Protein AF-A0A1F8M9K1-F1 (afdb_monomer)

Structure (mmCIF, N/CA/C/O backbone):
data_AF-A0A1F8M9K1-F1
#
_entry.id   AF-A0A1F8M9K1-F1
#
loop_
_atom_site.group_PDB
_atom_site.id
_atom_site.type_symbol
_atom_site.label_atom_id
_atom_site.label_alt_id
_atom_site.label_comp_id
_atom_site.label_asym_id
_atom_site.label_entity_id
_atom_site.label_seq_id
_atom_site.pdbx_PDB_ins_code
_atom_site.Cartn_x
_atom_site.Cartn_y
_atom_site.Cartn_z
_atom_site.occupancy
_atom_site.B_iso_or_equiv
_atom_site.auth_seq_id
_atom_site.auth_comp_id
_atom_site.auth_asym_id
_atom_site.auth_atom_id
_atom_site.pdbx_PDB_model_num
ATOM 1 N N . MET A 1 1 ? 39.049 40.562 -5.286 1.00 42.41 1 MET A N 1
ATOM 2 C CA . MET A 1 1 ? 38.374 40.189 -4.026 1.00 42.41 1 MET A CA 1
ATOM 3 C C . MET A 1 1 ? 39.217 39.122 -3.348 1.00 42.41 1 MET A C 1
ATOM 5 O O . MET A 1 1 ? 39.639 38.203 -4.037 1.00 42.41 1 MET A O 1
ATOM 9 N N . LYS A 1 2 ? 39.571 39.291 -2.067 1.00 37.22 2 LYS A N 1
ATOM 10 C CA . LYS A 1 2 ? 40.235 38.224 -1.297 1.00 37.22 2 LYS A CA 1
ATOM 11 C C . LYS A 1 2 ? 39.175 37.174 -0.928 1.00 37.22 2 LYS A C 1
ATOM 13 O O . LYS A 1 2 ? 38.061 37.591 -0.619 1.00 37.22 2 LYS A O 1
ATOM 18 N N . PRO A 1 3 ? 39.484 35.868 -0.955 1.00 43.12 3 PRO A N 1
ATOM 19 C CA . PRO A 1 3 ? 38.556 34.849 -0.479 1.00 43.12 3 PRO A CA 1
ATOM 20 C C . PRO A 1 3 ? 38.327 35.060 1.023 1.00 43.12 3 PRO A C 1
ATOM 22 O O . PRO A 1 3 ? 39.279 35.031 1.807 1.00 43.12 3 PRO A O 1
ATOM 25 N N . HIS A 1 4 ? 37.086 35.351 1.411 1.00 56.22 4 HIS A N 1
ATOM 26 C CA . HIS A 1 4 ? 36.688 35.366 2.815 1.00 56.22 4 HIS A CA 1
ATOM 27 C C . HIS A 1 4 ? 36.470 33.926 3.295 1.00 56.22 4 HIS A C 1
ATOM 29 O O . HIS A 1 4 ? 36.040 33.058 2.541 1.00 56.22 4 HIS A O 1
ATOM 35 N N . ASN A 1 5 ? 36.859 33.663 4.541 1.00 67.88 5 ASN A N 1
ATOM 36 C CA . ASN A 1 5 ? 36.842 32.338 5.147 1.00 67.88 5 ASN A CA 1
ATOM 37 C C . ASN A 1 5 ? 35.392 31.908 5.441 1.00 67.88 5 ASN A C 1
ATOM 39 O O . ASN A 1 5 ? 34.708 32.592 6.199 1.00 67.88 5 ASN A O 1
ATOM 43 N N . ILE A 1 6 ? 34.934 30.786 4.875 1.00 66.25 6 ILE A N 1
ATOM 44 C CA . ILE A 1 6 ? 33.551 30.273 4.997 1.00 66.25 6 ILE A CA 1
ATOM 45 C C . ILE A 1 6 ? 33.130 30.104 6.467 1.00 66.25 6 ILE A C 1
ATOM 47 O O . ILE A 1 6 ? 32.007 30.441 6.840 1.00 66.25 6 ILE A O 1
ATOM 51 N N . THR A 1 7 ? 34.054 29.685 7.335 1.00 66.38 7 THR A N 1
ATOM 52 C CA . THR A 1 7 ? 33.805 29.544 8.781 1.00 66.38 7 THR A CA 1
ATOM 53 C C . THR A 1 7 ? 33.462 30.868 9.469 1.00 66.38 7 THR A C 1
ATOM 55 O O . THR A 1 7 ? 32.673 30.877 10.408 1.00 66.38 7 THR A O 1
ATOM 58 N N . ALA A 1 8 ? 33.968 32.001 8.971 1.00 81.44 8 ALA A N 1
ATOM 59 C CA . ALA A 1 8 ? 33.661 33.313 9.538 1.00 81.44 8 ALA A CA 1
ATOM 60 C C . ALA A 1 8 ? 32.233 33.787 9.206 1.00 81.44 8 ALA A C 1
ATOM 62 O O . ALA A 1 8 ? 31.659 34.550 9.978 1.00 81.44 8 ALA A O 1
ATOM 63 N N . HIS A 1 9 ? 31.651 33.339 8.086 1.00 88.94 9 HIS A N 1
ATOM 64 C CA . HIS A 1 9 ? 30.269 33.672 7.721 1.00 88.94 9 HIS A CA 1
ATOM 65 C C . HIS A 1 9 ? 29.258 32.896 8.567 1.00 88.94 9 HIS A C 1
ATOM 67 O O . HIS A 1 9 ? 28.274 33.475 9.017 1.00 88.94 9 HIS A O 1
ATOM 73 N N . LEU A 1 10 ? 29.516 31.610 8.823 1.00 85.31 10 LEU A N 1
ATOM 74 C CA . LEU A 1 10 ? 28.659 30.787 9.682 1.00 85.31 10 LEU A CA 1
ATOM 75 C C . LEU A 1 10 ? 28.622 31.334 11.112 1.00 85.31 10 LEU A C 1
ATOM 77 O O . LEU A 1 10 ? 27.542 31.551 11.654 1.00 85.31 10 LEU A O 1
ATOM 81 N N . GLN A 1 11 ? 29.789 31.672 11.663 1.00 89.38 11 GLN A N 1
ATOM 82 C CA . GLN A 1 11 ? 29.884 32.250 13.001 1.00 89.38 11 GLN A CA 1
ATOM 83 C C . GLN A 1 11 ? 29.183 33.617 13.092 1.00 89.38 11 GLN A C 1
ATOM 85 O O . GLN A 1 11 ? 28.497 33.899 14.068 1.00 89.38 11 GLN A O 1
ATOM 90 N N . ALA A 1 12 ? 29.290 34.463 12.061 1.00 92.44 12 ALA A N 1
ATOM 91 C CA . ALA A 1 12 ? 28.565 35.732 12.028 1.00 92.44 12 ALA A CA 1
ATOM 92 C C . ALA A 1 12 ? 27.041 35.536 11.965 1.00 92.44 12 ALA A C 1
ATOM 94 O O . ALA A 1 12 ? 26.313 36.277 12.616 1.00 92.44 12 ALA A O 1
ATOM 95 N N . ARG A 1 13 ? 26.546 34.537 11.220 1.00 94.31 13 ARG A N 1
ATOM 96 C CA . ARG A 1 13 ? 25.108 34.226 11.161 1.00 94.31 13 ARG A CA 1
ATOM 97 C C . ARG A 1 13 ? 24.577 33.733 12.506 1.00 94.31 13 ARG A C 1
ATOM 99 O O . ARG A 1 13 ? 23.525 34.197 12.927 1.00 94.31 13 ARG A O 1
ATOM 106 N N . GLU A 1 14 ? 25.320 32.880 13.205 1.00 92.12 14 GLU A N 1
ATOM 107 C CA . GLU A 1 14 ? 24.968 32.427 14.558 1.00 92.12 14 GLU A CA 1
ATOM 108 C C . GLU A 1 14 ? 24.850 33.605 15.541 1.00 92.12 14 GLU A C 1
ATOM 110 O O . GLU A 1 14 ? 23.862 33.722 16.265 1.00 92.12 14 GLU A O 1
ATOM 115 N N . LEU A 1 15 ? 25.802 34.544 15.498 1.00 93.62 15 LEU A N 1
ATOM 116 C CA . LEU A 1 15 ? 25.755 35.755 16.321 1.00 93.62 15 LEU A CA 1
ATOM 117 C C . LEU A 1 15 ? 24.572 36.675 15.958 1.00 93.62 15 LEU A C 1
ATOM 119 O O . LEU A 1 15 ? 23.986 37.277 16.852 1.00 93.62 15 LEU A O 1
ATOM 123 N N . ILE A 1 16 ? 24.172 36.761 14.683 1.00 95.00 16 ILE A N 1
ATOM 124 C CA . ILE A 1 16 ? 22.974 37.519 14.263 1.00 95.00 16 ILE A CA 1
ATOM 125 C C . ILE A 1 16 ? 21.701 36.921 14.880 1.00 95.00 16 ILE A C 1
ATOM 127 O O . ILE A 1 16 ? 20.834 37.668 15.329 1.00 95.00 16 ILE A O 1
ATOM 131 N N . HIS A 1 17 ? 21.589 35.591 14.945 1.00 89.31 17 HIS A N 1
ATOM 132 C CA . HIS A 1 17 ? 20.448 34.929 15.588 1.00 89.31 17 HIS A CA 1
ATOM 133 C C . HIS A 1 17 ? 20.437 35.156 17.104 1.00 89.31 17 HIS A C 1
ATOM 135 O O . HIS A 1 17 ? 19.424 35.579 17.656 1.00 89.31 17 HIS A O 1
ATOM 141 N N . LEU A 1 18 ? 21.586 35.001 17.767 1.00 86.81 18 LEU A N 1
ATOM 142 C CA . LEU A 1 18 ? 21.712 35.288 19.200 1.00 86.81 18 LEU A CA 1
ATOM 143 C C . LEU A 1 18 ? 21.405 36.757 19.545 1.00 86.81 18 LEU A C 1
ATOM 145 O O . LEU A 1 18 ? 20.912 37.044 20.639 1.00 86.81 18 LEU A O 1
ATOM 149 N N . GLU A 1 19 ? 21.680 37.695 18.630 1.00 92.56 19 GLU A N 1
ATOM 150 C CA . GLU A 1 19 ? 21.314 39.104 18.796 1.00 92.56 19 GLU A CA 1
ATOM 151 C C . GLU A 1 19 ? 19.795 39.304 18.794 1.00 92.56 19 GLU A C 1
ATOM 153 O O . GLU A 1 19 ? 19.283 40.048 19.636 1.00 92.56 19 GLU A O 1
ATOM 158 N N . MET A 1 20 ? 19.067 38.620 17.904 1.00 83.81 20 MET A N 1
ATOM 159 C CA . MET A 1 20 ? 17.600 38.667 17.874 1.00 83.81 20 MET A CA 1
ATOM 160 C C . MET A 1 20 ? 16.977 38.143 19.164 1.00 83.81 20 MET A C 1
ATOM 162 O O . MET A 1 20 ? 16.001 38.714 19.650 1.00 83.81 20 MET A O 1
ATOM 166 N N . ASP A 1 21 ? 17.576 37.099 19.730 1.00 82.06 21 ASP A N 1
ATOM 167 C CA . ASP A 1 21 ? 17.119 36.470 20.968 1.00 82.06 21 ASP A CA 1
ATOM 168 C C . ASP A 1 21 ? 17.541 37.261 22.219 1.00 82.06 21 ASP A C 1
ATOM 170 O O . ASP A 1 21 ? 17.300 36.834 23.351 1.00 82.06 21 ASP A O 1
ATOM 174 N N . GLY A 1 22 ? 18.220 38.404 22.048 1.00 87.19 22 GLY A N 1
ATOM 175 C CA . GLY A 1 22 ? 18.722 39.232 23.145 1.00 87.19 22 GLY A CA 1
ATOM 176 C C . GLY A 1 22 ? 19.770 38.531 24.016 1.00 87.19 22 GLY A C 1
ATOM 177 O O . GLY A 1 22 ? 20.002 38.953 25.149 1.00 87.19 22 GLY A O 1
ATOM 178 N N . SER A 1 23 ? 20.387 37.466 23.498 1.00 89.19 23 SER A N 1
ATOM 179 C CA . SER A 1 23 ? 21.262 36.547 24.238 1.00 89.19 23 SER A CA 1
ATOM 180 C C . SER A 1 23 ? 22.752 36.761 23.948 1.00 89.19 23 SER A C 1
ATOM 182 O O . SER A 1 23 ? 23.592 36.008 24.433 1.00 89.19 23 SER A O 1
ATOM 184 N N . LEU A 1 24 ? 23.082 37.799 23.176 1.00 92.50 24 LEU A N 1
ATOM 185 C CA . LEU A 1 24 ? 24.447 38.161 22.803 1.00 92.50 24 LEU A CA 1
ATOM 186 C C . LEU A 1 24 ? 25.184 38.873 23.950 1.00 92.50 24 LEU A C 1
ATOM 188 O O . LEU A 1 24 ? 24.721 39.922 24.419 1.00 92.50 24 LEU A O 1
ATOM 192 N N . ASP A 1 25 ? 26.346 38.357 24.356 1.00 93.00 25 ASP A N 1
ATOM 193 C CA . ASP A 1 25 ? 27.228 39.048 25.306 1.00 93.00 25 ASP A CA 1
ATOM 194 C C . ASP A 1 25 ? 28.013 40.213 24.657 1.00 93.00 25 ASP A C 1
ATOM 196 O O . ASP A 1 25 ? 27.979 40.420 23.440 1.00 93.00 25 ASP A O 1
ATOM 200 N N . ASP A 1 26 ? 28.698 41.025 25.472 1.00 91.25 26 ASP A N 1
ATOM 201 C CA . ASP A 1 26 ? 29.402 42.230 25.002 1.00 91.25 26 ASP A CA 1
ATOM 202 C C . ASP A 1 26 ? 30.575 41.919 24.049 1.00 91.25 26 ASP A C 1
ATOM 204 O O . ASP A 1 26 ? 30.849 42.695 23.125 1.00 91.25 26 ASP A O 1
ATOM 208 N N . ASP A 1 27 ? 31.268 40.792 24.242 1.00 87.94 27 ASP A N 1
ATOM 209 C CA . ASP A 1 27 ? 32.410 40.396 23.410 1.00 87.94 27 ASP A CA 1
ATOM 210 C C . ASP A 1 27 ? 31.930 39.843 22.061 1.00 87.94 27 ASP A C 1
ATOM 212 O O . ASP A 1 27 ? 32.478 40.190 21.010 1.00 87.94 27 ASP A O 1
ATOM 216 N N . GLN A 1 28 ? 30.863 39.047 22.080 1.00 93.81 28 GLN A N 1
ATOM 217 C CA . GLN A 1 28 ? 30.152 38.545 20.910 1.00 93.81 28 GLN A CA 1
ATOM 218 C C . GLN A 1 28 ? 29.541 39.679 20.082 1.00 93.81 28 GLN A C 1
ATOM 220 O O . GLN A 1 28 ? 29.692 39.697 18.860 1.00 93.81 28 GLN A O 1
ATOM 225 N N . ARG A 1 29 ? 28.928 40.673 20.736 1.00 94.88 29 ARG A N 1
ATOM 226 C CA . ARG A 1 29 ? 28.395 41.873 20.075 1.00 94.88 29 ARG A CA 1
ATOM 227 C C . ARG A 1 29 ? 29.482 42.637 19.344 1.00 94.88 29 ARG A C 1
ATOM 229 O O . ARG A 1 29 ? 29.341 42.949 18.167 1.00 94.88 29 ARG A O 1
ATOM 236 N N . LYS A 1 30 ? 30.623 42.838 19.998 1.00 91.25 30 LYS A N 1
ATOM 237 C CA . LYS A 1 30 ? 31.770 43.503 19.381 1.00 91.25 30 LYS A CA 1
ATOM 238 C C . LYS A 1 30 ? 32.349 42.712 18.201 1.00 91.25 30 LYS A C 1
ATOM 240 O O . LYS A 1 30 ? 32.785 43.323 17.226 1.00 91.25 30 LYS A O 1
ATOM 245 N N . GLN A 1 31 ? 32.378 41.379 18.282 1.00 92.38 31 GLN A N 1
ATOM 246 C CA . GLN A 1 31 ? 32.806 40.517 17.173 1.00 92.38 31 GLN A CA 1
ATOM 247 C C . GLN A 1 31 ? 31.843 40.598 15.987 1.00 92.38 31 GLN A C 1
ATOM 249 O O . GLN A 1 31 ? 32.291 40.718 14.843 1.00 92.38 31 GLN A O 1
ATOM 254 N N . LEU A 1 32 ? 30.539 40.574 16.262 1.00 95.69 32 LEU A N 1
ATOM 255 C CA . LEU A 1 32 ? 29.507 40.705 15.247 1.00 95.69 32 LEU A CA 1
ATOM 256 C C . LEU A 1 32 ? 29.583 42.073 14.557 1.00 95.69 32 LEU A C 1
ATOM 258 O O . LEU A 1 32 ? 29.679 42.120 13.332 1.00 95.69 32 LEU A O 1
ATOM 262 N N . ASP A 1 33 ? 29.658 43.164 15.322 1.00 95.19 33 ASP A N 1
ATOM 263 C CA . ASP A 1 33 ? 29.776 44.529 14.795 1.00 95.19 33 ASP A CA 1
ATOM 264 C C . ASP A 1 33 ? 30.988 44.670 13.861 1.00 95.19 33 ASP A C 1
ATOM 266 O O . ASP A 1 33 ? 30.869 45.150 12.730 1.00 95.19 33 ASP A O 1
ATOM 270 N N . GLN A 1 34 ? 32.154 44.171 14.289 1.00 93.50 34 GLN A N 1
ATOM 271 C CA . GLN A 1 34 ? 33.373 44.185 13.473 1.00 93.50 34 GLN A CA 1
ATOM 272 C C . GLN A 1 34 ? 33.220 43.386 12.173 1.00 93.50 34 GLN A C 1
ATOM 274 O O . GLN A 1 34 ? 33.740 43.793 11.129 1.00 93.50 34 GLN A O 1
ATOM 279 N N . HIS A 1 35 ? 32.514 42.255 12.212 1.00 93.50 35 HIS A N 1
ATOM 280 C CA . HIS A 1 35 ? 32.264 41.451 11.022 1.00 93.50 35 HIS A CA 1
ATOM 281 C C . HIS A 1 35 ? 31.267 42.135 10.074 1.00 93.50 35 HIS A C 1
ATOM 283 O O . HIS A 1 35 ? 31.507 42.180 8.865 1.00 93.50 35 HIS A O 1
ATOM 289 N N . LEU A 1 36 ? 30.178 42.707 10.595 1.00 94.69 36 LEU A N 1
ATOM 290 C CA . LEU A 1 36 ? 29.153 43.395 9.802 1.00 94.69 36 LEU A CA 1
ATOM 291 C C . LEU A 1 36 ? 29.680 44.683 9.148 1.00 94.69 36 LEU A C 1
ATOM 293 O O . LEU A 1 36 ? 29.267 45.025 8.033 1.00 94.69 36 LEU A O 1
ATOM 297 N N . GLU A 1 37 ? 30.633 45.376 9.776 1.00 93.31 37 GLU A N 1
ATOM 298 C CA . GLU A 1 37 ? 31.349 46.502 9.158 1.00 93.31 37 GLU A CA 1
ATOM 299 C C . GLU A 1 37 ? 32.189 46.061 7.949 1.00 93.31 37 GLU A C 1
ATOM 301 O O . GLU A 1 37 ? 32.261 46.780 6.947 1.00 93.31 37 GLU A O 1
ATOM 306 N N . ALA A 1 38 ? 32.777 44.864 8.005 1.00 88.75 38 ALA A N 1
ATOM 307 C CA . ALA A 1 38 ? 33.685 44.355 6.980 1.00 88.75 38 ALA A CA 1
ATOM 308 C C . ALA A 1 38 ? 33.008 43.505 5.885 1.00 88.75 38 ALA A C 1
ATOM 310 O O . ALA A 1 38 ? 33.584 43.353 4.807 1.00 88.75 38 ALA A O 1
ATOM 311 N N . CYS A 1 39 ? 31.815 42.953 6.136 1.00 94.06 39 CYS A N 1
ATOM 312 C CA . CYS A 1 39 ? 31.153 41.982 5.263 1.00 94.06 39 CYS A CA 1
ATOM 313 C C . CYS A 1 39 ? 29.771 42.463 4.792 1.00 94.06 39 CYS A C 1
ATOM 315 O O . CYS A 1 39 ? 28.806 42.494 5.556 1.00 94.06 39 CYS A O 1
ATOM 317 N N . GLU A 1 40 ? 29.662 42.808 3.505 1.00 92.44 40 GLU A N 1
ATOM 318 C CA . GLU A 1 40 ? 28.410 43.274 2.891 1.00 92.44 40 GLU A CA 1
ATOM 319 C C . GLU A 1 40 ? 27.323 42.185 2.861 1.00 92.44 40 GLU A C 1
ATOM 321 O O . GLU A 1 40 ? 26.155 42.477 3.110 1.00 92.44 40 GLU A O 1
ATOM 326 N N . GLU A 1 41 ? 27.700 40.920 2.644 1.00 91.50 41 GLU A N 1
ATOM 327 C CA . GLU A 1 41 ? 26.762 39.790 2.606 1.00 91.50 41 GLU A CA 1
ATOM 328 C C . GLU A 1 41 ? 26.097 39.546 3.968 1.00 91.50 41 GLU A C 1
ATOM 330 O O . GLU A 1 41 ? 24.870 39.468 4.059 1.00 91.50 41 GLU A O 1
ATOM 335 N N . CYS A 1 42 ? 26.887 39.481 5.046 1.00 94.31 42 CYS A N 1
ATOM 336 C CA . CYS A 1 42 ? 26.356 39.292 6.398 1.00 94.31 42 CYS A CA 1
ATOM 337 C C . CYS A 1 42 ? 25.531 40.502 6.855 1.00 94.31 42 CYS A C 1
ATOM 339 O O . CYS A 1 42 ? 24.539 40.332 7.559 1.00 94.31 42 CYS A O 1
ATOM 341 N N . ARG A 1 43 ? 25.865 41.715 6.391 1.00 96.81 43 ARG A N 1
ATOM 342 C CA . ARG A 1 43 ? 25.054 42.919 6.629 1.00 96.81 43 ARG A CA 1
ATOM 343 C C . ARG A 1 43 ? 23.701 42.854 5.922 1.00 96.81 43 ARG A C 1
ATOM 345 O O . ARG A 1 43 ? 22.686 43.204 6.521 1.00 96.81 43 ARG A O 1
ATOM 352 N N . ALA A 1 44 ? 23.667 42.379 4.677 1.00 90.06 44 ALA A N 1
ATOM 353 C CA . ALA A 1 44 ? 22.418 42.150 3.956 1.00 90.06 44 ALA A CA 1
ATOM 354 C C . ALA A 1 44 ? 21.569 41.052 4.624 1.00 90.06 44 ALA A C 1
ATOM 356 O O . ALA A 1 44 ? 20.353 41.200 4.734 1.00 90.06 44 ALA A O 1
ATOM 357 N N . TYR A 1 45 ? 22.204 39.982 5.116 1.00 92.38 45 TYR A N 1
ATOM 358 C CA . TYR A 1 45 ? 21.538 38.923 5.878 1.00 92.38 45 TYR A CA 1
ATOM 359 C C . TYR A 1 45 ? 20.922 39.449 7.185 1.00 92.38 45 TYR A C 1
ATOM 361 O O . TYR A 1 45 ? 19.724 39.268 7.392 1.00 92.38 45 TYR A O 1
ATOM 369 N N . ALA A 1 46 ? 21.692 40.180 8.003 1.00 94.44 46 ALA A N 1
ATOM 370 C CA . ALA A 1 46 ? 21.193 40.830 9.219 1.00 94.44 46 ALA A CA 1
ATOM 371 C C . ALA A 1 46 ? 20.002 41.761 8.926 1.00 94.44 46 ALA A C 1
ATOM 373 O O . ALA A 1 46 ? 19.009 41.756 9.650 1.00 94.44 46 ALA A O 1
ATOM 374 N N . GLY A 1 47 ? 20.061 42.512 7.817 1.00 91.25 47 GLY A N 1
ATOM 375 C CA . GLY A 1 47 ? 18.965 43.373 7.368 1.00 91.25 47 GLY A CA 1
ATOM 376 C C . GLY A 1 47 ? 17.679 42.611 7.028 1.00 91.25 47 GLY A C 1
ATOM 377 O O . GLY A 1 47 ? 16.605 43.011 7.478 1.00 91.25 47 GLY A O 1
ATOM 378 N N . ARG A 1 48 ? 17.774 41.501 6.278 1.00 94.12 48 ARG A N 1
ATOM 379 C CA . ARG A 1 48 ? 16.613 40.654 5.931 1.00 94.12 48 ARG A CA 1
ATOM 380 C C . ARG A 1 48 ? 15.966 40.042 7.169 1.00 94.12 48 ARG A C 1
ATOM 382 O O . ARG A 1 48 ? 14.751 40.085 7.323 1.00 94.12 48 ARG A O 1
ATOM 389 N N . ILE A 1 49 ? 16.790 39.516 8.065 1.00 89.75 49 ILE A N 1
ATOM 390 C CA . ILE A 1 49 ? 16.338 38.891 9.304 1.00 89.75 49 ILE A CA 1
ATOM 391 C C . ILE A 1 49 ? 15.687 39.920 10.248 1.00 89.75 49 ILE A C 1
ATOM 393 O O . ILE A 1 49 ? 14.625 39.660 10.812 1.00 89.75 49 ILE A O 1
ATOM 397 N N . GLY A 1 50 ? 16.246 41.130 10.349 1.00 87.62 50 GLY A N 1
ATOM 398 C CA . GLY A 1 50 ? 15.628 42.227 11.100 1.00 87.62 50 GLY A CA 1
ATOM 399 C C . GLY A 1 50 ? 14.266 42.658 10.537 1.00 87.62 50 GLY A C 1
ATOM 400 O O . GLY A 1 50 ? 13.344 42.929 11.306 1.00 87.62 50 GLY A O 1
ATOM 401 N N . GLN A 1 51 ? 14.110 42.681 9.207 1.00 87.69 51 GLN A N 1
ATOM 402 C CA . GLN A 1 51 ? 12.819 42.949 8.557 1.00 87.69 51 GLN A CA 1
ATOM 403 C C . GLN A 1 51 ? 11.786 41.858 8.858 1.00 87.69 51 GLN A C 1
ATOM 405 O O . GLN A 1 51 ? 10.654 42.190 9.210 1.00 87.69 51 GLN A O 1
ATOM 410 N N . LEU A 1 52 ? 12.183 40.585 8.783 1.00 82.69 52 LEU A N 1
ATOM 411 C CA . LEU A 1 52 ? 11.319 39.451 9.110 1.00 82.69 52 LEU A CA 1
ATOM 412 C C . LEU A 1 52 ? 10.841 39.509 10.567 1.00 82.69 52 LEU A C 1
ATOM 414 O O . LEU A 1 52 ? 9.648 39.387 10.829 1.00 82.69 52 LEU A O 1
ATOM 418 N N . ASN A 1 53 ? 11.744 39.776 11.515 1.00 84.50 53 ASN A N 1
ATOM 419 C CA . ASN A 1 53 ? 11.379 39.900 12.927 1.00 84.50 53 ASN A CA 1
ATOM 420 C C . ASN A 1 53 ? 10.391 41.060 13.168 1.00 84.50 53 ASN A C 1
ATOM 422 O O . ASN A 1 53 ? 9.415 40.917 13.902 1.00 84.50 53 ASN A O 1
ATOM 426 N N . ALA A 1 54 ? 10.592 42.204 12.505 1.00 79.62 54 ALA A N 1
ATOM 427 C CA . ALA A 1 54 ? 9.657 43.326 12.586 1.00 79.62 54 ALA A CA 1
ATOM 428 C C . ALA A 1 54 ? 8.274 42.981 11.999 1.00 79.62 54 ALA A C 1
ATOM 430 O O . ALA A 1 54 ? 7.255 43.359 12.581 1.00 79.62 54 ALA A O 1
ATOM 431 N N . GLN A 1 55 ? 8.226 42.243 10.885 1.00 80.75 55 GLN A N 1
ATOM 432 C CA . GLN A 1 55 ? 6.980 41.756 10.283 1.00 80.75 55 GLN A CA 1
ATOM 433 C C . GLN A 1 55 ? 6.264 40.740 11.175 1.00 80.75 55 GLN A C 1
ATOM 435 O O . GLN A 1 55 ? 5.047 40.833 11.329 1.00 80.75 55 GLN A O 1
ATOM 440 N N . LEU A 1 56 ? 6.997 39.820 11.807 1.00 76.44 56 LEU A N 1
ATOM 441 C CA . LEU A 1 56 ? 6.449 38.858 12.766 1.00 76.44 56 LEU A CA 1
ATOM 442 C C . LEU A 1 56 ? 5.872 39.564 13.992 1.00 76.44 56 LEU A C 1
ATOM 444 O O . LEU A 1 56 ? 4.722 39.326 14.348 1.00 76.44 56 LEU A O 1
ATOM 448 N N . MET A 1 57 ? 6.615 40.496 14.592 1.00 75.44 57 MET A N 1
ATOM 449 C CA . MET A 1 57 ? 6.133 41.277 15.735 1.00 75.44 57 MET A CA 1
ATOM 450 C C . MET A 1 57 ? 4.905 42.120 15.384 1.00 75.44 57 MET A C 1
ATOM 452 O O . MET A 1 57 ? 3.975 42.219 16.186 1.00 75.44 57 MET A O 1
ATOM 456 N N . HIS A 1 58 ? 4.870 42.698 14.182 1.00 73.56 58 HIS A N 1
ATOM 457 C CA . HIS A 1 58 ? 3.698 43.413 13.692 1.00 73.56 58 HIS A CA 1
ATOM 458 C C . HIS A 1 58 ? 2.507 42.469 13.481 1.00 73.56 58 HIS A C 1
ATOM 460 O O . HIS A 1 58 ? 1.417 42.757 13.962 1.00 73.56 58 HIS A O 1
ATOM 466 N N . SER A 1 59 ? 2.717 41.317 12.841 1.00 73.06 59 SER A N 1
ATOM 467 C CA . SER A 1 59 ? 1.670 40.319 12.581 1.00 73.06 59 SER A CA 1
ATOM 468 C C . SER A 1 59 ? 1.112 39.727 13.873 1.00 73.06 59 SER A C 1
ATOM 470 O O . SER A 1 59 ? -0.098 39.564 13.995 1.00 73.06 59 SER A O 1
ATOM 472 N N . LEU A 1 60 ? 1.965 39.488 14.873 1.00 68.19 60 LEU A N 1
ATOM 473 C CA . LEU A 1 60 ? 1.558 39.072 16.215 1.00 68.19 60 LEU A CA 1
ATOM 474 C C . LEU A 1 60 ? 0.718 40.151 16.907 1.00 68.19 60 LEU A C 1
ATOM 476 O O . LEU A 1 60 ? -0.319 39.833 17.479 1.00 68.19 60 LEU A O 1
ATOM 480 N N . GLN A 1 61 ? 1.105 41.428 16.817 1.00 70.06 61 GLN A N 1
ATOM 481 C CA . GLN A 1 61 ? 0.307 42.538 17.360 1.00 70.06 61 GLN A CA 1
ATOM 482 C C . GLN A 1 61 ? -1.020 42.751 16.616 1.00 70.06 61 GLN A C 1
ATOM 484 O O . GLN A 1 61 ? -1.994 43.184 17.230 1.00 70.06 61 GLN A O 1
ATOM 489 N N . VAL A 1 62 ? -1.068 42.463 15.313 1.00 68.38 62 VAL A N 1
ATOM 490 C CA . VAL A 1 62 ? -2.279 42.565 14.485 1.00 68.38 62 VAL A CA 1
ATOM 491 C C . VAL A 1 62 ? -3.223 41.384 14.717 1.00 68.38 62 VAL A C 1
ATOM 493 O O . VAL A 1 62 ? -4.431 41.600 14.772 1.00 68.38 62 VAL A O 1
ATOM 496 N N . ARG A 1 63 ? -2.699 40.160 14.892 1.00 56.00 63 ARG A N 1
ATOM 497 C CA . ARG A 1 63 ? -3.484 38.953 15.224 1.00 56.00 63 ARG A CA 1
ATOM 498 C C . ARG A 1 63 ? -3.951 38.934 16.682 1.00 56.00 63 ARG A C 1
ATOM 500 O O . ARG A 1 63 ? -5.037 38.439 16.957 1.00 56.00 63 ARG A O 1
ATOM 507 N N . TRP A 1 64 ? -3.184 39.529 17.596 1.00 58.91 64 TRP A N 1
ATOM 508 C CA . TRP A 1 64 ? -3.563 39.738 18.998 1.00 58.91 64 TRP A CA 1
ATOM 509 C C . TRP A 1 64 ? -3.604 41.234 19.356 1.00 58.91 64 TRP A C 1
ATOM 511 O O . TRP A 1 64 ? -2.789 41.711 20.156 1.00 58.91 64 TRP A O 1
ATOM 521 N N . PRO A 1 65 ? -4.561 42.006 18.805 1.00 55.62 65 PRO A N 1
ATOM 522 C CA . PRO A 1 65 ? -4.739 43.393 19.196 1.00 55.62 65 PRO A CA 1
ATOM 523 C C . PRO A 1 65 ? -5.206 43.403 20.653 1.00 55.62 65 PRO A C 1
ATOM 525 O O . PRO A 1 65 ? -6.231 42.815 20.981 1.00 55.62 65 PRO A O 1
ATOM 528 N N . GLN A 1 66 ? -4.429 44.023 21.545 1.00 49.50 66 GLN A N 1
ATOM 529 C CA . GLN A 1 66 ? -4.674 44.029 22.990 1.00 49.50 66 GLN A CA 1
ATOM 530 C C . GLN A 1 66 ? -6.130 44.386 23.353 1.00 49.50 66 GLN A C 1
ATOM 532 O O . GLN A 1 66 ? -6.481 45.553 23.530 1.00 49.50 66 GLN A O 1
ATOM 537 N N . SER A 1 67 ? -6.974 43.383 23.577 1.00 44.53 67 SER A N 1
ATOM 538 C CA . SER A 1 67 ? -8.165 43.515 24.406 1.00 44.53 67 SER A CA 1
ATOM 539 C C . SER A 1 67 ? -7.703 43.392 25.851 1.00 44.53 67 SER A C 1
ATOM 541 O O . SER A 1 67 ? -7.574 42.275 26.340 1.00 44.53 67 SER A O 1
ATOM 543 N N . ASN A 1 68 ? -7.390 44.533 26.482 1.00 47.50 68 ASN A N 1
ATOM 544 C CA . ASN A 1 68 ? -7.027 44.702 27.899 1.00 47.50 68 ASN A CA 1
ATOM 545 C C . ASN A 1 68 ? -7.591 43.579 28.800 1.00 47.50 68 ASN A C 1
ATOM 547 O O . ASN A 1 68 ? -8.722 43.692 29.291 1.00 47.50 68 ASN A O 1
ATOM 551 N N . PRO A 1 69 ? -6.832 42.500 29.067 1.00 47.34 69 PRO A N 1
ATOM 552 C CA . PRO A 1 69 ? -7.188 41.572 30.116 1.00 47.34 69 PRO A CA 1
ATOM 553 C C . PRO A 1 69 ? -6.848 42.283 31.420 1.00 47.34 69 PRO A C 1
ATOM 555 O O . PRO A 1 69 ? -5.766 42.846 31.563 1.00 47.34 69 PRO A O 1
ATOM 558 N N . ASN A 1 70 ? -7.790 42.287 32.358 1.00 55.03 70 ASN A N 1
ATOM 559 C CA . ASN A 1 70 ? -7.645 42.872 33.687 1.00 55.03 70 ASN A CA 1
ATOM 560 C C . ASN A 1 70 ? -6.232 42.603 34.253 1.00 55.03 70 ASN A C 1
ATOM 562 O O . ASN A 1 70 ? -5.915 41.453 34.568 1.00 55.03 70 ASN A O 1
ATOM 566 N N . GLU A 1 71 ? -5.389 43.644 34.351 1.00 51.28 71 GLU A N 1
ATOM 567 C CA . GLU A 1 71 ? -3.970 43.558 34.749 1.00 51.28 71 GLU A CA 1
ATOM 568 C C . GLU A 1 71 ? -3.786 42.766 36.048 1.00 51.28 71 GLU A C 1
ATOM 570 O O . GLU A 1 71 ? -2.787 42.076 36.217 1.00 51.28 71 GLU A O 1
ATOM 575 N N . ALA A 1 72 ? -4.781 42.782 36.939 1.00 50.38 72 ALA A N 1
ATOM 576 C CA . ALA A 1 72 ? -4.764 42.015 38.178 1.00 50.38 72 ALA A CA 1
ATOM 577 C C . ALA A 1 72 ? -4.809 40.487 37.964 1.00 50.38 72 ALA A C 1
ATOM 579 O O . ALA A 1 72 ? -4.198 39.754 38.736 1.00 50.38 72 ALA A O 1
ATOM 580 N N . LYS A 1 73 ? -5.498 40.004 36.919 1.00 51.06 73 LYS A N 1
ATOM 581 C CA . LYS A 1 73 ? -5.642 38.572 36.588 1.00 51.06 73 LYS A CA 1
ATOM 582 C C . LYS A 1 73 ? -4.441 38.053 35.792 1.00 51.06 73 LYS A C 1
ATOM 584 O O . LYS A 1 73 ? -4.009 36.918 35.984 1.00 51.06 73 LYS A O 1
ATOM 589 N N . LEU A 1 74 ? -3.871 38.902 34.934 1.00 49.53 74 LEU A N 1
ATOM 590 C CA . LEU A 1 74 ? -2.640 38.589 34.211 1.00 49.53 74 LEU A CA 1
ATOM 591 C C . LEU A 1 74 ? -1.431 38.631 35.158 1.00 49.53 74 LEU A C 1
ATOM 593 O O . LEU A 1 74 ? -0.632 37.703 35.153 1.00 49.53 74 LEU A O 1
ATOM 597 N N . ALA A 1 75 ? -1.347 39.631 36.043 1.00 53.72 75 ALA A N 1
ATOM 598 C CA . ALA A 1 75 ? -0.300 39.710 37.058 1.00 53.72 75 ALA A CA 1
ATOM 599 C C . ALA A 1 75 ? -0.404 38.585 38.098 1.00 53.72 75 ALA A C 1
ATOM 601 O O . ALA A 1 75 ? 0.635 38.098 38.532 1.00 53.72 75 ALA A O 1
ATOM 602 N N . SER A 1 76 ? -1.610 38.129 38.472 1.00 54.16 76 SER A N 1
ATOM 603 C CA . SER A 1 76 ? -1.754 36.966 39.361 1.00 54.16 76 SER A CA 1
ATOM 604 C C . SER A 1 76 ? -1.310 35.672 38.680 1.00 54.16 76 SER A C 1
ATOM 606 O O . SER A 1 76 ? -0.564 34.909 39.281 1.00 54.16 76 SER A O 1
ATOM 608 N N . SER A 1 77 ? -1.684 35.470 37.413 1.00 54.91 77 SER A N 1
ATOM 609 C CA . SER A 1 77 ? -1.307 34.271 36.648 1.00 54.91 77 SER A CA 1
ATOM 610 C C . SER A 1 77 ? 0.200 34.243 36.342 1.00 54.91 77 SER A C 1
ATOM 612 O O . SER A 1 77 ? 0.848 33.214 36.496 1.00 54.91 77 SER A O 1
ATOM 614 N N . LEU A 1 78 ? 0.809 35.391 36.012 1.00 56.12 78 LEU A N 1
ATOM 615 C CA . LEU A 1 78 ? 2.265 35.511 35.845 1.00 56.12 78 LEU A CA 1
ATOM 616 C C . LEU A 1 78 ? 3.027 35.394 37.173 1.00 56.12 78 LEU A C 1
ATOM 618 O O . LEU A 1 78 ? 4.096 34.787 37.204 1.00 56.12 78 LEU A O 1
ATOM 622 N N . ALA A 1 79 ? 2.501 35.931 38.279 1.00 57.69 79 ALA A N 1
ATOM 623 C CA . ALA A 1 79 ? 3.124 35.784 39.597 1.00 57.69 79 ALA A CA 1
ATOM 624 C C . ALA A 1 79 ? 3.079 34.335 40.114 1.00 57.69 79 ALA A C 1
ATOM 626 O O . ALA A 1 79 ? 3.945 33.952 40.902 1.00 57.69 79 ALA A O 1
ATOM 627 N N . GLU A 1 80 ? 2.115 33.535 39.654 1.00 63.25 80 GLU A N 1
ATOM 628 C CA . GLU A 1 80 ? 1.983 32.110 39.973 1.00 63.25 80 GLU A CA 1
ATOM 629 C C . GLU A 1 80 ? 2.869 31.226 39.070 1.00 63.25 80 GLU A C 1
ATOM 631 O O . GLU A 1 80 ? 3.481 30.269 39.549 1.00 63.25 80 GLU A O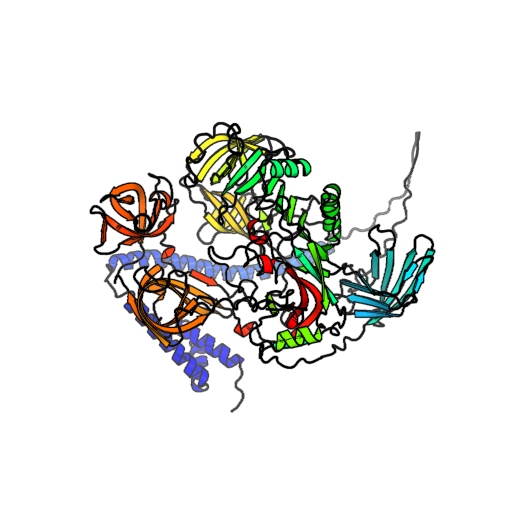 1
ATOM 636 N N . LEU A 1 81 ? 3.050 31.609 37.798 1.00 47.31 81 LEU A N 1
ATOM 637 C CA . LEU A 1 81 ? 3.866 30.872 36.822 1.00 47.31 81 LEU A CA 1
ATOM 638 C C . LEU A 1 81 ? 5.378 31.149 36.931 1.00 47.31 81 LEU A C 1
ATOM 640 O O . LEU A 1 81 ? 6.192 30.233 36.796 1.00 47.31 81 LEU A O 1
ATOM 644 N N . LEU A 1 82 ? 5.798 32.384 37.229 1.00 56.97 82 LEU A N 1
ATOM 645 C CA . LEU A 1 82 ? 7.225 32.753 37.270 1.00 56.97 82 LEU A CA 1
ATOM 646 C C . LEU A 1 82 ? 8.069 31.969 38.307 1.00 56.97 82 LEU A C 1
ATOM 648 O O . LEU A 1 82 ? 9.219 31.634 37.996 1.00 56.97 82 LEU A O 1
ATOM 652 N N . PRO A 1 83 ? 7.566 31.625 39.513 1.00 51.09 83 PRO A N 1
ATOM 653 C CA . PRO A 1 83 ? 8.289 30.772 40.456 1.00 51.09 83 PRO A CA 1
ATOM 654 C C . PRO A 1 83 ? 8.435 29.324 39.969 1.00 51.09 83 PRO A C 1
ATOM 656 O O . PRO A 1 83 ? 9.470 28.709 40.229 1.00 51.09 83 PRO A O 1
ATOM 659 N N . GLN A 1 84 ? 7.440 28.778 39.257 1.00 55.53 84 GLN A N 1
ATOM 660 C CA . GLN A 1 84 ? 7.494 27.421 38.696 1.00 55.53 84 GLN A CA 1
ATOM 661 C C . GLN A 1 84 ? 8.460 27.338 37.514 1.00 55.53 84 GLN A C 1
ATOM 663 O O . GLN A 1 84 ? 9.294 26.431 37.481 1.00 55.53 84 GLN A O 1
ATOM 668 N N . VAL A 1 85 ? 8.440 28.330 36.620 1.00 54.72 85 VAL A N 1
ATOM 669 C CA . VAL A 1 85 ? 9.382 28.414 35.495 1.00 54.72 85 VAL A CA 1
ATOM 670 C C . VAL A 1 85 ? 10.816 28.568 36.008 1.00 54.72 85 VAL A C 1
ATOM 672 O O . VAL A 1 85 ? 11.684 27.792 35.617 1.00 54.72 85 VAL A O 1
ATOM 675 N N . ARG A 1 86 ? 11.077 29.450 36.989 1.00 54.34 86 ARG A N 1
ATOM 676 C CA . ARG A 1 86 ? 12.419 29.560 37.601 1.00 54.34 86 ARG A CA 1
ATOM 677 C C . ARG A 1 86 ? 12.858 28.284 38.320 1.00 54.34 86 ARG A C 1
ATOM 679 O O . ARG A 1 86 ? 14.035 27.934 38.258 1.00 54.34 86 ARG A O 1
ATOM 686 N N . LYS A 1 87 ? 11.939 27.570 38.980 1.00 54.38 87 LYS A N 1
ATOM 687 C CA . LYS A 1 87 ? 12.231 26.297 39.659 1.00 54.38 87 LYS A CA 1
ATOM 688 C C . LYS A 1 87 ? 12.553 25.179 38.661 1.00 54.38 87 LYS A C 1
ATOM 690 O O . LYS A 1 87 ? 13.445 24.380 38.937 1.00 54.38 87 LYS A O 1
ATOM 695 N N . ASN A 1 88 ? 11.888 25.146 37.508 1.00 51.38 88 ASN A N 1
ATOM 696 C CA . ASN A 1 88 ? 12.144 24.157 36.459 1.00 51.38 88 ASN A CA 1
ATOM 697 C C . ASN A 1 88 ? 13.408 24.488 35.653 1.00 51.38 88 ASN A C 1
ATOM 699 O O . ASN A 1 88 ? 14.217 23.599 35.405 1.00 51.38 88 ASN A O 1
ATOM 703 N N . GLN A 1 89 ? 13.672 25.764 35.375 1.00 51.62 89 GLN A N 1
ATOM 704 C CA . GLN A 1 89 ? 14.885 26.192 34.675 1.00 51.62 89 GLN A CA 1
ATOM 705 C C . GLN A 1 89 ? 16.144 26.026 35.546 1.00 51.62 89 GLN A C 1
ATOM 707 O O . GLN A 1 89 ? 17.187 25.598 35.055 1.00 51.62 89 GLN A O 1
ATOM 712 N N . MET A 1 90 ? 16.040 26.233 36.869 1.00 47.72 90 MET A N 1
ATOM 713 C CA . MET A 1 90 ? 17.112 25.867 37.805 1.00 47.72 90 MET A CA 1
ATOM 714 C C . MET A 1 90 ? 17.330 24.349 37.885 1.00 47.72 90 MET A C 1
ATOM 716 O O . MET A 1 90 ? 18.477 23.927 37.978 1.00 47.72 90 MET A O 1
ATOM 720 N N . LYS A 1 91 ? 16.280 23.516 37.805 1.00 49.62 91 LYS A N 1
ATOM 721 C CA . LYS A 1 91 ? 16.427 22.048 37.768 1.00 49.62 91 LYS A CA 1
ATOM 722 C C . LYS A 1 91 ? 17.115 21.561 36.491 1.00 49.62 91 LYS A C 1
ATOM 724 O O . LYS A 1 91 ? 17.982 20.699 36.585 1.00 49.62 91 LYS A O 1
ATOM 729 N N . ILE A 1 92 ? 16.785 22.142 35.338 1.00 47.72 92 ILE A N 1
ATOM 730 C CA . ILE A 1 92 ? 17.389 21.797 34.041 1.00 47.72 92 ILE A CA 1
ATOM 731 C C . ILE A 1 92 ? 18.872 22.200 34.011 1.00 47.72 92 ILE A C 1
ATOM 733 O O . ILE A 1 92 ? 19.734 21.379 33.695 1.00 47.72 92 ILE A O 1
ATOM 737 N N . ASN A 1 93 ? 19.205 23.411 34.469 1.00 48.31 93 ASN A N 1
ATOM 738 C CA . ASN A 1 93 ? 20.598 23.864 34.520 1.00 48.31 93 ASN A CA 1
ATOM 739 C C . ASN A 1 93 ? 21.432 23.081 35.555 1.00 48.31 93 ASN A C 1
ATOM 741 O O . ASN A 1 93 ? 22.619 22.825 35.334 1.00 48.31 93 ASN A O 1
ATOM 745 N N . HIS A 1 94 ? 20.825 22.632 36.662 1.00 44.84 94 HIS A N 1
ATOM 746 C CA . HIS A 1 94 ? 21.523 21.804 37.651 1.00 44.84 94 HIS A CA 1
ATOM 747 C C . HIS A 1 94 ? 21.692 20.345 37.190 1.00 44.84 94 HIS A C 1
ATOM 749 O O . HIS A 1 94 ? 22.743 19.759 37.445 1.00 44.84 94 HIS A O 1
ATOM 755 N N . ALA A 1 95 ? 20.732 19.786 36.444 1.00 47.41 95 ALA A N 1
ATOM 756 C CA . ALA A 1 95 ? 20.815 18.440 35.870 1.00 47.41 95 ALA A CA 1
ATOM 757 C C . ALA A 1 95 ? 21.884 18.329 34.766 1.00 47.41 95 ALA A C 1
ATOM 759 O O . ALA A 1 95 ? 22.641 17.356 34.743 1.00 47.41 95 ALA A O 1
ATOM 760 N N . ASN A 1 96 ? 22.025 19.352 33.917 1.00 43.19 96 ASN A N 1
ATOM 761 C CA . ASN A 1 96 ? 23.041 19.373 32.856 1.00 43.19 96 ASN A CA 1
ATOM 762 C C . ASN A 1 96 ? 24.466 19.574 33.405 1.00 43.19 96 ASN A C 1
ATOM 764 O O . ASN A 1 96 ? 25.431 19.019 32.873 1.00 43.19 96 ASN A O 1
ATOM 768 N N . THR A 1 97 ? 24.599 20.278 34.534 1.00 43.53 97 THR A N 1
ATOM 769 C CA . THR A 1 97 ? 25.889 20.441 35.226 1.00 43.53 97 THR A CA 1
ATOM 770 C C . THR A 1 97 ? 26.271 19.191 36.039 1.00 43.53 97 THR A C 1
ATOM 772 O O . THR A 1 97 ? 27.448 18.859 36.133 1.00 43.53 97 THR A O 1
ATOM 775 N N . LEU A 1 98 ? 25.308 18.437 36.592 1.00 44.38 98 LEU A N 1
ATOM 776 C CA . LEU A 1 98 ? 25.603 17.173 37.290 1.00 44.38 98 LEU A CA 1
ATOM 777 C C . LEU A 1 98 ? 25.905 16.014 36.322 1.00 44.38 98 LEU A C 1
ATOM 779 O O . LEU A 1 98 ? 26.759 15.179 36.625 1.00 44.38 98 LEU A O 1
ATOM 783 N N . ARG A 1 99 ? 25.252 15.970 35.149 1.00 45.94 99 ARG A N 1
ATOM 784 C CA . ARG A 1 99 ? 25.501 14.944 34.117 1.00 45.94 99 ARG A CA 1
ATOM 785 C C . ARG A 1 99 ? 26.929 15.007 33.573 1.00 45.94 99 ARG A C 1
ATOM 787 O O . ARG A 1 99 ? 27.563 13.967 33.435 1.00 45.94 99 ARG A O 1
ATOM 794 N N . SER A 1 100 ? 27.480 16.196 33.351 1.00 45.12 100 SER A N 1
ATOM 795 C CA . SER A 1 100 ? 28.843 16.360 32.818 1.00 45.12 100 SER A CA 1
ATOM 796 C C . SER A 1 100 ? 29.947 15.973 33.820 1.00 45.12 100 SER A C 1
ATOM 798 O O . SER A 1 100 ? 30.973 15.430 33.412 1.00 45.12 100 SER A O 1
ATOM 800 N N . PHE A 1 101 ? 29.728 16.133 35.132 1.00 43.97 101 PHE A N 1
ATOM 801 C CA . PHE A 1 101 ? 30.662 15.637 36.158 1.00 43.97 101 PHE A CA 1
ATOM 802 C C . PHE A 1 101 ? 30.480 14.145 36.496 1.00 43.97 101 PHE A C 1
ATOM 804 O O . PHE A 1 101 ? 31.456 13.474 36.838 1.00 43.97 101 PHE A O 1
ATOM 811 N N . GLY A 1 102 ? 29.261 13.604 36.370 1.00 44.09 102 GLY A N 1
ATOM 812 C CA . GLY A 1 102 ? 28.958 12.196 36.654 1.00 44.09 102 GLY A CA 1
ATOM 813 C C . GLY A 1 102 ? 29.659 11.215 35.710 1.00 44.09 102 GLY A C 1
ATOM 814 O O . GLY A 1 102 ? 30.253 10.241 36.175 1.00 44.09 102 GLY A O 1
ATOM 815 N N . TRP A 1 103 ? 29.675 11.506 34.405 1.00 43.78 103 TRP A N 1
ATOM 816 C CA . TRP A 1 103 ? 30.332 10.654 33.404 1.00 43.78 103 TRP A CA 1
ATOM 817 C C . TRP A 1 103 ? 31.861 10.629 33.548 1.00 43.78 103 TRP A C 1
ATOM 819 O O . TRP A 1 103 ? 32.476 9.570 33.414 1.00 43.78 103 TRP A O 1
ATOM 829 N N . GLY A 1 104 ? 32.480 11.755 33.922 1.00 49.94 104 GLY A N 1
ATOM 830 C CA . GLY A 1 104 ? 33.923 11.817 34.178 1.00 49.94 104 GLY A CA 1
ATOM 831 C C . GLY A 1 104 ? 34.362 10.986 35.391 1.00 49.94 104 GLY A C 1
ATOM 832 O O . GLY A 1 104 ? 35.389 10.312 35.344 1.00 49.94 104 GLY A O 1
ATOM 833 N N . ALA A 1 105 ? 33.570 10.978 36.469 1.00 54.06 105 ALA A N 1
ATOM 834 C CA . ALA A 1 105 ? 33.875 10.193 37.668 1.00 54.06 105 ALA A CA 1
ATOM 835 C C . ALA A 1 105 ? 33.622 8.684 37.476 1.00 54.06 105 ALA A C 1
ATOM 837 O O . ALA A 1 105 ? 34.405 7.867 37.968 1.00 54.06 105 ALA A O 1
ATOM 838 N N . LEU A 1 106 ? 32.575 8.310 36.729 1.00 55.19 106 LEU A N 1
ATOM 839 C CA . LEU A 1 106 ? 32.257 6.912 36.412 1.00 55.19 106 LEU A CA 1
ATOM 840 C C . LEU A 1 106 ? 33.316 6.265 35.513 1.00 55.19 106 LEU A C 1
ATOM 842 O O . LEU A 1 106 ? 33.737 5.147 35.798 1.00 55.19 106 LEU A O 1
ATOM 846 N N . ALA A 1 107 ? 33.824 6.983 34.507 1.00 63.22 107 ALA A N 1
ATOM 847 C CA . ALA A 1 107 ? 34.905 6.486 33.654 1.00 63.22 107 ALA A CA 1
ATOM 848 C C . ALA A 1 107 ? 36.197 6.217 34.452 1.00 63.22 107 ALA A C 1
ATOM 850 O O . ALA A 1 107 ? 36.849 5.189 34.267 1.00 63.22 107 ALA A O 1
ATOM 851 N N . ILE A 1 108 ? 36.539 7.095 35.403 1.00 67.38 108 ILE A N 1
ATOM 852 C CA . ILE A 1 108 ? 37.727 6.925 36.256 1.00 67.38 108 ILE A CA 1
ATOM 853 C C . ILE A 1 108 ? 37.559 5.735 37.217 1.00 67.38 108 ILE A C 1
ATOM 855 O O . ILE A 1 108 ? 38.500 4.960 37.403 1.00 67.38 108 ILE A O 1
ATOM 859 N N . LEU A 1 109 ? 36.369 5.547 37.800 1.00 64.31 109 LEU A N 1
ATOM 860 C CA . LEU A 1 109 ? 36.085 4.410 38.684 1.00 64.31 109 LEU A CA 1
ATOM 861 C C . LEU A 1 109 ? 36.041 3.074 37.930 1.00 64.31 109 LEU A C 1
ATOM 863 O O . LEU A 1 109 ? 36.521 2.069 38.454 1.00 64.31 109 LEU A O 1
ATOM 867 N N . PHE A 1 110 ? 35.540 3.065 36.694 1.00 66.31 110 PHE A N 1
ATOM 868 C CA . PHE A 1 110 ? 35.500 1.871 35.851 1.00 66.31 110 PHE A CA 1
ATOM 869 C C . PHE A 1 110 ? 36.911 1.407 35.451 1.00 66.31 110 PHE A C 1
ATOM 871 O O . PHE A 1 110 ? 37.242 0.226 35.576 1.00 66.31 110 PHE A O 1
ATOM 878 N N . ILE A 1 111 ? 37.791 2.347 35.082 1.00 66.00 111 ILE A N 1
ATOM 879 C CA . ILE A 1 111 ? 39.199 2.053 34.766 1.00 66.00 111 ILE A CA 1
ATOM 880 C C . ILE A 1 111 ? 39.948 1.551 36.012 1.00 66.00 111 ILE A C 1
ATOM 882 O O . ILE A 1 111 ? 40.704 0.581 35.935 1.00 66.00 111 ILE A O 1
ATOM 886 N N . ALA A 1 112 ? 39.714 2.158 37.179 1.00 57.22 112 ALA A N 1
ATOM 887 C CA . ALA A 1 112 ? 40.328 1.708 38.429 1.00 57.22 112 ALA A CA 1
ATOM 888 C C . ALA A 1 112 ? 39.836 0.310 38.863 1.00 57.22 112 ALA A C 1
ATOM 890 O O . ALA A 1 112 ? 40.631 -0.488 39.365 1.00 57.22 112 ALA A O 1
ATOM 891 N N . GLY A 1 113 ? 38.556 -0.004 38.627 1.00 64.88 113 GLY A N 1
ATOM 892 C CA . GLY A 1 113 ? 37.965 -1.319 38.885 1.00 64.88 113 GLY A CA 1
ATOM 893 C C . GLY A 1 113 ? 38.573 -2.417 38.014 1.00 64.88 113 GLY A C 1
ATOM 894 O O . GLY A 1 113 ? 39.018 -3.435 38.540 1.00 64.88 113 GLY A O 1
ATOM 895 N N . LEU A 1 114 ? 38.701 -2.185 36.703 1.00 60.34 114 LEU A N 1
ATOM 896 C CA . LEU A 1 114 ? 39.297 -3.153 35.771 1.00 60.34 114 LEU A CA 1
ATOM 897 C C . LEU A 1 114 ? 40.753 -3.498 36.122 1.00 60.34 114 LEU A C 1
ATOM 899 O O . LEU A 1 114 ? 41.142 -4.667 36.088 1.00 60.34 114 LEU A O 1
ATOM 903 N N . VAL A 1 115 ? 41.551 -2.511 36.543 1.00 53.94 115 VAL A N 1
ATOM 904 C CA . VAL A 1 115 ? 42.955 -2.733 36.937 1.00 53.94 115 VAL A CA 1
ATOM 905 C C . VAL A 1 115 ? 43.073 -3.554 38.230 1.00 53.94 115 VAL A C 1
ATOM 907 O O . VAL A 1 115 ? 44.025 -4.326 38.389 1.00 53.94 115 VAL A O 1
ATOM 910 N N . TRP A 1 116 ? 42.115 -3.431 39.153 1.00 59.47 116 TRP A N 1
ATOM 911 C CA . TRP A 1 116 ? 42.104 -4.203 40.398 1.00 59.47 116 TRP A CA 1
ATOM 912 C C . TRP A 1 116 ? 41.648 -5.656 40.187 1.00 59.47 116 TRP A C 1
ATOM 914 O O . TRP A 1 116 ? 42.258 -6.580 40.737 1.00 59.47 116 TRP A O 1
ATOM 924 N N . THR A 1 117 ? 40.646 -5.880 39.334 1.00 45.41 117 THR A N 1
ATOM 925 C CA . THR A 1 117 ? 40.098 -7.216 39.046 1.00 45.41 117 THR A CA 1
ATOM 926 C C . THR A 1 117 ? 41.096 -8.103 38.288 1.00 45.41 117 THR A C 1
ATOM 928 O O . THR A 1 117 ? 41.226 -9.289 38.588 1.00 45.41 117 THR A O 1
ATOM 931 N N . ILE A 1 118 ? 41.903 -7.525 37.388 1.00 56.16 118 ILE A N 1
ATOM 932 C CA . ILE A 1 118 ? 42.929 -8.273 36.634 1.00 56.16 118 ILE A CA 1
ATOM 933 C C . ILE A 1 118 ? 44.080 -8.749 37.541 1.00 56.16 118 ILE A C 1
ATOM 935 O O . ILE A 1 118 ? 44.670 -9.801 37.299 1.00 56.16 118 ILE A O 1
ATOM 939 N N . LYS A 1 119 ? 44.395 -8.025 38.625 1.00 43.44 119 LYS A N 1
ATOM 940 C CA . LYS A 1 119 ? 45.473 -8.414 39.553 1.00 43.44 119 LYS A CA 1
ATOM 941 C C . LYS A 1 119 ? 45.063 -9.424 40.625 1.00 43.44 119 LYS A C 1
ATOM 943 O O . LYS A 1 119 ? 45.948 -9.999 41.254 1.00 43.44 119 LYS A O 1
ATOM 948 N N . THR A 1 120 ? 43.768 -9.625 40.864 1.00 51.53 120 THR A N 1
ATOM 949 C CA . THR A 1 120 ? 43.269 -10.420 42.002 1.00 51.53 120 THR A CA 1
ATOM 950 C C . THR A 1 120 ? 42.777 -11.818 41.627 1.00 51.53 120 THR A C 1
ATOM 952 O O . THR A 1 120 ? 42.675 -12.661 42.514 1.00 51.53 120 THR A O 1
ATOM 955 N N . LEU A 1 121 ? 42.538 -12.103 40.340 1.00 44.91 121 LEU A N 1
ATOM 956 C CA . LEU A 1 121 ? 41.903 -13.353 39.891 1.00 44.91 121 LEU A CA 1
ATOM 957 C C . LEU A 1 121 ? 42.819 -14.346 39.154 1.00 44.91 121 LEU A C 1
ATOM 959 O O . LEU A 1 121 ? 42.319 -15.327 38.615 1.00 44.91 121 LEU A O 1
ATOM 963 N N . ALA A 1 122 ? 44.143 -14.158 39.143 1.00 38.12 122 ALA A N 1
ATOM 964 C CA . ALA A 1 122 ? 45.065 -15.148 38.573 1.00 38.12 122 ALA A CA 1
ATOM 965 C C . ALA A 1 122 ? 45.346 -16.293 39.579 1.00 38.12 122 ALA A C 1
ATOM 967 O O . ALA A 1 122 ? 45.993 -16.036 40.600 1.00 38.12 122 ALA A O 1
ATOM 968 N N . PRO A 1 123 ? 44.916 -17.549 39.332 1.00 36.56 123 PRO A N 1
ATOM 969 C CA . PRO A 1 123 ? 45.193 -18.670 40.227 1.00 36.56 123 PRO A CA 1
ATOM 970 C C . PRO A 1 123 ? 46.576 -19.279 39.940 1.00 36.56 123 PRO A C 1
ATOM 972 O O . PRO A 1 123 ? 46.967 -19.461 38.787 1.00 36.56 123 PRO A O 1
ATOM 975 N N . LEU A 1 124 ? 47.312 -19.628 40.999 1.00 37.91 124 LEU A N 1
ATOM 976 C CA . LEU A 1 124 ? 48.538 -20.436 40.931 1.00 37.91 124 LEU A CA 1
ATOM 977 C C . LEU A 1 124 ? 48.188 -21.930 40.751 1.00 37.91 124 LEU A C 1
ATOM 979 O O . LEU A 1 124 ? 47.202 -22.379 41.335 1.00 37.91 124 LEU A O 1
ATOM 983 N N . PRO A 1 125 ? 48.980 -22.718 39.997 1.00 33.28 125 PRO A N 1
ATOM 984 C CA . PRO A 1 125 ? 48.661 -24.115 39.715 1.00 33.28 125 PRO A CA 1
ATOM 985 C C . PRO A 1 125 ? 49.076 -25.041 40.866 1.00 33.28 125 PRO A C 1
ATOM 987 O O . PRO A 1 125 ? 50.232 -25.044 41.295 1.00 33.28 125 PRO A O 1
ATOM 990 N N . GLU A 1 126 ? 48.137 -25.871 41.320 1.00 31.14 126 GLU A N 1
ATOM 991 C CA . GLU A 1 126 ? 48.344 -26.908 42.333 1.00 31.14 126 GLU A CA 1
ATOM 992 C C . GLU A 1 126 ? 48.295 -28.302 41.678 1.00 31.14 126 GLU A C 1
ATOM 994 O O . GLU A 1 126 ? 47.427 -28.599 40.857 1.00 31.14 126 GLU A O 1
ATOM 999 N N . GLN A 1 127 ? 49.277 -29.147 42.002 1.00 44.06 127 GLN A N 1
ATOM 1000 C CA . GLN A 1 127 ? 49.406 -30.525 41.518 1.00 44.06 127 GLN A CA 1
ATOM 1001 C C . GLN A 1 127 ? 48.641 -31.496 42.422 1.00 44.06 127 GLN A C 1
ATOM 1003 O O . GLN A 1 127 ? 48.838 -31.443 43.634 1.00 44.06 127 GLN A O 1
ATOM 1008 N N . VAL A 1 128 ? 47.925 -32.482 41.862 1.00 30.27 128 VAL A N 1
ATOM 1009 C CA . VAL A 1 128 ? 47.582 -33.724 42.588 1.00 30.27 128 VAL A CA 1
ATOM 1010 C C . VAL A 1 128 ? 47.625 -34.952 41.651 1.00 30.27 128 VAL A C 1
ATOM 1012 O O . VAL A 1 128 ? 47.126 -34.871 40.529 1.00 30.27 128 VAL A O 1
ATOM 1015 N N . PRO A 1 129 ? 48.216 -36.089 42.087 1.00 35.72 129 PRO A N 1
ATOM 1016 C CA . PRO A 1 129 ? 48.334 -37.328 41.320 1.00 35.72 129 PRO A CA 1
ATOM 1017 C C . PRO A 1 129 ? 47.238 -38.385 41.599 1.00 35.72 129 PRO A C 1
ATOM 1019 O O . PRO A 1 129 ? 46.413 -38.265 42.498 1.00 35.72 129 PRO A O 1
ATOM 1022 N N . ALA A 1 130 ? 47.314 -39.438 40.778 1.00 33.28 130 ALA A N 1
ATOM 1023 C CA . ALA A 1 130 ? 46.448 -40.600 40.546 1.00 33.28 130 ALA A CA 1
ATOM 1024 C C . ALA A 1 130 ? 46.001 -41.484 41.736 1.00 33.28 130 ALA A C 1
ATOM 1026 O O . ALA A 1 130 ? 46.747 -41.684 42.692 1.00 33.28 130 ALA A O 1
ATOM 1027 N N . GLY A 1 131 ? 44.877 -42.204 41.538 1.00 31.98 131 GLY A N 1
ATOM 1028 C CA . GLY A 1 131 ? 44.713 -43.570 42.069 1.00 31.98 131 GLY A CA 1
ATOM 1029 C C 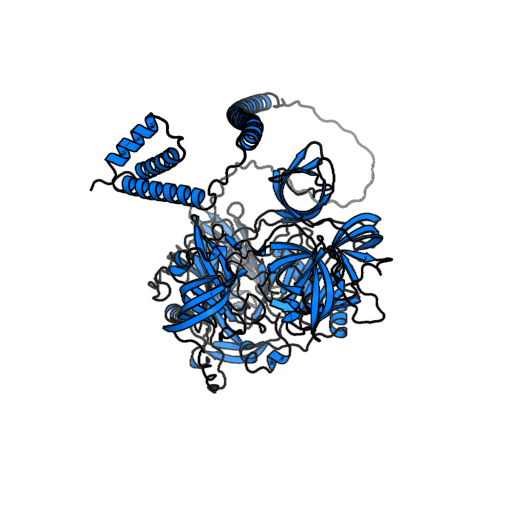. GLY A 1 131 ? 43.286 -44.137 42.238 1.00 31.98 131 GLY A C 1
ATOM 1030 O O . GLY A 1 131 ? 42.673 -43.893 43.264 1.00 31.98 131 GLY A O 1
ATOM 1031 N N . VAL A 1 132 ? 42.838 -44.955 41.262 1.00 33.66 132 VAL A N 1
ATOM 1032 C CA . VAL A 1 132 ? 42.132 -46.279 41.334 1.00 33.66 132 VAL A CA 1
ATOM 1033 C C . VAL A 1 132 ? 41.111 -46.548 42.475 1.00 33.66 132 VAL A C 1
ATOM 1035 O O . VAL A 1 132 ? 41.455 -46.501 43.648 1.00 33.66 132 VAL A O 1
ATOM 1038 N N . SER A 1 133 ? 39.879 -47.027 42.226 1.00 31.78 133 SER A N 1
ATOM 1039 C CA . SER A 1 133 ? 39.578 -48.419 41.812 1.00 31.78 133 SER A CA 1
ATOM 1040 C C . SER A 1 133 ? 38.069 -48.698 41.571 1.00 31.78 133 SER A C 1
ATOM 1042 O O . SER A 1 133 ? 37.211 -48.207 42.296 1.00 31.78 133 SER A O 1
ATOM 1044 N N . SER A 1 134 ? 37.800 -49.520 40.543 1.00 33.22 134 SER A N 1
ATOM 1045 C CA . SER A 1 134 ? 36.560 -50.262 40.171 1.00 33.22 134 SER A CA 1
ATOM 1046 C C . SER A 1 134 ? 36.376 -51.526 41.064 1.00 33.22 134 SER A C 1
ATOM 1048 O O . SER A 1 134 ? 37.325 -51.766 41.820 1.00 33.22 134 SER A O 1
ATOM 1050 N N . PRO A 1 135 ? 35.309 -52.386 41.025 1.00 51.28 135 PRO A N 1
ATOM 1051 C CA . PRO A 1 135 ? 34.464 -52.878 39.893 1.00 51.28 135 PRO A CA 1
ATOM 1052 C C . PRO A 1 135 ? 32.928 -52.875 40.191 1.00 51.28 135 PRO A C 1
ATOM 1054 O O . PRO A 1 135 ? 32.538 -52.477 41.280 1.00 51.28 135 PRO A O 1
ATOM 1057 N N . GLU A 1 136 ? 31.963 -53.171 39.298 1.00 27.34 136 GLU A N 1
ATOM 1058 C CA . GLU A 1 136 ? 31.636 -54.448 38.606 1.00 27.34 136 GLU A CA 1
ATOM 1059 C C . GLU A 1 136 ? 30.417 -54.195 37.652 1.00 27.34 136 GLU A C 1
ATOM 1061 O O . GLU A 1 136 ? 29.410 -53.661 38.107 1.00 27.34 136 GLU A O 1
ATOM 1066 N N . ALA A 1 137 ? 30.585 -54.207 36.312 1.00 31.22 137 ALA A N 1
ATOM 1067 C CA . ALA A 1 137 ? 30.168 -55.221 35.298 1.00 31.22 137 ALA A CA 1
ATOM 1068 C C . ALA A 1 137 ? 28.621 -55.449 35.162 1.00 31.22 137 ALA A C 1
ATOM 1070 O O . ALA A 1 137 ? 27.968 -55.683 36.167 1.00 31.22 137 ALA A O 1
ATOM 1071 N N . THR A 1 138 ? 27.917 -55.406 34.005 1.00 30.78 138 THR A N 1
ATOM 1072 C CA . THR A 1 138 ? 28.247 -55.810 32.614 1.00 30.78 138 THR A CA 1
ATOM 1073 C C . THR A 1 138 ? 27.262 -55.251 31.540 1.00 30.78 138 THR A C 1
ATOM 1075 O O . THR A 1 138 ? 26.059 -55.465 31.637 1.00 30.78 138 THR A O 1
ATOM 1078 N N . ASN A 1 139 ? 27.839 -54.594 30.517 1.00 33.78 139 ASN A N 1
ATOM 1079 C CA . ASN A 1 139 ? 27.650 -54.500 29.039 1.00 33.78 139 ASN A CA 1
ATOM 1080 C C . ASN A 1 139 ? 26.338 -54.798 28.266 1.00 33.78 139 ASN A C 1
ATOM 1082 O O . ASN A 1 139 ? 25.797 -55.898 28.355 1.00 33.78 139 ASN A O 1
ATOM 1086 N N . ALA A 1 140 ? 26.024 -53.895 27.310 1.00 33.91 140 ALA A N 1
ATOM 1087 C CA . ALA A 1 140 ? 26.128 -54.073 25.833 1.00 33.91 140 ALA A CA 1
ATOM 1088 C C . ALA A 1 140 ? 25.897 -52.700 25.125 1.00 33.91 140 ALA A C 1
ATOM 1090 O O . ALA A 1 140 ? 24.796 -52.167 25.196 1.00 33.91 140 ALA A O 1
ATOM 1091 N N . ASP A 1 141 ? 26.942 -51.944 24.761 1.00 31.31 141 ASP A N 1
ATOM 1092 C CA . ASP A 1 141 ? 27.623 -51.834 23.443 1.00 31.31 141 ASP A CA 1
ATOM 1093 C C . ASP A 1 141 ? 26.794 -51.251 22.272 1.00 31.31 141 ASP A C 1
ATOM 1095 O O . ASP A 1 141 ? 25.970 -51.948 21.688 1.00 31.31 141 ASP A O 1
ATOM 1099 N N . LEU A 1 142 ? 27.068 -49.986 21.903 1.00 33.50 142 LEU A N 1
ATOM 1100 C CA . LEU A 1 142 ? 27.710 -49.557 20.639 1.00 33.50 142 LEU A CA 1
ATOM 1101 C C . LEU A 1 142 ? 28.047 -48.046 20.717 1.00 33.50 142 LEU A C 1
ATOM 1103 O O . LEU A 1 142 ? 27.193 -47.218 21.019 1.00 33.50 142 LEU A O 1
ATOM 1107 N N . MET A 1 143 ? 29.326 -47.717 20.506 1.00 33.84 143 MET A N 1
ATOM 1108 C CA . MET A 1 143 ? 29.961 -46.405 20.717 1.00 33.84 143 MET A CA 1
ATOM 1109 C C . MET A 1 143 ? 29.798 -45.434 19.528 1.00 33.84 143 MET A C 1
ATOM 1111 O O . MET A 1 143 ? 29.836 -45.889 18.385 1.00 33.84 143 MET A O 1
ATOM 1115 N N . PRO A 1 144 ? 29.794 -44.107 19.762 1.00 34.81 144 PRO A N 1
ATOM 1116 C CA . PRO A 1 144 ? 30.307 -43.110 18.828 1.00 34.81 144 PRO A CA 1
ATOM 1117 C C . PRO A 1 144 ? 31.817 -42.876 19.039 1.00 34.81 144 PRO A C 1
ATOM 1119 O O . PRO A 1 144 ? 32.331 -42.916 20.156 1.00 34.81 144 PRO A O 1
ATOM 1122 N N . THR A 1 145 ? 32.535 -42.666 17.938 1.00 33.53 145 THR A N 1
ATOM 1123 C CA . THR A 1 145 ? 33.979 -42.404 17.878 1.00 33.53 145 THR A CA 1
ATOM 1124 C C . THR A 1 145 ? 34.267 -40.924 18.153 1.00 33.53 145 THR A C 1
ATOM 1126 O O . THR A 1 145 ? 33.829 -40.068 17.392 1.00 33.53 145 THR A O 1
ATOM 1129 N N . GLU A 1 146 ? 35.014 -40.618 19.218 1.00 31.23 146 GLU A N 1
ATOM 1130 C CA . GLU A 1 146 ? 35.577 -39.284 19.478 1.00 31.23 146 GLU A CA 1
ATOM 1131 C C . GLU A 1 146 ? 36.851 -39.059 18.642 1.00 31.23 146 GLU A C 1
ATOM 1133 O O . GLU A 1 146 ? 37.769 -39.884 18.635 1.00 31.23 146 GLU A O 1
ATOM 1138 N N . VAL A 1 147 ? 36.904 -37.919 17.951 1.00 33.03 147 VAL A N 1
ATOM 1139 C CA . VAL A 1 147 ? 38.059 -37.381 17.212 1.00 33.03 147 VAL A CA 1
ATOM 1140 C C . VAL A 1 147 ? 38.678 -36.258 18.069 1.00 33.03 147 VAL A C 1
ATOM 1142 O O . VAL A 1 147 ? 37.932 -35.504 18.692 1.00 33.03 147 VAL A O 1
ATOM 1145 N N . PRO A 1 148 ? 40.015 -36.128 18.165 1.00 32.16 148 PRO A N 1
ATOM 1146 C CA . PRO A 1 148 ? 40.654 -35.240 19.136 1.00 32.16 148 PRO A CA 1
ATOM 1147 C C . PRO A 1 148 ? 40.568 -33.755 18.744 1.00 32.16 148 PRO A C 1
ATOM 1149 O O . PRO A 1 148 ? 41.022 -33.365 17.670 1.00 32.16 148 PRO A O 1
ATOM 1152 N N . SER A 1 149 ? 40.083 -32.906 19.658 1.00 30.61 149 SER A N 1
ATOM 1153 C CA . SER A 1 149 ? 40.231 -31.446 19.573 1.00 30.61 149 SER A CA 1
ATOM 1154 C C . SER A 1 149 ? 41.665 -31.030 19.905 1.00 30.61 149 SER A C 1
ATOM 1156 O O . SER A 1 149 ? 42.095 -31.076 21.058 1.00 30.61 149 SER A O 1
ATOM 1158 N N . ALA A 1 150 ? 42.402 -30.583 18.892 1.00 30.25 150 ALA A N 1
ATOM 1159 C CA . ALA A 1 150 ? 43.602 -29.780 19.068 1.00 30.25 150 ALA A CA 1
ATOM 1160 C C . ALA A 1 150 ? 43.192 -28.304 19.204 1.00 30.25 150 ALA A C 1
ATOM 1162 O O . ALA A 1 150 ? 42.657 -27.716 18.269 1.00 30.25 150 ALA A O 1
ATOM 1163 N N . THR A 1 151 ? 43.436 -27.689 20.363 1.00 29.95 151 THR A N 1
ATOM 1164 C CA . THR A 1 151 ? 43.259 -26.242 20.545 1.00 29.95 151 THR A CA 1
ATOM 1165 C C . THR A 1 151 ? 44.474 -25.515 19.964 1.00 29.95 151 THR A C 1
ATOM 1167 O O . THR A 1 151 ? 45.530 -25.462 20.595 1.00 29.95 151 THR A O 1
ATOM 1170 N N . ILE A 1 152 ? 44.338 -24.960 18.758 1.00 32.38 152 ILE A N 1
ATOM 1171 C CA . ILE A 1 152 ? 45.284 -23.983 18.206 1.00 32.38 152 ILE A CA 1
ATOM 1172 C C . ILE A 1 152 ? 44.822 -22.594 18.663 1.00 32.38 152 ILE A C 1
ATOM 1174 O O . ILE A 1 152 ? 43.723 -22.159 18.336 1.00 32.38 152 ILE A O 1
ATOM 1178 N N . GLN A 1 153 ? 45.658 -21.892 19.431 1.00 32.72 153 GLN A N 1
ATOM 1179 C CA . GLN A 1 153 ? 45.514 -20.449 19.626 1.00 32.72 153 GLN A CA 1
ATOM 1180 C C . GLN A 1 153 ? 45.928 -19.745 18.328 1.00 32.72 153 GLN A C 1
ATOM 1182 O O . GLN A 1 153 ? 47.119 -19.659 18.032 1.00 32.72 153 GLN A O 1
ATOM 1187 N N . VAL A 1 154 ? 44.954 -19.246 17.568 1.00 31.81 154 VAL A N 1
ATOM 1188 C CA . VAL A 1 154 ? 45.179 -18.311 16.458 1.00 31.81 154 VAL A CA 1
ATOM 1189 C C . VAL A 1 154 ? 44.812 -16.919 16.966 1.00 31.81 154 VAL A C 1
ATOM 1191 O O . VAL A 1 154 ? 43.704 -16.694 17.449 1.00 31.81 154 VAL A O 1
ATOM 1194 N N . ALA A 1 155 ? 45.773 -15.997 16.938 1.00 31.17 155 ALA A N 1
ATOM 1195 C CA . ALA A 1 155 ? 45.505 -14.576 17.135 1.00 31.17 155 ALA A CA 1
ATOM 1196 C C . ALA A 1 155 ? 44.551 -14.092 16.025 1.00 31.17 155 ALA A C 1
ATOM 1198 O O . ALA A 1 155 ? 44.709 -14.556 14.894 1.00 31.17 155 ALA A O 1
ATOM 1199 N N . PRO A 1 156 ? 43.585 -13.192 16.294 1.00 34.31 156 PRO A N 1
ATOM 1200 C CA . PRO A 1 156 ? 42.679 -12.708 15.260 1.00 34.31 156 PRO A CA 1
ATOM 1201 C C . PRO A 1 156 ? 43.516 -12.032 14.176 1.00 34.31 156 PRO A C 1
ATOM 1203 O O . PRO A 1 156 ? 44.151 -11.003 14.405 1.00 34.31 156 PRO A O 1
ATOM 1206 N N . THR A 1 157 ? 43.586 -12.686 13.022 1.00 40.25 157 THR A N 1
ATOM 1207 C CA . THR A 1 157 ? 44.153 -12.099 11.816 1.00 40.25 157 THR A CA 1
ATOM 1208 C C . THR A 1 157 ? 43.012 -11.288 11.227 1.00 40.25 157 THR A C 1
ATOM 1210 O O . THR A 1 157 ? 41.942 -11.834 10.977 1.00 40.25 157 THR A O 1
ATOM 1213 N N . GLU A 1 158 ? 43.198 -9.977 11.145 1.00 47.09 158 GLU A N 1
ATOM 1214 C CA . GLU A 1 158 ? 42.241 -9.031 10.574 1.00 47.09 158 GLU A CA 1
ATOM 1215 C C . GLU A 1 158 ? 41.868 -9.515 9.160 1.00 47.09 158 GLU A C 1
ATOM 1217 O O . GLU A 1 158 ? 42.739 -9.639 8.299 1.00 47.09 158 GLU A O 1
ATOM 1222 N N . PHE A 1 159 ? 40.604 -9.909 8.955 1.00 52.16 159 PHE A N 1
ATOM 1223 C CA . PHE A 1 159 ? 40.104 -10.360 7.656 1.00 52.16 159 PHE A CA 1
ATOM 1224 C C . PHE A 1 159 ? 40.151 -9.171 6.698 1.00 52.16 159 PHE A C 1
ATOM 1226 O O . PHE A 1 159 ? 39.504 -8.157 6.944 1.00 52.16 159 PHE A O 1
ATOM 1233 N N . ALA A 1 160 ? 40.946 -9.281 5.637 1.00 58.78 160 ALA A N 1
ATOM 1234 C CA . ALA A 1 160 ? 41.165 -8.181 4.702 1.00 58.78 160 ALA A CA 1
ATOM 1235 C C . ALA A 1 160 ? 40.015 -7.991 3.693 1.00 58.78 160 ALA A C 1
ATOM 1237 O O . ALA A 1 160 ? 40.081 -7.044 2.915 1.00 58.78 160 ALA A O 1
ATOM 1238 N N . GLY A 1 161 ? 38.988 -8.857 3.705 1.00 70.12 161 GLY A N 1
ATOM 1239 C CA . GLY A 1 161 ? 37.950 -8.891 2.669 1.00 70.12 161 GLY A CA 1
ATOM 1240 C C . GLY A 1 161 ? 38.494 -9.378 1.326 1.00 70.12 161 GLY A C 1
ATOM 1241 O O . GLY A 1 161 ? 39.668 -9.173 1.007 1.00 70.12 161 GLY A O 1
ATOM 1242 N N . LEU A 1 162 ? 37.660 -10.032 0.517 1.00 83.81 162 LEU A N 1
ATOM 1243 C CA . LEU A 1 162 ? 37.929 -10.075 -0.922 1.00 83.81 162 LEU A CA 1
ATOM 1244 C C . LEU A 1 162 ? 37.796 -8.662 -1.489 1.00 83.81 162 LEU A C 1
ATOM 1246 O O . LEU A 1 162 ? 37.055 -7.838 -0.967 1.00 83.81 162 LEU A O 1
ATOM 1250 N N . ILE A 1 163 ? 38.496 -8.370 -2.578 1.00 86.00 163 ILE A N 1
ATOM 1251 C CA . ILE A 1 163 ? 38.237 -7.121 -3.297 1.00 86.00 163 ILE A CA 1
ATOM 1252 C C . ILE A 1 163 ? 36.910 -7.295 -4.046 1.00 86.00 163 ILE A C 1
ATOM 1254 O O . ILE A 1 163 ? 36.752 -8.276 -4.779 1.00 86.00 163 ILE A O 1
ATOM 1258 N N . ALA A 1 164 ? 35.980 -6.360 -3.839 1.00 85.94 164 ALA A N 1
ATOM 1259 C CA . ALA A 1 164 ? 34.695 -6.317 -4.529 1.00 85.94 164 ALA A CA 1
ATOM 1260 C C . ALA A 1 164 ? 34.875 -6.300 -6.058 1.00 85.94 164 ALA A C 1
ATOM 1262 O O . ALA A 1 164 ? 35.837 -5.719 -6.575 1.00 85.94 164 ALA A O 1
ATOM 1263 N N . GLY A 1 165 ? 33.935 -6.915 -6.775 1.00 86.50 165 GLY A N 1
ATOM 1264 C CA . GLY A 1 165 ? 33.936 -6.996 -8.237 1.00 86.50 165 GLY A CA 1
ATOM 1265 C C . GLY A 1 165 ? 34.057 -8.418 -8.784 1.00 86.50 165 GLY A C 1
ATOM 1266 O O . GLY A 1 165 ? 33.918 -9.400 -8.055 1.00 86.50 165 GLY A O 1
ATOM 1267 N N . ASP A 1 166 ? 34.290 -8.510 -10.094 1.00 91.44 166 ASP A N 1
ATOM 1268 C CA . ASP A 1 166 ? 34.297 -9.776 -10.825 1.00 91.44 166 ASP A CA 1
ATOM 1269 C C . ASP A 1 166 ? 35.700 -10.388 -10.889 1.00 91.44 166 ASP A C 1
ATOM 1271 O O . ASP A 1 166 ? 36.676 -9.773 -11.331 1.00 91.44 166 ASP A O 1
ATOM 1275 N N . TRP A 1 167 ? 35.784 -11.645 -10.478 1.00 93.31 167 TRP A N 1
ATOM 1276 C CA . TRP A 1 167 ? 36.984 -12.465 -10.498 1.00 93.31 167 TRP A CA 1
ATOM 1277 C C . TRP A 1 167 ? 36.858 -13.511 -11.592 1.00 93.31 167 TRP A C 1
ATOM 1279 O O . TRP A 1 167 ? 35.969 -14.357 -11.538 1.00 93.31 167 TRP A O 1
ATOM 1289 N N . VAL A 1 168 ? 37.752 -13.473 -12.580 1.00 94.44 168 VAL A N 1
ATOM 1290 C CA . VAL A 1 168 ? 37.653 -14.331 -13.767 1.00 94.44 168 VAL A CA 1
ATOM 1291 C C . VAL A 1 168 ? 38.775 -15.352 -13.794 1.00 94.44 168 VAL A C 1
ATOM 1293 O O . VAL A 1 168 ? 39.951 -14.987 -13.712 1.00 94.44 168 VAL A O 1
ATOM 1296 N N . ALA A 1 169 ? 38.403 -16.618 -13.963 1.00 95.19 169 ALA A N 1
ATOM 1297 C CA . ALA A 1 169 ? 39.305 -17.732 -14.209 1.00 95.19 169 ALA A CA 1
ATOM 1298 C C . ALA A 1 169 ? 39.000 -18.398 -15.554 1.00 95.19 169 ALA A C 1
ATOM 1300 O O . ALA A 1 169 ? 37.844 -18.664 -15.885 1.00 95.19 169 ALA A O 1
ATOM 1301 N N . ASP A 1 170 ? 40.053 -18.735 -16.298 1.00 94.38 170 ASP A N 1
ATOM 1302 C CA . ASP A 1 170 ? 39.951 -19.712 -17.379 1.00 94.38 170 ASP A CA 1
ATOM 1303 C C . ASP A 1 170 ? 39.962 -21.120 -16.759 1.00 94.38 170 ASP A C 1
ATOM 1305 O O . ASP A 1 170 ? 40.809 -21.441 -15.918 1.00 94.38 170 ASP A O 1
ATOM 1309 N N . THR A 1 171 ? 39.020 -21.966 -17.167 1.00 95.75 171 THR A N 1
ATOM 1310 C CA . THR A 1 171 ? 38.874 -23.345 -16.686 1.00 95.75 171 THR A CA 1
ATOM 1311 C C . THR A 1 171 ? 38.848 -24.316 -17.863 1.00 95.75 171 THR A C 1
ATOM 1313 O O . THR A 1 171 ? 38.664 -23.926 -19.016 1.00 95.75 171 THR A O 1
ATOM 1316 N N . ASP A 1 172 ? 38.986 -25.615 -17.593 1.00 92.38 172 ASP A N 1
ATOM 1317 C CA . ASP A 1 172 ? 38.867 -26.632 -18.649 1.00 92.38 172 ASP A CA 1
ATOM 1318 C C . ASP A 1 172 ? 37.456 -26.688 -19.262 1.00 92.38 172 ASP A C 1
ATOM 1320 O O . ASP A 1 172 ? 37.294 -27.204 -20.370 1.00 92.38 172 ASP A O 1
ATOM 1324 N N . PHE A 1 173 ? 36.441 -26.169 -18.559 1.00 92.50 173 PHE A N 1
ATOM 1325 C CA . PHE A 1 173 ? 35.078 -26.064 -19.076 1.00 92.50 173 PHE A CA 1
ATOM 1326 C C . PHE A 1 173 ? 34.799 -24.771 -19.845 1.00 92.50 173 PHE A C 1
ATOM 1328 O O . PHE A 1 173 ? 33.842 -24.726 -20.615 1.00 92.50 173 PHE A O 1
ATOM 1335 N N . GLY A 1 174 ? 35.657 -23.760 -19.727 1.00 94.75 174 GLY A N 1
ATOM 1336 C CA . GLY A 1 174 ? 35.539 -22.486 -20.424 1.00 94.75 174 GLY A CA 1
ATOM 1337 C C . GLY A 1 174 ? 35.962 -21.347 -19.508 1.00 94.75 174 GLY A C 1
ATOM 1338 O O . GLY A 1 174 ? 37.153 -21.199 -19.236 1.00 94.75 174 GLY A O 1
ATOM 1339 N N . LYS A 1 175 ? 35.010 -20.540 -19.037 1.00 94.38 175 LYS A N 1
ATOM 1340 C CA . LYS A 1 175 ? 35.285 -19.471 -18.069 1.00 94.38 175 LYS A CA 1
ATOM 1341 C C . LYS A 1 175 ? 34.426 -19.588 -16.824 1.00 94.38 175 LYS A C 1
ATOM 1343 O O . LYS A 1 175 ? 33.281 -20.023 -16.887 1.00 94.38 175 LYS A O 1
ATOM 1348 N N . LEU A 1 176 ? 35.005 -19.159 -15.713 1.00 96.00 176 LEU A N 1
ATOM 1349 C CA . LEU A 1 176 ? 34.360 -19.012 -14.419 1.00 96.00 176 LEU A CA 1
ATOM 1350 C C . LEU A 1 176 ? 34.473 -17.547 -13.994 1.00 96.00 176 LEU A C 1
ATOM 1352 O O . LEU A 1 176 ? 35.586 -17.019 -13.936 1.00 96.00 176 LEU A O 1
ATOM 1356 N N . ILE A 1 177 ? 33.347 -16.907 -13.695 1.00 95.00 177 ILE A N 1
ATOM 1357 C CA . ILE A 1 177 ? 33.287 -15.527 -13.205 1.00 95.00 177 ILE A CA 1
ATOM 1358 C C . ILE A 1 177 ? 32.627 -15.536 -11.828 1.00 95.00 177 ILE A C 1
ATOM 1360 O O . ILE A 1 177 ? 31.523 -16.045 -11.682 1.00 95.00 177 ILE A O 1
ATOM 1364 N N . ILE A 1 178 ? 33.301 -14.988 -10.821 1.00 94.56 178 ILE A N 1
ATOM 1365 C CA . ILE A 1 178 ? 32.827 -14.919 -9.434 1.00 94.56 178 ILE A CA 1
ATOM 1366 C C . ILE A 1 178 ? 32.651 -13.443 -9.074 1.00 94.56 178 ILE A C 1
ATOM 1368 O O . ILE A 1 178 ? 33.639 -12.712 -9.009 1.00 94.56 178 ILE A O 1
ATOM 1372 N N . SER A 1 179 ? 31.419 -13.006 -8.833 1.00 91.94 179 SER A N 1
ATOM 1373 C CA . SER A 1 179 ? 31.120 -11.635 -8.406 1.00 91.94 179 SER A CA 1
ATOM 1374 C C . SER A 1 179 ? 31.100 -11.545 -6.886 1.00 91.94 179 SER A C 1
ATOM 1376 O O . SER A 1 179 ? 30.443 -12.346 -6.219 1.00 91.94 179 SER A O 1
ATOM 1378 N N . VAL A 1 180 ? 31.810 -10.561 -6.342 1.00 88.94 180 VAL A N 1
ATOM 1379 C CA . VAL A 1 180 ? 31.941 -10.325 -4.899 1.00 88.94 180 VAL A CA 1
ATOM 1380 C C . VAL A 1 180 ? 31.306 -8.980 -4.530 1.00 88.94 180 VAL A C 1
ATOM 1382 O O . VAL A 1 180 ? 31.533 -7.991 -5.232 1.00 88.94 180 VAL A O 1
ATOM 1385 N N . ASP A 1 181 ? 30.534 -8.947 -3.439 1.00 80.75 181 ASP A N 1
ATOM 1386 C CA . ASP A 1 181 ? 29.912 -7.727 -2.901 1.00 80.75 181 ASP A CA 1
ATOM 1387 C C . ASP A 1 181 ? 30.933 -6.676 -2.427 1.00 80.75 181 ASP A C 1
ATOM 1389 O O . ASP A 1 181 ? 32.107 -6.972 -2.218 1.00 80.75 181 ASP A O 1
ATOM 1393 N N . ASP A 1 182 ? 30.480 -5.439 -2.224 1.00 76.75 182 ASP A N 1
ATOM 1394 C CA . ASP A 1 182 ? 31.153 -4.447 -1.375 1.00 76.75 182 ASP A CA 1
ATOM 1395 C C . ASP A 1 182 ? 30.452 -4.522 -0.007 1.00 76.75 182 ASP A C 1
ATOM 1397 O O . ASP A 1 182 ? 29.273 -4.166 0.069 1.00 76.75 182 ASP A O 1
ATOM 1401 N N . PRO A 1 183 ? 31.066 -5.120 1.039 1.00 80.94 183 PRO A N 1
ATOM 1402 C CA . PRO A 1 183 ? 32.464 -4.928 1.454 1.00 80.94 183 PRO A CA 1
ATOM 1403 C C . PRO A 1 183 ? 33.446 -6.097 1.227 1.00 80.94 183 PRO A C 1
ATOM 1405 O O . PRO A 1 183 ? 34.478 -6.158 1.900 1.00 80.94 183 PRO A O 1
ATOM 1408 N N . GLY A 1 184 ? 33.172 -7.051 0.338 1.00 83.62 184 GLY A N 1
ATOM 1409 C CA . GLY A 1 184 ? 34.093 -8.162 0.068 1.00 83.62 184 GLY A CA 1
ATOM 1410 C C . GLY A 1 184 ? 33.881 -9.379 0.963 1.00 83.62 184 GLY A C 1
ATOM 1411 O O . GLY A 1 184 ? 34.822 -10.127 1.254 1.00 83.62 184 GLY A O 1
ATOM 1412 N N . THR A 1 185 ? 32.662 -9.539 1.469 1.00 86.94 185 THR A N 1
ATOM 1413 C CA . THR A 1 185 ? 32.289 -10.560 2.456 1.00 86.94 185 THR A CA 1
ATOM 1414 C C . THR A 1 185 ? 31.469 -11.698 1.865 1.00 86.94 185 THR A C 1
ATOM 1416 O O . THR A 1 185 ? 31.369 -12.761 2.489 1.00 86.94 185 THR A O 1
ATOM 1419 N N . ARG A 1 186 ? 30.899 -11.500 0.672 1.00 87.50 186 ARG A N 1
ATOM 1420 C CA . ARG A 1 186 ? 30.036 -12.471 0.006 1.00 87.50 186 ARG A CA 1
ATOM 1421 C C . ARG A 1 186 ? 30.356 -12.588 -1.471 1.00 87.50 186 ARG A C 1
ATOM 1423 O O . ARG A 1 186 ? 30.636 -11.602 -2.143 1.00 87.50 186 ARG A O 1
ATOM 1430 N N . ILE A 1 187 ? 30.220 -13.803 -1.978 1.00 90.00 187 ILE A N 1
ATOM 1431 C CA . ILE A 1 187 ? 30.027 -14.049 -3.403 1.00 90.00 187 ILE A CA 1
ATOM 1432 C C . ILE A 1 187 ? 28.534 -13.882 -3.674 1.00 90.00 187 ILE A C 1
ATOM 1434 O O . ILE A 1 187 ? 27.718 -14.487 -2.980 1.00 90.00 187 ILE A O 1
ATOM 1438 N N . THR A 1 188 ? 28.179 -13.038 -4.636 1.00 86.38 188 THR A N 1
ATOM 1439 C CA . THR A 1 188 ? 26.788 -12.690 -4.978 1.00 86.38 188 THR A CA 1
ATOM 1440 C C . THR A 1 188 ? 26.314 -13.327 -6.276 1.00 86.38 188 THR A C 1
ATOM 1442 O O . THR A 1 188 ? 25.117 -13.345 -6.552 1.00 86.38 188 THR A O 1
ATOM 1445 N N . LYS A 1 189 ? 27.249 -13.809 -7.096 1.00 91.00 189 LYS A N 1
ATOM 1446 C CA . LYS A 1 189 ? 26.962 -14.446 -8.378 1.00 91.00 189 LYS A CA 1
ATOM 1447 C C . LYS A 1 189 ? 28.147 -15.293 -8.821 1.00 91.00 189 LYS A C 1
ATOM 1449 O O . LYS A 1 189 ? 29.296 -14.886 -8.647 1.00 91.00 189 LYS A O 1
ATOM 1454 N N . ILE A 1 190 ? 27.864 -16.428 -9.448 1.00 93.25 190 ILE A N 1
ATOM 1455 C CA . ILE A 1 190 ? 28.830 -17.207 -10.216 1.00 93.25 190 ILE A CA 1
ATOM 1456 C C . ILE A 1 190 ? 28.283 -17.441 -11.620 1.00 93.25 190 ILE A C 1
ATOM 1458 O O . ILE A 1 190 ? 27.184 -17.958 -11.782 1.00 93.25 190 ILE A O 1
ATOM 1462 N N . ASP A 1 191 ? 29.058 -17.072 -12.633 1.00 92.56 191 ASP A N 1
ATOM 1463 C CA . ASP A 1 191 ? 28.773 -17.359 -14.037 1.00 92.56 191 ASP A CA 1
ATOM 1464 C C . ASP A 1 191 ? 29.746 -18.431 -14.560 1.00 92.56 191 ASP A C 1
ATOM 1466 O O . ASP A 1 191 ? 30.975 -18.293 -14.497 1.00 92.56 191 ASP A O 1
ATOM 1470 N N . TYR A 1 192 ? 29.161 -19.527 -15.043 1.00 94.12 192 TYR A N 1
ATOM 1471 C CA . TYR A 1 192 ? 29.822 -20.646 -15.696 1.00 94.12 192 TYR A CA 1
ATOM 1472 C C . TYR A 1 192 ? 29.602 -20.559 -17.212 1.00 94.12 192 TYR A C 1
ATOM 1474 O O . TYR A 1 192 ? 28.537 -20.909 -17.728 1.00 94.12 192 TYR A O 1
ATOM 1482 N N . GLN A 1 193 ? 30.638 -20.173 -17.953 1.00 93.06 193 GLN A N 1
ATOM 1483 C CA . GLN A 1 193 ? 30.590 -20.075 -19.413 1.00 93.06 193 GLN A CA 1
ATOM 1484 C C . GLN A 1 193 ? 31.217 -21.315 -20.043 1.00 93.06 193 GLN A C 1
ATOM 1486 O O . GLN A 1 193 ? 32.439 -21.401 -20.207 1.00 93.06 193 GLN A O 1
ATOM 1491 N N . PHE A 1 194 ? 30.388 -22.284 -20.420 1.00 91.56 194 PHE A N 1
ATOM 1492 C CA . PHE A 1 194 ? 30.856 -23.535 -21.005 1.00 91.56 194 PHE A CA 1
ATOM 1493 C C . PHE A 1 194 ? 31.158 -23.387 -22.503 1.00 91.56 194 PHE A C 1
ATOM 1495 O O . PHE A 1 194 ? 30.326 -22.898 -23.268 1.00 91.56 194 PHE A O 1
ATOM 1502 N N . THR A 1 195 ? 32.322 -23.864 -22.958 1.00 91.06 195 THR A N 1
ATOM 1503 C CA . THR A 1 195 ? 32.717 -23.830 -24.382 1.00 91.06 195 THR A CA 1
ATOM 1504 C C . THR A 1 195 ? 33.037 -25.228 -24.908 1.00 91.06 195 THR A C 1
ATOM 1506 O O . THR A 1 195 ? 34.167 -25.697 -24.794 1.00 91.06 195 THR A O 1
ATOM 1509 N N . ASP A 1 196 ? 32.045 -25.889 -25.519 1.00 90.12 196 ASP A N 1
ATOM 1510 C CA . ASP A 1 196 ? 32.170 -27.249 -26.073 1.00 90.12 196 ASP A CA 1
ATOM 1511 C C . ASP A 1 196 ? 32.712 -28.276 -25.064 1.00 90.12 196 ASP A C 1
ATOM 1513 O O . ASP A 1 196 ? 33.402 -29.237 -25.421 1.00 90.12 196 ASP A O 1
ATOM 1517 N N . TRP A 1 197 ? 32.371 -28.090 -23.790 1.00 92.25 197 TRP A N 1
ATOM 1518 C CA . TRP A 1 197 ? 32.856 -28.923 -22.705 1.00 92.25 197 TRP A CA 1
ATOM 1519 C C . TRP A 1 197 ? 32.071 -30.234 -22.605 1.00 92.25 197 TRP A C 1
ATOM 1521 O O . TRP A 1 197 ? 30.916 -30.336 -23.024 1.00 92.25 197 TRP A O 1
ATOM 1531 N N . THR A 1 198 ? 32.714 -31.291 -22.109 1.00 89.81 198 THR A N 1
ATOM 1532 C CA . THR A 1 198 ? 32.097 -32.616 -21.966 1.00 89.81 198 THR A CA 1
ATOM 1533 C C . THR A 1 198 ? 32.562 -33.281 -20.676 1.00 89.81 198 THR A C 1
ATOM 1535 O O . THR A 1 198 ? 33.763 -33.491 -20.496 1.00 89.81 198 THR A O 1
ATOM 1538 N N . CYS A 1 199 ? 31.609 -33.685 -19.834 1.00 88.75 199 CYS A N 1
ATOM 1539 C CA . CYS A 1 199 ? 31.835 -34.510 -18.652 1.00 88.75 199 CYS A CA 1
ATOM 1540 C C . CYS A 1 199 ? 30.944 -35.756 -18.697 1.00 88.75 199 CYS A C 1
ATOM 1542 O O . CYS A 1 199 ? 29.727 -35.680 -18.549 1.00 88.75 199 CYS A O 1
ATOM 1544 N N . GLY A 1 200 ? 31.544 -36.924 -18.945 1.00 87.06 200 GLY A N 1
ATOM 1545 C CA . GLY A 1 200 ? 30.782 -38.160 -19.146 1.00 87.06 200 GLY A CA 1
ATOM 1546 C C . GLY A 1 200 ? 29.828 -38.057 -20.334 1.00 87.06 200 GLY A C 1
ATOM 1547 O O . GLY A 1 200 ? 30.257 -37.799 -21.462 1.00 87.06 200 GLY A O 1
ATOM 1548 N N . SER A 1 201 ? 28.541 -38.274 -20.073 1.00 83.12 201 SER A N 1
ATOM 1549 C CA . SER A 1 201 ? 27.459 -38.123 -21.052 1.00 83.12 201 SER A CA 1
ATOM 1550 C C . SER A 1 201 ? 26.963 -36.680 -21.241 1.00 83.12 201 SER A C 1
ATOM 1552 O O . SER A 1 201 ? 26.244 -36.421 -22.210 1.00 83.12 201 SER A O 1
ATOM 1554 N N . ILE A 1 202 ? 27.359 -35.740 -20.375 1.00 81.25 202 ILE A N 1
ATOM 1555 C CA . ILE A 1 202 ? 26.966 -34.328 -20.452 1.00 81.25 202 ILE A CA 1
ATOM 1556 C C . ILE A 1 202 ? 27.871 -33.601 -21.447 1.00 81.25 202 ILE A C 1
ATOM 1558 O O . ILE A 1 202 ? 29.096 -33.685 -21.361 1.00 81.25 202 ILE A O 1
ATOM 1562 N N . LYS A 1 203 ? 27.267 -32.863 -22.384 1.00 87.25 203 LYS A N 1
ATOM 1563 C CA . LYS A 1 203 ? 27.962 -31.952 -23.299 1.00 87.25 203 LYS A CA 1
ATOM 1564 C C . LYS A 1 203 ? 27.329 -30.566 -23.203 1.00 87.25 203 LYS A C 1
ATOM 1566 O O . LYS A 1 203 ? 26.141 -30.445 -23.485 1.00 87.25 203 LYS A O 1
ATOM 1571 N N . GLN A 1 204 ? 28.127 -29.552 -22.870 1.00 80.75 204 GLN A N 1
ATOM 1572 C CA . GLN A 1 204 ? 27.645 -28.209 -22.550 1.00 80.75 204 GLN A CA 1
ATOM 1573 C C . GLN A 1 204 ? 28.382 -27.127 -23.355 1.00 80.75 204 GLN A C 1
ATOM 1575 O O . GLN A 1 204 ? 29.612 -27.095 -23.401 1.00 80.75 204 GLN A O 1
ATOM 1580 N N . SER A 1 205 ? 27.605 -26.236 -23.976 1.00 84.38 205 SER A N 1
ATOM 1581 C CA . SER A 1 205 ? 28.076 -25.038 -24.693 1.00 84.38 205 SER A CA 1
ATOM 1582 C C . SER A 1 205 ? 27.098 -23.884 -24.437 1.00 84.38 205 SER A C 1
ATOM 1584 O O . SER A 1 205 ? 26.442 -23.403 -25.361 1.00 84.38 205 SER A O 1
ATOM 1586 N N . ALA A 1 206 ? 26.912 -23.530 -23.167 1.00 79.94 206 ALA A N 1
ATOM 1587 C CA . ALA A 1 206 ? 25.972 -22.507 -22.719 1.00 79.94 206 ALA A CA 1
ATOM 1588 C C . ALA A 1 206 ? 26.538 -21.741 -21.517 1.00 79.94 206 ALA A C 1
ATOM 1590 O O . ALA A 1 206 ? 27.507 -22.176 -20.897 1.00 79.94 206 ALA A O 1
ATOM 1591 N N . GLU A 1 207 ? 25.912 -20.615 -21.208 1.00 87.88 207 GLU A N 1
ATOM 1592 C CA . GLU A 1 207 ? 26.147 -19.824 -20.004 1.00 87.88 207 GLU A CA 1
ATOM 1593 C C . GLU A 1 207 ? 25.163 -20.272 -18.917 1.00 87.88 207 GLU A C 1
ATOM 1595 O O . GLU A 1 207 ? 23.973 -20.445 -19.198 1.00 87.88 207 GLU A O 1
ATOM 1600 N N . ILE A 1 208 ? 25.655 -20.497 -17.700 1.00 82.94 208 ILE A N 1
ATOM 1601 C CA . ILE A 1 208 ? 24.821 -20.758 -16.525 1.00 82.94 208 ILE A CA 1
ATOM 1602 C C . ILE A 1 208 ? 25.195 -19.749 -15.448 1.00 82.94 208 ILE A C 1
ATOM 1604 O O . ILE A 1 208 ? 26.339 -19.717 -15.003 1.00 82.94 208 ILE A O 1
ATOM 1608 N N . VAL A 1 209 ? 24.212 -18.976 -14.994 1.00 86.12 209 VAL A N 1
ATOM 1609 C CA . VAL A 1 209 ? 24.383 -17.991 -13.926 1.00 86.12 209 VAL A CA 1
ATOM 1610 C C . VAL A 1 209 ? 23.703 -18.499 -12.660 1.00 86.12 209 VAL A C 1
ATOM 1612 O O . VAL A 1 209 ? 22.499 -18.744 -12.653 1.00 86.12 209 VAL A O 1
ATOM 1615 N N . ASP A 1 210 ? 24.474 -18.634 -11.587 1.00 84.12 210 ASP A N 1
ATOM 1616 C CA . ASP A 1 210 ? 23.990 -18.915 -10.240 1.00 84.12 210 ASP A CA 1
ATOM 1617 C C . ASP A 1 210 ? 24.119 -17.644 -9.392 1.00 84.12 210 ASP A C 1
ATOM 1619 O O . ASP A 1 210 ? 25.219 -17.214 -9.050 1.00 84.12 210 ASP A O 1
ATOM 1623 N N . SER A 1 211 ? 22.989 -17.006 -9.097 1.00 86.12 211 SER A N 1
ATOM 1624 C CA . SER A 1 211 ? 22.919 -15.764 -8.312 1.00 86.12 211 SER A CA 1
ATOM 1625 C C . SER A 1 211 ? 22.643 -16.004 -6.825 1.00 86.12 211 SER A C 1
ATOM 1627 O O . SER A 1 211 ? 22.125 -15.118 -6.145 1.00 86.12 211 SER A O 1
ATOM 1629 N N . SER A 1 212 ? 22.944 -17.199 -6.311 1.00 78.69 212 SER A N 1
ATOM 1630 C CA . SER A 1 212 ? 22.882 -17.454 -4.870 1.00 78.69 212 SER A CA 1
ATOM 1631 C C . SER A 1 212 ? 23.975 -16.663 -4.129 1.00 78.69 212 SER A C 1
ATOM 1633 O O . SER A 1 212 ? 24.909 -16.136 -4.734 1.00 78.69 212 SER A O 1
ATOM 1635 N N . SER A 1 213 ? 23.856 -16.528 -2.804 1.00 80.25 213 SER A N 1
ATOM 1636 C CA . SER A 1 213 ? 24.817 -15.767 -1.996 1.00 80.25 213 SER A CA 1
ATOM 1637 C C . SER A 1 213 ? 25.610 -16.680 -1.069 1.00 80.25 213 SER A C 1
ATOM 1639 O O . SER A 1 213 ? 25.031 -17.425 -0.283 1.00 80.25 213 SER A O 1
ATOM 1641 N N . TRP A 1 214 ? 26.940 -16.586 -1.107 1.00 90.75 214 TRP A N 1
ATOM 1642 C CA . TRP A 1 214 ? 27.823 -17.410 -0.279 1.00 90.75 214 TRP A CA 1
ATOM 1643 C C . TRP A 1 214 ? 28.759 -16.550 0.562 1.00 90.75 214 TRP A C 1
ATOM 1645 O O . TRP A 1 214 ? 29.394 -15.625 0.060 1.00 90.75 214 TRP A O 1
ATOM 1655 N N . LEU A 1 215 ? 28.866 -16.871 1.852 1.00 87.50 215 LEU A N 1
ATOM 1656 C CA . LEU A 1 215 ? 29.773 -16.192 2.777 1.00 87.50 215 LEU A CA 1
ATOM 1657 C C . LEU A 1 215 ? 31.222 -16.614 2.544 1.00 87.50 215 LEU A C 1
ATOM 1659 O O . LEU A 1 215 ? 31.521 -17.793 2.349 1.00 87.50 215 LEU A O 1
ATOM 1663 N N . VAL A 1 216 ? 32.132 -15.657 2.693 1.00 85.12 216 VAL A N 1
ATOM 1664 C CA . VAL A 1 216 ? 33.572 -15.915 2.683 1.00 85.12 216 VAL A CA 1
ATOM 1665 C C . VAL A 1 216 ? 34.085 -15.886 4.114 1.00 85.12 216 VAL A C 1
ATOM 1667 O O . VAL A 1 216 ? 33.963 -14.884 4.817 1.00 85.12 216 VAL A O 1
ATOM 1670 N N . THR A 1 217 ? 34.668 -16.998 4.562 1.00 83.19 217 THR A N 1
ATOM 1671 C CA . THR A 1 217 ? 35.143 -17.159 5.941 1.00 83.19 217 THR A CA 1
ATOM 1672 C C . THR A 1 217 ? 36.634 -17.457 5.941 1.00 83.19 217 THR A C 1
ATOM 1674 O O . THR A 1 217 ? 37.076 -18.452 5.383 1.00 83.19 217 THR A O 1
ATOM 1677 N N . GLY A 1 218 ? 37.436 -16.604 6.586 1.00 78.25 218 GLY A N 1
ATOM 1678 C CA . GLY A 1 218 ? 38.875 -16.860 6.732 1.00 78.25 218 GLY A CA 1
ATOM 1679 C C . GLY A 1 218 ? 39.643 -16.892 5.405 1.00 78.25 218 GLY A C 1
ATOM 1680 O O . GLY A 1 218 ? 40.601 -17.646 5.288 1.00 78.25 218 GLY A O 1
ATOM 1681 N N . ASN A 1 219 ? 39.224 -16.071 4.437 1.00 86.94 219 ASN A N 1
ATOM 1682 C CA . ASN A 1 219 ? 39.688 -16.033 3.041 1.00 86.94 219 ASN A CA 1
ATOM 1683 C C . ASN A 1 219 ? 39.336 -17.276 2.211 1.00 86.94 219 ASN A C 1
ATOM 1685 O O . ASN A 1 219 ? 39.803 -17.389 1.084 1.00 86.94 219 ASN A O 1
ATOM 1689 N N . GLU A 1 220 ? 38.510 -18.185 2.718 1.00 91.38 220 GLU A N 1
ATOM 1690 C CA . GLU A 1 220 ? 38.074 -19.378 1.995 1.00 91.38 220 GLU A CA 1
ATOM 1691 C C . GLU A 1 220 ? 36.562 -19.339 1.751 1.00 91.38 220 GLU A C 1
ATOM 1693 O O . GLU A 1 220 ? 35.802 -18.713 2.500 1.00 91.38 220 GLU A O 1
ATOM 1698 N N . PHE A 1 221 ? 36.121 -20.014 0.694 1.00 92.50 221 PHE A N 1
ATOM 1699 C CA . PHE A 1 221 ? 34.710 -20.234 0.406 1.00 92.50 221 PHE A CA 1
ATOM 1700 C C . PHE A 1 221 ? 34.482 -21.581 -0.275 1.00 92.50 221 PHE A C 1
ATOM 1702 O O . PHE A 1 221 ? 35.346 -22.103 -0.985 1.00 92.50 221 PHE A O 1
ATOM 1709 N N . SER A 1 222 ? 33.273 -22.102 -0.089 1.00 93.44 222 SER A N 1
ATOM 1710 C CA . SER A 1 222 ? 32.773 -23.298 -0.755 1.00 93.44 222 SER A CA 1
ATOM 1711 C C . SER A 1 222 ? 31.391 -22.998 -1.315 1.00 93.44 222 SER A C 1
ATOM 1713 O O . SER A 1 222 ? 30.516 -22.525 -0.592 1.00 93.44 222 SER A O 1
ATOM 1715 N N . VAL A 1 223 ? 31.202 -23.269 -2.598 1.00 90.94 223 VAL A N 1
ATOM 1716 C CA . VAL A 1 223 ? 29.975 -23.000 -3.345 1.00 90.94 223 VAL A CA 1
ATOM 1717 C C . VAL A 1 223 ? 29.484 -24.310 -3.945 1.00 90.94 223 VAL A C 1
ATOM 1719 O O . VAL A 1 223 ? 30.275 -25.130 -4.408 1.00 90.94 223 VAL A O 1
ATOM 1722 N N . THR A 1 224 ? 28.172 -24.519 -3.901 1.00 91.31 224 THR A N 1
ATOM 1723 C CA . THR A 1 224 ? 27.495 -25.621 -4.587 1.00 91.31 224 THR A CA 1
ATOM 1724 C C . THR A 1 224 ? 26.435 -25.027 -5.499 1.00 91.31 224 THR A C 1
ATOM 1726 O O . THR A 1 224 ? 25.471 -24.452 -5.001 1.00 91.31 224 THR A O 1
ATOM 1729 N N . SER A 1 225 ? 26.616 -25.179 -6.807 1.00 87.56 225 SER A N 1
ATOM 1730 C CA . SER A 1 225 ? 25.652 -24.767 -7.829 1.00 87.56 225 SER A CA 1
ATOM 1731 C C . SER A 1 225 ? 24.935 -25.987 -8.388 1.00 87.56 225 SER A C 1
ATOM 1733 O O . SER A 1 225 ? 25.562 -27.023 -8.603 1.00 87.56 225 SER A O 1
ATOM 1735 N N . THR A 1 226 ? 23.630 -25.877 -8.628 1.00 84.25 226 THR A N 1
ATOM 1736 C CA . THR A 1 226 ? 22.797 -26.971 -9.157 1.00 84.25 226 THR A CA 1
ATOM 1737 C C . THR A 1 226 ? 22.249 -26.579 -10.526 1.00 84.25 226 THR A C 1
ATOM 1739 O O . THR A 1 226 ? 21.730 -25.477 -10.679 1.00 84.25 226 THR A O 1
ATOM 1742 N N . PHE A 1 227 ? 22.375 -27.456 -11.524 1.00 77.44 227 PHE A N 1
ATOM 1743 C CA . PHE A 1 227 ? 22.100 -27.121 -12.929 1.00 77.44 227 PHE A CA 1
ATOM 1744 C C . PHE A 1 227 ? 20.837 -27.771 -13.513 1.00 77.44 227 PHE A C 1
ATOM 1746 O O . PHE A 1 227 ? 20.466 -27.461 -14.645 1.00 77.44 227 PHE A O 1
ATOM 1753 N N . ASP A 1 228 ? 20.166 -28.663 -12.782 1.00 74.25 228 ASP A N 1
ATOM 1754 C CA . ASP A 1 228 ? 18.950 -29.340 -13.235 1.00 74.25 228 ASP A CA 1
ATOM 1755 C C . ASP A 1 228 ? 17.800 -29.275 -12.214 1.00 74.25 228 ASP A C 1
ATOM 1757 O O . ASP A 1 228 ? 17.989 -29.044 -11.022 1.00 74.25 228 ASP A O 1
ATOM 1761 N N . GLN A 1 229 ? 16.572 -29.484 -12.704 1.00 48.56 229 GLN A N 1
ATOM 1762 C CA . GLN A 1 229 ? 15.345 -29.422 -11.893 1.00 48.56 229 GLN A CA 1
ATOM 1763 C C . GLN A 1 229 ? 15.242 -30.554 -10.857 1.00 48.56 229 GLN A C 1
ATOM 1765 O O . GLN A 1 229 ? 14.523 -30.421 -9.867 1.00 48.56 229 GLN A O 1
ATOM 1770 N N . ASP A 1 230 ? 15.952 -31.662 -11.084 1.00 57.03 230 ASP A N 1
ATOM 1771 C CA . ASP A 1 230 ? 15.951 -32.837 -10.209 1.00 57.03 230 ASP A CA 1
ATOM 1772 C C . ASP A 1 230 ? 17.068 -32.801 -9.147 1.00 57.03 230 ASP A C 1
ATOM 1774 O O . ASP A 1 230 ? 17.114 -33.683 -8.282 1.00 57.03 230 ASP A O 1
ATOM 1778 N N . GLY A 1 231 ? 17.963 -31.806 -9.195 1.00 59.03 231 GLY A N 1
ATOM 1779 C CA . GLY A 1 231 ? 19.089 -31.655 -8.272 1.00 59.03 231 GLY A CA 1
ATOM 1780 C C . GLY A 1 231 ? 20.187 -32.712 -8.419 1.00 59.03 231 GLY A C 1
ATOM 1781 O O . GLY A 1 231 ? 20.887 -33.009 -7.450 1.00 59.03 231 GLY A O 1
ATOM 1782 N N . GLN A 1 232 ? 20.308 -33.334 -9.593 1.00 66.56 232 GLN A N 1
ATOM 1783 C CA . GLN A 1 232 ? 21.251 -34.422 -9.856 1.00 66.56 232 GLN A CA 1
ATOM 1784 C C . GLN A 1 232 ? 22.558 -33.944 -10.487 1.00 66.56 232 GLN A C 1
ATOM 1786 O O . GLN A 1 232 ? 23.554 -34.662 -10.398 1.00 66.56 232 GLN A O 1
ATOM 1791 N N . VAL A 1 233 ? 22.580 -32.752 -11.089 1.00 75.94 233 VAL A N 1
ATOM 1792 C CA . VAL A 1 233 ? 23.802 -32.158 -11.642 1.00 75.94 233 VAL A CA 1
ATOM 1793 C C . VAL A 1 233 ? 24.232 -30.997 -10.760 1.00 75.94 233 VAL A C 1
ATOM 1795 O O . VAL A 1 233 ? 23.573 -29.958 -10.713 1.00 75.94 233 VAL A O 1
ATOM 1798 N N . TYR A 1 234 ? 25.358 -31.180 -10.076 1.00 85.00 234 TYR A N 1
ATOM 1799 C CA . TYR A 1 234 ? 25.943 -30.181 -9.192 1.00 85.00 234 TYR A CA 1
ATOM 1800 C C . TYR A 1 234 ? 27.392 -29.880 -9.567 1.00 85.00 234 TYR A C 1
ATOM 1802 O O . TYR A 1 234 ? 28.160 -30.774 -9.936 1.00 85.00 234 TYR A O 1
ATOM 1810 N N . MET A 1 235 ? 27.759 -28.615 -9.402 1.00 90.06 235 MET A N 1
ATOM 1811 C CA . MET A 1 235 ? 29.123 -28.115 -9.462 1.00 90.06 235 MET A CA 1
ATOM 1812 C C . MET A 1 235 ? 29.528 -27.627 -8.077 1.00 90.06 235 MET A C 1
ATOM 1814 O O . MET A 1 235 ? 28.908 -26.726 -7.513 1.00 90.06 235 MET A O 1
ATOM 1818 N N . PHE A 1 236 ? 30.587 -28.213 -7.538 1.00 92.56 236 PHE A N 1
ATOM 1819 C CA . PHE A 1 236 ? 31.236 -27.748 -6.324 1.00 92.56 236 PHE A CA 1
ATOM 1820 C C . PHE A 1 236 ? 32.421 -26.868 -6.688 1.00 92.56 236 PHE A C 1
ATOM 1822 O O . PHE A 1 236 ? 33.282 -27.278 -7.461 1.00 92.56 236 PHE A O 1
ATOM 1829 N N . LEU A 1 237 ? 32.504 -25.688 -6.088 1.00 95.44 237 LEU A N 1
ATOM 1830 C CA . LEU A 1 237 ? 33.660 -24.806 -6.166 1.00 95.44 237 LEU A CA 1
ATOM 1831 C C . LEU A 1 237 ? 34.221 -24.595 -4.767 1.00 95.44 237 LEU A C 1
ATOM 1833 O O . LEU A 1 237 ? 33.497 -24.206 -3.860 1.00 95.44 237 LEU A O 1
ATOM 1837 N N . ASN A 1 238 ? 35.522 -24.793 -4.598 1.00 94.81 238 ASN A N 1
ATOM 1838 C CA . ASN A 1 238 ? 36.238 -24.400 -3.387 1.00 94.81 238 ASN A CA 1
ATOM 1839 C C . ASN A 1 238 ? 37.297 -23.378 -3.767 1.00 94.81 238 ASN A C 1
ATOM 1841 O O . ASN A 1 238 ? 38.118 -23.675 -4.635 1.00 94.81 238 ASN A O 1
ATOM 1845 N N . GLY A 1 239 ? 37.288 -22.212 -3.128 1.00 95.25 239 GLY A N 1
ATOM 1846 C CA . GLY A 1 239 ? 38.209 -21.118 -3.412 1.00 95.25 239 GLY A CA 1
ATOM 1847 C C . GLY A 1 239 ? 38.902 -20.594 -2.159 1.00 95.25 239 GLY A C 1
ATOM 1848 O O . GLY A 1 239 ? 38.332 -20.598 -1.071 1.00 95.25 239 GLY A O 1
ATOM 1849 N N . ALA A 1 240 ? 40.134 -20.125 -2.330 1.00 94.38 240 ALA A N 1
ATOM 1850 C CA . ALA A 1 240 ? 40.928 -19.450 -1.315 1.00 94.38 240 ALA A CA 1
ATOM 1851 C C . ALA A 1 240 ? 41.528 -18.162 -1.896 1.00 94.38 240 ALA A C 1
ATOM 1853 O O . ALA A 1 240 ? 42.176 -18.181 -2.948 1.00 94.38 240 ALA A O 1
ATOM 1854 N N . TYR A 1 241 ? 41.305 -17.049 -1.205 1.00 92.31 241 TYR A N 1
ATOM 1855 C CA . TYR A 1 241 ? 41.808 -15.727 -1.546 1.00 92.31 241 TYR A CA 1
ATOM 1856 C C . TYR A 1 241 ? 43.200 -15.498 -0.943 1.00 92.31 241 TYR A C 1
ATOM 1858 O O . TYR A 1 241 ? 43.384 -15.532 0.277 1.00 92.31 241 TYR A O 1
ATOM 1866 N N . ASP A 1 242 ? 44.179 -15.228 -1.805 1.00 89.06 242 ASP A N 1
ATOM 1867 C CA . ASP A 1 242 ? 45.507 -14.765 -1.416 1.00 89.06 242 ASP A CA 1
ATOM 1868 C C . ASP A 1 242 ? 45.562 -13.227 -1.496 1.00 89.06 242 ASP A C 1
ATOM 1870 O O . ASP A 1 242 ? 45.658 -12.664 -2.596 1.00 89.06 242 ASP A O 1
ATOM 1874 N N . PRO A 1 243 ? 45.531 -12.517 -0.351 1.00 82.56 243 PRO A N 1
ATOM 1875 C CA . PRO A 1 243 ? 45.580 -11.060 -0.336 1.00 82.56 243 PRO A CA 1
ATOM 1876 C C . PRO A 1 243 ? 46.941 -10.491 -0.763 1.00 82.56 243 PRO A C 1
ATOM 1878 O O . PRO A 1 243 ? 47.007 -9.315 -1.121 1.00 82.56 243 PRO A O 1
ATOM 1881 N N . ALA A 1 244 ? 48.029 -11.273 -0.720 1.00 81.19 244 ALA A N 1
ATOM 1882 C CA . ALA A 1 244 ? 49.353 -10.801 -1.126 1.00 81.19 244 ALA A CA 1
ATOM 1883 C C . ALA A 1 244 ? 49.479 -10.717 -2.652 1.00 81.19 244 ALA A C 1
ATOM 1885 O O . ALA A 1 244 ? 50.051 -9.754 -3.168 1.00 81.19 244 ALA A O 1
ATOM 1886 N N . ASP A 1 245 ? 48.910 -11.699 -3.350 1.00 81.31 245 ASP A N 1
ATOM 1887 C CA . ASP A 1 245 ? 48.962 -11.796 -4.808 1.00 81.31 245 ASP A CA 1
ATOM 1888 C C . ASP A 1 245 ? 47.683 -11.285 -5.495 1.00 81.31 245 ASP A C 1
ATOM 1890 O O . ASP A 1 245 ? 47.668 -11.171 -6.721 1.00 81.31 245 ASP A O 1
ATOM 1894 N N . GLN A 1 246 ? 46.642 -10.936 -4.723 1.00 87.44 246 GLN A N 1
ATOM 1895 C CA . GLN A 1 246 ? 45.314 -10.534 -5.210 1.00 87.44 246 GLN A CA 1
ATOM 1896 C C . GLN A 1 246 ? 44.745 -11.556 -6.199 1.00 87.44 246 GLN A C 1
ATOM 1898 O O . GLN A 1 246 ? 44.365 -11.228 -7.325 1.00 87.44 246 GLN A O 1
ATOM 1903 N N . LYS A 1 247 ? 44.729 -12.819 -5.769 1.00 91.19 247 LYS A N 1
ATOM 1904 C CA . LYS A 1 247 ? 44.254 -13.962 -6.553 1.00 91.19 247 LYS A CA 1
ATOM 1905 C C . LYS A 1 247 ? 43.300 -14.798 -5.733 1.00 91.19 247 LYS A C 1
ATOM 1907 O O . LYS A 1 247 ? 43.495 -14.954 -4.531 1.00 91.19 247 LYS A O 1
ATOM 1912 N N . ILE A 1 248 ? 42.332 -15.404 -6.401 1.00 93.75 248 ILE A N 1
ATOM 1913 C CA . ILE A 1 248 ? 41.577 -16.511 -5.830 1.00 93.75 248 ILE A CA 1
ATOM 1914 C C . ILE A 1 248 ? 42.029 -17.773 -6.548 1.00 93.75 248 ILE A C 1
ATOM 1916 O O . ILE A 1 248 ? 42.034 -17.831 -7.773 1.00 93.75 248 ILE A O 1
ATOM 1920 N N . THR A 1 249 ? 42.423 -18.789 -5.797 1.00 95.19 249 THR A N 1
ATOM 1921 C CA . THR A 1 249 ? 42.766 -20.097 -6.364 1.00 95.19 249 THR A CA 1
ATOM 1922 C C . THR A 1 249 ? 41.848 -21.149 -5.793 1.00 95.19 249 THR A C 1
ATOM 1924 O O . THR A 1 249 ? 41.412 -21.038 -4.648 1.00 95.19 249 THR A O 1
ATOM 1927 N N . GLY A 1 250 ? 41.539 -22.169 -6.582 1.00 95.81 250 GLY A N 1
ATOM 1928 C CA . GLY A 1 250 ? 40.562 -23.141 -6.148 1.00 95.81 250 GLY A CA 1
ATOM 1929 C C . GLY A 1 250 ? 40.491 -24.405 -6.975 1.00 95.81 250 GLY A C 1
ATOM 1930 O O . GLY A 1 250 ? 41.278 -24.650 -7.894 1.00 95.81 250 GLY A O 1
ATOM 1931 N N . THR A 1 251 ? 39.520 -25.225 -6.599 1.00 96.75 251 THR A N 1
ATOM 1932 C CA . THR A 1 251 ? 39.144 -26.455 -7.294 1.00 96.75 251 THR A CA 1
ATOM 1933 C C . THR A 1 251 ? 37.676 -26.394 -7.672 1.00 96.75 251 THR A C 1
ATOM 1935 O O . THR A 1 251 ? 36.885 -25.732 -6.998 1.00 96.75 251 THR A O 1
ATOM 1938 N N . TRP A 1 252 ? 37.331 -27.042 -8.776 1.00 96.25 252 TRP A N 1
ATOM 1939 C CA . TRP A 1 252 ? 35.957 -27.285 -9.180 1.00 96.25 252 TRP A CA 1
ATOM 1940 C C . TRP A 1 252 ? 35.748 -28.790 -9.341 1.00 96.25 252 TRP A C 1
ATOM 1942 O O . TRP A 1 252 ? 36.672 -29.497 -9.756 1.00 96.25 252 TRP A O 1
ATOM 1952 N N . GLU A 1 253 ? 34.560 -29.280 -9.004 1.00 94.38 253 GLU A N 1
ATOM 1953 C CA . GLU A 1 253 ? 34.174 -30.685 -9.120 1.00 94.38 253 GLU A CA 1
ATOM 1954 C C . GLU A 1 253 ? 32.734 -30.774 -9.630 1.00 94.38 253 GLU A C 1
ATOM 1956 O O . GLU A 1 253 ? 31.829 -30.198 -9.039 1.00 94.38 253 GLU A O 1
ATOM 1961 N N . GLU A 1 254 ? 32.509 -31.524 -10.702 1.00 87.69 254 GLU A N 1
ATOM 1962 C CA . GLU A 1 254 ? 31.183 -31.831 -11.230 1.00 87.69 254 GLU A CA 1
ATOM 1963 C C . GLU A 1 254 ? 30.958 -33.339 -11.196 1.00 87.69 254 GLU A C 1
ATOM 1965 O O . GLU A 1 254 ? 31.803 -34.127 -11.639 1.00 87.69 254 GLU A O 1
ATOM 1970 N N . THR A 1 255 ? 29.794 -33.750 -10.697 1.00 80.69 255 THR A N 1
ATOM 1971 C CA . THR A 1 255 ? 29.333 -35.129 -10.868 1.00 80.69 255 THR A CA 1
ATOM 1972 C C . THR A 1 255 ? 28.220 -35.155 -11.898 1.00 80.69 255 THR A C 1
ATOM 1974 O O . THR A 1 255 ? 27.100 -34.727 -11.642 1.00 80.69 255 THR A O 1
ATOM 1977 N N . ALA A 1 256 ? 28.540 -35.704 -13.062 1.00 70.31 256 ALA A N 1
ATOM 1978 C CA . ALA A 1 256 ? 27.556 -36.141 -14.030 1.00 70.31 256 ALA A CA 1
ATOM 1979 C C . ALA A 1 256 ? 27.037 -37.531 -13.628 1.00 70.31 256 ALA A C 1
ATOM 1981 O O . ALA A 1 256 ? 27.762 -38.330 -13.032 1.00 70.31 256 ALA A O 1
ATOM 1982 N N . ASN A 1 257 ? 25.809 -37.865 -14.028 1.00 69.00 257 ASN A N 1
ATOM 1983 C CA . ASN A 1 257 ? 25.159 -39.152 -13.732 1.00 69.00 257 ASN A CA 1
ATOM 1984 C C . ASN A 1 257 ? 26.033 -40.405 -13.995 1.00 69.00 257 ASN A C 1
ATOM 1986 O O . ASN A 1 257 ? 25.814 -41.450 -13.380 1.00 69.00 257 ASN A O 1
ATOM 1990 N N . ASP A 1 258 ? 27.016 -40.323 -14.900 1.00 81.31 258 ASP A N 1
ATOM 1991 C CA . ASP A 1 258 ? 27.939 -41.402 -15.264 1.00 81.31 258 ASP A CA 1
ATOM 1992 C C . ASP A 1 258 ? 29.441 -41.055 -15.167 1.00 81.31 258 ASP A C 1
ATOM 1994 O O . ASP A 1 258 ? 30.279 -41.907 -15.487 1.00 81.31 258 ASP A O 1
ATOM 1998 N N . ALA A 1 259 ? 29.814 -39.849 -14.719 1.00 84.81 259 ALA A N 1
ATOM 1999 C CA . ALA A 1 259 ? 31.213 -39.420 -14.646 1.00 84.81 259 ALA A CA 1
ATOM 2000 C C . ALA A 1 259 ? 31.480 -38.376 -13.554 1.00 84.81 259 ALA A C 1
ATOM 2002 O O . ALA A 1 259 ? 30.606 -37.621 -13.155 1.00 84.81 259 ALA A O 1
ATOM 2003 N N . TYR A 1 260 ? 32.733 -38.314 -13.110 1.00 90.56 260 TYR A N 1
ATOM 2004 C CA . TYR A 1 260 ? 33.229 -37.295 -12.193 1.00 90.56 260 TYR A CA 1
ATOM 2005 C C . TYR A 1 260 ? 34.318 -36.493 -12.895 1.00 90.56 260 TYR A C 1
ATOM 2007 O O . TYR A 1 260 ? 35.311 -37.076 -13.350 1.00 90.56 260 TYR A O 1
ATOM 2015 N N . CYS A 1 261 ? 34.134 -35.182 -12.986 1.00 93.00 261 CYS A N 1
ATOM 2016 C CA . CYS A 1 261 ? 35.104 -34.266 -13.564 1.00 93.00 261 CYS A CA 1
ATOM 2017 C C . CYS A 1 261 ? 35.543 -33.268 -12.506 1.00 93.00 261 CYS A C 1
ATOM 2019 O O . CYS A 1 261 ? 34.755 -32.839 -11.677 1.00 93.00 261 CYS A O 1
ATOM 2021 N N . SER A 1 262 ? 36.816 -32.907 -12.524 1.00 95.31 262 SER A N 1
ATOM 2022 C CA . SER A 1 262 ? 37.357 -31.936 -11.583 1.00 95.31 262 SER A CA 1
ATOM 2023 C C . SER A 1 262 ? 38.527 -31.210 -12.212 1.00 95.31 262 SER A C 1
ATOM 2025 O O . SER A 1 262 ? 39.265 -31.808 -13.001 1.00 95.31 262 SER A O 1
ATOM 2027 N N . GLY A 1 263 ? 38.765 -29.980 -11.788 1.00 95.31 263 GLY A N 1
ATOM 2028 C CA . GLY A 1 263 ? 39.916 -29.203 -12.218 1.00 95.31 263 GLY A CA 1
ATOM 2029 C C . GLY A 1 263 ? 40.304 -28.152 -11.193 1.00 95.31 263 GLY A C 1
ATOM 2030 O O . GLY A 1 263 ? 39.658 -27.973 -10.163 1.00 95.31 263 GLY A O 1
ATOM 2031 N N . THR A 1 264 ? 41.403 -27.465 -11.471 1.00 96.00 264 THR A N 1
ATOM 2032 C CA . THR A 1 264 ? 41.852 -26.307 -10.694 1.00 96.00 264 THR A CA 1
ATOM 2033 C C . THR A 1 264 ? 41.558 -25.036 -11.465 1.00 96.00 264 THR A C 1
ATOM 2035 O O . THR A 1 264 ? 41.556 -25.051 -12.695 1.00 96.00 264 THR A O 1
ATOM 2038 N N . TRP A 1 265 ? 41.380 -23.934 -10.755 1.00 96.38 265 TRP A N 1
ATOM 2039 C CA . TRP A 1 265 ? 41.166 -22.629 -11.357 1.00 96.38 265 TRP A CA 1
ATOM 2040 C C . TRP A 1 265 ? 41.934 -21.554 -10.586 1.00 96.38 265 TRP A C 1
ATOM 2042 O O . TRP A 1 265 ? 42.193 -21.681 -9.387 1.00 96.38 265 TRP A O 1
ATOM 2052 N N . GLU A 1 266 ? 42.339 -20.512 -11.301 1.00 95.69 266 GLU A N 1
ATOM 2053 C CA . GLU A 1 266 ? 42.979 -19.321 -10.746 1.00 95.69 266 GLU A CA 1
ATOM 2054 C C . GLU A 1 266 ? 42.241 -18.114 -11.313 1.00 95.69 266 GLU A C 1
ATOM 2056 O O . GLU A 1 266 ? 42.290 -17.868 -12.518 1.00 95.69 266 GLU A O 1
ATOM 2061 N N . ALA A 1 267 ? 41.537 -17.397 -10.442 1.00 93.12 267 ALA A N 1
ATOM 2062 C CA . ALA A 1 267 ? 40.837 -16.179 -10.782 1.00 93.12 267 ALA A CA 1
ATOM 2063 C C . ALA A 1 267 ? 41.682 -14.965 -10.402 1.00 93.12 267 ALA A C 1
ATOM 2065 O O . ALA A 1 267 ? 42.217 -14.863 -9.291 1.00 93.12 267 ALA A O 1
ATOM 2066 N N . VAL A 1 268 ? 41.767 -14.021 -11.327 1.00 90.81 268 VAL A N 1
ATOM 2067 C CA . VAL A 1 268 ? 42.294 -12.682 -11.069 1.00 90.81 268 VAL A CA 1
ATOM 2068 C C . VAL A 1 268 ? 41.134 -11.707 -11.079 1.00 90.81 268 VAL A C 1
ATOM 2070 O O . VAL A 1 268 ? 40.176 -11.898 -11.832 1.00 90.81 268 VAL A O 1
ATOM 2073 N N . ILE A 1 269 ? 41.222 -10.656 -10.263 1.00 84.81 269 ILE A N 1
ATOM 2074 C CA . ILE A 1 269 ? 40.252 -9.573 -10.348 1.00 84.81 269 ILE A CA 1
ATOM 2075 C C . ILE A 1 269 ? 40.322 -9.010 -11.762 1.00 84.81 269 ILE A C 1
ATOM 2077 O O . ILE A 1 269 ? 41.371 -8.542 -12.228 1.00 84.81 269 ILE A O 1
ATOM 2081 N N . GLN A 1 270 ? 39.212 -9.099 -12.482 1.00 74.50 270 GLN A N 1
ATOM 2082 C CA . GLN A 1 270 ? 39.085 -8.341 -13.700 1.00 74.50 270 GLN A CA 1
ATOM 2083 C C . GLN A 1 270 ? 39.021 -6.903 -13.220 1.00 74.50 270 GLN A C 1
ATOM 2085 O O . GLN A 1 270 ? 38.049 -6.502 -12.586 1.00 74.50 270 GLN A O 1
ATOM 2090 N N . ALA A 1 271 ? 40.099 -6.142 -13.446 1.00 50.59 271 ALA A N 1
ATOM 2091 C CA . ALA A 1 271 ? 40.041 -4.706 -13.260 1.00 50.59 271 ALA A CA 1
ATOM 2092 C C . ALA A 1 271 ? 38.763 -4.271 -13.968 1.00 50.59 271 ALA A C 1
ATOM 2094 O O . ALA A 1 271 ? 38.670 -4.450 -15.191 1.00 50.59 271 ALA A O 1
ATOM 2095 N N . GLN A 1 272 ? 37.782 -3.787 -13.197 1.00 45.19 272 GLN A N 1
ATOM 2096 C CA . GLN A 1 272 ? 36.639 -3.075 -13.726 1.00 45.19 272 GLN A CA 1
ATOM 2097 C C . GLN A 1 272 ? 37.245 -1.861 -14.418 1.00 45.19 272 GLN A C 1
ATOM 2099 O O . GLN A 1 272 ? 37.332 -0.751 -13.900 1.00 45.19 272 GLN A O 1
ATOM 2104 N N . THR A 1 273 ? 37.703 -2.079 -15.643 1.00 38.66 273 THR A N 1
ATOM 2105 C CA . THR A 1 273 ? 37.555 -1.078 -16.660 1.00 38.66 273 THR A CA 1
ATOM 2106 C C . THR A 1 273 ? 36.051 -1.066 -16.791 1.00 38.66 273 THR A C 1
ATOM 2108 O O . THR A 1 273 ? 35.500 -1.828 -17.579 1.00 38.66 273 THR A O 1
ATOM 2111 N N . ALA A 1 274 ? 35.385 -0.280 -15.936 1.00 37.19 274 ALA A N 1
ATOM 2112 C CA . ALA A 1 274 ? 34.108 0.274 -16.300 1.00 37.19 274 ALA A CA 1
ATOM 2113 C C . ALA A 1 274 ? 34.355 0.722 -17.731 1.00 37.19 274 ALA A C 1
ATOM 2115 O O . ALA A 1 274 ? 35.211 1.585 -17.986 1.00 37.19 274 ALA A O 1
ATOM 2116 N N . ILE A 1 275 ? 33.748 0.027 -18.688 1.00 36.38 275 ILE A N 1
ATOM 2117 C CA . ILE A 1 275 ? 33.643 0.612 -19.998 1.00 36.38 275 ILE A CA 1
ATOM 2118 C C . ILE A 1 275 ? 32.727 1.779 -19.686 1.00 36.38 275 ILE A C 1
ATOM 2120 O O . ILE A 1 275 ? 31.516 1.623 -19.596 1.00 36.38 275 ILE A O 1
ATOM 2124 N N . ILE A 1 276 ? 33.324 2.939 -19.402 1.00 36.28 276 ILE A N 1
ATOM 2125 C CA . ILE A 1 276 ? 32.597 4.190 -19.338 1.00 36.28 276 ILE A CA 1
ATOM 2126 C C . ILE A 1 276 ? 32.203 4.429 -20.792 1.00 36.28 276 ILE A C 1
ATOM 2128 O O . ILE A 1 276 ? 32.839 5.183 -21.529 1.00 36.28 276 ILE A O 1
ATOM 2132 N N . ILE A 1 277 ? 31.179 3.705 -21.240 1.00 42.00 277 ILE A N 1
ATOM 2133 C CA . ILE A 1 277 ? 30.341 4.134 -22.331 1.00 42.00 277 ILE A CA 1
ATOM 2134 C C . ILE A 1 277 ? 29.606 5.308 -21.709 1.00 42.00 277 ILE A C 1
ATOM 2136 O O . ILE A 1 277 ? 28.573 5.141 -21.069 1.00 42.00 277 ILE A O 1
ATOM 2140 N N . SER A 1 278 ? 30.203 6.498 -21.792 1.00 39.12 278 SER A N 1
ATOM 2141 C CA . SER A 1 278 ? 29.474 7.706 -21.449 1.00 39.12 278 SER A CA 1
ATOM 2142 C C . SER A 1 278 ? 28.357 7.827 -22.480 1.00 39.12 278 SER A C 1
ATOM 2144 O O . SER A 1 278 ? 28.580 8.309 -23.596 1.00 39.12 278 SER A O 1
ATOM 2146 N N . SER A 1 279 ? 27.156 7.374 -22.140 1.00 48.91 279 SER A N 1
ATOM 2147 C CA . SER A 1 279 ? 25.975 7.957 -22.750 1.00 48.91 279 SER A CA 1
ATOM 2148 C C . SER A 1 279 ? 25.922 9.373 -22.196 1.00 48.91 279 SER A C 1
ATOM 2150 O O . SER A 1 279 ? 25.741 9.565 -20.995 1.00 48.91 279 SER A O 1
ATOM 2152 N N . GLY A 1 280 ? 26.232 10.359 -23.042 1.00 48.47 280 GLY A N 1
ATOM 2153 C CA . GLY A 1 280 ? 26.197 11.767 -22.650 1.00 48.47 280 GLY A CA 1
ATOM 2154 C C . GLY A 1 280 ? 24.842 12.146 -22.046 1.00 48.47 280 GLY A C 1
ATOM 2155 O O . GLY A 1 280 ? 23.873 11.405 -22.191 1.00 48.47 280 GLY A O 1
ATOM 2156 N N . SER A 1 281 ? 24.778 13.308 -21.387 1.00 46.47 281 SER A N 1
ATOM 2157 C CA . SER A 1 281 ? 23.544 13.849 -20.801 1.00 46.47 281 SER A CA 1
ATOM 2158 C C . SER A 1 281 ? 22.358 13.639 -21.746 1.00 46.47 281 SER A C 1
ATOM 2160 O O . SER A 1 281 ? 22.354 14.191 -22.854 1.00 46.47 281 SER A O 1
ATOM 2162 N N . SER A 1 282 ? 21.371 12.844 -21.335 1.00 55.44 282 SER A N 1
ATOM 2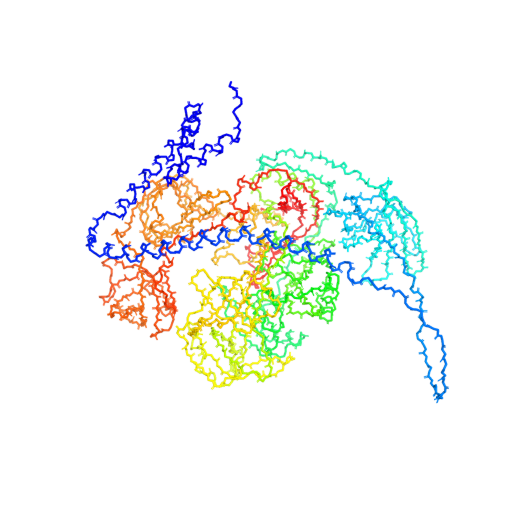163 C CA . SER A 1 282 ? 20.133 12.744 -22.105 1.00 55.44 282 SER A CA 1
ATOM 2164 C C . SER A 1 282 ? 19.439 14.108 -22.057 1.00 55.44 282 SER A C 1
ATOM 2166 O O . SER A 1 282 ? 19.438 14.779 -21.022 1.00 55.44 282 SER A O 1
ATOM 2168 N N . SER A 1 283 ? 18.856 14.559 -23.172 1.00 58.03 283 SER A N 1
ATOM 2169 C CA . SER A 1 283 ? 18.085 15.813 -23.181 1.00 58.03 283 SER A CA 1
ATOM 2170 C C . SER A 1 283 ? 16.897 15.771 -22.219 1.00 58.03 283 SER A C 1
ATOM 2172 O O . SER A 1 283 ? 16.392 16.818 -21.823 1.00 58.03 283 SER A O 1
ATOM 2174 N N . GLN A 1 284 ? 16.470 14.561 -21.866 1.00 63.94 284 GLN A N 1
ATOM 2175 C CA . GLN A 1 284 ? 15.362 14.270 -20.974 1.00 63.94 284 GLN A CA 1
ATOM 2176 C C . GLN A 1 284 ? 15.740 14.333 -19.493 1.00 63.94 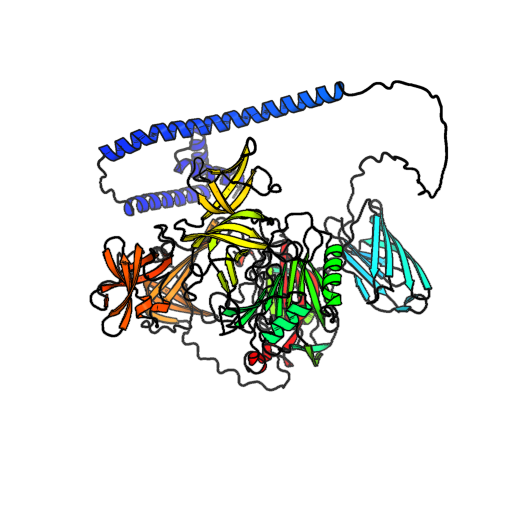284 GLN A C 1
ATOM 2178 O O . GLN A 1 284 ? 14.970 14.853 -18.691 1.00 63.94 284 GLN A O 1
ATOM 2183 N N . PHE A 1 285 ? 16.950 13.894 -19.144 1.00 74.62 285 PHE A N 1
ATOM 2184 C CA . PHE A 1 285 ? 17.500 13.942 -17.790 1.00 74.62 285 PHE A CA 1
ATOM 2185 C C . PHE A 1 285 ? 18.778 14.793 -17.771 1.00 74.62 285 PHE A C 1
ATOM 2187 O O . PHE A 1 285 ? 19.876 14.266 -17.587 1.00 74.62 285 PHE A O 1
ATOM 2194 N N . PRO A 1 286 ? 18.677 16.123 -17.963 1.00 65.50 286 PRO A N 1
ATOM 2195 C CA . PRO A 1 286 ? 19.844 16.994 -18.114 1.00 65.50 286 PRO A CA 1
ATOM 2196 C C . PRO A 1 286 ? 20.737 17.065 -16.862 1.00 65.50 286 PRO A C 1
ATOM 2198 O O . PRO A 1 286 ? 21.875 17.521 -16.958 1.00 65.50 286 PRO A O 1
ATOM 2201 N N . GLY A 1 287 ? 20.230 16.639 -15.699 1.00 73.38 287 GLY A N 1
ATOM 2202 C CA . GLY A 1 287 ? 20.973 16.545 -14.440 1.00 73.38 287 GLY A CA 1
ATOM 2203 C C . GLY A 1 287 ? 21.622 15.184 -14.170 1.00 73.38 287 GLY A C 1
ATOM 2204 O O . GLY A 1 287 ? 22.348 15.074 -13.182 1.00 73.38 287 GLY A O 1
ATOM 220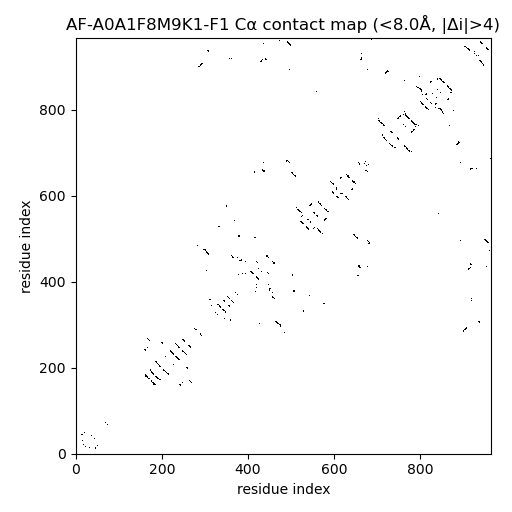5 N N . ILE A 1 288 ? 21.387 14.174 -15.020 1.00 82.19 288 ILE A N 1
ATOM 2206 C CA . ILE A 1 288 ? 21.854 12.799 -14.807 1.00 82.19 288 ILE A CA 1
ATOM 2207 C C . ILE A 1 288 ? 22.938 12.420 -15.819 1.00 82.19 288 ILE A C 1
ATOM 2209 O O . ILE A 1 288 ? 22.773 12.570 -17.033 1.00 82.19 288 ILE A O 1
ATOM 2213 N N . GLU A 1 289 ? 24.042 11.881 -15.310 1.00 86.69 289 GLU A N 1
ATOM 2214 C CA . GLU A 1 289 ? 25.053 11.182 -16.102 1.00 86.69 289 GLU A CA 1
ATOM 2215 C C . GLU A 1 289 ? 24.876 9.671 -15.920 1.00 86.69 289 GLU A C 1
ATOM 2217 O O . GLU A 1 289 ? 24.994 9.175 -14.805 1.00 86.69 289 GLU A O 1
ATOM 2222 N N . PHE A 1 290 ? 24.606 8.935 -16.998 1.00 88.19 290 PHE A N 1
ATOM 2223 C CA . PHE A 1 290 ? 24.492 7.477 -16.944 1.00 88.19 290 PHE A CA 1
ATOM 2224 C C . PHE A 1 290 ? 25.799 6.806 -17.378 1.00 88.19 290 PHE A C 1
ATOM 2226 O O . PHE A 1 290 ? 26.405 7.184 -18.387 1.00 88.19 290 PHE A O 1
ATOM 2233 N N . SER A 1 291 ? 26.196 5.774 -16.640 1.00 89.50 291 SER A N 1
ATOM 2234 C CA . SER A 1 291 ? 27.273 4.843 -16.983 1.00 89.50 291 SER A CA 1
ATOM 2235 C C . SER A 1 291 ? 26.814 3.398 -16.818 1.00 89.50 291 SER A C 1
ATOM 2237 O O . SER A 1 291 ? 25.897 3.129 -16.052 1.00 89.50 291 SER A O 1
ATOM 2239 N N . PHE A 1 292 ? 27.468 2.466 -17.510 1.00 87.38 292 PHE A N 1
ATOM 2240 C CA . PHE A 1 292 ? 27.148 1.039 -17.464 1.00 87.38 292 PHE A CA 1
ATOM 2241 C C . PHE A 1 292 ? 28.309 0.245 -16.867 1.00 87.38 292 PHE A C 1
ATOM 2243 O O . PHE A 1 292 ? 29.464 0.459 -17.242 1.00 87.38 292 PHE A O 1
ATOM 2250 N N . ALA A 1 293 ? 28.003 -0.676 -15.955 1.00 85.19 293 ALA A N 1
ATOM 2251 C CA . ALA A 1 293 ? 28.980 -1.594 -15.375 1.00 85.19 293 ALA A CA 1
ATOM 2252 C C . ALA A 1 293 ? 29.314 -2.771 -16.313 1.00 85.19 293 ALA A C 1
ATOM 2254 O O . ALA A 1 293 ? 30.369 -3.386 -16.178 1.00 85.19 293 ALA A O 1
ATOM 2255 N N . SER A 1 294 ? 28.436 -3.068 -17.274 1.00 78.88 294 SER A N 1
ATOM 2256 C CA . SER A 1 294 ? 28.540 -4.192 -18.209 1.00 78.88 294 SER A CA 1
ATOM 2257 C C . SER A 1 294 ? 28.177 -3.781 -19.642 1.00 78.88 294 SER A C 1
ATOM 2259 O O . SER A 1 294 ? 27.635 -2.701 -19.886 1.00 78.88 294 SER A O 1
ATOM 2261 N N . GLU A 1 295 ? 28.523 -4.622 -20.620 1.00 81.44 295 GLU A N 1
ATOM 2262 C CA . GLU A 1 295 ? 28.107 -4.410 -22.010 1.00 81.44 295 GLU A CA 1
ATOM 2263 C C . GLU A 1 295 ? 26.597 -4.634 -22.177 1.00 81.44 295 GLU A C 1
ATOM 2265 O O . GLU A 1 295 ? 26.010 -5.527 -21.570 1.00 81.44 295 GLU A O 1
ATOM 2270 N N . LEU A 1 296 ? 25.970 -3.839 -23.049 1.00 86.12 296 LEU A N 1
ATOM 2271 C CA . LEU A 1 296 ? 24.543 -3.941 -23.351 1.00 86.12 296 LEU A CA 1
ATOM 2272 C C . LEU A 1 296 ? 24.235 -5.234 -24.134 1.00 86.12 296 LEU A C 1
ATOM 2274 O O . LEU A 1 296 ? 24.773 -5.410 -25.235 1.00 86.12 296 LEU A O 1
ATOM 2278 N N . PRO A 1 297 ? 23.337 -6.110 -23.639 1.00 87.88 297 PRO A N 1
ATOM 2279 C CA . PRO A 1 297 ? 22.987 -7.350 -24.326 1.00 87.88 297 PRO A CA 1
ATOM 2280 C C . PRO A 1 297 ? 22.417 -7.126 -25.736 1.00 87.88 297 PRO A C 1
ATOM 2282 O O . PRO A 1 297 ? 21.660 -6.186 -26.001 1.00 87.88 297 PRO A O 1
ATOM 2285 N N . SER A 1 298 ? 22.756 -8.032 -26.659 1.00 81.44 298 SER A N 1
ATOM 2286 C CA . SER A 1 298 ? 22.293 -7.997 -28.061 1.00 81.44 298 SER A CA 1
ATOM 2287 C C . SER A 1 298 ? 21.348 -9.142 -28.444 1.00 81.44 298 SER A C 1
ATOM 2289 O O . SER A 1 298 ? 20.845 -9.177 -29.567 1.00 81.44 298 SER A O 1
ATOM 2291 N N . THR A 1 299 ? 21.088 -10.064 -27.519 1.00 78.88 299 THR A N 1
ATOM 2292 C CA . THR A 1 299 ? 20.225 -11.237 -27.692 1.00 78.88 299 THR A CA 1
ATOM 2293 C C . THR A 1 299 ? 19.251 -11.356 -26.522 1.00 78.88 299 THR A C 1
ATOM 2295 O O . THR A 1 299 ? 19.586 -10.888 -25.434 1.00 78.88 299 THR A O 1
ATOM 2298 N N . PRO A 1 300 ? 18.095 -12.020 -26.705 1.00 85.81 300 PRO A N 1
ATOM 2299 C CA . PRO A 1 300 ? 17.589 -12.646 -27.928 1.00 85.81 300 PRO A CA 1
ATOM 2300 C C . PRO A 1 300 ? 17.071 -11.612 -28.941 1.00 85.81 300 PRO A C 1
ATOM 2302 O O . PRO A 1 300 ? 16.741 -10.488 -28.592 1.00 85.81 300 PRO A O 1
ATOM 2305 N N . ALA A 1 301 ? 16.997 -11.997 -30.218 1.00 89.25 301 ALA A N 1
ATOM 2306 C CA . ALA A 1 301 ? 16.449 -11.141 -31.279 1.00 89.25 301 ALA A CA 1
ATOM 2307 C C . ALA A 1 301 ? 14.916 -11.234 -31.401 1.00 89.25 301 ALA A C 1
ATOM 2309 O O . ALA A 1 301 ? 14.305 -10.470 -32.148 1.00 89.25 301 ALA A O 1
ATOM 2310 N N . SER A 1 302 ? 14.294 -12.191 -30.709 1.00 91.88 302 SER A N 1
ATOM 2311 C CA . SER A 1 302 ? 12.849 -12.412 -30.717 1.00 91.88 302 SER A CA 1
ATOM 2312 C C . SER A 1 302 ? 12.363 -13.010 -29.404 1.00 91.88 302 SER A C 1
ATOM 2314 O O . SER A 1 302 ? 13.082 -13.809 -28.805 1.00 91.88 302 SER A O 1
ATOM 2316 N N . MET A 1 303 ? 11.128 -12.698 -29.019 1.00 94.25 303 MET A N 1
ATOM 2317 C CA . MET A 1 303 ? 10.460 -13.232 -27.829 1.00 94.25 303 MET A CA 1
ATOM 2318 C C . MET A 1 303 ? 9.015 -13.620 -28.122 1.00 94.25 303 MET A C 1
ATOM 2320 O O . MET A 1 303 ? 8.422 -13.149 -29.096 1.00 94.25 303 MET A O 1
ATOM 2324 N N . THR A 1 304 ? 8.454 -14.492 -27.290 1.00 94.56 304 THR A N 1
ATOM 2325 C CA . THR A 1 304 ? 7.041 -14.866 -27.358 1.00 94.56 304 THR A CA 1
ATOM 2326 C C . THR A 1 304 ? 6.210 -13.822 -26.626 1.00 94.56 304 THR A C 1
ATOM 2328 O O . THR A 1 304 ? 6.496 -13.504 -25.485 1.00 94.56 304 THR A O 1
ATOM 2331 N N . ILE A 1 305 ? 5.163 -13.290 -27.246 1.00 94.31 305 ILE A N 1
ATOM 2332 C CA . ILE A 1 305 ? 4.153 -12.510 -26.522 1.00 94.31 305 ILE A CA 1
ATOM 2333 C C . ILE A 1 305 ? 3.127 -13.481 -25.950 1.00 94.31 305 ILE A C 1
ATOM 2335 O O . ILE A 1 305 ? 2.676 -14.393 -26.653 1.00 94.31 305 ILE A O 1
ATOM 2339 N N . TYR A 1 306 ? 2.729 -13.253 -24.702 1.00 94.81 306 TYR A N 1
ATOM 2340 C CA . TYR A 1 306 ? 1.694 -14.025 -24.026 1.00 94.81 306 TYR A CA 1
ATOM 2341 C C . TYR A 1 306 ? 0.460 -13.167 -23.754 1.00 94.81 306 TYR A C 1
ATOM 2343 O O . TYR A 1 306 ? 0.485 -11.940 -23.848 1.00 94.81 306 TYR A O 1
ATOM 2351 N N . ARG A 1 307 ? -0.639 -13.830 -23.407 1.00 92.38 307 ARG A N 1
ATOM 2352 C CA . ARG A 1 307 ? -1.846 -13.202 -22.879 1.00 92.38 307 ARG A CA 1
ATOM 2353 C C . ARG A 1 307 ? -2.208 -13.846 -21.546 1.00 92.38 307 ARG A C 1
ATOM 2355 O O . ARG A 1 307 ? -2.426 -15.062 -21.520 1.00 92.38 307 ARG A O 1
ATOM 2362 N N . GLN A 1 308 ? -2.299 -13.034 -20.493 1.00 91.44 308 GLN A N 1
ATOM 2363 C CA . GLN A 1 308 ? -2.862 -13.431 -19.201 1.00 91.44 308 GLN A CA 1
ATOM 2364 C C . GLN A 1 308 ? -4.321 -13.849 -19.392 1.00 91.44 308 GLN A C 1
ATOM 2366 O O . GLN A 1 308 ? -5.106 -13.151 -20.044 1.00 91.44 308 GLN A O 1
ATOM 2371 N N . GLN A 1 309 ? -4.676 -15.008 -18.854 1.00 90.44 309 GLN A N 1
ATOM 2372 C CA . GLN A 1 309 ? -6.046 -15.499 -18.841 1.00 90.44 309 GLN A CA 1
ATOM 2373 C C . GLN A 1 309 ? -6.695 -15.156 -17.504 1.00 90.44 309 GLN A C 1
ATOM 2375 O O . GLN A 1 309 ? -6.088 -15.334 -16.452 1.00 90.44 309 GLN A O 1
ATOM 2380 N N . LEU A 1 310 ? -7.936 -14.672 -17.562 1.00 89.62 310 LEU A N 1
ATOM 2381 C CA . LEU A 1 310 ? -8.754 -14.468 -16.372 1.00 89.62 310 LEU A CA 1
ATOM 2382 C C . LEU A 1 310 ? -9.532 -15.748 -16.087 1.00 89.62 310 LEU A C 1
ATOM 2384 O O . LEU A 1 310 ? -10.239 -16.251 -16.965 1.00 89.62 310 LEU A O 1
ATOM 2388 N N . SER A 1 311 ? -9.413 -16.242 -14.861 1.00 89.62 311 SER A N 1
ATOM 2389 C CA . SER A 1 311 ? -10.253 -17.318 -14.343 1.00 89.62 311 SER A CA 1
ATOM 2390 C C . SER A 1 311 ? -11.715 -16.871 -14.227 1.00 89.62 311 SER A C 1
ATOM 2392 O O . SER A 1 311 ? -12.031 -15.681 -14.254 1.00 89.62 311 SER A O 1
ATOM 2394 N N . GLU A 1 312 ? -12.641 -17.824 -14.102 1.00 89.69 312 GLU A N 1
ATOM 2395 C CA . GLU A 1 312 ? -14.023 -17.491 -13.737 1.00 89.69 312 GLU A CA 1
ATOM 2396 C C . GLU A 1 312 ? -14.073 -16.877 -12.328 1.00 89.69 312 GLU A C 1
ATOM 2398 O O . GLU A 1 312 ? -13.210 -17.141 -11.490 1.00 89.69 312 GLU A O 1
ATOM 2403 N N . ALA A 1 313 ? -15.098 -16.064 -12.059 1.00 89.50 313 ALA A N 1
ATOM 2404 C CA . ALA A 1 313 ? -15.262 -15.424 -10.760 1.00 89.50 313 ALA A CA 1
ATOM 2405 C C . ALA A 1 313 ? -15.385 -16.484 -9.660 1.00 89.50 313 ALA A C 1
ATOM 2407 O O . ALA A 1 313 ? -16.098 -17.484 -9.816 1.00 89.50 313 ALA A O 1
ATOM 2408 N N . VAL A 1 314 ? -14.711 -16.253 -8.535 1.00 91.56 314 VAL A N 1
ATOM 2409 C CA . VAL A 1 314 ? -14.789 -17.160 -7.391 1.00 91.56 314 VAL A CA 1
ATOM 2410 C C . VAL A 1 314 ? -16.230 -17.247 -6.869 1.00 91.56 314 VAL A C 1
ATOM 2412 O O . VAL A 1 314 ? -16.979 -16.272 -6.833 1.00 91.56 314 VAL A O 1
ATOM 2415 N N . THR A 1 315 ? -16.636 -18.448 -6.462 1.00 93.00 315 THR A N 1
ATOM 2416 C CA . THR A 1 315 ? -17.929 -18.700 -5.810 1.00 93.00 315 THR A CA 1
ATOM 2417 C C . THR A 1 315 ? -17.701 -19.235 -4.404 1.00 93.00 315 THR A C 1
ATOM 2419 O O . THR A 1 315 ? -16.640 -19.788 -4.114 1.00 93.00 315 THR A O 1
ATOM 2422 N N . ALA A 1 316 ? -18.708 -19.144 -3.534 1.00 93.25 316 ALA A N 1
ATOM 2423 C CA . ALA A 1 316 ? -18.617 -19.662 -2.170 1.00 93.25 316 ALA A CA 1
ATOM 2424 C C . ALA A 1 316 ? -18.274 -21.164 -2.114 1.00 93.25 316 ALA A C 1
ATOM 2426 O O . ALA A 1 316 ? -17.527 -21.603 -1.239 1.00 93.25 316 ALA A O 1
ATOM 2427 N N . GLU A 1 317 ? -18.816 -21.967 -3.034 1.00 94.38 317 GLU A N 1
ATOM 2428 C CA . GLU A 1 317 ? -18.521 -23.397 -3.139 1.00 94.38 317 GLU A CA 1
ATOM 2429 C C . GLU A 1 317 ? -17.068 -23.655 -3.543 1.00 94.38 317 GLU A C 1
ATOM 2431 O O . GLU A 1 317 ? -16.424 -24.519 -2.945 1.00 94.38 317 GLU A O 1
ATOM 2436 N N . VAL A 1 318 ? -16.553 -22.898 -4.517 1.00 95.19 318 VAL A N 1
ATOM 2437 C CA . VAL A 1 318 ? -15.163 -23.012 -4.980 1.00 95.19 318 VAL A CA 1
ATOM 2438 C C . VAL A 1 318 ? -14.193 -22.538 -3.898 1.00 95.19 318 VAL A C 1
ATOM 2440 O O . VAL A 1 318 ? -13.252 -23.262 -3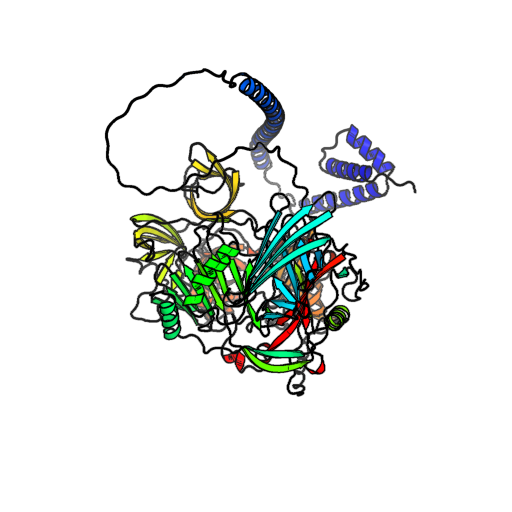.581 1.00 95.19 318 VAL A O 1
ATOM 2443 N N . ALA A 1 319 ? -14.472 -21.402 -3.250 1.00 95.44 319 ALA A N 1
ATOM 2444 C CA . ALA A 1 319 ? -13.694 -20.903 -2.117 1.00 95.44 319 ALA A CA 1
ATOM 2445 C C . ALA A 1 319 ? -13.606 -21.952 -0.995 1.00 95.44 319 ALA A C 1
ATOM 2447 O O . ALA A 1 319 ? -12.521 -22.254 -0.503 1.00 95.44 319 ALA A O 1
ATOM 2448 N N . ARG A 1 320 ? -14.734 -22.588 -0.636 1.00 95.12 320 ARG A N 1
ATOM 2449 C CA . ARG A 1 320 ? -14.760 -23.676 0.359 1.00 95.12 320 ARG A CA 1
ATOM 2450 C C . ARG A 1 320 ? -13.922 -24.877 -0.069 1.00 95.12 320 ARG A C 1
ATOM 2452 O O . ARG A 1 320 ? -13.252 -25.478 0.772 1.00 95.12 320 ARG A O 1
ATOM 2459 N N . GLN A 1 321 ? -14.009 -25.267 -1.340 1.00 95.50 321 GLN A N 1
ATOM 2460 C CA . GLN A 1 321 ? -13.266 -26.409 -1.862 1.00 95.50 321 GLN A CA 1
ATOM 2461 C C . GLN A 1 321 ? -11.758 -26.159 -1.767 1.00 95.50 321 GLN A C 1
ATOM 2463 O O . GLN A 1 321 ? -11.064 -26.955 -1.138 1.00 95.50 321 GLN A O 1
ATOM 2468 N N . ILE A 1 322 ? -11.283 -25.037 -2.312 1.00 95.00 322 ILE A N 1
ATOM 2469 C CA . ILE A 1 322 ? -9.863 -24.663 -2.291 1.00 95.00 322 ILE A CA 1
ATOM 2470 C C . ILE A 1 322 ? -9.380 -24.532 -0.846 1.00 95.00 322 ILE A C 1
ATOM 2472 O O . ILE A 1 322 ? -8.366 -25.115 -0.477 1.00 95.00 322 ILE A O 1
ATOM 2476 N N . ALA A 1 323 ? -10.157 -23.875 0.018 1.00 94.75 323 ALA A N 1
ATOM 2477 C CA . ALA A 1 323 ? -9.818 -23.772 1.431 1.00 94.75 323 ALA A CA 1
ATOM 2478 C C . ALA A 1 323 ? -9.659 -25.141 2.108 1.00 94.75 323 ALA A C 1
ATOM 2480 O O . ALA A 1 323 ? -8.719 -25.354 2.871 1.00 94.75 323 ALA A O 1
ATOM 2481 N N . THR A 1 324 ? -10.516 -26.108 1.770 1.00 94.25 324 THR A N 1
ATOM 2482 C CA . THR A 1 324 ? -10.411 -27.481 2.284 1.00 94.25 324 THR A CA 1
ATOM 2483 C C . THR A 1 324 ? -9.143 -28.186 1.788 1.00 94.25 324 THR A C 1
ATOM 2485 O O . THR A 1 324 ? -8.516 -28.913 2.559 1.00 94.25 324 THR A O 1
ATOM 2488 N N . GLU A 1 325 ? -8.745 -27.969 0.532 1.00 93.50 325 GLU A N 1
ATOM 2489 C CA . GLU A 1 325 ? -7.504 -28.510 -0.050 1.00 93.50 325 GLU A CA 1
ATOM 2490 C C . GLU A 1 325 ? -6.255 -27.944 0.650 1.00 93.50 325 GLU A C 1
ATOM 2492 O O . GLU A 1 325 ? -5.291 -28.673 0.884 1.00 93.50 325 GLU A O 1
ATOM 2497 N N . TRP A 1 326 ? -6.331 -26.693 1.107 1.00 92.94 326 TRP A N 1
ATOM 2498 C CA . TRP A 1 326 ? -5.332 -26.022 1.949 1.00 92.94 326 TRP A CA 1
ATOM 2499 C C . TRP A 1 326 ? -5.465 -26.338 3.448 1.00 92.94 326 TRP A C 1
ATOM 2501 O O . TRP A 1 326 ? -4.747 -25.802 4.294 1.00 92.94 326 TRP A O 1
ATOM 2511 N N . GLY A 1 327 ? -6.385 -27.236 3.800 1.00 90.50 327 GLY A N 1
ATOM 2512 C CA . GLY A 1 327 ? -6.598 -27.712 5.159 1.00 90.50 327 GLY A CA 1
ATOM 2513 C C . GLY A 1 327 ? -7.446 -26.800 6.046 1.00 90.50 327 GLY A C 1
ATOM 2514 O O . GLY A 1 327 ? -7.593 -27.131 7.222 1.00 90.50 327 GLY A O 1
ATOM 2515 N N . VAL A 1 328 ? -8.016 -25.709 5.532 1.00 90.56 328 VAL A N 1
ATOM 2516 C CA . VAL A 1 328 ? -8.904 -24.785 6.256 1.00 90.56 328 VAL A CA 1
ATOM 2517 C C . VAL A 1 328 ? -10.344 -25.301 6.203 1.00 90.56 328 VAL A C 1
ATOM 2519 O O . VAL A 1 328 ? -11.038 -25.209 5.192 1.00 90.56 328 VAL A O 1
ATOM 2522 N N . ALA A 1 329 ? -10.810 -25.863 7.319 1.00 86.00 329 ALA A N 1
ATOM 2523 C CA . ALA A 1 329 ? -12.132 -26.483 7.432 1.00 86.00 329 ALA A CA 1
ATOM 2524 C C . ALA A 1 329 ? -13.128 -25.529 8.114 1.00 86.00 329 ALA A C 1
ATOM 2526 O O . ALA A 1 329 ? -13.598 -25.788 9.223 1.00 86.00 329 ALA A O 1
ATOM 2527 N N . GLY A 1 330 ? -13.394 -24.400 7.455 1.00 83.50 330 GLY A N 1
ATOM 2528 C CA . GLY A 1 330 ? -14.081 -23.245 8.030 1.00 83.50 330 GLY A CA 1
ATOM 2529 C C . GLY A 1 330 ? -15.477 -22.938 7.487 1.00 83.50 330 GLY A C 1
ATOM 2530 O O . GLY A 1 330 ? -15.936 -23.510 6.494 1.00 83.50 330 GLY A O 1
ATOM 2531 N N . GLY A 1 331 ? -16.150 -21.989 8.142 1.00 87.94 331 GLY A N 1
ATOM 2532 C CA . GLY A 1 331 ? -17.331 -21.329 7.584 1.00 87.94 331 GLY A CA 1
ATOM 2533 C C . GLY A 1 331 ? -16.937 -20.418 6.419 1.00 87.94 331 GLY A C 1
ATOM 2534 O O . GLY A 1 331 ? -15.818 -19.914 6.392 1.00 87.94 331 GLY A O 1
ATOM 2535 N N . VAL A 1 332 ? -17.850 -20.217 5.463 1.00 93.19 332 VAL A N 1
ATOM 2536 C CA . VAL A 1 332 ? -17.662 -19.267 4.353 1.00 93.19 332 VAL A CA 1
ATOM 2537 C C . VAL A 1 332 ? -18.469 -18.013 4.645 1.00 93.19 332 VAL A C 1
ATOM 2539 O O . VAL A 1 332 ? -19.671 -18.101 4.934 1.00 93.19 332 VAL A O 1
ATOM 2542 N N . TYR A 1 333 ? -17.810 -16.870 4.538 1.00 90.44 333 TYR A N 1
ATOM 2543 C CA . TYR A 1 333 ? -18.353 -15.557 4.831 1.00 90.44 333 TYR A CA 1
ATOM 2544 C C . TYR A 1 333 ? -18.145 -14.611 3.653 1.00 90.44 333 TYR A C 1
ATOM 2546 O O . TYR A 1 333 ? -17.297 -14.858 2.797 1.00 90.44 333 TYR A O 1
ATOM 2554 N N . THR A 1 334 ? -18.938 -13.545 3.605 1.00 87.00 334 THR A N 1
ATOM 2555 C CA . THR A 1 334 ? -18.823 -12.505 2.578 1.00 87.00 334 THR A CA 1
ATOM 2556 C C . THR A 1 334 ? -18.626 -11.139 3.194 1.00 87.00 334 THR A C 1
ATOM 2558 O O . THR A 1 334 ? -19.359 -10.779 4.124 1.00 87.00 334 THR A O 1
ATOM 2561 N N . THR A 1 335 ? -17.740 -10.365 2.581 1.00 76.44 335 THR A N 1
ATOM 2562 C CA . THR A 1 335 ? -17.495 -8.963 2.914 1.00 76.44 335 THR A CA 1
ATOM 2563 C C . THR A 1 335 ? -17.686 -8.120 1.646 1.00 76.44 335 THR A C 1
ATOM 2565 O O . THR A 1 335 ? -17.224 -8.533 0.578 1.00 76.44 335 THR A O 1
ATOM 2568 N N . PRO A 1 336 ? -18.405 -6.983 1.703 1.00 67.06 336 PRO A N 1
ATOM 2569 C CA . PRO A 1 336 ? -18.453 -6.054 0.578 1.00 67.06 336 PRO A CA 1
ATOM 2570 C C . PRO A 1 336 ? -17.044 -5.538 0.262 1.00 67.06 336 PRO A C 1
ATOM 2572 O O . PRO A 1 336 ? -16.318 -5.163 1.179 1.00 67.06 336 PRO A O 1
ATOM 2575 N N . SER A 1 337 ? -16.663 -5.503 -1.014 1.00 67.12 337 SER A N 1
ATOM 2576 C CA . SER A 1 337 ? -15.449 -4.803 -1.449 1.00 67.12 337 SER A CA 1
ATOM 2577 C C . SER A 1 337 ? -15.651 -3.281 -1.415 1.00 67.12 337 SER A C 1
ATOM 2579 O O . SER A 1 337 ? -16.752 -2.792 -1.680 1.00 67.12 337 SER A O 1
ATOM 2581 N N . GLU A 1 338 ? -14.584 -2.523 -1.142 1.00 54.34 338 GLU A N 1
ATOM 2582 C CA . GLU A 1 338 ? -14.580 -1.047 -1.138 1.00 54.34 338 GLU A CA 1
ATOM 2583 C C . GLU A 1 338 ? -14.798 -0.429 -2.537 1.00 54.34 338 GLU A C 1
ATOM 2585 O O . GLU A 1 338 ? -15.036 0.772 -2.664 1.00 54.34 338 GLU A O 1
ATOM 2590 N N . GLY A 1 339 ? -14.778 -1.238 -3.603 1.00 50.72 339 GLY A N 1
ATOM 2591 C CA . GLY A 1 339 ? -15.052 -0.803 -4.971 1.00 50.72 339 GLY A CA 1
ATOM 2592 C C . GLY A 1 339 ? -15.623 -1.918 -5.852 1.00 50.72 339 GLY A C 1
ATOM 2593 O O . GLY A 1 339 ? -15.454 -3.100 -5.584 1.00 50.72 339 GLY A O 1
ATOM 2594 N N . MET A 1 340 ? -16.313 -1.522 -6.926 1.00 53.28 340 MET A N 1
ATOM 2595 C CA . MET A 1 340 ? -16.702 -2.371 -8.072 1.00 53.28 340 MET A CA 1
ATOM 2596 C C . MET A 1 340 ? -17.813 -3.432 -7.893 1.00 53.28 340 MET A C 1
ATOM 2598 O O . MET A 1 340 ? -18.093 -4.166 -8.836 1.00 53.28 340 MET A O 1
ATOM 2602 N N . ASN A 1 341 ? -18.574 -3.427 -6.788 1.00 58.72 341 ASN A N 1
ATOM 2603 C CA . ASN A 1 341 ? -19.592 -4.456 -6.471 1.00 58.72 341 ASN A CA 1
ATOM 2604 C C . ASN A 1 341 ? -19.009 -5.881 -6.334 1.00 58.72 341 ASN A C 1
ATOM 2606 O O . ASN A 1 341 ? -19.753 -6.857 -6.475 1.00 58.72 341 ASN A O 1
ATOM 2610 N N . ASP A 1 342 ? -17.709 -6.007 -6.058 1.00 70.12 342 ASP A N 1
ATOM 2611 C CA . ASP A 1 342 ? -17.066 -7.305 -5.851 1.00 70.12 342 ASP A CA 1
ATOM 2612 C C . ASP A 1 342 ? -17.464 -7.911 -4.498 1.00 70.12 342 ASP A C 1
ATOM 2614 O O . ASP A 1 342 ? -17.725 -7.204 -3.516 1.00 70.12 342 ASP A O 1
ATOM 2618 N N . VAL A 1 343 ? -17.525 -9.243 -4.456 1.00 75.88 343 VAL A N 1
ATOM 2619 C CA . VAL A 1 343 ? -17.812 -10.010 -3.240 1.00 75.88 343 VAL A CA 1
ATOM 2620 C C . VAL A 1 343 ? -16.543 -10.735 -2.828 1.00 75.88 343 VAL A C 1
ATOM 2622 O O . VAL A 1 343 ? -16.148 -11.703 -3.473 1.00 75.88 343 VAL A O 1
ATOM 2625 N N . ILE A 1 344 ? -15.952 -10.291 -1.722 1.00 86.88 344 ILE A N 1
ATOM 2626 C CA . ILE A 1 344 ? -14.830 -10.981 -1.090 1.00 86.88 344 ILE A CA 1
ATOM 2627 C C . ILE A 1 344 ? -15.390 -12.193 -0.347 1.00 86.88 344 ILE A C 1
ATOM 2629 O O . ILE A 1 344 ? -16.366 -12.065 0.402 1.00 86.88 344 ILE A O 1
ATOM 2633 N N . PHE A 1 345 ? -14.772 -13.359 -0.538 1.00 91.25 345 PHE A N 1
ATOM 2634 C CA . PHE A 1 345 ? -15.100 -14.560 0.228 1.00 91.25 345 PHE A CA 1
ATOM 2635 C C . PHE A 1 345 ? -14.005 -14.856 1.241 1.00 91.25 345 PHE A C 1
ATOM 2637 O O . PHE A 1 345 ? -12.857 -15.083 0.872 1.00 91.25 345 PHE A O 1
ATOM 2644 N N . ASP A 1 346 ? -14.382 -14.938 2.509 1.00 90.31 346 ASP A N 1
ATOM 2645 C CA . ASP A 1 346 ? -13.486 -15.339 3.586 1.00 90.31 346 ASP A CA 1
ATOM 2646 C C . ASP A 1 346 ? -13.864 -16.748 4.066 1.00 90.31 346 ASP A C 1
ATOM 2648 O O . ASP A 1 346 ? -15.015 -17.009 4.428 1.00 90.31 346 ASP A O 1
ATOM 2652 N N . VAL A 1 347 ? -12.905 -17.674 4.088 1.00 91.56 347 VAL A N 1
ATOM 2653 C CA . VAL A 1 347 ? -13.061 -19.002 4.694 1.00 91.56 347 VAL A CA 1
ATOM 2654 C C . VAL A 1 347 ? -12.240 -19.059 5.968 1.00 91.56 347 VAL A C 1
ATOM 2656 O O . VAL A 1 347 ? -11.017 -18.957 5.924 1.00 91.56 347 VAL A O 1
ATOM 2659 N N . MET A 1 348 ? -12.907 -19.228 7.109 1.00 86.50 348 MET A N 1
ATOM 2660 C CA . MET A 1 348 ? -12.258 -19.158 8.420 1.00 86.50 348 MET A CA 1
ATOM 2661 C C . MET A 1 348 ? -12.654 -20.335 9.306 1.00 86.50 348 MET A C 1
ATOM 2663 O O . MET A 1 348 ? -13.843 -20.624 9.473 1.00 86.50 348 MET A O 1
ATOM 2667 N N . ASP A 1 349 ? -11.663 -21.000 9.902 1.00 79.81 349 ASP A N 1
ATOM 2668 C CA . ASP A 1 349 ? -11.870 -22.099 10.860 1.00 79.81 349 ASP A CA 1
ATOM 2669 C C . ASP A 1 349 ? -11.544 -21.719 12.317 1.00 79.81 349 ASP A C 1
ATOM 2671 O O . ASP A 1 349 ? -11.627 -22.557 13.210 1.00 79.81 349 ASP A O 1
ATOM 2675 N N . GLY A 1 350 ? -11.220 -20.443 12.559 1.00 71.25 350 GLY A N 1
ATOM 2676 C CA . GLY A 1 350 ? -10.853 -19.897 13.869 1.00 71.25 350 GLY A CA 1
ATOM 2677 C C . GLY A 1 350 ? -9.349 -19.915 14.160 1.00 71.25 350 GLY A C 1
ATOM 2678 O O . GLY A 1 350 ? -8.904 -19.179 15.039 1.00 71.25 350 GLY A O 1
ATOM 2679 N N . ALA A 1 351 ? -8.566 -20.702 13.416 1.00 73.69 351 ALA A N 1
ATOM 2680 C CA . ALA A 1 351 ? -7.102 -20.720 13.477 1.00 73.69 351 ALA A CA 1
ATOM 2681 C C . ALA A 1 351 ? -6.464 -20.179 12.200 1.00 73.69 351 ALA A C 1
ATOM 2683 O O . ALA A 1 351 ? -5.347 -19.669 12.224 1.00 73.69 351 ALA A O 1
ATOM 2684 N N . ARG A 1 352 ? -7.143 -20.369 11.073 1.00 84.25 352 ARG A N 1
ATOM 2685 C CA . ARG A 1 352 ? -6.670 -20.065 9.732 1.00 84.25 352 ARG A CA 1
ATOM 2686 C C . ARG A 1 352 ? -7.745 -19.316 8.976 1.00 84.25 352 ARG A C 1
ATOM 2688 O O . ARG A 1 352 ? -8.944 -19.508 9.203 1.00 84.25 352 ARG A O 1
ATOM 2695 N N . THR A 1 353 ? -7.281 -18.488 8.060 1.00 86.50 353 THR A N 1
ATOM 2696 C CA . THR A 1 353 ? -8.118 -17.692 7.176 1.00 86.50 353 THR A CA 1
ATOM 2697 C C . THR A 1 353 ? -7.652 -17.863 5.739 1.00 86.50 353 THR A C 1
ATOM 2699 O O . THR A 1 353 ? -6.454 -17.990 5.479 1.00 86.50 353 THR A O 1
ATOM 2702 N N . MET A 1 354 ? -8.604 -17.888 4.814 1.00 91.50 354 MET A N 1
ATOM 2703 C CA . MET A 1 354 ? -8.364 -17.728 3.388 1.00 91.50 354 MET A CA 1
ATOM 2704 C C . MET A 1 354 ? -9.321 -16.691 2.833 1.00 91.50 354 MET A C 1
ATOM 2706 O O . MET A 1 354 ? -10.531 -16.912 2.834 1.00 91.50 354 MET A O 1
ATOM 2710 N N . ARG A 1 355 ? -8.771 -15.581 2.351 1.00 90.44 355 ARG A N 1
ATOM 2711 C CA . ARG A 1 355 ? -9.526 -14.515 1.702 1.00 90.44 355 ARG A CA 1
ATOM 2712 C C . ARG A 1 355 ? -9.357 -14.600 0.195 1.00 90.44 355 ARG A C 1
ATOM 2714 O O . ARG A 1 355 ? -8.239 -14.459 -0.281 1.00 90.44 355 ARG A O 1
ATOM 2721 N N . PHE A 1 356 ? -10.455 -14.750 -0.530 1.00 91.25 356 PHE A N 1
ATOM 2722 C CA . PHE A 1 356 ? -10.511 -14.696 -1.987 1.00 91.25 356 PHE A CA 1
ATOM 2723 C C . PHE A 1 356 ? -11.020 -13.326 -2.428 1.00 91.25 356 PHE A C 1
ATOM 2725 O O . PHE A 1 356 ? -12.037 -12.861 -1.908 1.00 91.25 356 PHE A O 1
ATOM 2732 N N . LEU A 1 357 ? -10.330 -12.703 -3.383 1.00 82.69 357 LEU A N 1
ATOM 2733 C CA . LEU A 1 357 ? -10.699 -11.381 -3.895 1.00 82.69 357 LEU A CA 1
ATOM 2734 C C . LEU A 1 357 ? -11.681 -11.495 -5.067 1.00 82.69 357 LEU A C 1
ATOM 2736 O O . LEU A 1 357 ? -12.875 -11.296 -4.875 1.00 82.69 357 LEU A O 1
ATOM 2740 N N . ASN A 1 358 ? -11.196 -11.873 -6.254 1.00 82.06 358 ASN A N 1
ATOM 2741 C CA . ASN A 1 358 ? -12.011 -11.935 -7.477 1.00 82.06 358 ASN A CA 1
ATOM 2742 C C . ASN A 1 358 ? -12.031 -13.326 -8.118 1.00 82.06 358 ASN A C 1
ATOM 2744 O O . ASN A 1 358 ? -13.046 -13.755 -8.677 1.00 82.06 358 ASN A O 1
ATOM 2748 N N . PHE A 1 359 ? -10.916 -14.048 -8.017 1.00 88.94 359 PHE A N 1
ATOM 2749 C CA . PHE A 1 359 ? -10.684 -15.300 -8.723 1.00 88.94 359 PHE A 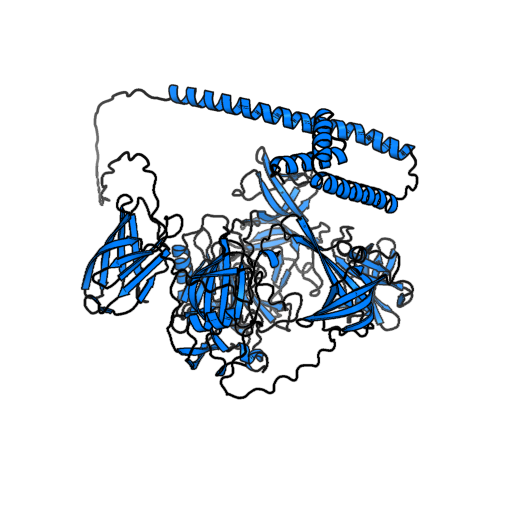CA 1
ATOM 2750 C C . PHE A 1 359 ? -10.285 -16.426 -7.758 1.00 88.94 359 PHE A C 1
ATOM 2752 O O . PHE A 1 359 ? -9.756 -16.161 -6.677 1.00 88.94 359 PHE A O 1
ATOM 2759 N N . PRO A 1 360 ? -10.546 -17.700 -8.105 1.00 91.06 360 PRO A N 1
ATOM 2760 C CA . PRO A 1 360 ? -10.165 -18.842 -7.270 1.00 91.06 360 PRO A CA 1
ATOM 2761 C C . PRO A 1 360 ? -8.647 -18.995 -7.087 1.00 91.06 360 PRO A C 1
ATOM 2763 O O . PRO A 1 360 ? -8.206 -19.548 -6.084 1.00 91.06 360 PRO A O 1
ATOM 2766 N N . ASP A 1 361 ? -7.865 -18.500 -8.039 1.00 89.62 361 ASP A N 1
ATOM 2767 C CA . ASP A 1 361 ? -6.401 -18.463 -8.070 1.00 89.62 361 ASP A CA 1
ATOM 2768 C C . ASP A 1 361 ? -5.824 -17.149 -7.511 1.00 89.62 361 ASP A C 1
ATOM 2770 O O . ASP A 1 361 ? -4.639 -16.862 -7.688 1.00 89.62 361 ASP A O 1
ATOM 2774 N N . GLN A 1 362 ? -6.651 -16.372 -6.800 1.00 89.94 362 GLN A N 1
ATOM 2775 C CA . GLN A 1 362 ? -6.256 -15.138 -6.138 1.00 89.94 362 GLN A CA 1
ATOM 2776 C C . GLN A 1 362 ? -6.755 -15.084 -4.690 1.00 89.94 362 GLN A C 1
ATOM 2778 O O . GLN A 1 362 ? -7.920 -14.764 -4.418 1.00 89.94 362 GLN A O 1
ATOM 2783 N N . PHE A 1 363 ? -5.863 -15.375 -3.745 1.00 90.94 363 PHE A N 1
ATOM 2784 C CA . PHE A 1 363 ? -6.198 -15.372 -2.327 1.00 90.94 363 PHE A CA 1
ATOM 2785 C C . PHE A 1 363 ? -5.020 -15.084 -1.396 1.00 90.94 363 PHE A C 1
ATOM 2787 O O . PHE A 1 363 ? -3.848 -15.221 -1.741 1.00 90.94 363 PHE A O 1
ATOM 2794 N N . ILE A 1 364 ? -5.371 -14.742 -0.158 1.00 90.88 364 ILE A N 1
ATOM 2795 C CA . ILE A 1 364 ? -4.452 -14.630 0.971 1.00 90.88 364 ILE A CA 1
ATOM 2796 C C . ILE A 1 364 ? -4.786 -15.741 1.965 1.00 90.88 364 ILE A C 1
ATOM 2798 O O . ILE A 1 364 ? -5.874 -15.753 2.540 1.00 90.88 364 ILE A O 1
ATOM 2802 N N . TYR A 1 365 ? -3.851 -16.662 2.181 1.00 91.25 365 TYR A N 1
ATOM 2803 C CA . TYR A 1 365 ? -3.877 -17.647 3.261 1.00 91.25 365 TYR A CA 1
ATOM 2804 C C . TYR A 1 365 ? -3.119 -17.102 4.474 1.00 91.25 365 TYR A C 1
ATOM 2806 O O . TYR A 1 365 ? -2.005 -16.598 4.332 1.00 91.25 365 TYR A O 1
ATOM 2814 N N . GLY A 1 366 ? -3.684 -17.242 5.672 1.00 87.12 366 GLY A N 1
ATOM 2815 C CA . GLY A 1 366 ? -3.064 -16.810 6.924 1.00 87.12 366 GLY A CA 1
ATOM 2816 C C . GLY A 1 366 ? -3.276 -17.801 8.067 1.00 87.12 366 GLY A C 1
ATOM 2817 O O . GLY A 1 366 ? -4.311 -18.467 8.147 1.00 87.12 366 GLY A O 1
ATOM 2818 N N . VAL A 1 367 ? -2.296 -17.875 8.972 1.00 80.12 367 VAL A N 1
ATOM 2819 C CA . VAL A 1 367 ? -2.342 -18.667 10.211 1.00 80.12 367 VAL A CA 1
ATOM 2820 C C . VAL A 1 367 ? -2.290 -17.744 11.426 1.00 80.12 367 VAL A C 1
ATOM 2822 O O . VAL A 1 367 ? -1.410 -16.894 11.539 1.00 80.12 367 VAL A O 1
ATOM 2825 N N . GLY A 1 368 ? -3.184 -17.968 12.383 1.00 70.69 368 GLY A N 1
ATOM 2826 C CA . GLY A 1 368 ? -3.291 -17.206 13.620 1.00 70.69 368 GLY A CA 1
ATOM 2827 C C . GLY A 1 368 ? -4.051 -15.890 13.450 1.00 70.69 368 GLY A C 1
ATOM 2828 O O . GLY A 1 368 ? -4.913 -15.748 12.589 1.00 70.69 368 GLY A O 1
ATOM 2829 N N . TYR A 1 369 ? -3.720 -14.918 14.300 1.00 57.62 369 TYR A N 1
ATOM 2830 C CA . TYR A 1 369 ? -4.376 -13.606 14.420 1.00 57.62 369 TYR A CA 1
ATOM 2831 C C . TYR A 1 369 ? -3.985 -12.590 13.347 1.00 57.62 369 TYR A C 1
ATOM 2833 O O . TYR A 1 369 ? -3.885 -11.390 13.617 1.00 57.62 369 TYR A O 1
ATOM 2841 N N . VAL A 1 370 ? -3.702 -13.062 12.141 1.00 53.22 370 VAL A N 1
ATOM 2842 C CA . VAL A 1 370 ? -3.308 -12.181 11.049 1.00 53.22 370 VAL A CA 1
ATOM 2843 C C . VAL A 1 370 ? -4.581 -11.588 10.461 1.00 53.22 370 VAL A C 1
ATOM 2845 O O . VAL A 1 370 ? -5.459 -12.329 10.019 1.00 53.22 370 VAL A O 1
ATOM 2848 N N . SER A 1 371 ? -4.704 -10.258 10.510 1.00 47.66 371 SER A N 1
ATOM 2849 C CA . SER A 1 371 ? -5.789 -9.582 9.802 1.00 47.66 371 SER A CA 1
ATOM 2850 C C . SER A 1 371 ? -5.654 -9.894 8.312 1.00 47.66 371 SER A C 1
ATOM 2852 O O . SER A 1 371 ? -4.556 -9.757 7.777 1.00 47.66 371 SER A O 1
ATOM 2854 N N . PRO A 1 372 ? -6.729 -10.288 7.621 1.00 42.59 372 PRO A N 1
ATOM 2855 C CA . PRO A 1 372 ? -6.706 -10.394 6.171 1.00 42.59 372 PRO A CA 1
ATOM 2856 C C . PRO A 1 372 ? -6.692 -9.017 5.470 1.00 42.59 372 PRO A C 1
ATOM 2858 O O . PRO A 1 372 ? -6.461 -8.974 4.264 1.00 42.59 372 PRO A O 1
ATOM 2861 N N . ASP A 1 373 ? -6.927 -7.911 6.197 1.00 41.59 373 ASP A N 1
ATOM 2862 C CA . ASP A 1 373 ? -6.942 -6.531 5.668 1.00 41.59 373 ASP A CA 1
ATOM 2863 C C . ASP A 1 373 ? -5.566 -5.843 5.704 1.00 41.59 373 ASP A C 1
ATOM 2865 O O . ASP A 1 373 ? -5.338 -4.875 4.988 1.00 41.59 373 ASP A O 1
ATOM 2869 N N . TYR A 1 374 ? -4.635 -6.342 6.520 1.00 46.50 374 TYR A N 1
ATOM 2870 C CA . TYR A 1 374 ? -3.279 -5.809 6.610 1.00 46.50 374 TYR A CA 1
ATOM 2871 C C . TYR A 1 374 ? -2.297 -6.941 6.363 1.00 46.50 374 TYR A C 1
ATOM 2873 O O . TYR A 1 374 ? -2.315 -7.948 7.077 1.00 46.50 374 TYR A O 1
ATOM 2881 N N . GLY A 1 375 ? -1.431 -6.764 5.359 1.00 42.59 375 GLY A N 1
ATOM 2882 C CA . GLY A 1 375 ? -0.258 -7.608 5.167 1.00 42.59 375 GLY A CA 1
ATOM 2883 C C . GLY A 1 375 ? 0.388 -7.883 6.523 1.00 42.59 375 GLY A C 1
ATOM 2884 O O . GLY A 1 375 ? 0.484 -6.994 7.363 1.00 42.59 375 GLY A O 1
ATOM 2885 N N . SER A 1 376 ? 0.737 -9.145 6.744 1.00 45.38 376 SER A N 1
ATOM 2886 C CA . SER A 1 376 ? 1.244 -9.794 7.966 1.00 45.38 376 SER A CA 1
ATOM 2887 C C . SER A 1 376 ? 2.428 -9.139 8.694 1.00 45.38 376 SER A C 1
ATOM 2889 O O . SER A 1 376 ? 3.136 -9.791 9.469 1.00 45.38 376 SER A O 1
ATOM 2891 N N . ALA A 1 377 ? 2.733 -7.890 8.434 1.00 40.72 377 ALA A N 1
ATOM 2892 C CA . ALA A 1 377 ? 3.799 -7.172 9.060 1.00 40.72 377 ALA A CA 1
ATOM 2893 C C . ALA A 1 377 ? 3.459 -6.953 10.548 1.00 40.72 377 ALA A C 1
ATOM 2895 O O . ALA A 1 377 ? 2.459 -6.334 10.872 1.00 40.72 377 ALA A O 1
ATOM 2896 N N . LEU A 1 378 ? 4.189 -7.381 11.573 1.00 53.00 378 LEU A N 1
ATOM 2897 C CA . LEU A 1 378 ? 5.519 -7.947 11.733 1.00 53.00 378 LEU A CA 1
ATOM 2898 C C . LEU A 1 378 ? 5.522 -8.649 13.096 1.00 53.00 378 LEU A C 1
ATOM 2900 O O . LEU A 1 378 ? 6.348 -8.377 13.958 1.00 53.00 378 LEU A O 1
ATOM 2904 N N . MET A 1 379 ? 4.565 -9.553 13.315 1.00 59.75 379 MET A N 1
ATOM 2905 C CA . MET A 1 379 ? 4.356 -10.177 14.634 1.00 59.75 379 MET A CA 1
ATOM 2906 C C . MET A 1 379 ? 5.486 -11.129 15.064 1.00 59.75 379 MET A C 1
ATOM 2908 O O . MET A 1 379 ? 5.368 -11.836 16.071 1.00 59.75 379 MET A O 1
ATOM 2912 N N . ASP A 1 380 ? 6.557 -11.193 14.281 1.00 68.25 380 ASP A N 1
ATOM 2913 C CA . ASP A 1 380 ? 7.697 -12.047 14.511 1.00 68.25 380 ASP A CA 1
ATOM 2914 C C . ASP A 1 380 ? 8.997 -11.240 14.502 1.00 68.25 380 ASP A C 1
ATOM 2916 O O . ASP A 1 380 ? 9.567 -10.915 13.458 1.00 68.25 380 ASP A O 1
ATOM 2920 N N . ASN A 1 381 ? 9.459 -10.952 15.716 1.00 74.25 381 ASN A N 1
ATOM 2921 C CA . ASN A 1 381 ? 10.678 -10.198 16.002 1.00 74.25 381 ASN A CA 1
ATOM 2922 C C . ASN A 1 381 ? 11.869 -11.126 16.308 1.00 74.25 381 ASN A C 1
ATOM 2924 O O . ASN A 1 381 ? 12.979 -10.664 16.566 1.00 74.25 381 ASN A O 1
ATOM 2928 N N . GLY A 1 382 ? 11.669 -12.451 16.251 1.00 79.06 382 GLY A N 1
ATOM 2929 C CA . GLY A 1 382 ? 12.722 -13.439 16.486 1.00 79.06 382 GLY A CA 1
ATOM 2930 C C . GLY A 1 382 ? 13.753 -13.494 15.351 1.00 79.06 382 GLY A C 1
ATOM 2931 O O . GLY A 1 382 ? 13.518 -12.942 14.274 1.00 79.06 382 GLY A O 1
ATOM 2932 N N . PRO A 1 383 ? 14.916 -14.139 15.549 1.00 84.88 383 PRO A N 1
ATOM 2933 C CA . PRO A 1 383 ? 15.878 -14.360 14.472 1.00 84.88 383 PRO A CA 1
ATOM 2934 C C . PRO A 1 383 ? 15.272 -15.276 13.403 1.00 84.88 383 PRO A C 1
ATOM 2936 O O . PRO A 1 383 ? 14.818 -16.373 13.717 1.00 84.88 383 PRO A O 1
ATOM 2939 N N . LEU A 1 384 ? 15.268 -14.825 12.150 1.00 86.56 384 LEU A N 1
ATOM 2940 C CA . LEU A 1 384 ? 14.744 -15.612 11.037 1.00 86.56 384 LEU A CA 1
ATOM 2941 C C . LEU A 1 384 ? 15.722 -16.716 10.613 1.00 86.56 384 LEU A C 1
ATOM 2943 O O . LEU A 1 384 ? 16.936 -16.529 10.756 1.00 86.56 384 LEU A O 1
ATOM 2947 N N . PRO A 1 385 ? 15.222 -17.824 10.033 1.00 90.69 385 PRO A N 1
ATOM 2948 C CA . PRO A 1 385 ? 16.060 -18.736 9.263 1.00 90.69 385 PRO A CA 1
ATOM 2949 C C . PRO A 1 385 ? 16.813 -17.982 8.157 1.00 90.69 385 PRO A C 1
ATOM 2951 O O . PRO A 1 385 ? 16.385 -16.909 7.718 1.00 90.69 385 PRO A O 1
ATOM 2954 N N . SER A 1 386 ? 17.922 -18.540 7.675 1.00 92.50 386 SER A N 1
ATOM 2955 C CA . SER A 1 386 ? 18.602 -18.007 6.487 1.00 92.50 386 SER A CA 1
ATOM 2956 C C . SER A 1 386 ? 17.656 -17.971 5.282 1.00 92.50 386 SER A C 1
ATOM 2958 O O . SER A 1 386 ? 16.668 -18.703 5.241 1.00 92.50 386 SER A O 1
ATOM 2960 N N . PHE A 1 387 ? 17.934 -17.118 4.294 1.00 92.19 387 PHE A N 1
ATOM 2961 C CA . PHE A 1 387 ? 17.061 -17.004 3.123 1.00 92.19 387 PHE A CA 1
ATOM 2962 C C . PHE A 1 387 ? 16.888 -18.351 2.398 1.00 92.19 387 PHE A C 1
ATOM 2964 O O . PHE A 1 387 ? 15.763 -18.726 2.086 1.00 92.19 387 PHE A O 1
ATOM 2971 N N . ASP A 1 388 ? 17.956 -19.138 2.253 1.00 92.81 388 ASP A N 1
ATOM 2972 C CA . ASP A 1 388 ? 17.890 -20.477 1.649 1.00 92.81 388 ASP A CA 1
ATOM 2973 C C . ASP A 1 388 ? 17.005 -21.442 2.455 1.00 92.81 388 ASP A C 1
ATOM 2975 O O . ASP A 1 388 ? 16.226 -22.213 1.890 1.00 92.81 388 ASP A O 1
ATOM 2979 N N . GLU A 1 389 ? 17.067 -21.382 3.789 1.00 95.88 389 GLU A N 1
ATOM 2980 C CA . GLU A 1 389 ? 16.170 -22.158 4.652 1.00 95.88 389 GLU A CA 1
ATOM 2981 C C . GLU A 1 389 ? 14.716 -21.697 4.503 1.00 95.88 389 GLU A C 1
ATOM 2983 O O . GLU A 1 389 ? 13.820 -22.539 4.434 1.00 95.88 389 GLU A O 1
ATOM 2988 N N . GLN A 1 390 ? 14.467 -20.386 4.408 1.00 95.25 390 GLN A N 1
ATOM 2989 C CA . GLN A 1 390 ? 13.128 -19.847 4.158 1.00 95.25 390 GLN A CA 1
ATOM 2990 C C . GLN A 1 390 ? 12.582 -20.335 2.808 1.00 95.25 390 GLN A C 1
ATOM 2992 O O . GLN A 1 390 ? 11.453 -20.825 2.755 1.00 95.25 390 GLN A O 1
ATOM 2997 N N . VAL A 1 391 ? 13.389 -20.287 1.740 1.00 96.56 391 VAL A N 1
ATOM 2998 C CA . VAL A 1 391 ? 13.036 -20.813 0.410 1.00 96.56 391 VAL A CA 1
ATOM 2999 C C . VAL A 1 391 ? 12.711 -22.304 0.486 1.00 96.56 391 VAL A C 1
ATOM 3001 O O . VAL A 1 391 ? 11.696 -22.741 -0.065 1.00 96.56 391 VAL A O 1
ATOM 3004 N N . ALA A 1 392 ? 13.517 -23.094 1.201 1.00 96.06 392 ALA A N 1
ATOM 3005 C CA . ALA A 1 392 ? 13.273 -24.522 1.375 1.00 96.06 392 ALA A CA 1
ATOM 3006 C C . ALA A 1 392 ? 11.966 -24.797 2.139 1.00 96.06 392 ALA A C 1
ATOM 3008 O O . ALA A 1 392 ? 11.187 -25.666 1.740 1.00 96.06 392 ALA A O 1
ATOM 3009 N N . ILE A 1 393 ? 11.693 -24.050 3.213 1.00 96.94 393 ILE A N 1
ATOM 3010 C CA . ILE A 1 393 ? 10.453 -24.156 3.998 1.00 96.94 393 ILE A CA 1
ATOM 3011 C C . ILE A 1 393 ? 9.238 -23.807 3.130 1.00 96.94 393 ILE A C 1
ATOM 3013 O O . ILE A 1 393 ? 8.293 -24.596 3.060 1.00 96.94 393 ILE A O 1
ATOM 3017 N N . ALA A 1 394 ? 9.284 -22.672 2.430 1.00 96.25 394 ALA A N 1
ATOM 3018 C CA . ALA A 1 394 ? 8.215 -22.215 1.551 1.00 96.25 394 ALA A CA 1
ATOM 3019 C C . ALA A 1 394 ? 7.960 -23.203 0.399 1.00 96.25 394 ALA A C 1
ATOM 3021 O O . ALA A 1 394 ? 6.822 -23.606 0.160 1.00 96.25 394 ALA A O 1
ATOM 3022 N N . THR A 1 395 ? 9.019 -23.691 -0.251 1.00 95.88 395 THR A N 1
ATOM 3023 C CA . THR A 1 395 ? 8.917 -24.682 -1.335 1.00 95.88 395 THR A CA 1
ATOM 3024 C C . THR A 1 395 ? 8.292 -25.989 -0.846 1.00 95.88 395 THR A C 1
ATOM 3026 O O . THR A 1 395 ? 7.398 -26.535 -1.494 1.00 95.88 395 THR A O 1
ATOM 3029 N N . ASN A 1 396 ? 8.717 -26.489 0.319 1.00 96.25 396 ASN A N 1
ATOM 3030 C CA . ASN A 1 396 ? 8.168 -27.714 0.905 1.00 96.25 396 ASN A CA 1
ATOM 3031 C C . ASN A 1 396 ? 6.693 -27.574 1.302 1.00 96.25 396 ASN A C 1
ATOM 3033 O O . ASN A 1 396 ? 5.966 -28.568 1.285 1.00 96.25 396 ASN A O 1
ATOM 3037 N N . PHE A 1 397 ? 6.255 -26.362 1.645 1.00 95.38 397 PHE A N 1
ATOM 3038 C CA . PHE A 1 397 ? 4.858 -26.063 1.937 1.00 95.38 397 PHE A CA 1
ATOM 3039 C C . PHE A 1 397 ? 4.000 -26.006 0.663 1.00 95.38 397 PHE A C 1
ATOM 3041 O O . PHE A 1 397 ? 2.926 -26.602 0.625 1.00 95.38 397 PHE A O 1
ATOM 3048 N N . LEU A 1 398 ? 4.481 -25.341 -0.393 1.00 94.56 398 LEU A N 1
ATOM 3049 C CA . LEU A 1 398 ? 3.714 -25.109 -1.623 1.00 94.56 398 LEU A CA 1
ATOM 3050 C C . LEU A 1 398 ? 3.694 -26.306 -2.588 1.00 94.56 398 LEU A C 1
ATOM 3052 O O . LEU A 1 398 ? 2.700 -26.535 -3.276 1.00 94.56 398 LEU A O 1
ATOM 3056 N N . LYS A 1 399 ? 4.771 -27.097 -2.657 1.00 91.75 399 LYS A N 1
ATOM 3057 C CA . LYS A 1 399 ? 4.904 -28.191 -3.637 1.00 91.75 399 LYS A CA 1
ATOM 3058 C C . LYS A 1 399 ? 3.814 -29.273 -3.525 1.00 91.75 399 LYS A C 1
ATOM 3060 O O . LYS A 1 399 ? 3.299 -29.680 -4.564 1.00 91.75 399 LYS A O 1
ATOM 3065 N N . PRO A 1 400 ? 3.404 -29.739 -2.326 1.00 92.50 400 PRO A N 1
ATOM 3066 C CA . PRO A 1 400 ? 2.303 -30.698 -2.194 1.00 92.50 400 PRO A CA 1
ATOM 3067 C C . PRO A 1 400 ? 0.944 -30.162 -2.664 1.00 92.50 400 PRO A C 1
ATOM 3069 O O . PRO A 1 400 ? 0.055 -30.964 -2.942 1.00 92.50 400 PRO A O 1
ATOM 3072 N N . LEU A 1 401 ? 0.789 -28.837 -2.736 1.00 91.75 401 LEU A N 1
ATOM 3073 C CA . LEU A 1 401 ? -0.433 -28.156 -3.160 1.00 91.75 401 LEU A CA 1
ATOM 3074 C C . LEU A 1 401 ? -0.482 -27.909 -4.681 1.00 91.75 401 LEU A C 1
ATOM 3076 O O . LEU A 1 401 ? -1.500 -27.436 -5.171 1.00 91.75 401 LEU A O 1
ATOM 3080 N N . GLY A 1 402 ? 0.584 -28.230 -5.431 1.00 88.56 402 GLY A N 1
ATOM 3081 C CA . GLY A 1 402 ? 0.628 -28.047 -6.892 1.00 88.56 402 GLY A CA 1
ATOM 3082 C C . GLY A 1 402 ? 0.733 -26.586 -7.342 1.00 88.56 402 GLY A C 1
ATOM 3083 O O . GLY A 1 402 ? 0.221 -26.219 -8.389 1.00 88.56 402 GLY A O 1
ATOM 3084 N N . ILE A 1 403 ? 1.340 -25.727 -6.520 1.00 87.31 403 ILE A N 1
ATOM 3085 C CA . ILE A 1 403 ? 1.376 -24.269 -6.740 1.00 87.31 403 ILE A CA 1
ATOM 3086 C C . ILE A 1 403 ? 2.626 -23.809 -7.502 1.00 87.31 403 ILE A C 1
ATOM 3088 O O . ILE A 1 403 ? 2.629 -22.756 -8.134 1.00 87.31 403 ILE A O 1
ATOM 3092 N N . LEU A 1 404 ? 3.702 -24.593 -7.447 1.00 87.38 404 LEU A N 1
ATOM 3093 C CA . LEU A 1 404 ? 5.006 -24.261 -8.029 1.00 87.38 404 LEU A CA 1
ATOM 3094 C C . LEU A 1 404 ? 5.231 -24.990 -9.364 1.00 87.38 404 LEU A C 1
ATOM 3096 O O . LEU A 1 404 ? 6.286 -25.583 -9.584 1.00 87.38 404 LEU A O 1
ATOM 3100 N N . ASP A 1 405 ? 4.213 -24.986 -10.227 1.00 79.62 405 ASP A N 1
ATOM 3101 C CA . ASP A 1 405 ? 4.208 -25.738 -11.491 1.00 79.62 405 ASP A CA 1
ATOM 3102 C C . ASP A 1 405 ? 4.934 -25.006 -12.638 1.00 79.62 405 ASP A C 1
ATOM 3104 O O . ASP A 1 405 ? 5.428 -25.648 -13.570 1.00 79.62 405 ASP A O 1
ATOM 3108 N N . LEU A 1 406 ? 5.040 -23.672 -12.578 1.00 79.50 406 LEU A N 1
ATOM 3109 C CA . LEU A 1 406 ? 5.844 -22.881 -13.517 1.00 79.50 406 LEU A CA 1
ATOM 3110 C C . LEU A 1 406 ? 7.287 -22.734 -13.018 1.00 79.50 406 LEU A C 1
ATOM 3112 O O . LEU A 1 406 ? 7.499 -22.645 -11.809 1.00 79.50 406 LEU A O 1
ATOM 3116 N N . PRO A 1 407 ? 8.286 -22.640 -13.918 1.00 90.31 407 PRO A N 1
ATOM 3117 C CA . PRO A 1 407 ? 9.631 -22.237 -13.526 1.00 90.31 407 PRO A CA 1
ATOM 3118 C C . PRO A 1 407 ? 9.591 -20.877 -12.821 1.00 90.31 407 PRO A C 1
ATOM 3120 O O . PRO A 1 407 ? 8.845 -19.990 -13.233 1.00 90.31 407 PRO A O 1
ATOM 3123 N N . TYR A 1 408 ? 10.389 -20.708 -11.771 1.00 91.62 408 TYR A N 1
ATOM 3124 C CA . TYR A 1 408 ? 10.394 -19.499 -10.951 1.00 91.62 408 TYR A CA 1
ATOM 3125 C C . TYR A 1 408 ? 11.811 -19.123 -10.514 1.00 91.62 408 TYR A C 1
ATOM 3127 O O . TYR A 1 408 ? 12.713 -19.963 -10.504 1.00 91.62 408 TYR A O 1
ATOM 3135 N N . ARG A 1 409 ? 11.987 -17.865 -10.101 1.00 92.50 409 ARG A N 1
ATOM 3136 C CA . ARG A 1 409 ? 13.126 -17.414 -9.287 1.00 92.50 409 ARG A CA 1
ATOM 3137 C C . ARG A 1 409 ? 12.633 -16.913 -7.933 1.00 92.50 409 ARG A C 1
ATOM 3139 O O . ARG A 1 409 ? 11.514 -16.415 -7.840 1.00 92.50 409 ARG A O 1
ATOM 3146 N N . THR A 1 410 ? 13.458 -17.033 -6.898 1.00 93.25 410 THR A N 1
ATOM 3147 C CA . THR A 1 410 ? 13.121 -16.564 -5.546 1.00 93.25 410 THR A CA 1
ATOM 3148 C C . THR A 1 410 ? 13.926 -15.337 -5.159 1.00 93.25 410 THR A C 1
ATOM 3150 O O . THR A 1 410 ? 15.125 -15.290 -5.423 1.00 93.25 410 THR A O 1
ATOM 3153 N N . GLN A 1 411 ? 13.297 -14.391 -4.469 1.00 89.94 411 GLN A N 1
ATOM 3154 C CA . GLN A 1 411 ? 13.980 -13.242 -3.868 1.00 89.94 411 GLN A CA 1
ATOM 3155 C C . GLN A 1 411 ? 13.331 -12.857 -2.528 1.00 89.94 411 GLN A C 1
ATOM 3157 O O . GLN A 1 411 ? 12.154 -13.164 -2.317 1.00 89.94 411 GLN A O 1
ATOM 3162 N N . PRO A 1 412 ? 14.064 -12.218 -1.600 1.00 87.25 412 PRO A N 1
ATOM 3163 C CA . PRO A 1 412 ? 13.451 -11.641 -0.410 1.00 87.25 412 PRO A CA 1
ATOM 3164 C C . PRO A 1 412 ? 12.576 -10.443 -0.795 1.00 87.25 412 PRO A C 1
ATOM 3166 O O . PRO A 1 412 ? 12.927 -9.685 -1.702 1.00 87.25 412 PRO A O 1
ATOM 3169 N N . LEU A 1 413 ? 11.464 -10.245 -0.086 1.00 80.31 413 LEU A N 1
ATOM 3170 C CA . LEU A 1 413 ? 10.672 -9.024 -0.221 1.00 80.31 413 LEU A CA 1
ATOM 3171 C C . LEU A 1 413 ? 11.225 -7.951 0.727 1.00 80.31 413 LEU A C 1
ATOM 3173 O O . LEU A 1 413 ? 11.199 -8.113 1.944 1.00 80.31 413 LEU A O 1
ATOM 3177 N N . GLU A 1 414 ? 11.746 -6.850 0.184 1.00 73.31 414 GLU A N 1
ATOM 3178 C CA . GLU A 1 414 ? 12.436 -5.811 0.973 1.00 73.31 414 GLU A CA 1
ATOM 3179 C C . GLU A 1 414 ? 11.537 -5.162 2.037 1.00 73.31 414 GLU A C 1
ATOM 3181 O O . GLU A 1 414 ? 11.986 -4.795 3.125 1.00 73.31 414 GLU A O 1
ATOM 3186 N N . THR A 1 415 ? 10.248 -5.045 1.732 1.00 72.44 415 THR A N 1
ATOM 3187 C CA . THR A 1 415 ? 9.242 -4.402 2.582 1.00 72.44 415 THR A CA 1
ATOM 3188 C C . THR A 1 415 ? 8.708 -5.310 3.677 1.00 72.44 415 THR A C 1
ATOM 3190 O O . THR A 1 415 ? 8.150 -4.819 4.659 1.00 72.44 415 THR A O 1
ATOM 3193 N N . GLU A 1 416 ? 8.921 -6.623 3.563 1.00 78.06 416 GLU A N 1
ATOM 3194 C CA . GLU A 1 416 ? 8.356 -7.615 4.468 1.00 78.06 416 GLU A CA 1
ATOM 3195 C C . GLU A 1 416 ? 9.413 -8.600 4.965 1.00 78.06 416 GLU A C 1
ATOM 3197 O O . GLU A 1 416 ? 9.897 -9.496 4.272 1.00 78.06 416 GLU A O 1
ATOM 3202 N N . ARG A 1 417 ? 9.726 -8.468 6.254 1.00 81.12 417 ARG A N 1
ATOM 3203 C CA . ARG A 1 417 ? 10.663 -9.343 6.950 1.00 81.12 417 ARG A CA 1
ATOM 3204 C C . ARG A 1 417 ? 10.178 -10.802 6.910 1.00 81.12 417 ARG A C 1
ATOM 3206 O O . ARG A 1 417 ? 9.062 -11.098 7.339 1.00 81.12 417 ARG A O 1
ATOM 3213 N N . GLY A 1 418 ? 11.042 -11.712 6.457 1.00 85.00 418 GLY A N 1
ATOM 3214 C CA . GLY A 1 418 ? 10.764 -13.156 6.423 1.00 85.00 418 GLY A CA 1
ATOM 3215 C C . GLY A 1 418 ? 9.860 -13.599 5.275 1.00 85.00 418 GLY A C 1
ATOM 3216 O O . GLY A 1 418 ? 9.286 -14.682 5.344 1.00 85.00 418 GLY A O 1
ATOM 3217 N N . MET A 1 419 ? 9.683 -12.759 4.255 1.00 87.94 419 MET A N 1
ATOM 3218 C CA . MET A 1 419 ? 8.844 -13.056 3.100 1.00 87.94 419 MET A CA 1
ATOM 3219 C C . MET A 1 419 ? 9.697 -13.428 1.884 1.00 87.94 419 MET A C 1
ATOM 3221 O O . MET A 1 419 ? 10.647 -12.727 1.529 1.00 87.94 419 MET A O 1
ATOM 3225 N N . VAL A 1 420 ? 9.352 -14.554 1.264 1.00 92.00 420 VAL A N 1
ATOM 3226 C CA . VAL A 1 420 ? 9.985 -15.091 0.057 1.00 92.00 420 VAL A CA 1
ATOM 3227 C C . VAL A 1 420 ? 9.027 -14.896 -1.109 1.00 92.00 420 VAL A C 1
ATOM 3229 O O . VAL A 1 420 ? 7.950 -15.491 -1.109 1.00 92.00 420 VAL A O 1
ATOM 3232 N N . ALA A 1 421 ? 9.435 -14.108 -2.098 1.00 90.94 421 ALA A N 1
ATOM 3233 C CA . ALA A 1 421 ? 8.699 -13.927 -3.341 1.00 90.94 421 ALA A CA 1
ATOM 3234 C C . ALA A 1 421 ? 9.139 -14.967 -4.378 1.00 90.94 421 ALA A C 1
ATOM 3236 O O . ALA A 1 421 ? 10.340 -15.139 -4.610 1.00 90.94 421 ALA A O 1
ATOM 3237 N N . PHE A 1 422 ? 8.182 -15.642 -5.013 1.00 92.94 422 PHE A N 1
ATOM 3238 C CA . PHE A 1 422 ? 8.402 -16.576 -6.118 1.00 92.94 422 PHE A CA 1
ATOM 3239 C C . PHE A 1 422 ? 7.919 -15.929 -7.419 1.00 92.94 422 PHE A C 1
ATOM 3241 O O . PHE A 1 422 ? 6.723 -15.863 -7.705 1.00 92.94 422 PHE A O 1
ATOM 3248 N N . ILE A 1 423 ? 8.867 -15.457 -8.225 1.00 91.19 423 ILE A N 1
ATOM 3249 C CA . ILE A 1 423 ? 8.599 -14.762 -9.485 1.00 91.19 423 ILE A CA 1
ATOM 3250 C C . ILE A 1 423 ? 8.550 -15.796 -10.615 1.00 91.19 423 ILE A C 1
ATOM 3252 O O . ILE A 1 423 ? 9.566 -16.461 -10.846 1.00 91.19 423 ILE A O 1
ATOM 3256 N N . PRO A 1 424 ? 7.426 -15.937 -11.341 1.00 91.81 424 PRO A N 1
ATOM 3257 C CA . PRO A 1 424 ? 7.325 -16.872 -12.450 1.00 91.81 424 PRO A CA 1
ATOM 3258 C C . PRO A 1 424 ? 8.237 -16.453 -13.607 1.00 91.81 424 PRO A C 1
ATOM 3260 O O . PRO A 1 424 ? 8.477 -15.267 -13.850 1.00 91.81 424 PRO A O 1
ATOM 3263 N N . LEU A 1 425 ? 8.729 -17.450 -14.338 1.00 93.31 425 LEU A N 1
ATOM 3264 C CA . LEU A 1 425 ? 9.565 -17.284 -15.518 1.00 93.31 425 LEU A CA 1
ATOM 3265 C C . LEU A 1 425 ? 8.809 -17.762 -16.763 1.00 93.31 425 LEU A C 1
ATOM 3267 O O . LEU A 1 425 ? 8.405 -18.924 -16.852 1.00 93.31 425 LEU A O 1
ATOM 3271 N N . LEU A 1 426 ? 8.689 -16.893 -17.764 1.00 92.69 426 LEU A N 1
ATOM 3272 C CA . LEU A 1 426 ? 8.249 -17.251 -19.113 1.00 92.69 426 LEU A CA 1
ATOM 3273 C C . LEU A 1 426 ? 9.476 -17.278 -20.019 1.00 92.69 426 LEU A C 1
ATOM 3275 O O . LEU A 1 426 ? 10.264 -16.341 -20.022 1.00 92.69 426 LEU A O 1
ATOM 3279 N N . ASP A 1 427 ? 9.691 -18.366 -20.758 1.00 91.38 427 ASP A N 1
ATOM 3280 C CA . ASP A 1 427 ? 10.889 -18.547 -21.598 1.00 91.38 427 ASP A CA 1
ATOM 3281 C C . ASP A 1 427 ? 12.230 -18.316 -20.858 1.00 91.38 427 ASP A C 1
ATOM 3283 O O . ASP A 1 427 ? 13.225 -17.936 -21.471 1.00 91.38 427 ASP A O 1
ATOM 3287 N N . GLY A 1 428 ? 12.263 -18.540 -19.538 1.00 92.31 428 GLY A N 1
ATOM 3288 C CA . GLY A 1 428 ? 13.431 -18.288 -18.684 1.00 92.31 428 GLY A CA 1
ATOM 3289 C C . GLY A 1 428 ? 13.585 -16.841 -18.191 1.00 92.31 428 GLY A C 1
ATOM 3290 O O . GLY A 1 428 ? 14.531 -16.565 -17.460 1.00 92.31 428 GLY A O 1
ATOM 3291 N N . TYR A 1 429 ? 12.663 -15.939 -18.537 1.00 94.25 429 TYR A N 1
ATOM 3292 C CA . TYR A 1 429 ? 12.687 -14.524 -18.155 1.00 94.25 429 TYR A CA 1
ATOM 3293 C C . TYR A 1 429 ? 11.607 -14.193 -17.118 1.00 94.25 429 TYR A C 1
ATOM 3295 O O . TYR A 1 429 ? 10.492 -14.710 -17.226 1.00 94.25 429 TYR A O 1
ATOM 3303 N N . PRO A 1 430 ? 11.896 -13.324 -16.134 1.00 94.25 430 PRO A N 1
ATOM 3304 C CA . PRO A 1 430 ? 10.957 -12.982 -15.070 1.00 94.25 430 PRO A CA 1
ATOM 3305 C C . PRO A 1 430 ? 9.729 -12.240 -15.592 1.00 94.25 430 PRO A C 1
ATOM 3307 O O . PRO A 1 430 ? 9.839 -11.382 -16.469 1.00 94.25 430 PRO A O 1
ATOM 3310 N N . VAL A 1 431 ? 8.567 -12.535 -15.010 1.00 92.94 431 VAL A N 1
ATOM 3311 C CA . VAL A 1 431 ? 7.343 -11.749 -15.204 1.00 92.94 431 VAL A CA 1
ATOM 3312 C C . VAL A 1 431 ? 7.192 -10.755 -14.055 1.00 92.94 431 VAL A C 1
ATOM 3314 O O . VAL A 1 431 ? 7.109 -11.134 -12.889 1.00 92.94 431 VAL A O 1
ATOM 3317 N N . ILE A 1 432 ? 7.148 -9.473 -14.386 1.00 89.44 432 ILE A N 1
ATOM 3318 C CA . ILE A 1 432 ? 7.157 -8.349 -13.454 1.00 89.44 432 ILE A CA 1
ATOM 3319 C C . ILE A 1 432 ? 5.808 -7.629 -13.544 1.00 89.44 432 ILE A C 1
ATOM 3321 O O . ILE A 1 432 ? 5.342 -7.336 -14.643 1.00 89.44 432 ILE A O 1
ATOM 3325 N N . GLN A 1 433 ? 5.192 -7.346 -12.392 1.00 83.56 433 GLN A N 1
ATOM 3326 C CA . GLN A 1 433 ? 3.882 -6.676 -12.300 1.00 83.56 433 GLN A CA 1
ATOM 3327 C C . GLN A 1 433 ? 3.957 -5.201 -11.893 1.00 83.56 433 GLN A C 1
ATOM 3329 O O . GLN A 1 433 ? 2.991 -4.452 -12.035 1.00 83.56 433 GLN A O 1
ATOM 3334 N N . GLU A 1 434 ? 5.105 -4.774 -11.379 1.00 79.19 434 GLU A N 1
ATOM 3335 C CA . GLU A 1 434 ? 5.282 -3.457 -10.782 1.00 79.19 434 GLU A CA 1
ATOM 3336 C C . GLU A 1 434 ? 6.647 -2.865 -11.126 1.00 79.19 434 GLU A C 1
ATOM 3338 O O . GLU A 1 434 ? 7.543 -3.550 -11.620 1.00 79.19 434 GLU A O 1
ATOM 3343 N N . ILE A 1 435 ? 6.797 -1.562 -10.930 1.00 75.75 435 ILE A N 1
ATOM 3344 C CA . ILE A 1 435 ? 8.097 -0.896 -10.877 1.00 75.75 435 ILE A CA 1
ATOM 3345 C C . ILE A 1 435 ? 8.272 -0.298 -9.486 1.00 75.75 435 ILE A C 1
ATOM 3347 O O . ILE A 1 435 ? 7.391 0.405 -9.002 1.00 75.75 435 ILE A O 1
ATOM 3351 N N . GLY A 1 436 ? 9.409 -0.572 -8.850 1.00 74.69 436 GLY A N 1
ATOM 3352 C CA . GLY A 1 436 ? 9.595 -0.283 -7.429 1.00 74.69 436 GLY A CA 1
ATOM 3353 C C . GLY A 1 436 ? 9.049 -1.408 -6.557 1.00 74.69 436 GLY A C 1
ATOM 3354 O O . GLY A 1 436 ? 9.064 -2.560 -6.978 1.00 74.69 436 GLY A O 1
ATOM 3355 N N . VAL A 1 437 ? 8.617 -1.073 -5.343 1.00 66.25 437 VAL A N 1
ATOM 3356 C CA . VAL A 1 437 ? 8.016 -2.038 -4.415 1.00 66.25 437 VAL A CA 1
ATOM 3357 C C . VAL A 1 437 ? 6.763 -1.413 -3.820 1.00 66.25 437 VAL A C 1
ATOM 3359 O O . VAL A 1 437 ? 6.859 -0.383 -3.148 1.00 66.25 437 VAL A O 1
ATOM 3362 N N . ASP A 1 438 ? 5.607 -2.021 -4.075 1.00 65.81 438 ASP A N 1
ATOM 3363 C CA . ASP A 1 438 ? 4.325 -1.599 -3.516 1.00 65.81 438 ASP A CA 1
ATOM 3364 C C . ASP A 1 438 ? 3.832 -2.630 -2.498 1.00 65.81 438 ASP A C 1
ATOM 3366 O O . ASP A 1 438 ? 3.497 -3.769 -2.813 1.00 65.81 438 ASP A O 1
ATOM 3370 N N . ARG A 1 439 ? 3.775 -2.206 -1.237 1.00 63.84 439 ARG A N 1
ATOM 3371 C CA . ARG A 1 439 ? 3.375 -3.057 -0.115 1.00 63.84 439 ARG A CA 1
ATOM 3372 C C . ARG A 1 439 ? 1.888 -3.433 -0.143 1.00 63.84 439 ARG A C 1
ATOM 3374 O O . ARG A 1 439 ? 1.494 -4.381 0.533 1.00 63.84 439 ARG A O 1
ATOM 3381 N N . GLY A 1 440 ? 1.063 -2.664 -0.856 1.00 60.91 440 GLY A N 1
ATOM 3382 C CA . GLY A 1 440 ? -0.376 -2.896 -0.958 1.00 60.91 440 GLY A CA 1
ATOM 3383 C C . GLY A 1 440 ? -0.753 -3.994 -1.953 1.00 60.91 440 GLY A C 1
ATOM 3384 O O . GLY A 1 440 ? -1.869 -4.511 -1.881 1.00 60.91 440 GLY A O 1
ATOM 3385 N N . ASN A 1 441 ? 0.160 -4.373 -2.851 1.00 67.25 441 ASN A N 1
ATOM 3386 C CA . ASN A 1 441 ? -0.124 -5.339 -3.904 1.00 67.25 441 ASN A CA 1
ATOM 3387 C C . ASN A 1 441 ? 0.100 -6.777 -3.442 1.00 67.25 441 ASN A C 1
ATOM 3389 O O . ASN A 1 441 ? 1.068 -7.101 -2.759 1.00 67.25 441 ASN A O 1
ATOM 3393 N N . ILE A 1 442 ? -0.795 -7.663 -3.876 1.00 68.06 442 ILE A N 1
ATOM 3394 C CA . ILE A 1 442 ? -0.566 -9.106 -3.817 1.00 68.06 442 ILE A CA 1
ATOM 3395 C C . ILE A 1 442 ? 0.406 -9.433 -4.952 1.00 68.06 442 ILE A C 1
ATOM 3397 O O . ILE A 1 442 ? 0.058 -9.226 -6.119 1.00 68.06 442 ILE A O 1
ATOM 3401 N N . GLY A 1 443 ? 1.611 -9.901 -4.616 1.00 73.31 443 GLY A N 1
ATOM 3402 C CA . GLY A 1 443 ? 2.559 -10.409 -5.604 1.00 73.31 443 GLY A CA 1
ATOM 3403 C C . GLY A 1 443 ? 2.113 -11.749 -6.196 1.00 73.31 443 GLY A C 1
ATOM 3404 O O . GLY A 1 443 ? 1.047 -12.280 -5.878 1.00 73.31 443 GLY A O 1
ATOM 3405 N N . TRP A 1 444 ? 2.933 -12.326 -7.076 1.00 85.56 444 TRP A N 1
ATOM 3406 C CA . TRP A 1 444 ? 2.623 -13.605 -7.727 1.00 85.56 444 TRP A CA 1
ATOM 3407 C C . TRP A 1 444 ? 2.377 -14.725 -6.717 1.00 85.56 444 TRP A C 1
ATOM 3409 O O . TRP A 1 444 ? 1.298 -15.314 -6.665 1.00 85.56 444 TRP A O 1
ATOM 3419 N N . ILE A 1 445 ? 3.403 -15.057 -5.937 1.00 91.44 445 ILE A N 1
ATOM 3420 C CA . ILE A 1 445 ? 3.332 -16.040 -4.864 1.00 91.44 445 ILE A CA 1
ATOM 3421 C C . ILE A 1 445 ? 4.345 -15.605 -3.810 1.00 91.44 445 ILE A C 1
ATOM 3423 O O . ILE A 1 445 ? 5.548 -15.800 -3.991 1.00 91.44 445 ILE A O 1
ATOM 3427 N N . ASP A 1 446 ? 3.864 -15.057 -2.703 1.00 91.00 446 ASP A N 1
ATOM 3428 C CA . ASP A 1 446 ? 4.722 -14.584 -1.625 1.00 91.00 446 ASP A CA 1
ATOM 3429 C C . ASP A 1 446 ? 4.430 -15.359 -0.342 1.00 91.00 446 ASP A C 1
ATOM 3431 O O . ASP A 1 446 ? 3.285 -15.477 0.101 1.00 91.00 446 ASP A O 1
ATOM 3435 N N . VAL A 1 447 ? 5.474 -15.918 0.266 1.00 92.38 447 VAL A N 1
ATOM 3436 C CA . VAL A 1 447 ? 5.353 -16.812 1.421 1.00 92.38 447 VAL A CA 1
ATOM 3437 C C . VAL A 1 447 ? 6.089 -16.230 2.608 1.00 92.38 447 VAL A C 1
ATOM 3439 O O . VAL A 1 447 ? 7.300 -16.024 2.550 1.00 92.38 447 VAL A O 1
ATOM 3442 N N . LYS A 1 448 ? 5.380 -16.034 3.720 1.00 90.81 448 LYS A N 1
ATOM 3443 C CA . LYS A 1 448 ? 5.990 -15.587 4.971 1.00 90.81 448 LYS A CA 1
ATOM 3444 C C . LYS A 1 448 ? 6.394 -16.761 5.846 1.00 90.81 448 LYS A C 1
ATOM 3446 O O . LYS A 1 448 ? 5.555 -17.590 6.205 1.00 90.81 448 LYS A O 1
ATOM 3451 N N . VAL A 1 449 ? 7.666 -16.783 6.226 1.00 90.69 449 VAL A N 1
ATOM 3452 C CA . VAL A 1 449 ? 8.281 -17.747 7.135 1.00 90.69 449 VAL A CA 1
ATOM 3453 C C . VAL A 1 449 ? 8.686 -17.028 8.417 1.00 90.69 449 VAL A C 1
ATOM 3455 O O . VAL A 1 449 ? 9.422 -16.044 8.387 1.00 90.69 449 VAL A O 1
ATOM 3458 N N . ASN A 1 450 ? 8.201 -17.523 9.553 1.00 86.81 450 ASN A N 1
ATOM 3459 C CA . ASN A 1 450 ? 8.549 -16.974 10.861 1.00 86.81 450 ASN A CA 1
ATOM 3460 C C . ASN A 1 450 ? 9.882 -17.543 11.410 1.00 86.81 450 ASN A C 1
ATOM 3462 O O . ASN A 1 450 ? 10.468 -18.469 10.851 1.00 86.81 450 ASN A O 1
ATOM 3466 N N . ALA A 1 451 ? 10.351 -17.023 12.541 1.00 86.56 451 ALA A N 1
ATOM 3467 C CA . ALA A 1 451 ? 11.577 -17.368 13.244 1.00 86.56 451 ALA A CA 1
ATOM 3468 C C . ALA A 1 451 ? 11.611 -18.842 13.682 1.00 86.56 451 ALA A C 1
ATOM 3470 O O . ALA A 1 451 ? 12.655 -19.480 13.548 1.00 86.56 451 ALA A O 1
ATOM 3471 N N . PRO A 1 452 ? 10.489 -19.446 14.126 1.00 88.25 452 PRO A N 1
ATOM 3472 C CA . PRO A 1 452 ? 10.379 -20.898 14.277 1.00 88.25 452 PRO A CA 1
ATOM 3473 C C . PRO A 1 452 ? 10.504 -21.735 12.990 1.00 88.25 452 PRO A C 1
ATOM 3475 O O . PRO A 1 452 ? 10.532 -22.962 13.090 1.00 88.25 452 PRO A O 1
ATOM 3478 N N . GLY A 1 453 ? 10.539 -21.126 11.803 1.00 90.44 453 GLY A N 1
ATOM 3479 C CA . GLY A 1 453 ? 10.610 -21.829 10.521 1.00 90.44 453 GLY A CA 1
ATOM 3480 C C . GLY A 1 453 ? 9.265 -22.384 10.041 1.00 90.44 453 GLY A C 1
ATOM 3481 O O . GLY A 1 453 ? 9.209 -23.473 9.472 1.00 90.44 453 GLY A O 1
ATOM 3482 N N . GLN A 1 454 ? 8.168 -21.671 10.301 1.00 89.94 454 GLN A N 1
ATOM 3483 C CA . GLN A 1 454 ? 6.809 -22.049 9.905 1.00 89.94 454 GLN A CA 1
ATOM 3484 C C . GLN A 1 454 ? 6.225 -21.038 8.917 1.00 89.94 454 GLN A C 1
ATOM 3486 O O . GLN A 1 454 ? 6.439 -19.835 9.060 1.00 89.94 454 GLN A O 1
ATOM 3491 N N . VAL A 1 455 ? 5.432 -21.526 7.959 1.00 90.81 455 VAL A N 1
ATOM 3492 C CA . VAL A 1 455 ? 4.660 -20.668 7.051 1.00 90.81 455 VAL A CA 1
ATOM 3493 C C . VAL A 1 455 ? 3.468 -20.071 7.795 1.00 90.81 455 VAL A C 1
ATOM 3495 O O . VAL A 1 455 ? 2.622 -20.807 8.307 1.00 90.81 455 VAL A O 1
ATOM 3498 N N . THR A 1 456 ? 3.399 -18.742 7.854 1.00 86.50 456 THR A N 1
ATOM 3499 C CA . THR A 1 456 ? 2.330 -18.001 8.549 1.00 86.50 456 THR A CA 1
ATOM 3500 C C . THR A 1 456 ? 1.397 -17.260 7.601 1.00 86.50 456 THR A C 1
ATOM 3502 O O . THR A 1 456 ? 0.262 -16.970 7.978 1.00 86.50 456 THR A O 1
ATOM 3505 N N . MET A 1 457 ? 1.845 -16.984 6.377 1.00 89.00 457 MET A N 1
ATOM 3506 C CA . MET A 1 457 ? 1.041 -16.363 5.331 1.00 89.00 457 MET A CA 1
ATOM 3507 C C . MET A 1 457 ? 1.492 -16.851 3.954 1.00 89.00 457 MET A C 1
ATOM 3509 O O . MET A 1 457 ? 2.685 -17.064 3.733 1.00 89.00 457 MET A O 1
ATOM 3513 N N . VAL A 1 458 ? 0.534 -16.994 3.039 1.00 91.62 458 VAL A N 1
ATOM 3514 C CA . VAL A 1 458 ? 0.782 -17.102 1.600 1.00 91.62 458 VAL A CA 1
ATOM 3515 C C . VAL A 1 458 ? -0.127 -16.115 0.883 1.00 91.62 458 VAL A C 1
ATOM 3517 O O . VAL A 1 458 ? -1.346 -16.189 1.018 1.00 91.62 458 VAL A O 1
ATOM 3520 N N . GLN A 1 459 ? 0.465 -15.205 0.127 1.00 90.56 459 GLN A N 1
ATOM 3521 C CA . GLN A 1 459 ? -0.219 -14.427 -0.895 1.00 90.56 459 GLN A CA 1
ATOM 3522 C C . GLN A 1 459 ? -0.075 -15.183 -2.211 1.00 90.56 459 GLN A C 1
ATOM 3524 O O . GLN A 1 459 ? 1.030 -15.583 -2.571 1.00 90.56 459 GLN A O 1
ATOM 3529 N N . TYR A 1 460 ? -1.189 -15.449 -2.882 1.00 91.00 460 TYR A N 1
ATOM 3530 C CA . TYR A 1 460 ? -1.216 -16.227 -4.111 1.00 91.00 460 TYR A CA 1
ATOM 3531 C C . TYR A 1 460 ? -2.063 -15.503 -5.150 1.00 91.00 460 TYR A C 1
ATOM 3533 O O . TYR A 1 460 ? -3.246 -15.264 -4.919 1.00 91.00 460 TYR A O 1
ATOM 3541 N N . SER A 1 461 ? -1.449 -15.167 -6.277 1.00 88.31 461 SER A N 1
ATOM 3542 C CA . SER A 1 461 ? -2.073 -14.601 -7.468 1.00 88.31 461 SER A CA 1
ATOM 3543 C C . SER A 1 461 ? -1.427 -15.239 -8.695 1.00 88.31 461 SER A C 1
ATOM 3545 O O . SER A 1 461 ? -0.498 -14.695 -9.290 1.00 88.31 461 SER A O 1
ATOM 3547 N N . HIS A 1 462 ? -1.882 -16.437 -9.059 1.00 83.00 462 HIS A N 1
ATOM 3548 C CA . HIS A 1 462 ? -1.364 -17.155 -10.223 1.00 83.00 462 HIS A CA 1
ATOM 3549 C C . HIS A 1 462 ? -2.296 -17.015 -11.414 1.00 83.00 462 HIS A C 1
ATOM 3551 O O . HIS A 1 462 ? -3.512 -17.064 -11.262 1.00 83.00 462 HIS A O 1
ATOM 3557 N N . HIS A 1 463 ? -1.721 -16.875 -12.608 1.00 81.62 463 HIS A N 1
ATOM 3558 C CA . HIS A 1 463 ? -2.480 -16.667 -13.835 1.00 81.62 463 HIS A CA 1
ATOM 3559 C C . HIS A 1 463 ? -1.928 -17.541 -14.956 1.00 81.62 463 HIS A C 1
ATOM 3561 O O . HIS A 1 463 ? -0.714 -17.639 -15.143 1.00 81.62 463 HIS A O 1
ATOM 3567 N N . ASP A 1 464 ? -2.828 -18.126 -15.741 1.00 88.62 464 ASP A N 1
ATOM 3568 C CA . ASP A 1 464 ? -2.454 -18.867 -16.938 1.00 88.62 464 ASP A CA 1
ATOM 3569 C C . ASP A 1 464 ? -1.980 -17.911 -18.042 1.00 88.62 464 ASP A C 1
ATOM 3571 O O . ASP A 1 464 ? -2.590 -16.870 -18.311 1.00 88.62 464 ASP A O 1
ATOM 3575 N N . PHE A 1 465 ? -0.919 -18.303 -18.748 1.00 91.69 465 PHE A N 1
ATOM 3576 C CA . PHE A 1 465 ? -0.366 -17.542 -19.867 1.00 91.69 465 PHE A CA 1
ATOM 3577 C C . PHE A 1 465 ? -0.551 -18.294 -21.180 1.00 91.69 465 PHE A C 1
ATOM 3579 O O . PHE A 1 465 ? 0.012 -19.367 -21.401 1.00 91.69 465 PHE A O 1
ATOM 3586 N N . GLN A 1 466 ? -1.307 -17.699 -22.100 1.00 93.31 466 GLN A N 1
ATOM 3587 C CA . GLN A 1 466 ? -1.490 -18.260 -23.433 1.00 93.31 466 GLN A CA 1
ATOM 3588 C C . GLN A 1 466 ? -0.494 -17.634 -24.419 1.00 93.31 466 GLN A C 1
ATOM 3590 O O . GLN A 1 466 ? -0.520 -16.413 -24.589 1.00 93.31 466 GLN A O 1
ATOM 3595 N N . PRO A 1 467 ? 0.350 -18.421 -25.114 1.00 93.81 467 PRO A N 1
ATOM 3596 C CA . PRO A 1 467 ? 1.248 -17.879 -26.125 1.00 93.81 467 PRO A CA 1
ATOM 3597 C C . PRO A 1 467 ? 0.449 -17.352 -27.323 1.00 93.81 467 PRO A C 1
ATOM 3599 O O . PRO A 1 467 ? -0.420 -18.040 -27.865 1.00 93.81 467 PRO A O 1
ATOM 3602 N N . VAL A 1 468 ? 0.771 -16.134 -27.751 1.00 92.25 468 VAL A N 1
ATOM 3603 C CA . VAL A 1 468 ? 0.137 -15.449 -28.886 1.00 92.25 468 VAL A CA 1
ATOM 3604 C C . VAL A 1 468 ? 0.970 -15.632 -30.154 1.00 92.25 468 VAL A C 1
ATOM 3606 O O . VAL A 1 468 ? 0.438 -15.966 -31.213 1.00 92.25 468 VAL A O 1
ATOM 3609 N N . GLY A 1 469 ? 2.288 -15.450 -30.054 1.00 88.88 469 GLY A N 1
ATOM 3610 C CA . GLY A 1 469 ? 3.217 -15.584 -31.176 1.00 88.88 469 GLY A CA 1
ATOM 3611 C C . GLY A 1 469 ? 4.621 -15.095 -30.832 1.00 88.88 469 GLY A C 1
ATOM 3612 O O . GLY A 1 469 ? 4.823 -14.503 -29.779 1.00 88.88 469 GLY A O 1
ATOM 3613 N N . SER A 1 470 ? 5.584 -15.338 -31.723 1.00 92.06 470 SER A N 1
ATOM 3614 C CA . SER A 1 470 ? 6.969 -14.875 -31.571 1.00 92.06 470 SER A CA 1
ATOM 3615 C C . SER A 1 470 ? 7.229 -13.639 -32.433 1.00 92.06 470 SER A C 1
ATOM 3617 O O . SER A 1 470 ? 6.898 -13.633 -33.621 1.00 92.06 470 SER A O 1
ATOM 3619 N N . PHE A 1 471 ? 7.823 -12.611 -31.832 1.00 92.12 471 PHE A N 1
ATOM 3620 C CA . PHE A 1 471 ? 8.025 -11.288 -32.419 1.00 92.12 471 PHE A CA 1
ATOM 3621 C C . PHE A 1 471 ? 9.470 -10.845 -32.244 1.00 92.12 471 PHE A C 1
ATOM 3623 O O . PHE A 1 471 ? 10.113 -11.197 -31.257 1.00 92.12 471 PHE A O 1
ATOM 3630 N N . SER A 1 472 ? 9.990 -10.070 -33.196 1.00 92.38 472 SER A N 1
ATOM 3631 C CA . SER A 1 472 ? 11.314 -9.463 -33.054 1.00 92.38 472 SER A CA 1
ATOM 3632 C C . SER A 1 472 ? 11.323 -8.447 -31.918 1.00 92.38 472 SER A C 1
ATOM 3634 O O . SER A 1 472 ? 10.384 -7.659 -31.804 1.00 92.38 472 SER A O 1
ATOM 3636 N N . VAL A 1 473 ? 12.404 -8.417 -31.144 1.00 95.00 473 VAL A N 1
ATOM 3637 C CA . VAL A 1 473 ? 12.609 -7.437 -30.073 1.00 95.00 473 VAL A CA 1
ATOM 3638 C C . VAL A 1 473 ? 13.814 -6.548 -30.368 1.00 95.00 473 VAL A C 1
ATOM 3640 O O . VAL A 1 473 ? 14.732 -6.928 -31.097 1.00 95.00 473 VAL A O 1
ATOM 3643 N N . LEU A 1 474 ? 13.785 -5.341 -29.819 1.00 94.88 474 LEU A N 1
ATOM 3644 C CA . LEU A 1 474 ? 14.896 -4.405 -29.794 1.00 94.88 474 LEU A CA 1
ATOM 3645 C C . LEU A 1 474 ? 16.045 -4.971 -28.958 1.00 94.88 474 LEU A C 1
ATOM 3647 O O . LEU A 1 474 ? 15.821 -5.644 -27.951 1.00 94.88 474 LEU A O 1
ATOM 3651 N N . THR A 1 475 ? 17.278 -4.641 -29.334 1.00 94.94 475 THR A N 1
ATOM 3652 C CA . THR A 1 475 ? 18.440 -4.875 -28.465 1.00 94.94 475 THR A CA 1
ATOM 3653 C C . THR A 1 475 ? 18.408 -3.937 -27.255 1.00 94.94 475 THR A C 1
ATOM 3655 O O . THR A 1 475 ? 17.753 -2.892 -27.298 1.00 94.94 475 THR A O 1
ATOM 3658 N N . ALA A 1 476 ? 19.169 -4.246 -26.198 1.00 94.19 476 ALA A N 1
ATOM 3659 C CA . ALA A 1 476 ? 19.240 -3.382 -25.019 1.00 94.19 476 ALA A CA 1
ATOM 3660 C C . ALA A 1 476 ? 19.728 -1.963 -25.369 1.00 94.19 476 ALA A C 1
ATOM 3662 O O . ALA A 1 476 ? 19.208 -0.984 -24.845 1.00 94.19 476 ALA A O 1
ATOM 3663 N N . GLN A 1 477 ? 20.658 -1.827 -26.324 1.00 92.94 477 GLN A N 1
ATOM 3664 C CA . GLN A 1 477 ? 21.091 -0.516 -26.829 1.00 92.94 477 GLN A CA 1
ATOM 3665 C C . GLN A 1 477 ? 19.947 0.257 -27.496 1.00 92.94 477 GLN A C 1
ATOM 3667 O O . GLN A 1 477 ? 19.781 1.442 -27.237 1.00 92.94 477 GLN A O 1
ATOM 3672 N N . GLN A 1 478 ? 19.147 -0.397 -28.341 1.00 93.62 478 GLN A N 1
ATOM 3673 C CA . GLN A 1 478 ? 18.018 0.258 -29.006 1.00 93.62 478 GLN A CA 1
ATOM 3674 C C . GLN A 1 478 ? 16.929 0.667 -28.008 1.00 93.62 478 GLN A C 1
ATOM 3676 O O . GLN A 1 478 ? 16.327 1.729 -28.158 1.00 93.62 478 GLN A O 1
ATOM 3681 N N . ALA A 1 479 ? 16.690 -0.151 -26.981 1.00 94.06 479 ALA A N 1
ATOM 3682 C CA . ALA A 1 479 ? 15.792 0.194 -25.887 1.00 94.06 479 ALA A CA 1
ATOM 3683 C C . ALA A 1 479 ? 16.335 1.374 -25.061 1.00 94.06 479 ALA A C 1
ATOM 3685 O O . ALA A 1 479 ? 15.599 2.311 -24.768 1.00 94.06 479 ALA A O 1
ATOM 3686 N N . TRP A 1 480 ? 17.634 1.402 -24.762 1.00 92.50 480 TRP A N 1
ATOM 3687 C CA . TRP A 1 480 ? 18.252 2.537 -24.075 1.00 92.50 480 TRP A CA 1
ATOM 3688 C C . TRP A 1 480 ? 18.173 3.837 -24.890 1.00 92.50 480 TRP A C 1
ATOM 3690 O O . TRP A 1 480 ? 17.829 4.899 -24.364 1.00 92.50 480 TRP A O 1
ATOM 3700 N N . ASP A 1 481 ? 18.427 3.754 -26.198 1.00 90.50 481 ASP A N 1
ATOM 3701 C CA . ASP A 1 481 ? 18.272 4.886 -27.111 1.00 90.50 481 ASP A CA 1
ATOM 3702 C C . ASP A 1 481 ? 16.814 5.371 -27.133 1.00 90.50 481 ASP A C 1
ATOM 3704 O O . ASP A 1 481 ? 16.567 6.574 -27.151 1.00 90.50 481 ASP A O 1
ATOM 3708 N N . ARG A 1 482 ? 15.834 4.460 -27.095 1.00 88.75 482 ARG A N 1
ATOM 3709 C CA . ARG A 1 482 ? 14.412 4.809 -26.976 1.00 88.75 482 ARG A CA 1
ATOM 3710 C C . ARG A 1 482 ? 14.129 5.544 -25.664 1.00 88.75 482 ARG A C 1
ATOM 3712 O O . ARG A 1 482 ? 13.564 6.629 -25.713 1.00 88.75 482 ARG A O 1
ATOM 3719 N N . PHE A 1 483 ? 14.567 5.009 -24.526 1.00 89.62 483 PHE A N 1
ATOM 3720 C CA . PHE A 1 483 ? 14.360 5.630 -23.213 1.00 89.62 483 PHE A CA 1
ATOM 3721 C C . PHE A 1 483 ? 14.948 7.043 -23.117 1.00 89.62 483 PHE A C 1
ATOM 3723 O O . PHE A 1 483 ? 14.328 7.941 -22.564 1.00 89.62 483 PHE A O 1
ATOM 3730 N N . THR A 1 484 ? 16.138 7.256 -23.676 1.00 85.31 484 THR A N 1
ATOM 3731 C CA . THR A 1 484 ? 16.845 8.542 -23.561 1.00 85.31 484 THR A CA 1
ATOM 3732 C C . THR A 1 484 ? 16.413 9.595 -24.587 1.00 85.31 484 THR A C 1
ATOM 3734 O O . THR A 1 484 ? 16.723 10.776 -24.401 1.00 85.31 484 THR A O 1
ATOM 3737 N N . ASN A 1 485 ? 15.720 9.190 -25.661 1.00 81.75 485 ASN A N 1
ATOM 3738 C CA . ASN A 1 485 ? 15.270 10.079 -26.738 1.00 81.75 485 ASN A CA 1
ATOM 3739 C C . ASN A 1 485 ? 13.742 10.283 -26.792 1.00 81.75 485 ASN A C 1
ATOM 3741 O O . ASN A 1 485 ? 13.289 11.210 -27.471 1.00 81.75 485 ASN A O 1
ATOM 3745 N N . ASP A 1 486 ? 12.941 9.448 -26.122 1.00 77.38 486 ASP A N 1
ATOM 3746 C CA . ASP A 1 486 ? 11.481 9.584 -26.064 1.00 77.38 486 ASP A CA 1
ATOM 3747 C C . ASP A 1 486 ? 11.066 10.655 -25.049 1.00 77.38 486 ASP A C 1
ATOM 3749 O O . ASP A 1 486 ? 10.742 10.368 -23.898 1.00 77.38 486 ASP A O 1
ATOM 3753 N N . ALA A 1 487 ? 11.007 11.907 -25.510 1.00 69.19 487 ALA A N 1
ATOM 3754 C CA . ALA A 1 487 ? 10.670 13.072 -24.690 1.00 69.19 487 ALA A CA 1
ATOM 3755 C C . ALA A 1 487 ? 9.345 12.956 -23.905 1.00 69.19 487 ALA A C 1
ATOM 3757 O O . ALA A 1 487 ? 9.177 13.669 -22.917 1.00 69.19 487 ALA A O 1
ATOM 3758 N N . ASN A 1 488 ? 8.425 12.080 -24.325 1.00 69.69 488 ASN A N 1
ATOM 3759 C CA . ASN A 1 488 ? 7.135 11.873 -23.667 1.00 69.69 488 ASN A CA 1
ATOM 3760 C C . ASN A 1 488 ? 7.080 10.580 -22.831 1.00 69.69 488 ASN A C 1
ATOM 3762 O O . ASN A 1 488 ? 6.055 10.340 -22.197 1.00 69.69 488 ASN A O 1
ATOM 3766 N N . LEU A 1 489 ? 8.138 9.756 -22.837 1.00 78.88 489 LEU A N 1
ATOM 3767 C CA . LEU A 1 489 ? 8.210 8.451 -22.162 1.00 78.88 489 LEU A CA 1
ATOM 3768 C C . LEU A 1 489 ? 6.985 7.572 -22.468 1.00 78.88 489 LEU A C 1
ATOM 3770 O O . LEU A 1 489 ? 6.357 7.021 -21.567 1.00 78.88 489 LEU A O 1
ATOM 3774 N N . GLN A 1 490 ? 6.608 7.464 -23.741 1.00 81.88 490 GLN A N 1
ATOM 3775 C CA . GLN A 1 490 ? 5.442 6.683 -24.174 1.00 81.88 490 GLN A CA 1
ATOM 3776 C C . GLN A 1 490 ? 5.725 5.179 -24.264 1.00 81.88 490 GLN A C 1
ATOM 3778 O O . GLN A 1 490 ? 4.797 4.389 -24.408 1.00 81.88 490 GLN A O 1
ATOM 3783 N N . HIS A 1 491 ? 6.997 4.785 -24.177 1.00 88.12 491 HIS A N 1
ATOM 3784 C CA . HIS A 1 491 ? 7.438 3.393 -24.308 1.00 88.12 491 HIS A CA 1
ATOM 3785 C C . HIS A 1 491 ? 8.311 2.917 -23.146 1.00 88.12 491 HIS A C 1
ATOM 3787 O O . HIS A 1 491 ? 9.009 1.901 -23.241 1.00 88.12 491 HIS A O 1
ATOM 3793 N N . SER A 1 492 ? 8.348 3.694 -22.074 1.00 88.00 492 SER A N 1
ATOM 3794 C CA . SER A 1 492 ? 9.250 3.486 -20.954 1.00 88.00 492 SER A CA 1
ATOM 3795 C C . SER A 1 492 ? 8.630 4.021 -19.681 1.00 88.00 492 SER A C 1
ATOM 3797 O O . SER A 1 492 ? 8.042 5.098 -19.701 1.00 88.00 492 SER A O 1
ATOM 3799 N N . ARG A 1 493 ? 8.848 3.318 -18.575 1.00 85.38 493 ARG A N 1
ATOM 3800 C CA . ARG A 1 493 ? 8.607 3.820 -17.223 1.00 85.38 493 ARG A CA 1
ATOM 3801 C C . ARG A 1 493 ? 9.903 3.737 -16.434 1.00 85.38 493 ARG A C 1
ATOM 3803 O O . ARG A 1 493 ? 10.686 2.816 -16.642 1.00 85.38 493 ARG A O 1
ATOM 3810 N N . TYR A 1 494 ? 10.150 4.683 -15.548 1.00 85.31 494 TYR A N 1
ATOM 3811 C CA . TYR A 1 494 ? 11.304 4.631 -14.650 1.00 85.31 494 TYR A CA 1
ATOM 3812 C C . TYR A 1 494 ? 10.871 4.934 -13.220 1.00 85.31 494 TYR A C 1
ATOM 3814 O O . TYR A 1 494 ? 9.745 5.375 -13.026 1.00 85.31 494 TYR A O 1
ATOM 3822 N N . ALA A 1 495 ? 11.736 4.676 -12.245 1.00 80.94 495 ALA A N 1
ATOM 3823 C CA . ALA A 1 495 ? 11.560 5.032 -10.843 1.00 80.94 495 ALA A CA 1
ATOM 3824 C C . ALA A 1 495 ? 12.924 5.318 -10.199 1.00 80.94 495 ALA A C 1
ATOM 3826 O O . ALA A 1 495 ? 13.937 4.709 -10.566 1.00 80.94 495 ALA A O 1
ATOM 3827 N N . VAL A 1 496 ? 12.948 6.236 -9.231 1.00 79.19 496 VAL A N 1
ATOM 3828 C CA . VAL A 1 496 ? 14.113 6.491 -8.379 1.00 79.19 496 VAL A CA 1
ATOM 3829 C C . VAL A 1 496 ? 13.728 6.214 -6.938 1.00 79.19 496 VAL A C 1
ATOM 3831 O O . VAL A 1 496 ? 12.943 6.945 -6.346 1.00 79.19 496 VAL A O 1
ATOM 3834 N N . LEU A 1 497 ? 14.293 5.159 -6.364 1.00 76.62 497 LEU A N 1
ATOM 3835 C CA . LEU A 1 497 ? 13.965 4.726 -5.013 1.00 76.62 497 LEU A CA 1
ATOM 3836 C C . LEU A 1 497 ? 14.996 5.249 -4.015 1.00 76.62 497 LEU A C 1
ATOM 3838 O O . LEU A 1 497 ? 16.163 5.493 -4.351 1.00 76.62 497 LEU A O 1
ATOM 3842 N N . SER A 1 498 ? 14.571 5.357 -2.759 1.00 73.31 498 SER A N 1
ATOM 3843 C CA . SER A 1 498 ? 15.468 5.616 -1.637 1.00 73.31 498 SER A CA 1
ATOM 3844 C C . SER A 1 498 ? 16.600 4.580 -1.581 1.00 73.31 498 SER A C 1
ATOM 3846 O O . SER A 1 498 ? 16.441 3.456 -2.088 1.00 73.31 498 SER A O 1
ATOM 3848 N N . PRO A 1 499 ? 17.753 4.942 -0.984 1.00 77.06 499 PRO A N 1
ATOM 3849 C CA . PRO A 1 499 ? 18.814 3.982 -0.738 1.00 77.06 499 PRO A CA 1
ATOM 3850 C C . PRO A 1 499 ? 18.280 2.766 0.006 1.00 77.06 499 PRO A C 1
ATOM 3852 O O . PRO A 1 499 ? 17.397 2.894 0.856 1.00 77.06 499 PRO A O 1
ATOM 3855 N N . GLN A 1 500 ? 18.809 1.591 -0.323 1.00 75.00 500 GLN A N 1
ATOM 3856 C CA . GLN A 1 500 ? 18.435 0.375 0.383 1.00 75.00 500 GLN A CA 1
ATOM 3857 C C . GLN A 1 500 ? 18.802 0.517 1.864 1.00 75.00 500 GLN A C 1
ATOM 3859 O O . GLN A 1 500 ? 19.938 0.854 2.203 1.00 75.00 500 GLN A O 1
ATOM 3864 N N . SER A 1 501 ? 17.834 0.267 2.738 1.00 71.38 501 SER A N 1
ATOM 3865 C CA . SER A 1 501 ? 18.020 0.239 4.184 1.00 71.38 501 SER A CA 1
ATOM 3866 C C . SER A 1 501 ? 17.455 -1.051 4.761 1.00 71.38 501 SER A C 1
ATOM 3868 O O . SER A 1 501 ? 16.558 -1.673 4.187 1.00 71.38 501 SER A O 1
ATOM 3870 N N . ASP A 1 502 ? 18.003 -1.466 5.900 1.00 73.94 502 ASP A N 1
ATOM 3871 C CA . ASP A 1 502 ? 17.479 -2.616 6.623 1.00 73.94 502 ASP A CA 1
ATOM 3872 C C . ASP A 1 502 ? 16.082 -2.299 7.164 1.00 73.94 502 ASP A C 1
ATOM 3874 O O . ASP A 1 502 ? 15.851 -1.248 7.767 1.00 73.94 502 ASP A O 1
ATOM 3878 N N . ASN A 1 503 ? 15.155 -3.242 7.004 1.00 76.44 503 ASN A N 1
ATOM 3879 C CA . ASN A 1 503 ? 13.857 -3.165 7.656 1.00 76.44 503 ASN A CA 1
ATOM 3880 C C . ASN A 1 503 ? 14.016 -3.455 9.154 1.00 76.44 503 ASN A C 1
ATOM 3882 O O . ASN A 1 503 ? 14.227 -4.601 9.563 1.00 76.44 503 ASN A O 1
ATOM 3886 N N . THR A 1 504 ? 13.950 -2.398 9.966 1.00 79.56 504 THR A N 1
ATOM 3887 C CA . THR A 1 504 ? 14.099 -2.470 11.430 1.00 79.56 504 THR A CA 1
ATOM 3888 C C . THR A 1 504 ? 12.764 -2.462 12.161 1.00 79.56 504 THR A C 1
ATOM 3890 O O . THR A 1 504 ? 12.744 -2.582 13.388 1.00 79.56 504 THR A O 1
ATOM 3893 N N . TYR A 1 505 ? 11.666 -2.315 11.420 1.00 81.56 505 TYR A N 1
ATOM 3894 C CA . TYR A 1 505 ? 10.329 -2.235 11.971 1.00 81.56 505 TYR A CA 1
ATOM 3895 C C . TYR A 1 505 ? 9.961 -3.549 12.671 1.00 81.56 505 TYR A C 1
ATOM 3897 O O . TYR A 1 505 ? 10.259 -4.650 12.201 1.00 81.56 505 TYR A O 1
ATOM 3905 N N . GLN A 1 506 ? 9.358 -3.426 13.845 1.00 81.62 506 GLN A N 1
ATOM 3906 C CA . GLN A 1 506 ? 8.981 -4.540 14.709 1.00 81.62 506 GLN A CA 1
ATOM 3907 C C . GLN A 1 506 ? 7.636 -4.237 15.339 1.00 81.62 506 GLN A C 1
ATOM 3909 O O . GLN A 1 506 ? 7.379 -3.093 15.725 1.00 81.62 506 GLN A O 1
ATOM 3914 N N . THR A 1 507 ? 6.789 -5.260 15.460 1.00 82.75 507 THR A N 1
ATOM 3915 C CA . THR A 1 507 ? 5.458 -5.088 16.037 1.00 82.75 507 THR A CA 1
ATOM 3916 C C . THR A 1 507 ? 5.077 -6.205 16.991 1.00 82.75 507 THR A C 1
ATOM 3918 O O . THR A 1 507 ? 5.560 -7.336 16.906 1.00 82.75 507 THR A O 1
ATOM 3921 N N . TRP A 1 508 ? 4.204 -5.879 17.940 1.00 85.31 508 TRP A N 1
ATOM 3922 C CA . TRP A 1 508 ? 3.704 -6.815 18.936 1.00 85.31 508 TRP A CA 1
ATOM 3923 C C . TRP A 1 508 ? 2.204 -6.631 19.143 1.00 85.31 508 TRP A C 1
ATOM 3925 O O . TRP A 1 508 ? 1.714 -5.510 19.275 1.00 85.31 508 TRP A O 1
ATOM 3935 N N . SER A 1 509 ? 1.496 -7.749 19.285 1.00 83.25 509 SER A N 1
ATOM 3936 C CA . SER A 1 509 ? 0.102 -7.803 19.735 1.00 83.25 509 SER A CA 1
ATOM 3937 C C . SER A 1 509 ? -0.051 -8.743 20.933 1.00 83.25 509 SER A C 1
ATOM 3939 O O . SER A 1 509 ? 0.762 -9.665 21.092 1.00 83.25 509 SER A O 1
ATOM 3941 N N . PRO A 1 510 ? -1.082 -8.544 21.778 1.00 83.62 510 PRO A N 1
ATOM 3942 C CA . PRO A 1 510 ? -1.359 -9.432 22.897 1.00 83.62 510 PRO A CA 1
ATOM 3943 C C . PRO A 1 510 ? -1.534 -10.879 22.429 1.00 83.62 510 PRO A C 1
ATOM 3945 O O . PRO A 1 510 ? -2.242 -11.157 21.461 1.00 83.62 510 PRO A O 1
ATOM 3948 N N . LYS A 1 511 ? -0.888 -11.811 23.134 1.00 80.38 511 LYS A N 1
ATOM 3949 C CA . LYS A 1 511 ? -1.036 -13.254 22.909 1.00 80.38 511 LYS A CA 1
ATOM 3950 C C . LYS A 1 511 ? -1.941 -13.837 23.984 1.00 80.38 511 LYS A C 1
ATOM 3952 O O . LYS A 1 511 ? -1.800 -13.511 25.162 1.00 80.38 511 LYS A O 1
ATOM 3957 N N . TYR A 1 512 ? -2.855 -14.705 23.565 1.00 84.38 512 TYR A N 1
ATOM 3958 C CA . TYR A 1 512 ? -3.827 -15.344 24.440 1.00 84.38 512 TYR A CA 1
ATOM 3959 C C . TYR A 1 512 ? -3.593 -16.850 24.503 1.00 84.38 512 TYR A C 1
ATOM 3961 O O . TYR A 1 512 ? -3.320 -17.485 23.488 1.00 84.38 512 TYR A O 1
ATOM 3969 N N . GLU A 1 513 ? -3.758 -17.426 25.689 1.00 86.69 513 GLU A N 1
ATOM 3970 C CA . GLU A 1 513 ? -3.646 -18.867 25.916 1.00 86.69 513 GLU A CA 1
ATOM 3971 C C . GLU A 1 513 ? -5.005 -19.482 26.287 1.00 86.69 513 GLU A C 1
ATOM 3973 O O . GLU A 1 513 ? -5.801 -18.855 26.999 1.00 86.69 513 GLU A O 1
ATOM 3978 N N . PRO A 1 514 ? -5.299 -20.732 25.879 1.00 89.31 514 PRO A N 1
ATOM 3979 C CA . PRO A 1 514 ? -6.498 -21.435 26.318 1.00 89.31 514 PRO A CA 1
ATOM 3980 C C . PRO A 1 514 ? -6.669 -21.423 27.844 1.00 89.31 514 PRO A C 1
ATOM 3982 O O . PRO A 1 514 ? -5.786 -21.815 28.606 1.00 89.31 514 PRO A O 1
ATOM 3985 N N . GLY A 1 515 ? -7.847 -21.003 28.302 1.00 91.38 515 GLY A N 1
ATOM 3986 C CA . GLY A 1 515 ? -8.192 -20.888 29.717 1.00 91.38 515 GLY A CA 1
ATOM 3987 C C . GLY A 1 515 ? -7.813 -19.554 30.367 1.00 91.38 515 GLY A C 1
ATOM 3988 O O . GLY A 1 515 ? -8.249 -19.315 31.497 1.00 91.38 515 GLY A O 1
ATOM 3989 N N . GLN A 1 516 ? -7.074 -18.679 29.682 1.00 93.50 516 GLN A N 1
ATOM 3990 C CA . GLN A 1 516 ? -6.737 -17.344 30.173 1.00 93.50 516 GLN A CA 1
ATOM 3991 C C . GLN A 1 516 ? -7.998 -16.463 30.269 1.00 93.50 516 GLN A C 1
ATOM 3993 O O . GLN A 1 516 ? -8.808 -16.453 29.338 1.00 93.50 516 GLN A O 1
ATOM 3998 N N . PRO A 1 517 ? -8.210 -15.723 31.372 1.00 95.75 517 PRO A N 1
ATOM 3999 C CA . PRO A 1 517 ? -9.194 -14.649 31.391 1.00 95.75 517 PRO A CA 1
ATOM 4000 C C . PRO A 1 517 ? -8.712 -13.497 30.503 1.00 95.75 517 PRO A C 1
ATOM 4002 O O . PRO A 1 517 ? -7.553 -13.098 30.592 1.00 95.75 517 PRO A O 1
ATOM 4005 N N . ALA A 1 518 ? -9.594 -12.958 29.670 1.00 93.25 518 ALA A N 1
ATOM 4006 C CA . ALA A 1 518 ? -9.272 -11.838 28.796 1.00 93.25 518 ALA A CA 1
ATOM 4007 C C . ALA A 1 518 ? -10.289 -10.713 28.964 1.00 93.25 518 ALA A C 1
ATOM 4009 O O . ALA A 1 518 ? -11.471 -10.959 29.215 1.00 93.25 518 ALA A O 1
ATOM 4010 N N . ASP A 1 519 ? -9.782 -9.498 28.819 1.00 94.06 519 ASP A N 1
ATOM 4011 C CA . ASP A 1 519 ? -10.479 -8.228 28.935 1.00 94.06 519 ASP A CA 1
ATOM 4012 C C . ASP A 1 519 ? -9.960 -7.358 27.781 1.00 94.06 519 ASP A C 1
ATOM 4014 O O . ASP A 1 519 ? -8.753 -7.130 27.678 1.00 94.06 519 ASP A O 1
ATOM 4018 N N . ILE A 1 520 ? -10.831 -7.039 26.823 1.00 93.06 520 ILE A N 1
ATOM 4019 C CA . ILE A 1 520 ? -10.440 -6.513 25.513 1.00 93.06 520 ILE A CA 1
ATOM 4020 C C . ILE A 1 520 ? -11.311 -5.315 25.161 1.00 93.06 520 ILE A C 1
ATOM 4022 O O . ILE A 1 520 ? -12.538 -5.382 25.229 1.00 93.06 520 ILE A O 1
ATOM 4026 N N . TYR A 1 521 ? -10.656 -4.245 24.723 1.00 93.31 521 TYR A N 1
ATOM 4027 C CA . TYR A 1 521 ? -11.287 -3.091 24.100 1.00 93.31 521 TYR A CA 1
ATOM 4028 C C . TYR A 1 521 ? -11.023 -3.117 22.596 1.00 93.31 521 TYR A C 1
ATOM 4030 O O . TYR A 1 521 ? -9.917 -3.458 22.168 1.00 93.31 521 TYR A O 1
ATOM 4038 N N . GLY A 1 522 ? -12.021 -2.779 21.787 1.00 90.00 522 GLY A N 1
ATOM 4039 C CA . GLY A 1 522 ? -11.855 -2.787 20.338 1.00 90.00 522 GLY A CA 1
ATOM 4040 C C . GLY A 1 522 ? -13.152 -2.652 19.556 1.00 90.00 522 GLY A C 1
ATOM 4041 O O . GLY A 1 522 ? -14.256 -2.723 20.103 1.00 90.00 522 GLY A O 1
ATOM 4042 N N . TRP A 1 523 ? -12.985 -2.486 18.248 1.00 86.75 523 TRP A N 1
ATOM 4043 C CA . TRP A 1 523 ? -14.072 -2.456 17.280 1.00 86.75 523 TRP A CA 1
ATOM 4044 C C . TRP A 1 523 ? -14.580 -3.867 16.975 1.00 86.75 523 TRP A C 1
ATOM 4046 O O . TRP A 1 523 ? -13.791 -4.799 16.789 1.00 86.75 523 TRP A O 1
ATOM 4056 N N . VAL A 1 524 ? -15.904 -4.022 16.936 1.00 86.12 524 VAL A N 1
ATOM 4057 C CA . VAL A 1 524 ? -16.562 -5.281 16.570 1.00 86.12 524 VAL A CA 1
ATOM 4058 C C . VAL A 1 524 ? -16.701 -5.369 15.055 1.00 86.12 524 VAL A C 1
ATOM 4060 O O . VAL A 1 524 ? -17.425 -4.578 14.455 1.00 86.12 524 VAL A O 1
ATOM 4063 N N . ASN A 1 525 ? -16.079 -6.388 14.466 1.00 81.81 525 ASN A N 1
ATOM 4064 C CA . ASN A 1 525 ? -16.213 -6.719 13.051 1.00 81.81 525 ASN A CA 1
ATOM 4065 C C . ASN A 1 525 ? -17.123 -7.936 12.885 1.00 81.81 525 ASN A C 1
ATOM 4067 O O . ASN A 1 525 ? -16.973 -8.931 13.602 1.00 81.81 525 ASN A O 1
ATOM 4071 N N . THR A 1 526 ? -18.054 -7.880 11.931 1.00 82.06 526 THR A N 1
ATOM 4072 C CA . THR A 1 526 ? -18.980 -8.986 11.660 1.00 82.06 526 THR A CA 1
ATOM 4073 C C . THR A 1 526 ? -18.962 -9.431 10.217 1.00 82.06 526 THR A C 1
ATOM 4075 O O . THR A 1 526 ? -19.148 -8.627 9.310 1.00 82.06 526 THR A O 1
ATOM 4078 N N . TYR A 1 527 ? -18.840 -10.741 10.040 1.00 82.25 527 TYR A N 1
ATOM 4079 C CA . TYR A 1 527 ? -18.756 -11.404 8.753 1.00 82.25 527 TYR A CA 1
ATOM 4080 C C . TYR A 1 527 ? -19.995 -12.277 8.587 1.00 82.25 527 TYR A C 1
ATOM 4082 O O . TYR A 1 527 ? -20.229 -13.221 9.353 1.00 82.25 527 TYR A O 1
ATOM 4090 N N . ASN A 1 528 ? -20.828 -11.935 7.606 1.00 84.75 528 ASN A N 1
ATOM 4091 C CA . ASN A 1 528 ? -22.071 -12.654 7.351 1.00 84.75 528 ASN A CA 1
ATOM 4092 C C . ASN A 1 528 ? -21.767 -13.989 6.679 1.00 84.75 528 ASN A C 1
ATOM 4094 O O . ASN A 1 528 ? -21.005 -14.036 5.715 1.00 84.75 528 ASN A O 1
ATOM 4098 N N . SER A 1 529 ? -22.360 -15.077 7.177 1.00 88.38 529 SER A N 1
ATOM 4099 C CA . SER A 1 529 ? -22.189 -16.379 6.537 1.00 88.38 529 SER A CA 1
ATOM 4100 C C . SER A 1 529 ? -22.953 -16.434 5.216 1.00 88.38 529 SER A C 1
ATOM 4102 O O . SER A 1 529 ? -24.089 -15.966 5.129 1.00 88.38 529 SER A O 1
ATOM 4104 N N . VAL A 1 530 ? -22.351 -17.070 4.206 1.00 89.62 530 VAL A N 1
ATOM 4105 C CA . VAL A 1 530 ? -23.041 -17.391 2.946 1.00 89.62 530 VAL A CA 1
ATOM 4106 C C . VAL A 1 530 ? -24.223 -18.329 3.192 1.00 89.62 530 VAL A C 1
ATOM 4108 O O . VAL A 1 530 ? -25.233 -18.243 2.498 1.00 89.62 530 VAL A O 1
ATOM 4111 N N . ASP A 1 531 ? -24.109 -19.232 4.170 1.00 87.38 531 ASP A N 1
ATOM 4112 C CA . ASP A 1 531 ? -25.212 -20.085 4.601 1.00 87.38 531 ASP A CA 1
ATOM 4113 C C . ASP A 1 531 ? -26.074 -19.326 5.623 1.00 87.38 531 ASP A C 1
ATOM 4115 O O . ASP A 1 531 ? -25.643 -19.152 6.763 1.00 87.38 531 ASP A O 1
ATOM 4119 N N . PRO A 1 532 ? -27.319 -18.933 5.286 1.00 81.81 532 PRO A N 1
ATOM 4120 C CA . PRO A 1 532 ? -28.172 -18.164 6.193 1.00 81.81 532 PRO A CA 1
ATOM 4121 C C . PRO A 1 532 ? -28.572 -18.929 7.463 1.00 81.81 532 PRO A C 1
ATOM 4123 O O . PRO A 1 532 ? -29.140 -18.341 8.382 1.00 81.81 532 PRO A O 1
ATOM 4126 N N . SER A 1 533 ? -28.353 -20.249 7.500 1.00 83.81 533 SER A N 1
ATOM 4127 C CA . SER A 1 533 ? -28.583 -21.075 8.687 1.00 83.81 533 SER A CA 1
ATOM 4128 C C . SER A 1 533 ? -27.382 -21.127 9.637 1.00 83.81 533 SER A C 1
ATOM 4130 O O . SER A 1 533 ? -27.536 -21.546 10.788 1.00 83.81 533 SER A O 1
ATOM 4132 N N . SER A 1 534 ? -26.215 -20.663 9.182 1.00 83.62 534 SER A N 1
ATOM 4133 C CA . SER A 1 534 ? -24.993 -20.553 9.970 1.00 83.62 534 SER A CA 1
ATOM 4134 C C . SER A 1 534 ? -24.887 -19.164 10.620 1.00 83.62 534 SER A C 1
ATOM 4136 O O . SER A 1 534 ? -25.260 -18.161 10.007 1.00 83.62 534 SER A O 1
ATOM 4138 N N . PRO A 1 535 ? -24.411 -19.065 11.875 1.00 80.75 535 PRO A N 1
ATOM 4139 C CA . PRO A 1 535 ? -24.256 -17.776 12.539 1.00 80.75 535 PRO A CA 1
ATOM 4140 C C . PRO A 1 535 ? -23.167 -16.928 11.867 1.00 80.75 535 PRO A C 1
ATOM 4142 O O . PRO A 1 535 ? -22.193 -17.458 11.331 1.00 80.75 535 PRO A O 1
ATOM 4145 N N . ALA A 1 536 ? -23.316 -15.603 11.947 1.00 82.88 536 ALA A N 1
ATOM 4146 C CA . ALA A 1 536 ? -22.253 -14.671 11.583 1.00 82.88 536 ALA A CA 1
ATOM 4147 C C . ALA A 1 536 ? -21.019 -14.883 12.474 1.00 82.88 536 ALA A C 1
ATOM 4149 O O . ALA A 1 536 ? -21.145 -15.201 13.663 1.00 82.88 536 ALA A O 1
ATOM 4150 N N . LEU A 1 537 ? -19.833 -14.682 11.904 1.00 84.62 537 LEU A N 1
ATOM 4151 C CA . LEU A 1 537 ? -18.593 -14.622 12.668 1.00 84.62 537 LEU A CA 1
ATOM 4152 C C . LEU A 1 537 ? -18.421 -13.203 13.210 1.00 84.62 537 LEU A C 1
ATOM 4154 O O . LEU A 1 537 ? -18.544 -12.230 12.470 1.00 84.62 537 LEU A O 1
ATOM 4158 N N . VAL A 1 538 ? -18.141 -13.097 14.505 1.00 86.56 538 VAL A N 1
ATOM 4159 C CA . VAL A 1 538 ? -17.920 -11.825 15.198 1.00 86.56 538 VAL A CA 1
ATOM 4160 C C . VAL A 1 538 ? -16.494 -11.816 15.727 1.00 86.56 538 VAL A C 1
ATOM 4162 O O . VAL A 1 538 ? -16.089 -12.764 16.403 1.00 86.56 538 VAL A O 1
ATOM 4165 N N . MET A 1 539 ? -15.742 -10.762 15.424 1.00 86.19 539 MET A N 1
ATOM 4166 C CA . MET A 1 539 ? -14.344 -10.612 15.823 1.00 86.19 539 MET A CA 1
ATOM 4167 C C . MET A 1 539 ? -14.101 -9.281 16.536 1.00 86.19 539 MET A C 1
ATOM 4169 O O . MET A 1 539 ? -14.747 -8.281 16.231 1.00 86.19 539 MET A O 1
ATOM 4173 N N . ILE A 1 540 ? -13.135 -9.276 17.454 1.00 86.81 540 ILE A N 1
ATOM 4174 C CA . ILE A 1 540 ? -12.558 -8.070 18.065 1.00 86.81 540 ILE A CA 1
ATOM 4175 C C . ILE A 1 540 ? -11.041 -8.207 18.066 1.00 86.81 540 ILE A C 1
ATOM 4177 O O . ILE A 1 540 ? -10.527 -9.226 18.517 1.00 86.81 540 ILE A O 1
ATOM 4181 N N . ASN A 1 541 ? -10.313 -7.220 17.539 1.00 83.00 541 ASN A N 1
ATOM 4182 C CA . ASN A 1 541 ? -8.847 -7.276 17.420 1.00 83.00 541 ASN A CA 1
ATOM 4183 C C . ASN A 1 541 ? -8.351 -8.619 16.825 1.00 83.00 541 ASN A C 1
ATOM 4185 O O . ASN A 1 541 ? -7.432 -9.241 17.350 1.00 83.00 541 ASN A O 1
ATOM 4189 N N . ASN A 1 542 ? -9.021 -9.095 15.765 1.00 78.62 542 ASN A N 1
ATOM 4190 C CA . ASN A 1 542 ? -8.805 -10.389 15.092 1.00 78.62 542 ASN A CA 1
ATOM 4191 C C . ASN A 1 542 ? -9.067 -11.653 15.937 1.00 78.62 542 ASN A C 1
ATOM 4193 O O . ASN A 1 542 ? -8.774 -12.758 15.488 1.00 78.62 542 ASN A O 1
ATOM 4197 N N . LEU A 1 543 ? -9.644 -11.533 17.134 1.00 84.44 543 LEU A N 1
ATOM 4198 C CA . LEU A 1 543 ? -10.042 -12.659 17.980 1.00 84.44 543 LEU A CA 1
ATOM 4199 C C . LEU A 1 543 ? -11.531 -12.988 17.786 1.00 84.44 543 LEU A C 1
ATOM 4201 O O . LEU A 1 543 ? -12.375 -12.125 18.053 1.00 84.44 543 LEU A O 1
ATOM 4205 N N . PRO A 1 544 ? -11.890 -14.228 17.396 1.00 88.00 544 PRO A N 1
ATOM 4206 C CA . PRO A 1 544 ? -13.281 -14.662 17.362 1.00 88.00 544 PRO A CA 1
ATOM 4207 C C . PRO A 1 544 ? -13.948 -14.572 18.737 1.00 88.00 544 PRO A C 1
ATOM 4209 O O . PRO A 1 544 ? -13.373 -14.967 19.755 1.00 88.00 544 PRO A O 1
ATOM 4212 N N . ILE A 1 545 ? -15.194 -14.108 18.764 1.00 89.88 545 ILE A N 1
ATOM 4213 C CA . ILE A 1 545 ? -16.000 -13.975 19.977 1.00 89.88 545 ILE A CA 1
ATOM 4214 C C . ILE A 1 545 ? -17.160 -14.973 19.927 1.00 89.88 545 ILE A C 1
ATOM 4216 O O . ILE A 1 545 ? -17.885 -15.057 18.937 1.00 89.88 545 ILE A O 1
ATOM 4220 N N . ILE A 1 546 ? -17.365 -15.725 21.011 1.00 89.94 546 ILE A N 1
ATOM 4221 C CA . ILE A 1 546 ? -18.410 -16.754 21.108 1.00 89.94 546 ILE A CA 1
ATOM 4222 C C . ILE A 1 546 ? -19.236 -16.630 22.394 1.00 89.94 546 ILE A C 1
ATOM 4224 O O . ILE A 1 546 ? -18.767 -16.138 23.421 1.00 89.94 546 ILE A O 1
ATOM 4228 N N . GLY A 1 547 ? -20.463 -17.158 22.372 1.00 89.88 547 GLY A N 1
ATOM 4229 C CA . GLY A 1 547 ? -21.399 -17.119 23.502 1.00 89.88 547 GLY A CA 1
ATOM 4230 C C . GLY A 1 547 ? -22.603 -16.222 23.222 1.00 89.88 547 GLY A C 1
ATOM 4231 O O . GLY A 1 547 ? -23.088 -16.170 22.095 1.00 89.88 547 GLY A O 1
ATOM 4232 N N . GLU A 1 548 ? -23.096 -15.531 24.249 1.00 89.12 548 GLU A N 1
ATOM 4233 C CA . GLU A 1 548 ? -24.226 -14.601 24.132 1.00 89.12 548 GLU A CA 1
ATOM 4234 C C . GLU A 1 548 ? -23.756 -13.254 23.559 1.00 89.12 548 GLU A C 1
ATOM 4236 O O . GLU A 1 548 ? -23.444 -12.317 24.292 1.00 89.12 548 GLU A O 1
ATOM 4241 N N . ILE A 1 549 ? -23.684 -13.182 22.228 1.00 89.25 549 ILE A N 1
ATOM 4242 C CA . ILE A 1 549 ? -23.147 -12.032 21.475 1.00 89.25 549 ILE A CA 1
ATOM 4243 C C . ILE A 1 549 ? -24.207 -11.290 20.655 1.00 89.25 549 ILE A C 1
ATOM 4245 O O . ILE A 1 549 ? -23.888 -10.335 19.955 1.00 89.25 549 ILE A O 1
ATOM 4249 N N . SER A 1 550 ? -25.482 -11.687 20.736 1.00 83.75 550 SER A N 1
ATOM 4250 C CA . SER A 1 550 ? -26.551 -11.131 19.890 1.00 83.75 550 SER A CA 1
ATOM 4251 C C . SER A 1 550 ? -26.706 -9.616 20.015 1.00 83.75 550 SER A C 1
ATOM 4253 O O . SER A 1 550 ? -27.148 -8.965 19.079 1.00 83.75 550 SER A O 1
ATOM 4255 N N . GLY A 1 551 ? -26.359 -9.054 21.176 1.00 81.69 551 GLY A N 1
ATOM 4256 C CA . GLY A 1 551 ? -26.405 -7.615 21.403 1.00 81.69 551 GLY A CA 1
ATOM 4257 C C . GLY A 1 551 ? -25.211 -6.844 20.837 1.00 81.69 551 GLY A C 1
ATOM 4258 O O . GLY A 1 551 ? -25.310 -5.626 20.781 1.00 81.69 551 GLY A O 1
ATOM 4259 N N . MET A 1 552 ? -24.127 -7.512 20.424 1.00 84.38 552 MET A N 1
ATOM 4260 C CA . MET A 1 552 ? -22.958 -6.898 19.777 1.00 84.38 552 MET A CA 1
ATOM 4261 C C . MET A 1 552 ? -23.062 -6.874 18.253 1.00 84.38 552 MET A C 1
ATOM 4263 O O . MET A 1 552 ? -22.386 -6.070 17.625 1.00 84.38 552 MET A O 1
ATOM 4267 N N . ILE A 1 553 ? -23.862 -7.769 17.663 1.00 80.88 553 ILE A N 1
ATOM 4268 C CA . ILE A 1 553 ? -23.967 -7.894 16.208 1.00 80.88 553 ILE A CA 1
ATOM 4269 C C . ILE A 1 553 ? -24.593 -6.605 15.648 1.00 80.88 553 ILE A C 1
ATOM 4271 O O . ILE A 1 553 ? -25.705 -6.257 16.063 1.00 80.88 553 ILE A O 1
ATOM 4275 N N . PRO A 1 554 ? -23.908 -5.908 14.724 1.00 72.06 554 PRO A N 1
ATOM 4276 C CA . PRO A 1 554 ? -24.421 -4.731 14.047 1.00 72.06 554 PRO A CA 1
ATOM 4277 C C . PRO A 1 554 ? -25.771 -4.994 13.379 1.00 72.06 554 PRO A C 1
ATOM 4279 O O . PRO A 1 554 ? -25.963 -6.011 12.712 1.00 72.06 554 PRO A O 1
ATOM 4282 N N . ALA A 1 555 ? -26.720 -4.068 13.523 1.00 69.00 555 ALA A N 1
ATOM 4283 C CA . ALA A 1 555 ? -27.997 -4.139 12.811 1.00 69.00 555 ALA A CA 1
ATOM 4284 C C . ALA A 1 555 ? -27.849 -3.869 11.299 1.00 69.00 555 ALA A C 1
ATOM 4286 O O . ALA A 1 555 ? -28.702 -4.286 10.514 1.00 69.00 555 ALA A O 1
ATOM 4287 N N . ASN A 1 556 ? -26.795 -3.152 10.898 1.00 67.75 556 ASN A N 1
ATOM 4288 C CA . ASN A 1 556 ? -26.403 -2.872 9.517 1.00 67.75 556 ASN A CA 1
ATOM 4289 C C . ASN A 1 556 ? -24.899 -2.524 9.461 1.00 67.75 556 ASN A C 1
ATOM 4291 O O . ASN A 1 556 ? -24.256 -2.419 10.500 1.00 67.75 556 ASN A O 1
ATOM 4295 N N . GLN A 1 557 ? -24.345 -2.328 8.262 1.00 61.38 557 GLN A N 1
ATOM 4296 C CA . GLN A 1 557 ? -22.911 -2.061 8.054 1.00 61.38 557 GLN A CA 1
ATOM 4297 C C . GLN A 1 557 ? -22.385 -0.754 8.680 1.00 61.38 557 GLN A C 1
ATOM 4299 O O . GLN A 1 557 ? -21.182 -0.608 8.840 1.00 61.38 557 GLN A O 1
ATOM 4304 N N . TYR A 1 558 ? -23.271 0.171 9.054 1.00 62.00 558 TYR A N 1
ATOM 4305 C CA . TYR A 1 558 ? -22.932 1.445 9.697 1.00 62.00 558 TYR A CA 1
ATOM 4306 C C . TYR A 1 558 ? -23.080 1.387 11.229 1.00 62.00 558 TYR A C 1
ATOM 4308 O O . TYR A 1 558 ? -22.724 2.324 11.937 1.00 62.00 558 TYR A O 1
ATOM 4316 N N . ASP A 1 559 ? -23.591 0.276 11.776 1.00 69.12 559 ASP A N 1
ATOM 4317 C CA . ASP A 1 559 ? -23.624 -0.001 13.214 1.00 69.12 559 ASP A CA 1
ATOM 4318 C C . ASP A 1 559 ? -22.231 -0.490 13.669 1.00 69.12 559 ASP A C 1
ATOM 4320 O O . ASP A 1 559 ? -22.021 -1.655 13.998 1.00 69.12 559 ASP A O 1
ATOM 4324 N N . VAL A 1 560 ? -21.252 0.415 13.675 1.00 69.56 560 VAL A N 1
ATOM 4325 C CA . VAL A 1 560 ? -19.900 0.122 14.173 1.00 69.56 560 VAL A CA 1
ATOM 4326 C C . VAL A 1 560 ? -19.879 0.293 15.700 1.00 69.56 560 VAL A C 1
ATOM 4328 O O . VAL A 1 560 ? -20.462 1.233 16.244 1.00 69.56 560 VAL A O 1
ATOM 4331 N N . ARG A 1 561 ? -19.265 -0.649 16.431 1.00 76.00 561 ARG A N 1
ATOM 4332 C CA . ARG A 1 561 ? -19.241 -0.662 17.908 1.00 76.00 561 ARG A CA 1
ATOM 4333 C C . ARG A 1 561 ? -17.833 -0.717 18.448 1.00 76.00 561 ARG A C 1
ATOM 4335 O O . ARG A 1 561 ? -17.172 -1.736 18.269 1.00 76.00 561 ARG A O 1
ATOM 4342 N N . PHE A 1 562 ? -17.445 0.301 19.206 1.00 85.81 562 PHE A N 1
ATOM 4343 C CA . PHE A 1 562 ? -16.327 0.188 20.130 1.00 85.81 562 PHE A CA 1
ATOM 4344 C C . PHE A 1 562 ? -16.832 -0.394 21.457 1.00 85.81 562 PHE A C 1
ATOM 4346 O O . PHE A 1 562 ? -17.702 0.182 22.120 1.00 85.81 562 PHE A O 1
ATOM 4353 N N . VAL A 1 563 ? -16.351 -1.579 21.828 1.00 91.19 563 VAL A N 1
ATOM 4354 C CA . VAL A 1 563 ? -16.827 -2.303 23.017 1.00 91.19 563 VAL A CA 1
ATOM 4355 C C . VAL A 1 563 ? -15.696 -2.615 23.974 1.00 91.19 563 VAL A C 1
ATOM 4357 O O . VAL A 1 563 ? -14.539 -2.739 23.581 1.00 91.19 563 VAL A O 1
ATOM 4360 N N . HIS A 1 564 ? -16.076 -2.804 25.232 1.00 94.69 564 HIS A N 1
ATOM 4361 C CA . HIS A 1 564 ? -15.303 -3.519 26.232 1.00 94.69 564 HIS A CA 1
ATOM 4362 C C . HIS A 1 564 ? -15.922 -4.906 26.412 1.00 94.69 564 HIS A C 1
ATOM 4364 O O . HIS A 1 564 ? -17.107 -5.020 26.725 1.00 94.69 564 HIS A O 1
ATOM 4370 N N . VAL A 1 565 ? -15.153 -5.968 26.184 1.00 95.69 565 VAL A N 1
ATOM 4371 C CA . VAL A 1 565 ? -15.608 -7.358 26.314 1.00 95.69 565 VAL A CA 1
ATOM 4372 C C . VAL A 1 565 ? -14.680 -8.137 27.233 1.00 95.69 565 VAL A C 1
ATOM 4374 O O . VAL A 1 565 ? -13.460 -8.067 27.111 1.00 95.69 565 VAL A O 1
ATOM 4377 N N . TRP A 1 566 ? -15.259 -8.938 28.127 1.00 96.88 566 TRP A N 1
ATOM 4378 C CA . TRP A 1 566 ? -14.493 -9.791 29.029 1.00 96.88 566 TRP A CA 1
ATOM 4379 C C . TRP A 1 566 ? -15.033 -11.217 29.079 1.00 96.88 566 TRP A C 1
ATOM 4381 O O . TRP A 1 566 ? -16.227 -11.506 28.904 1.00 96.88 566 TRP A O 1
ATOM 4391 N N . GLY A 1 567 ? -14.130 -12.152 29.346 1.00 97.06 567 GLY A N 1
ATOM 4392 C CA . GLY A 1 567 ? -14.455 -13.564 29.320 1.00 97.06 567 GLY A CA 1
ATOM 4393 C C . GLY A 1 567 ? -13.257 -14.465 29.542 1.00 97.06 567 GLY A C 1
ATOM 4394 O O . GLY A 1 567 ? -12.285 -14.101 30.200 1.00 97.06 567 GLY A O 1
ATOM 4395 N N . GLN A 1 568 ? -13.353 -15.672 28.994 1.00 96.69 568 GLN A N 1
ATOM 4396 C CA . GLN A 1 568 ? -12.285 -16.658 29.056 1.00 96.69 568 GLN A CA 1
ATOM 4397 C C . GLN A 1 568 ? -11.969 -17.165 27.654 1.00 96.69 568 GLN A C 1
ATOM 4399 O O . GLN A 1 568 ? -12.872 -17.519 26.891 1.00 96.69 568 GLN A O 1
ATOM 4404 N N . ILE A 1 569 ? -10.682 -17.229 27.342 1.00 93.38 569 ILE A N 1
ATOM 4405 C CA . ILE A 1 569 ? -10.169 -17.781 26.097 1.00 93.38 569 ILE A CA 1
ATOM 4406 C C . ILE A 1 569 ? -10.432 -19.289 26.081 1.00 93.38 569 ILE A C 1
ATOM 4408 O O . ILE A 1 569 ? -10.148 -20.003 27.047 1.00 93.38 569 ILE A O 1
ATOM 4412 N N . GLN A 1 570 ? -11.012 -19.779 24.993 1.00 90.88 570 GLN A N 1
ATOM 4413 C CA . GLN A 1 570 ? -11.311 -21.188 24.758 1.00 90.88 570 GLN A CA 1
ATOM 4414 C C . GLN A 1 570 ? -10.745 -21.646 23.424 1.00 90.88 570 GLN A C 1
ATOM 4416 O O . GLN A 1 570 ? -10.434 -20.821 22.578 1.00 90.88 570 GLN A O 1
ATOM 4421 N N . GLY A 1 571 ? -10.677 -22.961 23.227 1.00 84.06 571 GLY A N 1
ATOM 4422 C CA . GLY A 1 571 ? -10.123 -23.573 22.024 1.00 84.06 571 GLY A CA 1
ATOM 4423 C C . GLY A 1 571 ? -8.775 -24.223 22.303 1.00 84.06 571 GLY A C 1
ATOM 4424 O O . GLY A 1 571 ? -8.475 -24.582 23.447 1.00 84.06 571 GLY A O 1
ATOM 4425 N N . SER A 1 572 ? -7.984 -24.395 21.255 1.00 74.19 572 SER A N 1
ATOM 4426 C CA . SER A 1 572 ? -6.638 -24.955 21.324 1.00 74.19 572 SER A CA 1
ATOM 4427 C C . SER A 1 572 ? -5.711 -24.160 20.407 1.00 74.19 572 SER A C 1
ATOM 4429 O O . SER A 1 572 ? -6.154 -23.510 19.468 1.00 74.19 572 SER A O 1
ATOM 4431 N N . SER A 1 573 ? -4.405 -24.223 20.645 1.00 63.41 573 SER A N 1
ATOM 4432 C CA . SER A 1 573 ? -3.436 -23.577 19.756 1.00 63.41 573 SER A CA 1
ATOM 4433 C C . SER A 1 573 ? -3.408 -24.175 18.340 1.00 63.41 573 SER A C 1
ATOM 4435 O O . SER A 1 573 ? -2.883 -23.533 17.438 1.00 63.41 573 SER A O 1
ATOM 4437 N N . SER A 1 574 ? -3.971 -25.374 18.126 1.00 64.12 574 SER A N 1
ATOM 4438 C CA . SER A 1 574 ? -4.055 -26.027 16.811 1.00 64.12 574 SER A CA 1
ATOM 4439 C C . SER A 1 574 ? -5.376 -25.787 16.079 1.00 64.12 574 SER A C 1
ATOM 4441 O O . SER A 1 574 ? -5.374 -25.699 14.857 1.00 64.12 574 SER A O 1
ATOM 4443 N N . ASP A 1 575 ? -6.487 -25.687 16.813 1.00 65.69 575 ASP A N 1
ATOM 4444 C CA . ASP A 1 575 ? -7.841 -25.515 16.258 1.00 65.69 575 ASP A CA 1
ATOM 4445 C C . ASP A 1 575 ? -8.315 -24.055 16.336 1.00 65.69 575 ASP A C 1
ATOM 4447 O O . ASP A 1 575 ? -9.455 -23.746 15.998 1.00 65.69 575 ASP A O 1
ATOM 4451 N N . GLY A 1 576 ? -7.441 -23.160 16.803 1.00 75.19 576 GLY A N 1
ATOM 4452 C CA . GLY A 1 576 ? -7.742 -21.754 17.011 1.00 75.19 576 GLY A CA 1
ATOM 4453 C C . GLY A 1 576 ? -8.338 -21.500 18.387 1.00 75.19 576 GLY A C 1
ATOM 4454 O O . GLY A 1 576 ? -8.827 -22.404 19.080 1.00 75.19 576 GLY A O 1
ATOM 4455 N N . ILE A 1 577 ? -8.284 -20.239 18.805 1.00 83.56 577 ILE A N 1
ATOM 4456 C CA . ILE A 1 577 ? -8.830 -19.818 20.090 1.00 83.56 577 ILE A CA 1
ATOM 4457 C C . ILE A 1 577 ? -9.801 -18.656 19.914 1.00 83.56 577 ILE A C 1
ATOM 4459 O O . ILE A 1 577 ? -9.691 -17.851 18.996 1.00 83.56 577 ILE A O 1
ATOM 4463 N N . ALA A 1 578 ? -10.775 -18.592 20.813 1.00 88.62 578 ALA A N 1
ATOM 4464 C CA . ALA A 1 578 ? -11.858 -17.624 20.789 1.00 88.62 578 ALA A CA 1
ATOM 4465 C C . ALA A 1 578 ? -12.152 -17.117 22.202 1.00 88.62 578 ALA A C 1
ATOM 4467 O O . ALA A 1 578 ? -12.026 -17.858 23.183 1.00 88.62 578 ALA A O 1
ATOM 4468 N N . LEU A 1 579 ? -12.613 -15.875 22.314 1.00 92.62 579 LEU A N 1
ATOM 4469 C CA . LEU A 1 579 ? -13.104 -15.325 23.569 1.00 92.62 579 LEU A CA 1
ATOM 4470 C C . LEU A 1 579 ? -14.536 -15.797 23.823 1.00 92.62 579 LEU A C 1
ATOM 4472 O O . LEU A 1 579 ? -15.474 -15.349 23.161 1.00 92.62 579 LEU A O 1
ATOM 4476 N N . ARG A 1 580 ? -14.739 -16.666 24.823 1.00 94.88 580 ARG A N 1
ATOM 4477 C CA . ARG A 1 580 ? -16.089 -16.922 25.334 1.00 94.88 580 ARG A CA 1
ATOM 4478 C C . ARG A 1 580 ? -16.508 -15.794 26.264 1.00 94.88 580 ARG A C 1
ATOM 4480 O O . ARG A 1 580 ? -15.985 -15.673 27.373 1.00 94.88 580 ARG A O 1
ATOM 4487 N N . VAL A 1 581 ? -17.502 -15.030 25.829 1.00 96.44 581 VAL A N 1
ATOM 4488 C CA . VAL A 1 581 ? -17.991 -13.842 26.533 1.00 96.44 581 VAL A CA 1
ATOM 4489 C C . VAL A 1 581 ? -18.676 -14.222 27.837 1.00 96.44 581 VAL A C 1
ATOM 4491 O O . VAL A 1 581 ? -19.573 -15.067 27.864 1.00 96.44 581 VAL A O 1
ATOM 4494 N N . SER A 1 582 ? -18.253 -13.565 28.915 1.00 96.81 582 SER A N 1
ATOM 4495 C CA . SER A 1 582 ? -18.972 -13.535 30.194 1.00 96.81 582 SER A CA 1
ATOM 4496 C C . SER A 1 582 ? -19.785 -12.249 30.356 1.00 96.81 582 SER A C 1
ATOM 4498 O O . SER A 1 582 ? -20.816 -12.263 31.026 1.00 96.81 582 SER A O 1
ATOM 4500 N N . GLY A 1 583 ? -19.339 -11.155 29.736 1.00 95.56 583 GLY A N 1
ATOM 4501 C CA . GLY A 1 583 ? -20.055 -9.887 29.678 1.00 95.56 583 GLY A CA 1
ATOM 4502 C C . GLY A 1 583 ? -19.366 -8.891 28.749 1.00 95.56 583 GLY A C 1
ATOM 4503 O O . GLY A 1 583 ? -18.253 -9.134 28.280 1.00 95.56 583 GLY A O 1
ATOM 4504 N N . TRP A 1 584 ? -20.073 -7.810 28.443 1.00 95.50 584 TRP A N 1
ATOM 4505 C CA . TRP A 1 584 ? -19.578 -6.723 27.612 1.00 95.50 584 TRP A CA 1
ATOM 4506 C C . TRP A 1 584 ? -20.390 -5.446 27.827 1.00 95.50 584 TRP A C 1
ATOM 4508 O O . TRP A 1 584 ? -21.528 -5.502 28.304 1.00 95.50 584 TRP A O 1
ATOM 4518 N N . GLU A 1 585 ? -19.824 -4.318 27.412 1.00 92.31 585 GLU A N 1
ATOM 4519 C CA . GLU A 1 585 ? -20.487 -3.018 27.354 1.00 92.31 585 GLU A CA 1
ATOM 4520 C C . GLU A 1 585 ? -19.987 -2.181 26.169 1.00 92.31 585 GLU A C 1
ATOM 4522 O O . GLU A 1 585 ? -18.918 -2.436 25.613 1.00 92.31 585 GLU A O 1
ATOM 4527 N N . VAL A 1 586 ? -20.781 -1.192 25.748 1.00 87.19 586 VAL A N 1
ATOM 4528 C CA . VAL A 1 586 ? -20.306 -0.167 24.806 1.00 87.19 586 VAL A CA 1
ATOM 4529 C C . VAL A 1 586 ? -19.360 0.745 25.574 1.00 87.19 586 VAL A C 1
ATOM 4531 O O . VAL A 1 586 ? -19.747 1.291 26.608 1.00 87.19 586 VAL A O 1
ATOM 4534 N N . SER A 1 587 ? -18.133 0.888 25.082 1.00 86.88 587 SER A N 1
ATOM 4535 C CA . SER A 1 587 ? -17.123 1.719 25.731 1.00 86.88 587 SER A CA 1
ATOM 4536 C C . SER A 1 587 ? -17.205 3.146 25.198 1.00 86.88 587 SER A C 1
ATOM 4538 O O . SER A 1 587 ? -17.315 3.358 23.994 1.00 86.88 587 SER A O 1
ATOM 4540 N N . THR A 1 588 ? -17.123 4.124 26.099 1.00 80.75 588 THR A N 1
ATOM 4541 C CA . THR A 1 588 ? -17.001 5.553 25.759 1.00 80.75 588 THR A CA 1
ATOM 4542 C C . THR A 1 588 ? -15.548 6.033 25.786 1.00 80.75 588 THR A C 1
ATOM 4544 O O . THR A 1 588 ? -15.309 7.235 25.806 1.00 80.75 588 THR A O 1
ATOM 4547 N N . LEU A 1 589 ? -14.588 5.114 25.919 1.00 85.81 589 LEU A N 1
ATOM 4548 C CA . LEU A 1 589 ? -13.162 5.428 25.916 1.00 85.81 589 LEU A CA 1
ATOM 4549 C C . LEU A 1 589 ? -12.643 5.495 24.479 1.00 85.81 589 LEU A C 1
ATOM 4551 O O . LEU A 1 589 ? -13.083 4.714 23.634 1.00 85.81 589 LEU A O 1
ATOM 4555 N N . ASN A 1 590 ? -11.679 6.383 24.247 1.00 82.19 590 ASN A N 1
ATOM 4556 C CA . ASN A 1 590 ? -11.078 6.603 22.936 1.00 82.19 590 ASN A CA 1
ATOM 4557 C C . ASN A 1 590 ? -9.818 5.755 22.778 1.00 82.19 590 ASN A C 1
ATOM 4559 O O . ASN A 1 590 ? -9.004 5.680 23.701 1.00 82.19 590 ASN A O 1
ATOM 4563 N N . GLU A 1 591 ? -9.673 5.126 21.611 1.00 86.56 591 GLU A N 1
ATOM 4564 C CA . GLU A 1 591 ? -8.436 4.452 21.211 1.00 86.56 591 GLU A CA 1
ATOM 4565 C C . GLU A 1 591 ? -7.397 5.517 20.846 1.00 86.56 591 GLU A C 1
ATOM 4567 O O . GLU A 1 591 ? -7.641 6.369 19.999 1.00 86.56 591 GLU A O 1
ATOM 4572 N N . GLU A 1 592 ? -6.250 5.500 21.522 1.00 88.44 592 GLU A N 1
ATOM 4573 C CA . GLU A 1 592 ? -5.183 6.482 21.353 1.00 88.44 592 GLU A CA 1
ATOM 4574 C C . GLU A 1 592 ? -3.931 5.815 20.776 1.00 88.44 592 GLU A C 1
ATOM 4576 O O . GLU A 1 592 ? -3.532 4.732 21.217 1.00 88.44 592 GLU A O 1
ATOM 4581 N N . TYR A 1 593 ? -3.273 6.498 19.837 1.00 89.31 593 TYR A N 1
ATOM 4582 C CA . TYR A 1 593 ? -1.920 6.169 19.396 1.00 89.31 593 TYR A CA 1
ATOM 4583 C C . TYR A 1 593 ? -0.913 7.057 20.138 1.00 89.31 593 TYR A C 1
ATOM 4585 O O . TYR A 1 593 ? -0.871 8.274 19.954 1.00 89.31 593 TYR A O 1
ATOM 4593 N N . ILE A 1 594 ? -0.115 6.454 21.019 1.00 92.75 594 ILE A N 1
ATOM 4594 C CA . ILE A 1 594 ? 0.751 7.169 21.960 1.00 92.75 594 ILE A CA 1
ATOM 4595 C C . ILE A 1 594 ? 2.207 6.805 21.696 1.00 92.75 594 ILE A C 1
ATOM 4597 O O . ILE A 1 594 ? 2.611 5.652 21.841 1.00 92.75 594 ILE A O 1
ATOM 4601 N N . THR A 1 595 ? 3.023 7.809 21.379 1.00 94.25 595 THR A N 1
ATOM 4602 C CA . THR A 1 595 ? 4.472 7.647 21.223 1.00 94.25 595 THR A CA 1
ATOM 4603 C C . THR A 1 595 ? 5.211 7.975 22.517 1.00 94.25 595 THR A C 1
ATOM 4605 O O . THR A 1 595 ? 4.930 8.992 23.161 1.00 94.25 595 THR A O 1
ATOM 4608 N N . GLY A 1 596 ? 6.207 7.173 22.880 1.00 95.00 596 GLY A N 1
ATOM 4609 C CA . GLY A 1 596 ? 7.031 7.439 24.056 1.00 95.00 596 GLY A CA 1
ATOM 4610 C C . GLY A 1 596 ? 8.209 6.487 24.197 1.00 95.00 596 GLY A C 1
ATOM 4611 O O . GLY A 1 596 ? 8.498 5.686 23.313 1.00 95.00 596 GLY A O 1
ATOM 4612 N N . THR A 1 597 ? 8.904 6.576 25.326 1.00 96.69 597 THR A N 1
ATOM 4613 C CA . THR A 1 597 ? 10.028 5.689 25.653 1.00 96.69 597 THR A CA 1
ATOM 4614 C C . THR A 1 597 ? 9.623 4.704 26.739 1.00 96.69 597 THR A C 1
ATOM 4616 O O . THR A 1 597 ? 9.138 5.119 27.795 1.00 96.69 597 THR A O 1
ATOM 4619 N N . LEU A 1 598 ? 9.854 3.409 26.519 1.00 95.62 598 LEU A N 1
ATOM 4620 C CA . LEU A 1 598 ? 9.637 2.398 27.551 1.00 95.62 598 LEU A CA 1
ATOM 4621 C C . LEU A 1 598 ? 10.742 2.452 28.600 1.00 95.62 598 LEU A C 1
ATOM 4623 O O . LEU A 1 598 ? 11.924 2.543 28.281 1.00 95.62 598 LEU A O 1
ATOM 4627 N N . THR A 1 599 ? 10.352 2.421 29.868 1.00 94.06 599 THR A N 1
ATOM 4628 C CA . THR A 1 599 ? 11.273 2.373 31.003 1.00 94.06 599 THR A CA 1
ATOM 4629 C C . THR A 1 599 ? 10.784 1.344 32.011 1.00 94.06 599 THR A C 1
ATOM 4631 O O . THR A 1 599 ? 9.644 1.407 32.470 1.00 94.06 599 THR A O 1
ATOM 4634 N N . THR A 1 600 ? 11.659 0.425 32.396 1.00 91.31 600 THR A N 1
ATOM 4635 C CA . THR A 1 600 ? 11.372 -0.655 33.336 1.00 91.31 600 THR A CA 1
ATOM 4636 C C . THR A 1 600 ? 12.096 -0.398 34.649 1.00 91.31 600 THR A C 1
ATOM 4638 O O . THR A 1 600 ? 13.325 -0.358 34.719 1.00 91.31 600 THR A O 1
ATOM 4641 N N . GLN A 1 601 ? 11.338 -0.230 35.731 1.00 83.62 601 GLN A N 1
ATOM 4642 C CA . GLN A 1 601 ? 11.884 -0.029 37.073 1.00 83.62 601 GLN A CA 1
ATOM 4643 C C . GLN A 1 601 ? 11.219 -0.987 38.051 1.00 83.62 601 GLN A C 1
ATOM 4645 O O . GLN A 1 601 ? 10.002 -1.045 38.162 1.00 83.62 601 GLN A O 1
ATOM 4650 N N . SER A 1 602 ? 12.028 -1.734 38.805 1.00 82.94 602 SER A N 1
ATOM 4651 C CA . SER A 1 602 ? 11.542 -2.680 39.825 1.00 82.94 602 SER A CA 1
ATOM 4652 C C . SER A 1 602 ? 10.548 -3.737 39.307 1.00 82.94 602 SER A C 1
ATOM 4654 O O . SER A 1 602 ? 9.758 -4.257 40.089 1.00 82.94 602 SER A O 1
ATOM 4656 N N . GLY A 1 603 ? 10.612 -4.081 38.015 1.00 82.31 603 GLY A N 1
ATOM 4657 C CA . GLY A 1 603 ? 9.718 -5.056 37.378 1.00 82.31 603 GLY A CA 1
ATOM 4658 C C . GLY A 1 603 ? 8.413 -4.473 36.828 1.00 82.31 603 GLY A C 1
ATOM 4659 O O . GLY A 1 603 ? 7.610 -5.231 36.301 1.00 82.31 603 GLY A O 1
ATOM 4660 N N . GLU A 1 604 ? 8.208 -3.158 36.922 1.00 89.19 604 GLU A N 1
ATOM 4661 C CA . GLU A 1 604 ? 7.095 -2.454 36.281 1.00 89.19 604 GLU A CA 1
ATOM 4662 C C . GLU A 1 604 ? 7.607 -1.685 35.064 1.00 89.19 604 GLU A C 1
ATOM 4664 O O . GLU A 1 604 ? 8.569 -0.917 35.170 1.00 89.19 604 GLU A O 1
ATOM 4669 N N . THR A 1 605 ? 6.954 -1.872 33.922 1.00 94.38 605 THR A N 1
ATOM 4670 C CA . THR A 1 605 ? 7.251 -1.133 32.694 1.00 94.38 605 THR A CA 1
ATOM 4671 C C . THR A 1 605 ? 6.279 0.028 32.537 1.00 94.38 605 THR A C 1
ATOM 4673 O O . THR A 1 605 ? 5.077 -0.087 32.790 1.00 94.38 605 THR A O 1
ATOM 4676 N N . GLN A 1 606 ? 6.818 1.181 32.156 1.00 95.00 606 GLN A N 1
ATOM 4677 C CA . GLN A 1 606 ? 6.078 2.419 31.952 1.00 95.00 606 GLN A CA 1
ATOM 4678 C C . GLN A 1 606 ? 6.429 3.017 30.592 1.00 95.00 606 GLN A C 1
ATOM 4680 O O . GLN A 1 606 ? 7.588 2.984 30.183 1.00 95.00 606 GLN A O 1
ATOM 4685 N N . LEU A 1 607 ? 5.441 3.608 29.928 1.00 96.25 607 LEU A N 1
ATOM 4686 C CA . LEU A 1 607 ? 5.638 4.472 28.774 1.00 96.25 607 LEU A CA 1
ATOM 4687 C C . LEU A 1 607 ? 5.801 5.916 29.257 1.00 96.25 607 LEU A C 1
ATOM 4689 O O . LEU A 1 607 ? 4.893 6.484 29.873 1.00 96.25 607 LEU A O 1
ATOM 4693 N N . ILE A 1 608 ? 6.953 6.518 28.972 1.00 95.88 608 ILE A N 1
ATOM 4694 C CA . ILE A 1 608 ? 7.198 7.946 29.177 1.00 95.88 608 ILE A CA 1
ATOM 4695 C C . ILE A 1 608 ? 6.858 8.676 27.872 1.00 95.88 608 ILE A C 1
ATOM 4697 O O . ILE A 1 608 ? 7.671 8.697 26.948 1.00 95.88 608 ILE A O 1
ATOM 4701 N N . ALA A 1 609 ? 5.655 9.246 27.795 1.00 93.62 609 ALA A N 1
ATOM 4702 C CA . ALA A 1 609 ? 5.224 10.104 26.693 1.00 93.62 609 ALA A CA 1
ATOM 4703 C C . ALA A 1 609 ? 5.582 11.577 26.978 1.00 93.62 609 ALA A C 1
ATOM 4705 O O . ALA A 1 609 ? 6.073 11.923 28.058 1.00 93.62 609 ALA A O 1
ATOM 4706 N N . ILE A 1 610 ? 5.353 12.460 26.003 1.00 87.44 610 ILE A N 1
ATOM 4707 C CA . ILE A 1 610 ? 5.726 13.881 26.103 1.00 87.44 610 ILE A CA 1
ATOM 4708 C C . ILE A 1 610 ? 4.967 14.629 27.212 1.00 87.44 610 ILE A C 1
ATOM 4710 O O . ILE A 1 610 ? 5.523 15.511 27.869 1.00 87.44 610 ILE A O 1
ATOM 4714 N N . ASP A 1 611 ? 3.707 14.265 27.433 1.00 89.50 611 ASP A N 1
ATOM 4715 C CA . ASP A 1 611 ? 2.752 14.947 28.304 1.00 89.50 611 ASP A CA 1
ATOM 4716 C C . ASP A 1 611 ? 2.362 14.124 29.545 1.00 89.50 611 ASP A C 1
ATOM 4718 O O . ASP A 1 611 ? 1.886 14.691 30.533 1.00 89.50 611 ASP A O 1
ATOM 4722 N N . ARG A 1 612 ? 2.592 12.802 29.533 1.00 93.62 612 ARG A N 1
ATOM 4723 C CA . ARG A 1 612 ? 2.175 11.880 30.603 1.00 93.62 612 ARG A CA 1
ATOM 4724 C C . ARG A 1 612 ? 3.062 10.641 30.735 1.00 93.62 612 ARG A C 1
ATOM 4726 O O . ARG A 1 612 ? 3.892 10.326 29.889 1.00 93.62 612 ARG A O 1
ATOM 4733 N N . THR A 1 613 ? 2.875 9.923 31.840 1.00 94.31 613 THR A N 1
ATOM 4734 C CA . THR A 1 613 ? 3.496 8.618 32.098 1.00 94.31 613 THR A CA 1
ATOM 4735 C C . THR A 1 613 ? 2.403 7.584 32.302 1.00 94.31 613 THR A C 1
ATOM 4737 O O . THR A 1 613 ? 1.504 7.811 33.114 1.00 94.31 613 THR A O 1
ATOM 4740 N N . LEU A 1 614 ? 2.496 6.464 31.587 1.00 96.12 614 LEU A N 1
ATOM 4741 C CA . LEU A 1 614 ? 1.495 5.399 31.593 1.00 96.12 614 LEU A CA 1
ATOM 4742 C C . LEU A 1 614 ? 2.125 4.086 32.058 1.00 96.12 614 LEU A C 1
ATOM 4744 O O . LEU A 1 614 ? 3.231 3.752 31.641 1.00 96.12 614 LEU A O 1
ATOM 4748 N N . SER A 1 615 ? 1.437 3.332 32.912 1.00 95.44 615 SER A N 1
ATOM 4749 C CA . SER A 1 615 ? 1.827 1.955 33.228 1.00 95.44 615 SER A CA 1
ATOM 4750 C C . SER A 1 615 ? 1.470 1.040 32.059 1.00 95.44 615 SER A C 1
ATOM 4752 O O . SER A 1 615 ? 0.342 1.090 31.572 1.00 95.44 615 SER A O 1
ATOM 4754 N N . LEU A 1 616 ? 2.416 0.202 31.630 1.00 94.56 616 LEU A N 1
ATOM 4755 C CA . LEU A 1 616 ? 2.218 -0.778 30.569 1.00 94.56 616 LEU A CA 1
ATOM 4756 C C . LEU A 1 616 ? 2.233 -2.194 31.178 1.00 94.56 616 LEU A C 1
ATOM 4758 O O . LEU A 1 616 ? 3.310 -2.692 31.515 1.00 94.56 616 LEU A O 1
ATOM 4762 N N . PRO A 1 617 ? 1.065 -2.828 31.385 1.00 90.81 617 PRO A N 1
ATOM 4763 C CA . PRO A 1 617 ? 0.981 -4.186 31.908 1.00 90.81 617 PRO A CA 1
ATOM 4764 C C . PRO A 1 617 ? 1.418 -5.212 30.860 1.00 90.81 617 PRO A C 1
ATOM 4766 O O . PRO A 1 617 ? 1.153 -5.044 29.670 1.00 90.81 617 PRO A O 1
ATOM 4769 N N . ASP A 1 618 ? 2.054 -6.285 31.333 1.00 87.88 618 ASP A N 1
ATOM 4770 C CA . ASP A 1 618 ? 2.463 -7.445 30.532 1.00 87.88 618 ASP A CA 1
ATOM 4771 C C . ASP A 1 618 ? 3.129 -7.076 29.188 1.00 87.88 618 ASP A C 1
ATOM 4773 O O . ASP A 1 618 ? 2.710 -7.563 28.134 1.00 87.88 618 ASP A O 1
ATOM 4777 N N . PRO A 1 619 ? 4.153 -6.197 29.189 1.00 89.38 619 PRO A N 1
ATOM 4778 C CA . PRO A 1 619 ? 4.833 -5.821 27.960 1.00 89.38 619 PRO A CA 1
ATOM 4779 C C . PRO A 1 619 ? 5.557 -7.038 27.359 1.00 89.38 619 PRO A C 1
ATOM 4781 O O . PRO A 1 619 ? 6.037 -7.904 28.104 1.00 89.38 619 PRO A O 1
ATOM 4784 N N . PRO A 1 620 ? 5.706 -7.101 26.027 1.00 88.38 620 PRO A N 1
ATOM 4785 C CA . PRO A 1 620 ? 6.531 -8.117 25.387 1.00 88.38 620 PRO A CA 1
ATOM 4786 C C . PRO A 1 620 ? 7.962 -8.126 25.945 1.00 88.38 620 PRO A C 1
ATOM 4788 O O . PRO A 1 620 ? 8.614 -7.089 26.069 1.00 88.38 620 PRO A O 1
ATOM 4791 N N . SER A 1 621 ? 8.453 -9.313 26.311 1.00 86.81 621 SER A N 1
ATOM 4792 C CA . SER A 1 621 ? 9.734 -9.476 27.018 1.00 86.81 621 SER A CA 1
ATOM 4793 C C . SER A 1 621 ? 10.973 -9.216 26.157 1.00 86.81 621 SER A C 1
ATOM 4795 O O . SER A 1 621 ? 12.083 -9.142 26.680 1.00 86.81 621 SER A O 1
ATOM 4797 N N . ASP A 1 622 ? 10.794 -9.173 24.843 1.00 85.56 622 ASP A N 1
ATOM 4798 C CA . ASP A 1 622 ? 11.820 -8.969 23.826 1.00 85.56 622 ASP A CA 1
ATOM 4799 C C . ASP A 1 622 ? 12.002 -7.494 23.438 1.00 85.56 622 ASP A C 1
ATOM 4801 O O . ASP A 1 622 ? 12.946 -7.190 22.712 1.00 85.56 622 ASP A O 1
ATOM 4805 N N . ILE A 1 623 ? 11.183 -6.571 23.963 1.00 88.62 623 ILE A N 1
ATOM 4806 C CA . ILE A 1 623 ? 11.386 -5.131 23.758 1.00 88.62 623 ILE A CA 1
ATOM 4807 C C . ILE A 1 623 ? 12.492 -4.623 24.700 1.00 88.62 623 ILE A C 1
ATOM 4809 O O . ILE A 1 623 ? 12.342 -4.712 25.925 1.00 88.62 623 ILE A O 1
ATOM 4813 N N . PRO A 1 624 ? 13.598 -4.054 24.182 1.00 88.81 624 PRO A N 1
ATOM 4814 C CA . PRO A 1 624 ? 14.659 -3.520 25.030 1.00 88.81 624 PRO A CA 1
ATOM 4815 C C . PRO A 1 624 ? 14.193 -2.335 25.889 1.00 88.81 624 PRO A C 1
ATOM 4817 O O . PRO A 1 624 ? 13.420 -1.482 25.447 1.00 88.81 624 PRO A O 1
ATOM 4820 N N . ASP A 1 625 ? 14.721 -2.230 27.109 1.00 92.19 625 ASP A N 1
ATOM 4821 C CA . ASP A 1 625 ? 14.489 -1.061 27.963 1.00 92.19 625 ASP A CA 1
ATOM 4822 C C . ASP A 1 625 ? 15.090 0.209 27.336 1.00 92.19 625 ASP A C 1
ATOM 4824 O O . ASP A 1 625 ? 16.211 0.187 26.824 1.00 92.19 625 ASP A O 1
ATOM 4828 N N . GLY A 1 626 ? 14.356 1.323 27.378 1.00 93.25 626 GLY A N 1
ATOM 4829 C CA . GLY A 1 626 ? 14.745 2.578 26.730 1.00 93.25 626 GLY A CA 1
ATOM 4830 C C . GLY A 1 626 ? 14.356 2.693 25.252 1.00 93.25 626 GLY A C 1
ATOM 4831 O O . GLY A 1 626 ? 14.703 3.694 24.626 1.00 93.25 626 GLY A O 1
ATOM 4832 N N . THR A 1 627 ? 13.641 1.714 24.691 1.00 93.38 627 THR A N 1
ATOM 4833 C CA . THR A 1 627 ? 13.173 1.755 23.295 1.00 93.38 627 THR A CA 1
ATOM 4834 C C . THR A 1 627 ? 12.092 2.819 23.107 1.00 93.38 627 THR A C 1
ATOM 4836 O O . THR A 1 627 ? 11.181 2.945 23.932 1.00 93.38 627 THR A O 1
ATOM 4839 N N . GLN A 1 628 ? 12.192 3.588 22.020 1.00 94.94 628 GLN A N 1
ATOM 4840 C CA . GLN A 1 628 ? 11.121 4.472 21.567 1.00 94.94 628 GLN A CA 1
ATOM 4841 C C . GLN A 1 628 ? 10.078 3.649 20.811 1.00 94.94 628 GLN A C 1
ATOM 4843 O O . GLN A 1 628 ? 10.423 2.910 19.894 1.00 94.94 628 GLN A O 1
ATOM 4848 N N . VAL A 1 629 ? 8.817 3.767 21.206 1.00 94.56 629 VAL A N 1
ATOM 4849 C CA . VAL A 1 629 ? 7.717 2.963 20.670 1.00 94.56 629 VAL A CA 1
ATOM 4850 C C . VAL A 1 629 ? 6.508 3.837 20.357 1.00 94.56 629 VAL A C 1
ATOM 4852 O O . VAL A 1 629 ? 6.298 4.866 21.010 1.00 94.56 629 VAL A O 1
ATOM 4855 N N . GLY A 1 630 ? 5.709 3.398 19.390 1.00 93.25 630 GLY A N 1
ATOM 4856 C CA . GLY A 1 630 ? 4.308 3.776 19.238 1.00 93.25 630 GLY A CA 1
ATOM 4857 C C . GLY A 1 630 ? 3.423 2.687 19.839 1.00 93.25 630 GLY A C 1
ATOM 4858 O O . GLY A 1 630 ? 3.690 1.501 19.651 1.00 93.25 630 GLY A O 1
ATOM 4859 N N . ILE A 1 631 ? 2.401 3.060 20.608 1.00 93.62 631 ILE A N 1
ATOM 4860 C CA . ILE A 1 631 ? 1.454 2.107 21.199 1.00 93.62 631 ILE A CA 1
ATOM 4861 C C . ILE A 1 631 ? 0.031 2.547 20.881 1.00 93.62 631 ILE A C 1
ATOM 4863 O O . ILE A 1 631 ? -0.365 3.647 21.258 1.00 93.62 631 ILE A O 1
ATOM 4867 N N . LEU A 1 632 ? -0.742 1.664 20.249 1.00 91.56 632 LEU A N 1
ATOM 4868 C CA . LEU A 1 632 ? -2.183 1.820 20.073 1.00 91.56 632 LEU A CA 1
ATOM 4869 C C . LEU A 1 632 ? -2.917 1.112 21.221 1.00 91.56 632 LEU A C 1
ATOM 4871 O O . LEU A 1 632 ? -2.680 -0.077 21.479 1.00 91.56 632 LEU A O 1
ATOM 4875 N N . GLY A 1 633 ? -3.811 1.816 21.914 1.00 92.25 633 GLY A N 1
ATOM 4876 C CA . GLY A 1 633 ? -4.578 1.235 23.016 1.00 92.25 633 GLY A CA 1
ATOM 4877 C C . GLY A 1 633 ? -5.511 2.212 23.726 1.00 92.25 633 GLY A C 1
ATOM 4878 O O . GLY A 1 633 ? -5.790 3.297 23.232 1.00 92.25 633 GLY A O 1
ATOM 4879 N N . ILE A 1 634 ? -5.991 1.815 24.906 1.00 93.75 634 ILE A N 1
ATOM 4880 C CA . ILE A 1 634 ? -6.912 2.600 25.738 1.00 93.75 634 ILE A CA 1
ATOM 4881 C C . ILE A 1 634 ? -6.243 3.010 27.044 1.00 93.75 634 ILE A C 1
ATOM 4883 O O . ILE A 1 634 ? -5.696 2.169 27.763 1.00 93.75 634 ILE A O 1
ATOM 4887 N N . VAL A 1 635 ? -6.334 4.297 27.384 1.00 93.19 635 VAL A N 1
ATOM 4888 C CA . VAL A 1 635 ? -5.889 4.812 28.681 1.00 93.19 635 VAL A CA 1
ATOM 4889 C C . VAL A 1 635 ? -6.988 4.599 29.721 1.00 93.19 635 VAL A C 1
ATOM 4891 O O . VAL A 1 635 ? -8.072 5.170 29.644 1.00 93.19 635 VAL A O 1
ATOM 4894 N N . LEU A 1 636 ? -6.692 3.769 30.716 1.00 93.56 636 LEU A N 1
ATOM 4895 C CA . LEU A 1 636 ? -7.550 3.484 31.857 1.00 93.56 636 LEU A CA 1
ATOM 4896 C C . LEU A 1 636 ? -7.146 4.344 33.058 1.00 93.56 636 LEU A C 1
ATOM 4898 O O . LEU A 1 636 ? -5.957 4.559 33.331 1.00 93.56 636 LEU A O 1
ATOM 4902 N N . ASP A 1 637 ? -8.148 4.791 33.812 1.00 89.94 637 ASP A N 1
ATOM 4903 C CA . ASP A 1 637 ? -7.947 5.555 35.041 1.00 89.94 637 ASP A CA 1
ATOM 4904 C C . ASP A 1 637 ? -7.051 4.799 36.039 1.00 89.94 637 ASP A C 1
ATOM 4906 O O . ASP A 1 637 ? -7.235 3.616 36.325 1.00 89.94 637 ASP A O 1
ATOM 4910 N N . GLY A 1 638 ? -6.085 5.509 36.622 1.00 86.38 638 GLY A N 1
ATOM 4911 C CA . GLY A 1 638 ? -5.107 4.941 37.547 1.00 86.38 638 GLY A CA 1
ATOM 4912 C C . GLY A 1 638 ? -4.118 5.986 38.061 1.00 86.38 638 GLY A C 1
ATOM 4913 O O . GLY A 1 638 ? -4.178 7.159 37.692 1.00 86.38 638 GLY A O 1
ATOM 4914 N N . ASN A 1 639 ? -3.191 5.577 38.931 1.00 83.38 639 ASN A N 1
ATOM 4915 C CA . ASN A 1 639 ? -2.067 6.426 39.340 1.00 83.38 639 ASN A CA 1
ATOM 4916 C C . ASN A 1 639 ? -0.753 5.617 39.426 1.00 83.38 639 ASN A C 1
ATOM 4918 O O . ASN A 1 639 ? -0.507 5.003 40.469 1.00 83.38 639 ASN A O 1
ATOM 4922 N N . PRO A 1 640 ? 0.093 5.634 38.375 1.00 86.62 640 PRO A N 1
ATOM 4923 C CA . PRO A 1 640 ? -0.140 6.293 37.079 1.00 86.62 640 PRO A CA 1
ATOM 4924 C C . PRO A 1 640 ? -1.302 5.643 36.296 1.00 86.62 640 PRO A C 1
ATOM 4926 O O . PRO A 1 640 ? -1.650 4.497 36.592 1.00 86.62 640 PRO A O 1
ATOM 4929 N N . PRO A 1 641 ? -1.925 6.349 35.331 1.00 93.69 641 PRO A N 1
ATOM 4930 C CA . PRO A 1 641 ? -2.900 5.746 34.422 1.00 93.69 641 PRO A CA 1
ATOM 4931 C C . PRO A 1 641 ? -2.303 4.531 33.704 1.00 93.69 641 PRO A C 1
ATOM 4933 O O . PRO A 1 641 ? -1.092 4.477 33.473 1.00 93.69 641 PRO A O 1
ATOM 4936 N N . GLN A 1 642 ? -3.137 3.550 33.377 1.00 94.81 642 GLN A N 1
ATOM 4937 C CA . GLN A 1 642 ? -2.706 2.300 32.752 1.00 94.81 642 GLN A CA 1
ATOM 4938 C C . GLN A 1 642 ? -3.042 2.313 31.262 1.00 94.81 642 GLN A C 1
ATOM 4940 O O . GLN A 1 642 ? -4.125 2.742 30.888 1.00 94.81 642 GLN A O 1
ATOM 4945 N N . LEU A 1 643 ? -2.141 1.821 30.416 1.00 94.31 643 LEU A N 1
ATOM 4946 C CA . LEU A 1 643 ? -2.394 1.647 28.990 1.00 94.31 643 LEU A CA 1
ATOM 4947 C C . LEU A 1 643 ? -2.771 0.189 28.708 1.00 94.31 643 LEU A C 1
ATOM 4949 O O . LEU A 1 643 ? -1.919 -0.698 28.761 1.00 94.31 643 LEU A O 1
ATOM 4953 N N . SER A 1 644 ? -4.049 -0.057 28.416 1.00 93.75 644 SER A N 1
ATOM 4954 C CA . SER A 1 644 ? -4.513 -1.334 27.869 1.00 93.75 644 SER A CA 1
ATOM 4955 C C . SER A 1 644 ? -4.177 -1.364 26.381 1.00 93.75 644 SER A C 1
ATOM 4957 O O . SER A 1 644 ? -4.853 -0.734 25.567 1.00 93.75 644 SER A O 1
ATOM 4959 N N . TRP A 1 645 ? -3.059 -2.000 26.039 1.00 92.12 645 TRP A N 1
ATOM 4960 C CA . TRP A 1 645 ? -2.485 -1.950 24.700 1.00 92.12 645 TRP A CA 1
ATOM 4961 C C . TRP A 1 645 ? -3.071 -3.034 23.788 1.00 92.12 645 TRP A C 1
ATOM 4963 O O . TRP A 1 645 ? -3.288 -4.176 24.193 1.00 92.12 645 TRP A O 1
ATOM 4973 N N . LYS A 1 646 ? -3.303 -2.665 22.529 1.00 88.25 646 LYS A N 1
ATOM 4974 C CA . LYS A 1 646 ? -3.727 -3.558 21.440 1.00 88.25 646 LYS A CA 1
ATOM 4975 C C . LYS A 1 646 ? -2.565 -3.890 20.512 1.00 88.25 646 LYS A C 1
ATOM 4977 O O . LYS A 1 646 ? -2.496 -4.989 19.960 1.00 88.25 646 LYS A O 1
ATOM 4982 N N . PHE A 1 647 ? -1.665 -2.930 20.333 1.00 87.50 647 PHE A N 1
ATOM 4983 C CA . PHE A 1 647 ? -0.558 -3.030 19.401 1.00 87.50 647 PHE A CA 1
ATOM 4984 C C . PHE A 1 647 ? 0.595 -2.129 19.845 1.00 87.50 647 PHE A C 1
ATOM 4986 O O . PHE A 1 647 ? 0.365 -1.008 20.297 1.00 87.50 647 PHE A O 1
ATOM 4993 N N . ILE A 1 648 ? 1.822 -2.632 19.736 1.00 89.69 648 ILE A N 1
ATOM 4994 C CA . ILE A 1 648 ? 3.062 -1.886 19.971 1.00 89.69 648 ILE A CA 1
ATOM 4995 C C . ILE A 1 648 ? 3.900 -1.974 18.701 1.00 89.69 648 ILE A C 1
ATOM 4997 O O . ILE A 1 648 ? 3.998 -3.049 18.111 1.00 89.69 648 ILE A O 1
ATOM 5001 N N . GLU A 1 649 ? 4.549 -0.878 18.330 1.00 89.38 649 GLU A N 1
ATOM 5002 C CA . GLU A 1 649 ? 5.486 -0.820 17.215 1.00 89.38 649 GLU A CA 1
ATOM 5003 C C . GLU A 1 649 ? 6.744 -0.008 17.531 1.00 89.38 649 GLU A C 1
ATOM 5005 O O . GLU A 1 649 ? 6.752 0.877 18.392 1.00 89.38 649 GLU A O 1
ATOM 5010 N N . THR A 1 650 ? 7.826 -0.320 16.825 1.00 88.38 650 THR A N 1
ATOM 5011 C CA . THR A 1 650 ? 9.087 0.431 16.843 1.00 88.38 650 THR A CA 1
ATOM 5012 C C . THR A 1 650 ? 9.851 0.213 15.540 1.00 88.38 650 THR A C 1
ATOM 5014 O O . THR A 1 650 ? 9.494 -0.658 14.752 1.00 88.38 650 THR A O 1
ATOM 5017 N N . GLY A 1 651 ? 10.937 0.960 15.352 1.00 83.44 651 GLY A N 1
ATOM 5018 C CA . GLY A 1 651 ? 11.792 0.877 14.174 1.00 83.44 651 GLY A CA 1
ATOM 5019 C C . GLY A 1 651 ? 11.206 1.593 12.963 1.00 83.44 651 GLY A C 1
ATOM 5020 O O . GLY A 1 651 ? 10.221 2.323 13.061 1.00 83.44 651 GLY A O 1
ATOM 5021 N N . GLU A 1 652 ? 11.849 1.388 11.822 1.00 75.19 652 GLU A N 1
ATOM 5022 C CA . GLU A 1 652 ? 11.526 2.053 10.563 1.00 75.19 652 GLU A CA 1
ATOM 5023 C C . GLU A 1 652 ? 11.291 1.013 9.470 1.00 75.19 652 GLU A C 1
ATOM 5025 O O . GLU A 1 652 ? 12.064 0.058 9.314 1.00 75.19 652 GLU A O 1
ATOM 5030 N N . ILE A 1 653 ? 10.210 1.210 8.715 1.00 68.81 653 ILE A N 1
ATOM 5031 C CA . ILE A 1 653 ? 9.990 0.514 7.450 1.00 68.81 653 ILE A CA 1
ATOM 5032 C C . ILE A 1 653 ? 10.760 1.311 6.395 1.00 68.81 653 ILE A C 1
ATOM 5034 O O . ILE A 1 653 ? 10.559 2.526 6.317 1.00 68.81 653 ILE A O 1
ATOM 5038 N N . PRO A 1 654 ? 11.613 0.678 5.573 1.00 65.44 654 PRO A N 1
ATOM 5039 C CA . PRO A 1 654 ? 12.210 1.343 4.429 1.00 65.44 654 PRO A CA 1
ATOM 5040 C C . PRO A 1 654 ? 11.086 1.914 3.568 1.00 65.44 654 PRO A C 1
ATOM 5042 O O . PRO A 1 654 ? 10.205 1.171 3.138 1.00 65.44 654 PRO A O 1
ATOM 5045 N N . PHE A 1 655 ? 11.087 3.228 3.342 1.00 59.97 655 PHE A N 1
ATOM 5046 C CA . PHE A 1 655 ? 10.099 3.849 2.469 1.00 59.97 655 PHE A CA 1
ATOM 5047 C C . PHE A 1 655 ? 10.210 3.235 1.073 1.00 59.97 655 PHE A C 1
ATOM 5049 O O . PHE A 1 655 ? 11.204 3.420 0.367 1.00 59.97 655 PHE A O 1
ATOM 5056 N N . SER A 1 656 ? 9.184 2.483 0.696 1.00 57.50 656 SER A N 1
ATOM 5057 C CA . SER A 1 656 ? 9.078 1.800 -0.580 1.00 57.50 656 SER A CA 1
ATOM 5058 C C . SER A 1 656 ? 7.839 2.294 -1.303 1.00 57.50 656 SER A C 1
ATOM 5060 O O . SER A 1 656 ? 6.728 2.206 -0.779 1.00 57.50 656 SER A O 1
ATOM 5062 N N . TYR A 1 657 ? 8.050 2.805 -2.501 1.00 61.53 657 TYR A N 1
ATOM 5063 C CA . TYR A 1 657 ? 7.000 3.311 -3.358 1.00 61.53 657 TYR A CA 1
ATOM 5064 C C . TYR A 1 657 ? 7.148 2.587 -4.687 1.00 61.53 657 TYR A C 1
ATOM 5066 O O . TYR A 1 657 ? 8.213 2.633 -5.315 1.00 61.53 657 TYR A O 1
ATOM 5074 N N . GLY A 1 658 ? 6.106 1.863 -5.064 1.00 61.28 658 GLY A N 1
ATOM 5075 C CA . GLY A 1 658 ? 6.010 1.149 -6.319 1.00 61.28 658 GLY A CA 1
ATOM 5076 C C . GLY A 1 658 ? 4.722 1.520 -7.028 1.00 61.28 658 GLY A C 1
ATOM 5077 O O . GLY A 1 658 ? 3.752 1.954 -6.412 1.00 61.28 658 GLY A O 1
ATOM 5078 N N . SER A 1 659 ? 4.716 1.360 -8.342 1.00 65.56 659 SER A N 1
ATOM 5079 C CA . SER A 1 659 ? 3.495 1.442 -9.126 1.00 65.56 659 SER A CA 1
ATOM 5080 C C . SER A 1 659 ? 3.282 0.127 -9.850 1.00 65.56 659 SER A C 1
ATOM 5082 O O . SER A 1 659 ? 4.185 -0.411 -10.497 1.00 65.56 659 SER A O 1
ATOM 5084 N N . SER A 1 660 ? 2.067 -0.388 -9.739 1.00 69.12 660 SER A N 1
ATOM 5085 C CA . SER A 1 660 ? 1.574 -1.487 -10.551 1.00 69.12 660 SER A CA 1
ATOM 5086 C C . SER A 1 660 ? 0.453 -0.979 -11.450 1.00 69.12 660 SER A C 1
ATOM 5088 O O . SER A 1 660 ? -0.200 0.031 -11.183 1.00 69.12 660 SER A O 1
ATOM 5090 N N . SER A 1 661 ? 0.261 -1.657 -12.575 1.00 72.38 661 SER A N 1
ATOM 5091 C CA . SER A 1 661 ? -0.934 -1.471 -13.398 1.00 72.38 661 SER A CA 1
ATOM 5092 C C . SER A 1 661 ? -1.938 -2.559 -13.035 1.00 72.38 661 SER A C 1
ATOM 5094 O O . SER A 1 661 ? -1.550 -3.717 -12.918 1.00 72.38 661 SER A O 1
ATOM 5096 N N . SER A 1 662 ? -3.213 -2.202 -12.876 1.00 73.31 662 SER A N 1
ATOM 5097 C CA . SER A 1 662 ? -4.314 -3.129 -12.572 1.00 73.31 662 SER A CA 1
ATOM 5098 C C . SER A 1 662 ? -5.592 -2.698 -13.306 1.00 73.31 662 SER A C 1
ATOM 5100 O O . SER A 1 662 ? -5.669 -1.575 -13.809 1.00 73.31 662 SER A O 1
ATOM 5102 N N . CYS A 1 663 ? -6.604 -3.567 -13.419 1.00 70.88 663 CYS A N 1
ATOM 5103 C CA . CYS A 1 663 ? -7.820 -3.269 -14.200 1.00 70.88 663 CYS A CA 1
ATOM 5104 C C . CYS A 1 663 ? -8.731 -2.186 -13.589 1.00 70.88 663 CYS A C 1
ATOM 5106 O O . CYS A 1 663 ? -9.655 -1.726 -14.263 1.00 70.88 663 CYS A O 1
ATOM 5108 N N . GLY A 1 664 ? -8.517 -1.798 -12.330 1.00 55.78 664 GLY A N 1
ATOM 5109 C CA . GLY A 1 664 ? -9.341 -0.822 -11.619 1.00 55.78 664 GLY A CA 1
ATOM 5110 C C . GLY A 1 664 ? -8.551 0.422 -11.230 1.00 55.78 664 GLY A C 1
ATOM 5111 O O . GLY A 1 664 ? -7.676 0.349 -10.377 1.00 55.78 664 GLY A O 1
ATOM 5112 N N . GLY A 1 665 ? -8.907 1.571 -11.809 1.00 44.16 665 GLY A N 1
ATOM 5113 C CA . GLY A 1 665 ? -8.328 2.875 -11.476 1.00 44.16 665 GLY A CA 1
ATOM 5114 C C . GLY A 1 665 ? -9.369 3.988 -11.552 1.00 44.16 665 GLY A C 1
ATOM 5115 O O . GLY A 1 665 ? -9.501 4.631 -12.591 1.00 44.16 665 GLY A O 1
ATOM 5116 N N . SER A 1 666 ? -10.129 4.198 -10.466 1.00 33.62 666 SER A N 1
ATOM 5117 C CA . SER A 1 666 ? -10.910 5.427 -10.205 1.00 33.62 666 SER A CA 1
ATOM 5118 C C . SER A 1 666 ? -11.724 5.319 -8.905 1.00 33.62 666 SER A C 1
ATOM 5120 O O . SER A 1 666 ? -12.944 5.156 -8.937 1.00 33.62 666 SER A O 1
ATOM 5122 N N . GLY A 1 667 ? -11.068 5.411 -7.750 1.00 27.91 667 GLY A N 1
ATOM 5123 C CA . GLY A 1 667 ? -11.754 5.474 -6.458 1.00 27.91 667 GLY A CA 1
ATOM 5124 C C . GLY A 1 667 ? -10.814 5.897 -5.339 1.00 27.91 667 GLY A C 1
ATOM 5125 O O . GLY A 1 667 ? -10.357 5.050 -4.595 1.00 27.91 667 GLY A O 1
ATOM 5126 N N . GLY A 1 668 ? -10.510 7.198 -5.263 1.00 27.56 668 GLY A N 1
ATOM 5127 C CA . GLY A 1 668 ? -9.762 7.813 -4.159 1.00 27.56 668 GLY A CA 1
ATOM 5128 C C . GLY A 1 668 ? -8.249 7.556 -4.168 1.00 27.56 668 GLY A C 1
ATOM 5129 O O . GLY A 1 668 ? -7.779 6.599 -3.577 1.00 27.56 668 GLY A O 1
ATOM 5130 N N . GLY A 1 669 ? -7.477 8.452 -4.796 1.00 26.98 669 GLY A N 1
ATOM 5131 C CA . GLY A 1 669 ? -6.057 8.652 -4.455 1.00 26.98 669 GLY A CA 1
ATOM 5132 C C . GLY A 1 669 ? -4.971 7.931 -5.268 1.00 26.98 669 GLY A C 1
ATOM 5133 O O . GLY A 1 669 ? -3.813 8.051 -4.898 1.00 26.98 669 GLY A O 1
ATOM 5134 N N . GLY A 1 670 ? -5.281 7.221 -6.362 1.00 26.98 670 GLY A N 1
ATOM 5135 C CA . GLY A 1 670 ? -4.272 6.368 -7.026 1.00 26.98 670 GLY A CA 1
ATOM 5136 C C . GLY A 1 670 ? -4.248 6.326 -8.556 1.00 26.98 670 GLY A C 1
ATOM 5137 O O . GLY A 1 670 ? -3.659 5.407 -9.102 1.00 26.98 670 GLY A O 1
ATOM 5138 N N . ASN A 1 671 ? -4.858 7.282 -9.272 1.00 26.56 671 ASN A N 1
ATOM 5139 C CA . ASN A 1 671 ? -4.620 7.421 -10.728 1.00 26.56 671 ASN A CA 1
ATOM 5140 C C . ASN A 1 671 ? -3.369 8.245 -11.052 1.00 26.56 671 ASN A C 1
ATOM 5142 O O . ASN A 1 671 ? -3.117 8.595 -12.206 1.00 26.56 671 ASN A O 1
ATOM 5146 N N . GLU A 1 672 ? -2.567 8.549 -10.043 1.00 37.94 672 GLU A N 1
ATOM 5147 C CA . GLU A 1 672 ? -1.235 9.035 -10.287 1.00 37.94 672 GLU A CA 1
ATOM 5148 C C . GLU A 1 672 ? -0.325 7.826 -10.521 1.00 37.94 672 GLU A C 1
ATOM 5150 O O . GLU A 1 672 ? -0.041 7.048 -9.615 1.00 37.94 672 GLU A O 1
ATOM 5155 N N . LEU A 1 673 ? 0.247 7.727 -11.719 1.00 36.56 673 LEU A N 1
ATOM 5156 C CA . LEU A 1 673 ? 1.518 7.023 -11.934 1.00 36.56 673 LEU A CA 1
ATOM 5157 C C . LEU A 1 673 ? 2.681 7.667 -11.121 1.00 36.56 673 LEU A C 1
ATOM 5159 O O . LEU A 1 673 ? 3.838 7.516 -11.497 1.00 36.56 673 LEU A O 1
ATOM 5163 N N . SER A 1 674 ? 2.398 8.394 -10.029 1.00 36.09 674 SER A N 1
ATOM 5164 C CA . SER A 1 674 ? 3.356 9.058 -9.136 1.00 36.09 674 SER A CA 1
ATOM 5165 C C . SER A 1 674 ? 3.775 8.195 -7.940 1.00 36.09 674 SER A C 1
ATOM 5167 O O . SER A 1 674 ? 4.756 8.529 -7.283 1.00 36.09 674 SER A O 1
ATOM 5169 N N . ASN A 1 675 ? 3.097 7.072 -7.674 1.00 38.22 675 ASN A N 1
ATOM 5170 C CA . ASN A 1 675 ? 3.373 6.264 -6.480 1.00 38.22 675 ASN A CA 1
ATOM 5171 C C . ASN A 1 675 ? 4.552 5.289 -6.620 1.00 38.22 675 ASN A C 1
ATOM 5173 O O . ASN A 1 675 ? 4.874 4.604 -5.659 1.00 38.22 675 ASN A O 1
ATOM 5177 N N . ALA A 1 676 ? 5.253 5.258 -7.760 1.00 39.53 676 ALA A N 1
ATOM 5178 C CA . ALA A 1 676 ? 6.652 4.835 -7.770 1.00 39.53 676 ALA A CA 1
ATOM 5179 C C . ALA A 1 676 ? 7.488 6.103 -7.615 1.00 39.53 676 ALA A C 1
ATOM 5181 O O . ALA A 1 676 ? 7.471 6.943 -8.513 1.00 39.53 676 ALA A O 1
ATOM 5182 N N . ASN A 1 677 ? 8.187 6.267 -6.495 1.00 46.72 677 ASN A N 1
ATOM 5183 C CA . ASN A 1 677 ? 8.977 7.463 -6.200 1.00 46.72 677 ASN A CA 1
ATOM 5184 C C . ASN A 1 677 ? 9.720 8.022 -7.436 1.00 46.72 677 ASN A C 1
ATOM 5186 O O . ASN A 1 677 ? 10.541 7.349 -8.065 1.00 46.72 677 ASN A O 1
ATOM 5190 N N . PHE A 1 678 ? 9.353 9.253 -7.815 1.00 54.50 678 PHE A N 1
ATOM 5191 C CA . PHE A 1 678 ? 9.828 10.021 -8.979 1.00 54.50 678 PHE A CA 1
ATOM 5192 C C . PHE A 1 678 ? 9.900 9.298 -10.316 1.00 54.50 678 PHE A C 1
ATOM 5194 O O . PHE A 1 678 ? 10.722 9.642 -11.174 1.00 54.50 678 PHE A O 1
ATOM 5201 N N . GLY A 1 679 ? 9.013 8.332 -10.498 1.00 55.41 679 GLY A N 1
ATOM 5202 C CA . GLY A 1 679 ? 8.804 7.671 -11.758 1.00 55.41 679 GLY A CA 1
ATOM 5203 C C . GLY A 1 679 ? 7.897 8.437 -12.703 1.00 55.41 679 GLY A C 1
ATOM 5204 O O . GLY A 1 679 ? 7.084 9.270 -12.310 1.00 55.41 679 GLY A O 1
ATOM 5205 N N . GLY A 1 680 ? 8.060 8.161 -13.987 1.00 64.62 680 GLY A N 1
ATOM 5206 C CA . GLY A 1 680 ? 7.235 8.743 -15.027 1.00 64.62 680 GLY A CA 1
ATOM 5207 C C . GLY A 1 680 ? 7.270 7.898 -16.283 1.00 64.62 680 GLY A C 1
ATOM 5208 O O . GLY A 1 680 ? 8.168 7.074 -16.474 1.00 64.62 680 GLY A O 1
ATOM 5209 N N . GLY A 1 681 ? 6.287 8.134 -17.142 1.00 73.12 681 GLY A N 1
ATOM 5210 C CA . GLY A 1 681 ? 6.131 7.432 -18.404 1.00 73.12 681 GLY A CA 1
ATOM 5211 C C . GLY A 1 681 ? 5.061 6.352 -18.384 1.00 73.12 681 GLY A C 1
ATOM 5212 O O . GLY A 1 681 ? 4.384 6.112 -17.388 1.00 73.12 681 GLY A O 1
ATOM 5213 N N . THR A 1 682 ? 4.863 5.758 -19.549 1.00 76.12 682 THR A N 1
ATOM 5214 C CA . THR A 1 682 ? 3.792 4.813 -19.859 1.00 76.12 682 THR A CA 1
ATOM 5215 C C . THR A 1 682 ? 4.310 3.790 -20.860 1.00 76.12 682 THR A C 1
ATOM 5217 O O . THR A 1 682 ? 5.351 3.994 -21.488 1.00 76.12 682 THR A O 1
ATOM 5220 N N . PHE A 1 683 ? 3.587 2.684 -21.009 1.00 84.38 683 PHE A N 1
ATOM 5221 C CA . PHE A 1 683 ? 3.795 1.743 -22.101 1.00 84.38 683 PHE A CA 1
ATOM 5222 C C . PHE A 1 683 ? 2.702 1.920 -23.149 1.00 84.38 683 PHE A C 1
ATOM 5224 O O . PHE A 1 683 ? 1.516 1.998 -22.823 1.00 84.38 683 PHE A O 1
ATOM 5231 N N . ALA A 1 684 ? 3.112 1.949 -24.413 1.00 84.38 684 ALA A N 1
ATOM 5232 C CA . ALA A 1 684 ? 2.210 1.960 -25.548 1.00 84.38 684 ALA A CA 1
ATOM 5233 C C . ALA A 1 684 ? 1.418 0.647 -25.609 1.00 84.38 684 ALA A C 1
ATOM 5235 O O . ALA A 1 684 ? 1.908 -0.424 -25.229 1.00 84.38 684 ALA A O 1
ATOM 5236 N N . GLN A 1 685 ? 0.189 0.708 -26.120 1.00 82.88 685 GLN A N 1
ATOM 5237 C CA . GLN A 1 685 ? -0.649 -0.486 -26.218 1.00 82.88 685 GLN A CA 1
ATOM 5238 C C . GLN A 1 685 ? -0.166 -1.409 -27.339 1.00 82.88 685 GLN A C 1
ATOM 5240 O O . GLN A 1 685 ? 0.408 -0.970 -28.334 1.00 82.88 685 GLN A O 1
ATOM 5245 N N . LEU A 1 686 ? -0.440 -2.707 -27.212 1.00 83.62 686 LEU A N 1
ATOM 5246 C CA . LEU A 1 686 ? -0.064 -3.677 -28.234 1.00 83.62 686 LEU A CA 1
ATOM 5247 C C . LEU A 1 686 ? -0.947 -3.565 -29.494 1.00 83.62 686 LEU A C 1
ATOM 5249 O O . LEU A 1 686 ? -2.164 -3.372 -29.428 1.00 83.62 686 LEU A O 1
ATOM 5253 N N . ASN A 1 687 ? -0.341 -3.750 -30.668 1.00 82.06 687 ASN A N 1
ATOM 5254 C CA . ASN A 1 687 ? -0.992 -3.681 -31.974 1.00 82.06 687 ASN A CA 1
ATOM 5255 C C . ASN A 1 687 ? -0.599 -4.850 -32.894 1.00 82.06 687 ASN A C 1
ATOM 5257 O O . ASN A 1 687 ? 0.117 -4.676 -33.878 1.00 82.06 687 ASN A O 1
ATOM 5261 N N . LEU A 1 688 ? -1.097 -6.054 -32.602 1.00 74.00 688 LEU A N 1
ATOM 5262 C CA . LEU A 1 688 ? -0.756 -7.250 -33.390 1.00 74.00 688 LEU A CA 1
ATOM 5263 C C . LEU A 1 688 ? -1.542 -7.392 -34.700 1.00 74.00 688 LEU A C 1
ATOM 5265 O O . LEU A 1 688 ? -1.063 -8.016 -35.645 1.00 74.00 688 LEU A O 1
ATOM 5269 N N . ASP A 1 689 ? -2.731 -6.797 -34.788 1.00 67.12 689 ASP A N 1
ATOM 5270 C CA . ASP A 1 689 ? -3.624 -6.982 -35.940 1.00 67.12 689 ASP A CA 1
ATOM 5271 C C . ASP A 1 689 ? -3.322 -6.017 -37.100 1.00 67.12 689 ASP A C 1
ATOM 5273 O O . ASP A 1 689 ? -3.987 -6.056 -38.138 1.00 67.12 689 ASP A O 1
ATOM 5277 N N . GLY A 1 690 ? -2.380 -5.081 -36.916 1.00 51.78 690 GLY A N 1
ATOM 5278 C CA . GLY A 1 690 ? -2.104 -3.988 -37.859 1.00 51.78 690 GLY A CA 1
ATOM 5279 C C . GLY A 1 690 ? -3.290 -3.034 -38.072 1.00 51.78 690 GLY A C 1
ATOM 5280 O O . GLY A 1 690 ? -3.215 -2.099 -38.872 1.00 51.78 690 GLY A O 1
ATOM 5281 N N . LEU A 1 691 ? -4.399 -3.255 -37.363 1.00 43.66 691 LEU A N 1
ATOM 5282 C CA . LEU A 1 691 ? -5.558 -2.387 -37.346 1.00 43.66 691 LEU A CA 1
ATOM 5283 C C . LEU A 1 691 ? -5.240 -1.240 -36.400 1.00 43.66 691 LEU A C 1
ATOM 5285 O O . LEU A 1 691 ? -5.303 -1.396 -35.180 1.00 43.66 691 LEU A O 1
ATOM 5289 N N . SER A 1 692 ? -4.942 -0.070 -36.964 1.00 42.19 692 SER A N 1
ATOM 5290 C CA . SER A 1 692 ? -5.143 1.188 -36.252 1.00 42.19 692 SER A CA 1
ATOM 5291 C C . SER A 1 692 ? -6.587 1.146 -35.756 1.00 42.19 692 SER A C 1
ATOM 5293 O O . SER A 1 692 ? -7.528 1.224 -36.550 1.00 42.19 692 SER A O 1
ATOM 5295 N N . GLY A 1 693 ? -6.776 0.941 -34.449 1.00 41.94 693 GLY A N 1
ATOM 5296 C CA . GLY A 1 693 ? -8.067 1.218 -33.842 1.00 41.94 693 GLY A CA 1
ATOM 5297 C C . GLY A 1 693 ? -8.426 2.656 -34.212 1.00 41.94 693 GLY A C 1
ATOM 5298 O O . GLY A 1 693 ? -7.513 3.453 -34.463 1.00 41.94 693 GLY A O 1
ATOM 5299 N N . PRO A 1 694 ? -9.716 3.013 -34.317 1.00 35.25 694 PRO A N 1
ATOM 5300 C CA . PRO A 1 694 ? -10.054 4.423 -34.402 1.00 35.25 694 PRO A CA 1
ATOM 5301 C C . PRO A 1 694 ? -9.296 5.106 -33.267 1.00 35.25 694 PRO A C 1
ATOM 5303 O O . PRO A 1 694 ? -9.457 4.697 -32.119 1.00 35.25 694 PRO A O 1
ATOM 5306 N N . THR A 1 695 ? -8.414 6.060 -33.593 1.00 37.44 695 THR A N 1
ATOM 5307 C CA . THR A 1 695 ? -7.847 6.966 -32.597 1.00 37.44 695 THR A CA 1
ATOM 5308 C C . THR A 1 695 ? -9.041 7.380 -31.767 1.00 37.44 695 THR A C 1
ATOM 5310 O O . THR A 1 695 ? -9.984 7.937 -32.347 1.00 37.44 695 THR A O 1
ATOM 5313 N N . ALA A 1 696 ? -9.078 6.982 -30.487 1.00 36.28 696 ALA A N 1
ATOM 5314 C CA . ALA A 1 696 ? -10.161 7.386 -29.609 1.00 36.28 696 ALA A CA 1
ATOM 5315 C C . ALA A 1 696 ? -10.297 8.888 -29.854 1.00 36.28 696 ALA A C 1
ATOM 5317 O O . ALA A 1 696 ? -9.265 9.570 -29.810 1.00 36.28 696 ALA A O 1
ATOM 5318 N N . PRO A 1 697 ? -11.469 9.383 -30.306 1.00 38.28 697 PRO A N 1
ATOM 5319 C CA . PRO A 1 697 ? -11.590 10.789 -30.631 1.00 38.28 697 PRO A CA 1
ATOM 5320 C C . PRO A 1 697 ? -11.083 11.510 -29.400 1.00 38.28 697 PRO A C 1
ATOM 5322 O O . PRO A 1 697 ? -11.644 11.270 -28.332 1.00 38.28 697 PRO A O 1
ATOM 5325 N N . GLN A 1 698 ? -9.977 12.262 -29.531 1.00 43.38 698 GLN A N 1
ATOM 5326 C CA . GLN A 1 698 ? -9.439 13.030 -28.417 1.00 43.38 698 GLN A CA 1
ATOM 5327 C C . GLN A 1 698 ? -10.641 13.766 -27.860 1.00 43.38 698 GLN A C 1
ATOM 5329 O O . GLN A 1 698 ? -11.240 14.587 -28.565 1.00 43.38 698 GLN A O 1
ATOM 5334 N N . VAL A 1 699 ? -11.074 13.364 -26.664 1.00 51.56 699 VAL A N 1
ATOM 5335 C CA . VAL A 1 699 ? -12.191 14.018 -26.008 1.00 51.56 699 VAL A CA 1
ATOM 5336 C C . VAL A 1 699 ? -11.715 15.448 -25.902 1.00 51.56 699 VAL A C 1
ATOM 5338 O O . VAL A 1 699 ? -10.658 15.694 -25.323 1.00 51.56 699 VAL A O 1
ATOM 5341 N N . ALA A 1 700 ? -12.397 16.358 -26.601 1.00 60.41 700 ALA A N 1
ATOM 5342 C CA . ALA A 1 700 ? -11.991 17.749 -26.628 1.00 60.41 700 ALA A CA 1
ATOM 5343 C C . ALA A 1 700 ? -11.852 18.183 -25.172 1.00 60.41 700 ALA A C 1
ATOM 5345 O O . ALA A 1 700 ? -12.838 18.123 -24.432 1.00 60.41 700 ALA A O 1
ATOM 5346 N N . GLN A 1 701 ? -10.626 18.513 -24.754 1.00 71.19 701 GLN A N 1
ATOM 5347 C CA . GLN A 1 701 ? -10.404 18.879 -23.368 1.00 71.19 701 GLN A CA 1
ATOM 5348 C C . GLN A 1 701 ? -11.289 20.096 -23.078 1.00 71.19 701 GLN A C 1
ATOM 5350 O O . GLN A 1 701 ? -11.269 21.055 -23.856 1.00 71.19 701 GLN A O 1
ATOM 5355 N N . PRO A 1 702 ? -12.114 20.048 -22.019 1.00 83.06 702 PRO A N 1
ATOM 5356 C CA . PRO A 1 702 ? -13.075 21.102 -21.718 1.00 83.06 702 PRO A CA 1
ATOM 5357 C C . PRO A 1 702 ? -12.401 22.434 -21.370 1.00 83.06 702 PRO A C 1
ATOM 5359 O O . PRO A 1 702 ? -13.080 23.457 -21.363 1.00 83.06 702 PRO A O 1
ATOM 5362 N N . TYR A 1 703 ? -11.090 22.404 -21.118 1.00 89.31 703 TYR A N 1
ATOM 5363 C CA . TYR A 1 703 ? -10.252 23.537 -20.762 1.00 89.31 703 TYR A CA 1
ATOM 5364 C C . TYR A 1 703 ? -9.040 23.615 -21.690 1.00 89.31 703 TYR A C 1
ATOM 5366 O O . TYR A 1 703 ? -8.527 22.594 -22.156 1.00 89.31 703 TYR A O 1
ATOM 5374 N N . GLN A 1 704 ? -8.581 24.832 -21.949 1.00 90.19 704 GLN A N 1
ATOM 5375 C CA . GLN A 1 704 ? -7.366 25.143 -22.689 1.00 90.19 704 GLN A CA 1
ATOM 5376 C C . GLN A 1 704 ? -6.537 26.180 -21.917 1.00 90.19 704 GLN A C 1
ATOM 5378 O O . GLN A 1 704 ? -7.109 27.068 -21.279 1.00 90.19 704 GLN A O 1
ATOM 5383 N N . PRO A 1 705 ? -5.194 26.128 -22.005 1.00 91.94 705 PRO A N 1
ATOM 5384 C CA . PRO A 1 705 ? -4.338 27.192 -21.491 1.00 91.94 705 PRO A CA 1
ATOM 5385 C C . PRO A 1 705 ? -4.800 28.579 -21.961 1.00 91.94 705 PRO A C 1
ATOM 5387 O O . PRO A 1 705 ? -4.963 28.831 -23.158 1.00 91.94 705 PRO A O 1
ATOM 5390 N N . GLY A 1 706 ? -4.997 29.486 -21.008 1.00 91.69 706 GLY A N 1
ATOM 5391 C CA . GLY A 1 706 ? -5.479 30.850 -21.212 1.00 91.69 706 GLY A CA 1
ATOM 5392 C C . GLY A 1 706 ? -6.980 31.064 -20.988 1.00 91.69 706 GLY A C 1
ATOM 5393 O O . GLY A 1 706 ? -7.384 32.233 -20.900 1.00 91.69 706 GLY A O 1
ATOM 5394 N N . ASP A 1 707 ? -7.780 29.996 -20.861 1.00 94.38 707 ASP A N 1
ATOM 5395 C CA . ASP A 1 707 ? -9.208 30.085 -20.534 1.00 94.38 707 ASP A CA 1
ATOM 5396 C C . ASP A 1 707 ? -9.422 30.857 -19.228 1.00 94.38 707 ASP A C 1
ATOM 5398 O O . ASP A 1 707 ? -8.669 30.707 -18.265 1.00 94.38 707 ASP A O 1
ATOM 5402 N N . GLU A 1 708 ? -10.441 31.716 -19.193 1.00 94.94 708 GLU A N 1
ATOM 5403 C CA . GLU A 1 708 ? -10.757 32.515 -18.009 1.00 94.94 708 GLU A CA 1
ATOM 5404 C C . GLU A 1 708 ? -11.611 31.718 -17.025 1.00 94.94 708 GLU A C 1
ATOM 5406 O O . GLU A 1 708 ? -12.640 31.147 -17.387 1.00 94.94 708 GLU A O 1
ATOM 5411 N N . ILE A 1 709 ? -11.198 31.743 -15.761 1.00 93.56 709 ILE A N 1
ATOM 5412 C CA . ILE A 1 709 ? -11.976 31.262 -14.627 1.00 93.56 709 ILE A CA 1
ATOM 5413 C C . ILE A 1 709 ? -12.558 32.495 -13.941 1.00 93.56 709 ILE A C 1
ATOM 5415 O O . ILE A 1 709 ? -11.828 33.274 -13.323 1.00 93.56 709 ILE A O 1
ATOM 5419 N N . ASP A 1 710 ? -13.867 32.694 -14.079 1.00 93.38 710 ASP A N 1
ATOM 5420 C CA . ASP A 1 710 ? -14.575 33.846 -13.522 1.00 93.38 710 ASP A CA 1
ATOM 5421 C C . ASP A 1 710 ? -15.546 33.404 -12.425 1.00 93.38 710 ASP A C 1
ATOM 5423 O O . ASP A 1 710 ? -16.524 32.711 -12.696 1.00 93.38 710 ASP A O 1
ATOM 5427 N N . ALA A 1 711 ? -15.272 33.834 -11.192 1.00 93.44 711 ALA A N 1
ATOM 5428 C CA . ALA A 1 711 ? -16.135 33.665 -10.025 1.00 93.44 711 ALA A CA 1
ATOM 5429 C C . ALA A 1 711 ? -16.561 32.211 -9.752 1.00 93.44 711 ALA A C 1
ATOM 5431 O O . ALA A 1 711 ? -17.743 31.925 -9.557 1.00 93.44 711 ALA A O 1
ATOM 5432 N N . VAL A 1 712 ? -15.596 31.294 -9.706 1.00 94.19 712 VAL A N 1
ATOM 5433 C CA . VAL A 1 712 ? -15.854 29.894 -9.344 1.00 94.19 712 VAL A CA 1
ATOM 5434 C C . VAL A 1 712 ? -15.855 29.754 -7.830 1.00 94.19 712 VAL A C 1
ATOM 5436 O O . VAL A 1 712 ? -14.850 30.053 -7.193 1.00 94.19 712 VAL A O 1
ATOM 5439 N N . SER A 1 713 ? -16.962 29.279 -7.263 1.00 94.75 713 SER A N 1
ATOM 5440 C CA . SER A 1 713 ? -17.045 28.913 -5.847 1.00 94.75 713 SER A CA 1
ATOM 5441 C C . SER A 1 713 ? -16.713 27.436 -5.635 1.00 94.75 713 SER A C 1
ATOM 5443 O O . SER A 1 713 ? -17.072 26.590 -6.458 1.00 94.75 713 SER A O 1
ATOM 5445 N N . GLY A 1 714 ? -16.020 27.137 -4.541 1.00 93.62 714 GLY A N 1
ATOM 5446 C CA . GLY A 1 714 ? -15.671 25.777 -4.144 1.00 93.62 714 GLY A CA 1
ATOM 5447 C C . GLY A 1 714 ? -14.937 25.732 -2.810 1.00 93.62 714 GLY A C 1
ATOM 5448 O O . GLY A 1 714 ? -14.494 26.763 -2.298 1.00 93.62 714 GLY A O 1
ATOM 5449 N N . THR A 1 715 ? -14.808 24.533 -2.255 1.00 94.62 715 THR A N 1
ATOM 5450 C CA . THR A 1 715 ? -14.078 24.273 -1.008 1.00 94.62 715 THR A CA 1
ATOM 5451 C C . THR A 1 715 ? -12.590 24.123 -1.297 1.00 94.62 715 THR A C 1
ATOM 5453 O O . THR A 1 715 ? -12.216 23.368 -2.195 1.00 94.62 715 THR A O 1
ATOM 5456 N N . VAL A 1 716 ? -11.745 24.831 -0.546 1.00 94.62 716 VAL A N 1
ATOM 5457 C CA . VAL A 1 716 ? -10.284 24.748 -0.689 1.00 94.62 716 VAL A CA 1
ATOM 5458 C C . VAL A 1 716 ? -9.725 23.625 0.177 1.00 94.62 716 VAL A C 1
ATOM 5460 O O . VAL A 1 716 ? -10.121 23.481 1.330 1.00 94.62 716 VAL A O 1
ATOM 5463 N N . TYR A 1 717 ? -8.753 22.891 -0.358 1.00 93.00 717 TYR A N 1
ATOM 5464 C CA . TYR A 1 717 ? -7.952 21.911 0.373 1.00 93.00 717 TYR A CA 1
ATOM 5465 C C . TYR A 1 717 ? -6.492 22.328 0.289 1.00 93.00 717 TYR A C 1
ATOM 5467 O O . TYR A 1 717 ? -5.998 22.629 -0.800 1.00 93.00 717 TYR A O 1
ATOM 5475 N N . VAL A 1 718 ? -5.816 22.387 1.431 1.00 91.12 718 VAL A N 1
ATOM 5476 C CA . VAL A 1 718 ? -4.430 22.845 1.511 1.00 91.12 718 VAL A CA 1
ATOM 5477 C C . VAL A 1 718 ? -3.568 21.778 2.161 1.00 91.12 718 VAL A C 1
ATOM 5479 O O . VAL A 1 718 ? -3.846 21.339 3.279 1.00 91.12 718 VAL A O 1
ATOM 5482 N N . THR A 1 719 ? -2.482 21.438 1.474 1.00 85.12 719 THR A N 1
ATOM 5483 C CA . THR A 1 719 ? -1.417 20.579 1.988 1.00 85.12 719 THR A CA 1
ATOM 5484 C C . THR A 1 719 ? -0.120 21.377 2.040 1.00 85.12 719 THR A C 1
ATOM 5486 O O . THR A 1 719 ? 0.293 22.009 1.066 1.00 85.12 719 THR A O 1
ATOM 5489 N N . GLN A 1 720 ? 0.537 21.374 3.194 1.00 84.50 720 GLN A N 1
ATOM 5490 C CA . GLN A 1 720 ? 1.859 21.949 3.376 1.00 84.50 720 GLN A CA 1
ATOM 5491 C C . GLN A 1 720 ? 2.918 20.859 3.257 1.00 84.50 720 GLN A C 1
ATOM 5493 O O . GLN A 1 720 ? 2.973 19.940 4.064 1.00 84.50 720 GLN A O 1
ATOM 5498 N N . HIS A 1 721 ? 3.823 21.018 2.304 1.00 76.12 721 HIS A N 1
ATOM 5499 C CA . HIS A 1 721 ? 4.968 20.137 2.124 1.00 76.12 721 HIS A CA 1
ATOM 5500 C C . HIS A 1 721 ? 6.197 20.713 2.829 1.00 76.12 721 HIS A C 1
ATOM 5502 O O . HIS A 1 721 ? 6.466 21.911 2.694 1.00 76.12 721 HIS A O 1
ATOM 5508 N N . ILE A 1 722 ? 6.956 19.885 3.553 1.00 68.62 722 ILE A N 1
ATOM 5509 C CA . ILE A 1 722 ? 8.216 20.265 4.222 1.00 68.62 722 ILE A CA 1
ATOM 5510 C C . ILE A 1 722 ? 9.372 19.449 3.648 1.00 68.62 722 ILE A C 1
ATOM 5512 O O . ILE A 1 722 ? 9.569 18.310 4.028 1.00 68.62 722 ILE A O 1
ATOM 5516 N N . TYR A 1 723 ? 10.176 20.021 2.761 1.00 65.06 723 TYR A N 1
ATOM 5517 C CA . TYR A 1 723 ? 11.260 19.306 2.083 1.00 65.06 723 TYR A CA 1
ATOM 5518 C C . TYR A 1 723 ? 12.557 19.240 2.897 1.00 65.06 723 TYR A C 1
ATOM 5520 O O . TYR A 1 723 ? 12.784 20.009 3.840 1.00 65.06 723 TYR A O 1
ATOM 5528 N N . LEU A 1 724 ? 13.475 18.377 2.446 1.00 52.44 724 LEU A N 1
ATOM 5529 C CA . LEU A 1 724 ? 14.848 18.293 2.947 1.00 52.44 724 LEU A CA 1
ATOM 5530 C C . LEU A 1 724 ? 15.510 19.685 3.018 1.00 52.44 724 LEU A C 1
ATOM 5532 O O . LEU A 1 724 ? 15.538 20.442 2.044 1.00 52.44 724 LEU A O 1
ATOM 5536 N N . GLY A 1 725 ? 16.049 20.028 4.191 1.00 56.31 725 GLY A N 1
ATOM 5537 C CA . GLY A 1 725 ? 16.619 21.352 4.476 1.00 56.31 725 GLY A CA 1
ATOM 5538 C C . GLY A 1 725 ? 15.629 22.379 5.047 1.00 56.31 725 GLY A C 1
ATOM 5539 O O . GLY A 1 725 ? 16.036 23.511 5.307 1.00 56.31 725 GLY A O 1
ATOM 5540 N N . GLY A 1 726 ? 14.368 21.993 5.277 1.00 63.34 726 GLY A N 1
ATOM 5541 C CA . GLY A 1 726 ? 13.352 22.798 5.967 1.00 63.34 726 GLY A CA 1
ATOM 5542 C C . GLY A 1 726 ? 12.605 23.800 5.080 1.00 63.34 726 GLY A C 1
ATOM 5543 O O . GLY A 1 726 ? 11.888 24.655 5.597 1.00 63.34 726 GLY A O 1
ATOM 5544 N N . ASN A 1 727 ? 12.774 23.725 3.757 1.00 67.88 727 ASN A N 1
ATOM 5545 C CA . ASN A 1 727 ? 11.987 24.529 2.819 1.00 67.88 727 ASN A CA 1
ATOM 5546 C C . ASN A 1 727 ? 10.549 24.012 2.764 1.00 67.88 727 ASN A C 1
ATOM 5548 O O . ASN A 1 727 ? 10.332 22.808 2.860 1.00 67.88 727 ASN A O 1
ATOM 5552 N N . THR A 1 728 ? 9.577 24.894 2.538 1.00 75.00 728 THR A N 1
ATOM 5553 C CA . THR A 1 728 ? 8.165 24.504 2.457 1.00 75.00 728 THR A CA 1
ATOM 5554 C C . THR A 1 728 ? 7.511 24.943 1.151 1.00 75.00 728 THR A C 1
ATOM 5556 O O . THR A 1 728 ? 7.898 25.957 0.565 1.00 75.00 728 THR A O 1
ATOM 5559 N N . SER A 1 729 ? 6.509 24.191 0.693 1.00 77.81 729 SER A N 1
ATOM 5560 C CA . SER A 1 729 ? 5.571 24.622 -0.353 1.00 77.81 729 SER A CA 1
ATOM 5561 C C . SER A 1 729 ? 4.135 24.349 0.071 1.00 77.81 729 SER A C 1
ATOM 5563 O O . SER A 1 729 ? 3.890 23.506 0.931 1.00 77.81 729 SER A O 1
ATOM 5565 N N . LEU A 1 730 ? 3.189 25.056 -0.542 1.00 80.31 730 LEU A N 1
ATOM 5566 C CA . LEU A 1 730 ? 1.764 24.784 -0.392 1.00 80.31 730 LEU A CA 1
ATOM 5567 C C . LEU A 1 730 ? 1.246 24.179 -1.691 1.00 80.31 730 LEU A C 1
ATOM 5569 O O . LEU A 1 730 ? 1.423 24.769 -2.757 1.00 80.31 730 LEU A O 1
ATOM 5573 N N . GLU A 1 731 ? 0.612 23.024 -1.580 1.00 85.94 731 GLU A N 1
ATOM 5574 C CA . GLU A 1 731 ? -0.299 22.519 -2.592 1.00 85.94 731 GLU A CA 1
ATOM 5575 C C . GLU A 1 731 ? -1.711 22.974 -2.225 1.00 85.94 731 GLU A C 1
ATOM 5577 O O . GLU A 1 731 ? -2.137 22.867 -1.073 1.00 85.94 731 GLU A O 1
ATOM 5582 N N . VAL A 1 732 ? -2.424 23.532 -3.202 1.00 93.12 732 VAL A N 1
ATOM 5583 C CA . VAL A 1 732 ? -3.762 24.080 -2.997 1.00 93.12 732 VAL A CA 1
ATOM 5584 C C . VAL A 1 732 ? -4.693 23.501 -4.053 1.00 93.12 732 VAL A C 1
ATOM 5586 O O . VAL A 1 732 ? -4.575 23.822 -5.234 1.00 93.12 732 VAL A O 1
ATOM 5589 N N . GLY A 1 733 ? -5.627 22.659 -3.626 1.00 93.69 733 GLY A N 1
ATOM 5590 C CA . GLY A 1 733 ? -6.709 22.138 -4.453 1.00 93.69 733 GLY A CA 1
ATOM 5591 C C . GLY A 1 733 ? -8.017 22.893 -4.218 1.00 93.69 733 GLY A C 1
ATOM 5592 O O . GLY A 1 733 ? -8.217 23.511 -3.169 1.00 93.69 733 GLY A O 1
ATOM 5593 N N . ILE A 1 734 ? -8.941 22.820 -5.176 1.00 93.94 734 ILE A N 1
ATOM 5594 C CA . ILE A 1 734 ? -10.328 23.262 -4.983 1.00 93.94 734 ILE A CA 1
ATOM 5595 C C . ILE A 1 734 ? -11.304 22.180 -5.450 1.00 93.94 734 ILE A C 1
ATOM 5597 O O . ILE A 1 734 ? -11.200 21.684 -6.570 1.00 93.94 734 ILE A O 1
ATOM 5601 N N . SER A 1 735 ? -12.278 21.835 -4.605 1.00 93.44 735 SER A N 1
ATOM 5602 C CA . SER A 1 735 ? -13.459 21.074 -5.026 1.00 93.44 735 SER A CA 1
ATOM 5603 C C . SER A 1 735 ? -14.562 22.067 -5.382 1.00 93.44 735 SER A C 1
ATOM 5605 O O . SER A 1 735 ? -15.084 22.743 -4.487 1.00 93.44 735 SER A O 1
ATOM 5607 N N . PRO A 1 736 ? -14.876 22.245 -6.674 1.00 91.19 736 PRO A N 1
ATOM 5608 C CA . PRO A 1 736 ? -15.828 23.255 -7.092 1.00 91.19 736 PRO A CA 1
ATOM 5609 C C . PRO A 1 736 ? -17.257 22.882 -6.697 1.00 91.19 736 PRO A C 1
ATOM 5611 O O . PRO A 1 736 ? -17.646 21.716 -6.709 1.00 91.19 736 PRO A O 1
ATOM 5614 N N . ASP A 1 737 ? -18.084 23.885 -6.414 1.00 87.69 737 ASP A N 1
ATOM 5615 C CA . ASP A 1 737 ? -19.508 23.654 -6.193 1.00 87.69 737 ASP A CA 1
ATOM 5616 C C . ASP A 1 737 ? -20.165 23.103 -7.475 1.00 87.69 737 ASP A C 1
ATOM 5618 O O . ASP A 1 737 ? -19.817 23.548 -8.577 1.00 87.69 737 ASP A O 1
ATOM 5622 N N . PRO A 1 738 ? -21.198 22.239 -7.387 1.00 83.50 738 PRO A N 1
ATOM 5623 C CA . PRO A 1 738 ? -21.908 21.728 -8.567 1.00 83.50 738 PRO A CA 1
ATOM 5624 C C . PRO A 1 738 ? -22.488 22.821 -9.481 1.00 83.50 738 PRO A C 1
ATOM 5626 O O . PRO A 1 738 ? -22.733 22.595 -10.665 1.00 83.50 738 PRO A O 1
ATOM 5629 N N . SER A 1 739 ? -22.724 24.021 -8.940 1.00 82.56 739 SER A N 1
ATOM 5630 C CA . SER A 1 739 ? -23.219 25.192 -9.672 1.00 82.56 739 SER A CA 1
ATOM 5631 C C . SER A 1 739 ? -22.127 26.075 -10.285 1.00 82.56 739 SER A C 1
ATOM 5633 O O . SER A 1 739 ? -22.461 27.049 -10.956 1.00 82.56 739 SER A O 1
ATOM 5635 N N . SER A 1 740 ? -20.848 25.770 -10.067 1.00 83.94 740 SER A N 1
ATOM 5636 C CA . SER A 1 740 ? -19.708 26.576 -10.536 1.00 83.94 740 SER A CA 1
ATOM 5637 C C . SER A 1 740 ? -19.534 26.589 -12.060 1.00 83.94 740 SER A C 1
ATOM 5639 O O . SER A 1 740 ? -18.840 27.448 -12.597 1.00 83.94 740 SER A O 1
ATOM 5641 N N . GLY A 1 741 ? -20.135 25.625 -12.765 1.00 82.12 741 GLY A N 1
ATOM 5642 C CA . GLY A 1 741 ? -19.920 25.410 -14.197 1.00 82.12 741 GLY A CA 1
ATOM 5643 C C . GLY A 1 741 ? -18.633 24.646 -14.526 1.00 82.12 741 GLY A C 1
ATOM 5644 O O . GLY A 1 741 ? -18.417 24.317 -15.695 1.00 82.12 741 GLY A O 1
ATOM 5645 N N . LEU A 1 742 ? -17.813 24.323 -13.521 1.00 86.25 742 LEU A N 1
ATOM 5646 C CA . LEU A 1 742 ? -16.686 23.412 -13.667 1.00 86.25 742 LEU A CA 1
ATOM 5647 C C . LEU A 1 742 ? -17.152 21.950 -13.746 1.00 86.25 742 LEU A C 1
ATOM 5649 O O . LEU A 1 742 ? -18.258 21.589 -13.337 1.00 86.25 742 LEU A O 1
ATOM 5653 N N . LYS A 1 743 ? -16.323 21.114 -14.366 1.00 86.06 743 LYS A N 1
ATOM 5654 C CA . LYS A 1 743 ? -16.572 19.693 -14.583 1.00 86.06 743 LYS A CA 1
ATOM 5655 C C . LYS A 1 743 ? -16.200 18.919 -13.321 1.00 86.06 743 LYS A C 1
ATOM 5657 O O . LYS A 1 743 ? -15.043 18.866 -12.942 1.00 86.06 743 LYS A O 1
ATOM 5662 N N . MET A 1 744 ? -17.195 18.316 -12.675 1.00 81.25 744 MET A N 1
ATOM 5663 C CA . MET A 1 744 ? -17.015 17.620 -11.391 1.00 81.25 744 MET A CA 1
ATOM 5664 C C . MET A 1 744 ? -16.148 16.352 -11.482 1.00 81.25 744 MET A C 1
ATOM 5666 O O . MET A 1 744 ? -15.725 15.833 -10.460 1.00 81.25 744 MET A O 1
ATOM 5670 N N . ASP A 1 745 ? -15.909 15.842 -12.689 1.00 78.81 745 ASP A N 1
ATOM 5671 C CA . ASP A 1 745 ? -15.038 14.701 -12.990 1.00 78.81 745 ASP A CA 1
ATOM 5672 C C . ASP A 1 745 ? -13.562 15.095 -13.211 1.00 78.81 745 ASP A C 1
ATOM 5674 O O . ASP A 1 745 ? -12.756 14.247 -13.591 1.00 78.81 745 ASP A O 1
ATOM 5678 N N . TRP A 1 746 ? -13.204 16.367 -12.992 1.00 84.88 746 TRP A N 1
ATOM 5679 C CA . TRP A 1 746 ? -11.849 16.907 -13.152 1.00 84.88 746 TRP A CA 1
ATOM 5680 C C . TRP A 1 746 ? -11.269 17.386 -11.819 1.00 84.88 746 TRP A C 1
ATOM 5682 O O . TRP A 1 746 ? -11.994 17.858 -10.942 1.00 84.88 746 TRP A O 1
ATOM 5692 N N . GLY A 1 747 ? -9.945 17.297 -11.691 1.00 86.31 747 GLY A N 1
ATOM 5693 C CA . GLY A 1 747 ? -9.192 17.895 -10.590 1.00 86.31 747 GLY A CA 1
ATOM 5694 C C . GLY A 1 747 ? -8.840 19.357 -10.874 1.00 86.31 747 GLY A C 1
ATOM 5695 O O . GLY A 1 747 ? -8.648 19.749 -12.028 1.00 86.31 747 GLY A O 1
ATOM 5696 N N . TYR A 1 748 ? -8.716 20.168 -9.823 1.00 91.75 748 TYR A N 1
ATOM 5697 C CA . TYR A 1 748 ? -8.374 21.588 -9.934 1.00 91.75 748 TYR A CA 1
ATOM 5698 C C . TYR A 1 748 ? -7.301 21.965 -8.916 1.00 91.75 748 TYR A C 1
ATOM 5700 O O . TYR A 1 748 ? -7.535 21.900 -7.709 1.00 91.75 748 TYR A O 1
ATOM 5708 N N . SER A 1 749 ? -6.143 22.394 -9.417 1.00 93.56 749 SER A N 1
ATOM 5709 C CA . SER A 1 749 ? -5.015 22.873 -8.617 1.00 93.56 749 SER A CA 1
ATOM 5710 C C . SER A 1 749 ? -4.858 24.382 -8.800 1.00 93.56 749 SER A C 1
ATOM 5712 O O . SER A 1 749 ? -4.944 24.899 -9.916 1.00 93.56 749 SER A O 1
ATOM 5714 N N . LEU A 1 750 ? -4.660 25.106 -7.704 1.00 95.19 750 LEU A N 1
ATOM 5715 C CA . LEU A 1 750 ? -4.505 26.554 -7.693 1.00 95.19 750 LEU A CA 1
ATOM 5716 C C . LEU A 1 750 ? -3.023 26.915 -7.616 1.00 95.19 750 LEU A C 1
ATOM 5718 O O . LEU A 1 750 ? -2.290 26.434 -6.754 1.00 95.19 750 LEU A O 1
ATOM 5722 N N . THR A 1 751 ? -2.593 27.822 -8.487 1.00 92.38 751 THR A N 1
ATOM 5723 C CA . THR A 1 751 ? -1.228 28.355 -8.524 1.00 92.38 751 THR A CA 1
ATOM 5724 C C . THR A 1 751 ? -1.238 29.885 -8.521 1.00 92.38 751 THR A C 1
ATOM 5726 O O . THR A 1 751 ? -2.290 30.507 -8.663 1.00 92.38 751 THR A O 1
ATOM 5729 N N . GLY A 1 752 ? -0.063 30.500 -8.373 1.00 89.44 752 GLY A N 1
ATOM 5730 C CA . GLY A 1 752 ? 0.118 31.948 -8.509 1.00 89.44 752 GLY A CA 1
ATOM 5731 C C . GLY A 1 752 ? 0.385 32.686 -7.197 1.00 89.44 752 GLY A C 1
ATOM 5732 O O . GLY A 1 752 ? 0.060 32.227 -6.101 1.00 89.44 752 GLY A O 1
ATOM 5733 N N . ASP A 1 753 ? 0.978 33.876 -7.314 1.00 89.56 753 ASP A N 1
ATOM 5734 C CA . ASP A 1 753 ? 1.415 34.690 -6.169 1.00 89.56 753 ASP A CA 1
ATOM 5735 C C . ASP A 1 753 ? 0.240 35.215 -5.318 1.00 89.56 753 ASP A C 1
ATOM 5737 O O . ASP A 1 753 ? 0.413 35.553 -4.143 1.00 89.56 753 ASP A O 1
ATOM 5741 N N . SER A 1 754 ? -0.971 35.277 -5.885 1.00 92.25 754 SER A N 1
ATOM 5742 C CA . SER A 1 754 ? -2.163 35.775 -5.187 1.00 92.25 754 SER A CA 1
ATOM 5743 C C . SER A 1 754 ? -2.745 34.793 -4.169 1.00 92.25 754 SER A C 1
ATOM 5745 O O . SER A 1 754 ? -3.739 35.137 -3.539 1.00 92.25 754 SER A O 1
ATOM 5747 N N . LEU A 1 755 ? -2.157 33.606 -3.978 1.00 93.94 755 LEU A N 1
ATOM 5748 C CA . LEU A 1 755 ? -2.616 32.598 -3.011 1.00 93.94 755 LEU A CA 1
ATOM 5749 C C . LEU A 1 755 ? -2.165 32.851 -1.568 1.00 93.94 755 LEU A C 1
ATOM 5751 O O . LEU A 1 755 ? -2.542 32.108 -0.668 1.00 93.94 755 LEU A O 1
ATOM 5755 N N . SER A 1 756 ? -1.378 33.898 -1.315 1.00 91.69 756 SER A N 1
ATOM 5756 C CA . SER A 1 756 ? -0.949 34.250 0.042 1.00 91.69 756 SER A CA 1
ATOM 5757 C C . SER A 1 756 ? -2.139 34.322 1.015 1.00 91.69 756 SER A C 1
ATOM 5759 O O . SER A 1 756 ? -3.095 35.064 0.772 1.00 91.69 756 SER A O 1
ATOM 5761 N N . GLY A 1 757 ? -2.086 33.558 2.112 1.00 92.25 757 GLY A N 1
ATOM 5762 C CA . GLY A 1 757 ? -3.126 33.522 3.140 1.00 92.25 757 GLY A CA 1
ATOM 5763 C C . GLY A 1 757 ? -4.291 32.574 2.851 1.00 92.25 757 GLY A C 1
ATOM 5764 O O . GLY A 1 757 ? -5.233 32.552 3.644 1.00 92.25 757 GLY A O 1
ATOM 5765 N N . ILE A 1 758 ? -4.283 31.822 1.744 1.00 94.31 758 ILE A N 1
ATOM 5766 C CA . ILE A 1 758 ? -5.384 30.908 1.413 1.00 94.31 758 ILE A CA 1
ATOM 5767 C C . ILE A 1 758 ? -5.474 29.721 2.385 1.00 94.31 758 ILE A C 1
ATOM 5769 O O . ILE A 1 758 ? -6.553 29.168 2.572 1.00 94.31 758 ILE A O 1
ATOM 5773 N N . GLU A 1 759 ? -4.382 29.394 3.081 1.00 92.69 759 GLU A N 1
ATOM 5774 C CA . GLU A 1 759 ? -4.312 28.328 4.084 1.00 92.69 759 GLU A CA 1
ATOM 5775 C C . GLU A 1 759 ? -5.279 28.525 5.261 1.00 92.69 759 GLU A C 1
ATOM 5777 O O . GLU A 1 759 ? -5.719 27.555 5.870 1.00 92.69 759 GLU A O 1
ATOM 5782 N N . GLN A 1 760 ? -5.687 29.769 5.547 1.00 92.94 760 GLN A N 1
ATOM 5783 C CA . GLN A 1 760 ? -6.700 30.057 6.571 1.00 92.94 760 GLN A CA 1
ATOM 5784 C C . GLN A 1 760 ? -8.121 29.624 6.162 1.00 92.94 760 GLN A C 1
ATOM 5786 O O . GLN A 1 760 ? -9.034 29.682 6.982 1.00 92.94 760 GLN A O 1
ATOM 5791 N N . PHE A 1 761 ? -8.309 29.248 4.894 1.00 94.75 761 PHE A N 1
ATOM 5792 C CA . PHE A 1 761 ? -9.568 28.779 4.323 1.00 94.75 761 PHE A CA 1
ATOM 5793 C C . PHE A 1 761 ? -9.536 27.283 3.994 1.00 94.75 761 PHE A C 1
ATOM 5795 O O . PHE A 1 761 ? -10.348 26.826 3.194 1.00 94.75 761 PHE A O 1
ATOM 5802 N N . ASN A 1 762 ? -8.621 26.515 4.598 1.00 94.12 762 ASN A N 1
ATOM 5803 C CA . ASN A 1 762 ? -8.642 25.061 4.479 1.00 94.12 762 ASN A CA 1
ATOM 5804 C C . ASN A 1 762 ? -10.012 24.506 4.909 1.00 94.12 762 ASN A C 1
ATOM 5806 O O . ASN A 1 762 ? -10.545 24.901 5.947 1.00 94.12 762 ASN A O 1
ATOM 5810 N N . ASN A 1 763 ? -10.595 23.641 4.077 1.00 93.75 763 ASN A N 1
ATOM 5811 C CA . ASN A 1 763 ? -11.955 23.114 4.199 1.00 93.75 763 ASN A CA 1
ATOM 5812 C C . ASN A 1 763 ? -13.081 24.170 4.256 1.00 93.75 763 ASN A C 1
ATOM 5814 O O . ASN A 1 763 ? -14.227 23.853 4.587 1.00 93.75 763 ASN A O 1
ATOM 5818 N N . LEU A 1 764 ? -12.797 25.419 3.877 1.00 94.75 764 LEU A N 1
ATOM 5819 C CA . LEU A 1 764 ? -13.780 26.494 3.776 1.00 94.75 764 LEU A CA 1
ATOM 5820 C C . LEU A 1 764 ? -14.021 26.893 2.312 1.00 94.75 764 LEU A C 1
ATOM 5822 O O . LEU A 1 764 ? -13.132 26.782 1.462 1.00 94.75 764 LEU A O 1
ATOM 5826 N N . PRO A 1 765 ? -15.235 27.375 1.993 1.00 95.12 765 PRO A N 1
ATOM 5827 C CA . PRO A 1 765 ? -15.574 27.768 0.642 1.00 95.12 765 PRO A CA 1
ATOM 5828 C C . PRO A 1 765 ? -15.008 29.151 0.314 1.00 95.12 765 PRO A C 1
ATOM 5830 O O . PRO A 1 765 ? -15.203 30.134 1.042 1.00 95.12 765 PRO A O 1
ATOM 5833 N N . VAL A 1 766 ? -14.374 29.250 -0.847 1.00 96.69 766 VAL A N 1
ATOM 5834 C CA . VAL A 1 766 ? -13.915 30.510 -1.434 1.00 96.69 766 VAL A CA 1
ATOM 5835 C C . VAL A 1 766 ? -14.502 30.674 -2.827 1.00 96.69 766 VAL A C 1
ATOM 5837 O O . VAL A 1 766 ? -14.959 29.720 -3.450 1.00 96.69 766 VAL A O 1
ATOM 5840 N N . THR A 1 767 ? -14.475 31.901 -3.329 1.00 97.38 767 THR A N 1
ATOM 5841 C CA . THR A 1 767 ? -14.674 32.206 -4.744 1.00 97.38 767 THR A CA 1
ATOM 5842 C C . THR A 1 767 ? -13.340 32.616 -5.354 1.00 97.38 767 THR A C 1
ATOM 5844 O O . THR A 1 767 ? -12.654 33.470 -4.791 1.00 97.38 767 THR A O 1
ATOM 5847 N N . ILE A 1 768 ? -12.971 32.026 -6.491 1.00 97.38 768 ILE A N 1
ATOM 5848 C CA . ILE A 1 768 ? -11.708 32.281 -7.192 1.00 97.38 768 ILE A CA 1
ATOM 5849 C C . ILE A 1 768 ? -11.923 32.940 -8.556 1.00 97.38 768 ILE A C 1
ATOM 5851 O O . ILE A 1 768 ? -12.941 32.743 -9.227 1.00 97.38 768 ILE A O 1
ATOM 5855 N N . TRP A 1 769 ? -10.912 33.698 -8.976 1.00 97.69 769 TRP A N 1
ATOM 5856 C CA . TRP A 1 769 ? -10.780 34.256 -10.318 1.00 97.69 769 TRP A CA 1
ATOM 5857 C C . TRP A 1 769 ? -9.372 34.016 -10.828 1.00 97.69 769 TRP A C 1
ATOM 5859 O O . TRP A 1 769 ? -8.400 34.302 -10.126 1.00 97.69 769 TRP A O 1
ATOM 5869 N N . GLY A 1 770 ? -9.235 33.581 -12.071 1.00 96.75 770 GLY A N 1
ATOM 5870 C CA . GLY A 1 770 ? -7.932 33.236 -12.613 1.00 96.75 770 GLY A CA 1
ATOM 5871 C C . GLY A 1 770 ? -7.963 32.899 -14.088 1.00 96.75 770 GLY A C 1
ATOM 5872 O O . GLY A 1 770 ? -8.922 33.196 -14.805 1.00 96.75 770 GLY A O 1
ATOM 5873 N N . ARG A 1 771 ? -6.882 32.277 -14.537 1.00 96.94 771 ARG A N 1
ATOM 5874 C CA . ARG A 1 771 ? -6.788 31.699 -15.873 1.00 96.94 771 ARG A CA 1
ATOM 5875 C C . ARG A 1 771 ? -6.228 30.297 -15.778 1.00 96.94 771 ARG A C 1
ATOM 5877 O O . ARG A 1 771 ? -5.409 30.023 -14.910 1.00 96.94 771 ARG A O 1
ATOM 5884 N N . VAL A 1 772 ? -6.649 29.431 -16.687 1.00 95.56 772 VAL A N 1
ATOM 5885 C CA . VAL A 1 772 ? -6.023 28.122 -16.850 1.00 95.56 772 VAL A CA 1
ATOM 5886 C C . VAL A 1 772 ? -4.578 28.345 -17.303 1.00 95.56 772 VAL A C 1
ATOM 5888 O O . VAL A 1 772 ? -4.350 28.909 -18.372 1.00 95.56 772 VAL A O 1
ATOM 5891 N N . ASP A 1 773 ? -3.613 27.947 -16.481 1.00 90.56 773 ASP A N 1
ATOM 5892 C CA . ASP A 1 773 ? -2.186 27.953 -16.819 1.00 90.56 773 ASP A CA 1
ATOM 5893 C C . ASP A 1 773 ? -1.882 26.773 -17.746 1.00 90.56 773 ASP A C 1
ATOM 5895 O O . ASP A 1 773 ? -1.428 26.945 -18.879 1.00 90.56 773 ASP A O 1
ATOM 5899 N N . ARG A 1 774 ? -2.234 25.565 -17.291 1.00 89.38 774 ARG A N 1
ATOM 5900 C CA . ARG A 1 774 ? -2.051 24.312 -18.028 1.00 89.38 774 ARG A CA 1
ATOM 5901 C C . ARG A 1 774 ? -3.062 23.246 -17.610 1.00 89.38 774 ARG A C 1
ATOM 5903 O O . ARG A 1 774 ? -3.796 23.415 -16.636 1.00 89.38 774 ARG A O 1
ATOM 5910 N N . VAL A 1 775 ? -3.092 22.154 -18.369 1.00 81.69 775 VAL A N 1
ATOM 5911 C CA . VAL A 1 775 ? -3.981 21.011 -18.152 1.00 81.69 775 VAL A CA 1
ATOM 5912 C C . VAL A 1 775 ? -3.180 19.724 -18.326 1.00 81.69 775 VAL A C 1
ATOM 5914 O O . VAL A 1 775 ? -2.728 19.447 -19.435 1.00 81.69 775 VAL A O 1
ATOM 5917 N N . ASP A 1 776 ? -3.058 18.935 -17.259 1.00 72.62 776 ASP A N 1
ATOM 5918 C CA . ASP A 1 776 ? -2.285 17.689 -17.236 1.00 72.62 776 ASP A CA 1
ATOM 5919 C C . ASP A 1 776 ? -3.156 16.572 -16.635 1.00 72.62 776 ASP A C 1
ATOM 5921 O O . ASP A 1 776 ? -3.690 16.740 -15.546 1.00 72.62 776 ASP A O 1
ATOM 5925 N N . ASN A 1 777 ? -3.338 15.439 -17.326 1.00 69.50 777 ASN A N 1
ATOM 5926 C CA . ASN A 1 777 ? -4.012 14.234 -16.796 1.00 69.50 777 ASN A CA 1
ATOM 5927 C C . ASN A 1 777 ? -5.334 14.484 -16.026 1.00 69.50 777 ASN A C 1
ATOM 5929 O O . ASN A 1 777 ? -5.516 14.006 -14.913 1.00 69.50 777 ASN A O 1
ATOM 5933 N N . ASN A 1 778 ? -6.277 15.222 -16.624 1.00 78.88 778 ASN A N 1
ATOM 5934 C CA . ASN A 1 778 ? -7.554 15.631 -16.009 1.00 78.88 778 ASN A CA 1
ATOM 5935 C C . ASN A 1 778 ? -7.446 16.582 -14.797 1.00 78.88 778 ASN A C 1
ATOM 5937 O O . ASN A 1 778 ? -8.443 16.817 -14.113 1.00 78.88 778 ASN A O 1
ATOM 5941 N N . ILE A 1 779 ? -6.277 17.182 -14.564 1.00 81.69 779 ILE A N 1
ATOM 5942 C CA . ILE A 1 779 ? -6.061 18.255 -13.592 1.00 81.69 779 ILE A CA 1
ATOM 5943 C C . ILE A 1 779 ? -5.904 19.579 -14.338 1.00 81.69 779 ILE A C 1
ATOM 5945 O O . ILE A 1 779 ? -5.088 19.719 -15.251 1.00 81.69 779 ILE A O 1
ATOM 5949 N N . VAL A 1 780 ? -6.691 20.572 -13.938 1.00 90.50 780 VAL A N 1
ATOM 5950 C CA . VAL A 1 780 ? -6.599 21.944 -14.439 1.00 90.50 780 VAL A CA 1
ATOM 5951 C C . VAL A 1 780 ? -5.813 22.776 -13.433 1.00 90.50 780 VAL A C 1
ATOM 5953 O O . VAL A 1 780 ? -6.246 22.942 -12.292 1.00 90.50 780 VAL A O 1
ATOM 5956 N N . TYR A 1 781 ? -4.684 23.334 -13.862 1.00 92.25 781 TYR A N 1
ATOM 5957 C CA . TYR A 1 781 ? -3.919 24.288 -13.064 1.00 92.25 781 TYR A CA 1
ATOM 5958 C C . TYR A 1 781 ? -4.427 25.699 -13.349 1.00 92.25 781 TYR A C 1
ATOM 5960 O O . TYR A 1 781 ? -4.433 26.142 -14.500 1.00 92.25 781 TYR A O 1
ATOM 5968 N N . ILE A 1 782 ? -4.874 26.400 -12.312 1.00 95.38 782 ILE A N 1
ATOM 5969 C CA . ILE A 1 782 ? -5.464 27.735 -12.409 1.00 95.38 782 ILE A CA 1
ATOM 5970 C C . ILE A 1 782 ? -4.513 28.736 -11.753 1.00 95.38 782 ILE A C 1
ATOM 5972 O O . ILE A 1 782 ? -4.349 28.727 -10.536 1.00 95.38 782 ILE A O 1
ATOM 5976 N N . ASP A 1 783 ? -3.939 29.640 -12.547 1.00 96.62 783 ASP A N 1
ATOM 5977 C CA . ASP A 1 783 ? -3.223 30.811 -12.040 1.00 96.62 783 ASP A CA 1
ATOM 5978 C C . ASP A 1 783 ? -4.239 31.808 -11.470 1.00 96.62 783 ASP A C 1
ATOM 5980 O O . ASP A 1 783 ? -4.982 32.486 -12.196 1.00 96.62 783 ASP A O 1
ATOM 5984 N N . VAL A 1 784 ? -4.336 31.825 -10.142 1.00 97.56 784 VAL A N 1
ATOM 5985 C CA . VAL A 1 784 ? -5.312 32.614 -9.404 1.00 97.56 784 VAL A CA 1
ATOM 5986 C C . VAL A 1 784 ? -4.854 34.062 -9.372 1.00 97.56 784 VAL A C 1
ATOM 5988 O O . VAL A 1 784 ? -3.797 34.412 -8.863 1.00 97.56 784 VAL A O 1
ATOM 5991 N N . THR A 1 785 ? -5.714 34.943 -9.868 1.00 96.88 785 THR A N 1
ATOM 5992 C CA . THR A 1 785 ? -5.497 36.392 -9.826 1.00 96.88 785 THR A CA 1
ATOM 5993 C C . THR A 1 785 ? -6.033 37.013 -8.540 1.00 96.88 785 THR A C 1
ATOM 5995 O O . THR A 1 785 ? -5.444 37.973 -8.039 1.00 96.88 785 THR A O 1
ATOM 5998 N N . ARG A 1 786 ? -7.126 36.466 -7.988 1.00 96.19 786 ARG A N 1
ATOM 5999 C CA . ARG A 1 786 ? -7.686 36.818 -6.675 1.00 96.19 786 ARG A CA 1
ATOM 6000 C C . ARG A 1 786 ? -8.610 35.715 -6.154 1.00 96.19 786 ARG A C 1
ATOM 6002 O O . ARG A 1 786 ? -9.174 34.958 -6.944 1.00 96.19 786 ARG A O 1
ATOM 6009 N N . TYR A 1 787 ? -8.837 35.706 -4.846 1.00 97.44 787 TYR A N 1
ATOM 6010 C CA . TYR A 1 787 ? -9.852 34.884 -4.194 1.00 97.44 787 TYR A CA 1
ATOM 6011 C C . TYR A 1 787 ? -10.550 35.674 -3.074 1.00 97.44 787 TYR A C 1
ATOM 6013 O O . TYR A 1 787 ? -9.993 36.640 -2.548 1.00 97.44 787 TYR A O 1
ATOM 6021 N N . GLU A 1 788 ? -11.775 35.284 -2.723 1.00 97.25 788 GLU A N 1
ATOM 6022 C CA . GLU A 1 788 ? -12.570 35.886 -1.642 1.00 97.25 788 GLU A CA 1
ATOM 6023 C C . GLU A 1 788 ? -13.313 34.787 -0.860 1.00 97.25 788 GLU A C 1
ATOM 6025 O O . GLU A 1 788 ? -13.834 33.865 -1.489 1.00 97.25 788 GLU A O 1
ATOM 6030 N N . PRO A 1 789 ? -13.403 34.848 0.484 1.00 95.88 789 PRO A N 1
ATOM 6031 C CA . PRO A 1 789 ? -14.194 33.881 1.241 1.00 95.88 789 PRO A CA 1
ATOM 6032 C C . PRO A 1 789 ? -15.675 34.001 0.881 1.00 95.88 789 PRO A C 1
ATOM 6034 O O . PRO A 1 789 ? -16.218 35.109 0.850 1.00 95.88 789 PRO A O 1
ATOM 6037 N N . LEU A 1 790 ? -16.339 32.866 0.654 1.00 94.19 790 LEU A N 1
ATOM 6038 C CA . LEU A 1 790 ? -17.768 32.859 0.332 1.00 94.19 790 LEU A CA 1
ATOM 6039 C C . LEU A 1 790 ? -18.616 33.284 1.543 1.00 94.19 790 LEU A C 1
ATOM 6041 O O . LEU A 1 790 ? -19.605 34.000 1.385 1.00 94.19 790 LEU A O 1
ATOM 6045 N N . TYR A 1 791 ? -18.185 32.902 2.751 1.00 92.94 791 TYR A N 1
ATOM 6046 C CA . TYR A 1 791 ? -18.822 33.263 4.019 1.00 92.94 791 TYR A CA 1
ATOM 6047 C C . TYR A 1 791 ? -17.816 33.971 4.944 1.00 92.94 791 TYR A C 1
ATOM 6049 O O . TYR A 1 791 ? -17.110 33.326 5.720 1.00 92.94 791 TYR A O 1
ATOM 6057 N N . PRO A 1 792 ? -17.685 35.310 4.849 1.00 90.12 792 PRO A N 1
ATOM 6058 C CA . PRO A 1 792 ? -16.697 36.053 5.625 1.00 90.12 792 PRO A CA 1
ATOM 6059 C C . PRO A 1 792 ? -16.903 35.909 7.138 1.00 90.12 792 PRO A C 1
ATOM 6061 O O . PRO A 1 792 ? -17.940 36.303 7.668 1.00 90.12 792 PRO A O 1
ATOM 6064 N N . GLY A 1 793 ? -15.875 35.424 7.837 1.00 88.00 793 GLY A N 1
ATOM 6065 C CA . GLY A 1 793 ? -15.871 35.266 9.294 1.00 88.00 793 GLY A CA 1
ATOM 6066 C C . GLY A 1 793 ? -16.322 33.893 9.792 1.00 88.00 793 GLY A C 1
ATOM 6067 O O . GLY A 1 793 ? -16.156 33.631 10.982 1.00 88.00 793 GLY A O 1
ATOM 6068 N N . GLU A 1 794 ? -16.827 33.026 8.911 1.00 90.75 794 GLU A N 1
ATOM 6069 C CA . GLU A 1 794 ? -17.071 31.626 9.257 1.00 90.75 794 GLU A CA 1
ATOM 6070 C C . GLU A 1 794 ? -15.749 30.888 9.484 1.00 90.75 794 GLU A C 1
ATOM 6072 O O . GLU A 1 794 ? -14.728 31.172 8.851 1.00 90.75 794 GLU A O 1
ATOM 6077 N N . GLN A 1 795 ? -15.783 29.947 10.420 1.00 92.50 795 GLN A N 1
ATOM 6078 C CA . GLN A 1 795 ? -14.678 29.064 10.768 1.00 92.50 795 GLN A CA 1
ATOM 6079 C C . GLN A 1 795 ? -15.231 27.656 10.936 1.00 92.50 795 GLN A C 1
ATOM 6081 O O . GLN A 1 795 ? -16.399 27.490 11.302 1.00 92.50 795 GLN A O 1
ATOM 6086 N N . ILE A 1 796 ? -14.374 26.662 10.713 1.00 94.12 796 ILE A N 1
ATOM 6087 C CA . ILE A 1 796 ? -14.674 25.299 11.130 1.00 94.12 796 ILE A CA 1
ATOM 6088 C C . ILE A 1 796 ? -14.848 25.289 12.651 1.00 94.12 796 ILE A C 1
ATOM 6090 O O . ILE A 1 796 ? -14.023 25.813 13.403 1.00 94.12 796 ILE A O 1
ATOM 6094 N N . GLN A 1 797 ? -15.961 24.721 13.082 1.00 94.06 797 GLN A N 1
ATOM 6095 C CA . GLN A 1 797 ? -16.360 24.540 14.464 1.00 94.06 797 GLN A CA 1
ATOM 6096 C C . GLN A 1 797 ? -16.654 23.064 14.704 1.00 94.06 797 GLN A C 1
ATOM 6098 O O . GLN A 1 797 ? -16.930 22.311 13.772 1.00 94.06 797 GLN A O 1
ATOM 6103 N N . VAL A 1 798 ? -16.615 22.688 15.978 1.00 94.44 798 VAL A N 1
ATOM 6104 C CA . VAL A 1 798 ? -16.857 21.330 16.453 1.00 94.44 798 VAL A CA 1
ATOM 6105 C C . VAL A 1 798 ? -18.106 21.346 17.315 1.00 94.44 798 VAL A C 1
ATOM 6107 O O . VAL A 1 798 ? -18.241 22.177 18.222 1.00 94.44 798 VAL A O 1
ATOM 6110 N N . TRP A 1 799 ? -19.017 20.417 17.054 1.00 95.38 799 TRP A N 1
ATOM 6111 C CA . TRP A 1 799 ? -20.206 20.222 17.866 1.00 95.38 799 TRP A CA 1
ATOM 6112 C C . TRP A 1 799 ? -20.345 18.766 18.271 1.00 95.38 799 TRP A C 1
ATOM 6114 O O . TRP A 1 799 ? -20.290 17.872 17.436 1.00 95.38 799 TRP A O 1
ATOM 6124 N N . THR A 1 800 ? -20.660 18.540 19.543 1.00 94.94 800 THR A N 1
ATOM 6125 C CA . THR A 1 800 ? -21.026 17.216 20.049 1.00 94.94 800 THR A CA 1
ATOM 6126 C C . THR A 1 800 ? -22.541 17.106 20.195 1.00 94.94 800 THR A C 1
ATOM 6128 O O . THR A 1 800 ? -23.174 17.987 20.793 1.00 94.94 800 THR A O 1
ATOM 6131 N N . GLY A 1 801 ? -23.150 16.030 19.707 1.00 94.62 801 GLY A N 1
ATOM 6132 C CA . GLY A 1 801 ? -24.604 15.883 19.695 1.00 94.62 801 GLY A CA 1
ATOM 6133 C C . GLY A 1 801 ? -25.086 14.509 19.251 1.00 94.62 801 GLY A C 1
ATOM 6134 O O . GLY A 1 801 ? -24.345 13.541 19.310 1.00 94.62 801 GLY A O 1
ATOM 6135 N N . THR A 1 802 ? -26.347 14.430 18.837 1.00 95.06 802 THR A N 1
ATOM 6136 C CA . THR A 1 802 ? -27.003 13.184 18.408 1.00 95.06 802 THR A CA 1
ATOM 6137 C C . THR A 1 802 ? -27.721 13.382 17.080 1.00 95.06 802 THR A C 1
ATOM 6139 O O . THR A 1 802 ? -28.230 14.472 16.810 1.00 95.06 802 THR A O 1
ATOM 6142 N N . GLU A 1 803 ? -27.804 12.327 16.274 1.00 95.19 803 GLU A N 1
ATOM 6143 C CA . GLU A 1 803 ? -28.471 12.348 14.968 1.00 95.19 803 GLU A CA 1
ATOM 6144 C C . GLU A 1 803 ? -29.863 11.709 15.008 1.00 95.19 803 GLU A C 1
ATOM 6146 O O . GLU A 1 803 ? -30.117 10.730 15.717 1.00 95.19 803 GLU A O 1
ATOM 6151 N N . GLN A 1 804 ? -30.765 12.245 14.188 1.00 95.00 804 GLN A N 1
ATOM 6152 C CA . GLN A 1 804 ? -32.066 11.659 13.871 1.00 95.00 804 GLN A CA 1
ATOM 6153 C C . GLN A 1 804 ? -32.397 11.871 12.391 1.00 95.00 804 GLN A C 1
ATOM 6155 O O . GLN A 1 804 ? -32.058 12.902 11.816 1.00 95.00 804 GLN A O 1
ATOM 6160 N N . ILE A 1 805 ? -33.124 10.936 11.781 1.00 94.94 805 ILE A N 1
ATOM 6161 C CA . ILE A 1 805 ? -33.628 11.094 10.412 1.00 94.94 805 ILE A CA 1
ATOM 6162 C C . ILE A 1 805 ? -35.055 11.636 10.460 1.00 94.94 805 ILE A C 1
ATOM 6164 O O . ILE A 1 805 ? -35.923 11.075 11.133 1.00 94.94 805 ILE A O 1
ATOM 6168 N N . LEU A 1 806 ? -35.308 12.723 9.731 1.00 95.31 806 LEU A N 1
ATOM 6169 C CA . LEU A 1 806 ? -36.618 13.366 9.644 1.00 95.31 806 LEU A CA 1
ATOM 6170 C C . LEU A 1 806 ? -36.991 13.656 8.194 1.00 95.31 806 LEU A C 1
ATOM 6172 O O . LEU A 1 806 ? -36.141 13.936 7.355 1.00 95.31 806 LEU A O 1
ATOM 6176 N N . THR A 1 807 ? -38.292 13.669 7.909 1.00 95.88 807 THR A N 1
ATOM 6177 C CA . THR A 1 807 ? -38.811 14.225 6.657 1.00 95.88 807 THR A CA 1
ATOM 6178 C C . THR A 1 807 ? -39.183 15.691 6.866 1.00 95.88 807 THR A C 1
ATOM 6180 O O . THR A 1 807 ? -40.189 15.993 7.511 1.00 95.88 807 THR A O 1
ATOM 6183 N N . LEU A 1 808 ? -38.395 16.598 6.296 1.00 94.81 808 LEU A N 1
ATOM 6184 C CA . LEU A 1 808 ? -38.617 18.043 6.310 1.00 94.81 808 LEU A CA 1
ATOM 6185 C C . LEU A 1 808 ? -38.894 18.522 4.883 1.00 94.81 808 LEU A C 1
ATOM 6187 O O . LEU A 1 808 ? -38.199 18.137 3.951 1.00 94.81 808 LEU A O 1
ATOM 6191 N N . ASP A 1 809 ? -39.954 19.311 4.689 1.00 91.88 809 ASP A N 1
ATOM 6192 C CA . ASP A 1 809 ? -40.373 19.821 3.370 1.00 91.88 809 ASP A CA 1
ATOM 6193 C C . ASP A 1 809 ? -40.518 18.739 2.273 1.00 91.88 809 ASP A C 1
ATOM 6195 O O . ASP A 1 809 ? -40.346 18.992 1.083 1.00 91.88 809 ASP A O 1
ATOM 6199 N N . GLY A 1 810 ? -40.883 17.513 2.673 1.00 90.69 810 GLY A N 1
ATOM 6200 C CA . GLY A 1 810 ? -41.034 16.363 1.770 1.00 90.69 810 GLY A CA 1
ATOM 6201 C C . GLY A 1 810 ? -39.725 15.652 1.414 1.00 90.69 810 GLY A C 1
ATOM 6202 O O . GLY A 1 810 ? -39.747 14.731 0.600 1.00 90.69 810 GLY A O 1
ATOM 6203 N N . GLN A 1 811 ? -38.612 16.044 2.032 1.00 93.00 811 GLN A N 1
ATOM 6204 C CA . GLN A 1 811 ? -37.288 15.469 1.849 1.00 93.00 811 GLN A CA 1
ATOM 6205 C C . GLN A 1 811 ? -36.796 14.821 3.147 1.00 93.00 811 GLN A C 1
ATOM 6207 O O . GLN A 1 811 ? -36.887 15.409 4.220 1.00 93.00 811 GLN A O 1
ATOM 6212 N N . GLU A 1 812 ? -36.254 13.610 3.054 1.00 95.88 812 GLU A N 1
ATOM 6213 C CA . GLU A 1 812 ? -35.571 12.961 4.174 1.00 95.88 812 GLU A CA 1
ATOM 6214 C C . GLU A 1 812 ? -34.181 13.577 4.379 1.00 95.88 812 GLU A C 1
ATOM 6216 O O . GLU A 1 812 ? -33.436 13.730 3.406 1.00 95.88 812 GLU A O 1
ATOM 6221 N N . VAL A 1 813 ? -33.857 13.968 5.610 1.00 96.31 813 VAL A N 1
ATOM 6222 C CA . VAL A 1 813 ? -32.586 14.592 6.006 1.00 96.31 813 VAL A CA 1
ATOM 6223 C C . VAL A 1 813 ? -32.148 14.098 7.385 1.00 96.31 813 VAL A C 1
ATOM 6225 O O . VAL A 1 813 ? -32.981 13.663 8.186 1.00 96.31 813 VAL A O 1
ATOM 6228 N N . VAL A 1 814 ? -30.853 14.217 7.673 1.00 96.69 814 VAL A N 1
ATOM 6229 C CA . VAL A 1 814 ? -30.288 14.019 9.010 1.00 96.69 814 VAL A CA 1
ATOM 6230 C C . VAL A 1 814 ? -30.360 15.347 9.766 1.00 96.69 814 VAL A C 1
ATOM 6232 O O . VAL A 1 814 ? -29.805 16.360 9.333 1.00 96.69 814 VAL A O 1
ATOM 6235 N N . LEU A 1 815 ? -31.080 15.349 10.889 1.00 97.19 815 LEU A N 1
ATOM 6236 C CA . LEU A 1 815 ? -31.062 16.431 11.864 1.00 97.19 815 LEU A CA 1
ATOM 6237 C C . LEU A 1 815 ? -30.081 16.070 12.977 1.00 97.19 815 LEU A C 1
ATOM 6239 O O . LEU A 1 815 ? -30.279 15.093 13.700 1.00 97.19 815 LEU A O 1
ATOM 6243 N N . PHE A 1 816 ? -29.067 16.902 13.141 1.00 97.62 816 PHE A N 1
ATOM 6244 C CA . PHE A 1 816 ? -28.116 16.826 14.232 1.00 97.62 816 PHE A CA 1
ATOM 6245 C C . PHE A 1 816 ? -28.538 17.779 15.351 1.00 97.62 816 PHE A C 1
ATOM 6247 O O . PHE A 1 816 ? -28.737 18.974 15.122 1.00 97.62 816 PHE A O 1
ATOM 6254 N N . THR A 1 817 ? -28.691 17.256 16.566 1.00 97.44 817 THR A N 1
ATOM 6255 C CA . THR A 1 817 ? -29.035 18.028 17.763 1.00 97.44 817 THR A CA 1
ATOM 6256 C C . THR A 1 817 ? -27.843 18.063 18.709 1.00 97.44 817 THR A C 1
ATOM 6258 O O . THR A 1 817 ? -27.447 17.027 19.242 1.00 97.44 817 THR A O 1
ATOM 6261 N N . THR A 1 818 ? -27.293 19.252 18.950 1.00 96.44 818 THR A N 1
ATOM 6262 C CA . THR A 1 818 ? -26.142 19.440 19.840 1.00 96.44 818 THR A CA 1
ATOM 6263 C C . THR A 1 818 ? -26.501 19.110 21.286 1.00 96.44 818 THR A C 1
ATOM 6265 O O . THR A 1 818 ? -27.657 19.205 21.707 1.00 96.44 818 THR A O 1
ATOM 6268 N N . SER A 1 819 ? -25.492 18.816 22.101 1.00 93.25 819 SER A N 1
ATOM 6269 C CA . SER A 1 819 ? -25.642 18.604 23.548 1.00 93.25 819 SER A CA 1
ATOM 6270 C C . SER A 1 819 ? -26.172 19.846 24.283 1.00 93.25 819 SER A C 1
ATOM 6272 O O . SER A 1 819 ? -26.711 19.739 25.385 1.00 93.25 819 SER A O 1
ATOM 6274 N N . ALA A 1 820 ? -26.059 21.030 23.668 1.00 93.56 820 ALA A N 1
ATOM 6275 C CA . ALA A 1 820 ? -26.653 22.277 24.149 1.00 93.56 820 ALA A CA 1
ATOM 6276 C C . ALA A 1 820 ? -28.137 22.446 23.749 1.00 93.56 820 ALA A C 1
ATOM 6278 O O . ALA A 1 820 ? -28.798 23.372 24.223 1.00 93.56 820 ALA A O 1
ATOM 6279 N N . GLY A 1 821 ? -28.675 21.550 22.916 1.00 94.88 821 GLY A N 1
ATOM 6280 C CA . GLY A 1 821 ? -30.066 21.536 22.462 1.00 94.88 821 GLY A CA 1
ATOM 6281 C C . GLY A 1 821 ? -30.338 22.330 21.181 1.00 94.88 821 GLY A C 1
ATOM 6282 O O . GLY A 1 821 ? -31.501 22.508 20.820 1.00 94.88 821 GLY A O 1
ATOM 6283 N N . GLU A 1 822 ? -29.305 22.815 20.492 1.00 97.06 822 GLU A N 1
ATOM 6284 C CA . GLU A 1 822 ? -29.443 23.432 19.166 1.00 97.06 822 GLU A CA 1
ATOM 6285 C C . GLU A 1 822 ? -29.609 22.346 18.104 1.00 97.06 822 GLU A C 1
ATOM 6287 O O . GLU A 1 822 ? -29.228 21.202 18.330 1.00 97.06 822 GLU A O 1
ATOM 6292 N N . SER A 1 823 ? -30.219 22.647 16.959 1.00 97.31 823 SER A N 1
ATOM 6293 C CA . SER A 1 823 ? -30.428 21.638 15.915 1.00 97.31 823 SER A CA 1
ATOM 6294 C C . SER A 1 823 ? -30.175 22.185 14.523 1.00 97.31 823 SER A C 1
ATOM 6296 O O . SER A 1 823 ? -30.651 23.271 14.183 1.00 97.31 823 SER A O 1
ATOM 6298 N N . TYR A 1 824 ? -29.472 21.386 13.730 1.00 97.62 824 TYR A N 1
ATOM 6299 C CA . TYR A 1 824 ? -29.010 21.714 12.391 1.00 97.62 824 TYR A CA 1
ATOM 6300 C C . TYR A 1 824 ? -29.338 20.567 11.436 1.00 97.62 824 TYR A C 1
ATOM 6302 O O . TYR A 1 824 ? -29.316 19.401 11.827 1.00 97.62 824 TYR A O 1
ATOM 6310 N N . VAL A 1 825 ? -29.643 20.890 10.182 1.00 97.81 825 VAL A N 1
ATOM 6311 C CA . VAL A 1 825 ? -29.720 19.889 9.110 1.00 97.81 825 VAL A CA 1
ATOM 6312 C C . VAL A 1 825 ? -28.327 19.719 8.519 1.00 97.81 825 VAL A C 1
ATOM 6314 O O . VAL A 1 825 ? -27.721 20.712 8.112 1.00 97.81 825 VAL A O 1
ATOM 6317 N N . LEU A 1 826 ? -27.840 18.478 8.445 1.00 96.69 826 LEU A N 1
ATOM 6318 C CA . LEU A 1 826 ? -26.564 18.179 7.794 1.00 96.69 826 LEU A CA 1
ATOM 6319 C C . LEU A 1 826 ? -26.703 18.337 6.284 1.00 96.69 826 LEU A C 1
ATOM 6321 O O . LEU A 1 826 ? -27.604 17.758 5.661 1.00 96.69 826 LEU A O 1
ATOM 6325 N N . LYS A 1 827 ? -25.829 19.148 5.692 1.00 93.12 827 LYS A N 1
ATOM 6326 C CA . LYS A 1 827 ? -25.894 19.489 4.274 1.00 93.12 827 LYS A CA 1
ATOM 6327 C C . LYS A 1 827 ? -25.619 18.271 3.393 1.00 93.12 827 LYS A C 1
ATOM 6329 O O . LYS A 1 827 ? -26.290 18.145 2.368 1.00 93.12 827 LYS A O 1
ATOM 6334 N N . SER A 1 828 ? -24.719 17.372 3.796 1.00 91.25 828 SER A N 1
ATOM 6335 C CA . SER A 1 828 ? -24.466 16.099 3.100 1.00 91.25 828 SER A CA 1
ATOM 6336 C C . SER A 1 828 ? -25.751 15.295 2.894 1.00 91.25 828 SER A C 1
ATOM 6338 O O . SER A 1 828 ? -26.102 14.982 1.761 1.00 91.25 828 SER A O 1
ATOM 6340 N N . SER A 1 829 ? -26.547 15.104 3.951 1.00 93.56 829 SER A N 1
ATOM 6341 C CA . SER A 1 829 ? -27.828 14.385 3.894 1.00 93.56 829 SER A CA 1
ATOM 6342 C C . SER A 1 829 ? -28.878 15.058 3.003 1.00 93.56 829 SER A C 1
ATOM 6344 O O . SER A 1 829 ? -29.833 14.424 2.533 1.00 93.56 829 SER A O 1
ATOM 6346 N N . ALA A 1 830 ? -28.739 16.367 2.774 1.00 90.00 830 ALA A N 1
ATOM 6347 C CA . ALA A 1 830 ? -29.595 17.095 1.859 1.00 90.00 830 ALA A CA 1
ATOM 6348 C C . ALA A 1 830 ? -29.177 16.893 0.394 1.00 90.00 830 ALA A C 1
ATOM 6350 O O . ALA A 1 830 ? -30.060 16.797 -0.462 1.00 90.00 830 ALA A O 1
ATOM 6351 N N . ASP A 1 831 ? -27.871 16.792 0.140 1.00 86.75 831 ASP A N 1
ATOM 6352 C CA . ASP A 1 831 ? -27.269 16.659 -1.190 1.00 86.75 831 ASP A CA 1
ATOM 6353 C C . ASP A 1 831 ? -27.259 15.203 -1.688 1.00 86.75 831 ASP A C 1
ATOM 6355 O O . ASP A 1 831 ? -27.569 14.946 -2.853 1.00 86.75 831 ASP A O 1
ATOM 6359 N N . PHE A 1 832 ? -26.973 14.246 -0.802 1.00 82.75 832 PHE A N 1
ATOM 6360 C CA . PHE A 1 832 ? -26.825 12.828 -1.118 1.00 82.75 832 PHE A CA 1
ATOM 6361 C C . PHE A 1 832 ? -27.964 12.004 -0.518 1.00 82.75 832 PHE A C 1
ATOM 6363 O O . PHE A 1 832 ? -28.358 12.176 0.636 1.00 82.75 832 PHE A O 1
ATOM 6370 N N . LYS A 1 833 ? -28.527 11.102 -1.328 1.00 83.38 833 LYS A N 1
ATOM 6371 C CA . LYS A 1 833 ? -29.612 10.196 -0.934 1.00 83.38 833 LYS A CA 1
ATOM 6372 C C . LYS A 1 833 ? -29.149 8.743 -1.009 1.00 83.38 833 LYS A C 1
ATOM 6374 O O . LYS A 1 833 ? -28.413 8.420 -1.942 1.00 83.38 833 LYS A O 1
ATOM 6379 N N . PRO A 1 834 ? -29.667 7.859 -0.139 1.00 87.38 834 PRO A N 1
ATOM 6380 C CA . PRO A 1 834 ? -30.624 8.122 0.952 1.00 87.38 834 PRO A CA 1
ATOM 6381 C C . PRO A 1 834 ? -29.986 8.824 2.172 1.00 87.38 834 PRO A C 1
ATOM 6383 O O . PRO A 1 834 ? -28.768 8.935 2.255 1.00 87.38 834 PRO A O 1
ATOM 6386 N N . ALA A 1 835 ? -30.799 9.393 3.074 1.00 85.88 835 ALA A N 1
ATOM 6387 C CA . ALA A 1 835 ? -30.280 10.214 4.179 1.00 85.88 835 ALA A CA 1
ATOM 6388 C C . ALA A 1 835 ? -29.525 9.382 5.228 1.00 85.88 835 ALA A C 1
ATOM 6390 O O . ALA A 1 835 ? -28.548 9.861 5.794 1.00 85.88 835 ALA A O 1
ATOM 6391 N N . ASP A 1 836 ? -29.941 8.134 5.439 1.00 82.62 836 ASP A N 1
ATOM 6392 C CA . ASP A 1 836 ? -29.274 7.154 6.301 1.00 82.62 836 ASP A CA 1
ATOM 6393 C C . ASP A 1 836 ? -27.849 6.801 5.855 1.00 82.62 836 ASP A C 1
ATOM 6395 O O . ASP A 1 836 ? -27.063 6.367 6.683 1.00 82.62 836 ASP A O 1
ATOM 6399 N N . ALA A 1 837 ? -27.475 7.049 4.597 1.00 80.88 837 ALA A N 1
ATOM 6400 C CA . ALA A 1 837 ? -26.093 6.909 4.135 1.00 80.88 837 ALA A CA 1
ATOM 6401 C C . ALA A 1 837 ? -25.155 8.035 4.628 1.00 80.88 837 ALA A C 1
ATOM 6403 O O . ALA A 1 837 ? -23.965 7.991 4.336 1.00 80.88 837 ALA A O 1
ATOM 6404 N N . ASN A 1 838 ? -25.681 9.049 5.330 1.00 85.44 838 ASN A N 1
ATOM 6405 C CA . ASN A 1 838 ? -24.930 10.222 5.800 1.00 85.44 838 ASN A CA 1
ATOM 6406 C C . ASN A 1 838 ? -24.881 10.324 7.337 1.00 85.44 838 ASN A C 1
ATOM 6408 O O . ASN A 1 838 ? -24.596 11.396 7.860 1.00 85.44 838 ASN A O 1
ATOM 6412 N N . ILE A 1 839 ? -25.226 9.256 8.063 1.00 88.00 839 ILE A N 1
ATOM 6413 C CA . ILE A 1 839 ? -25.072 9.204 9.526 1.00 88.00 839 ILE A CA 1
ATOM 6414 C C . ILE A 1 839 ? -23.629 8.814 9.871 1.00 88.00 839 ILE A C 1
ATOM 6416 O O . ILE A 1 839 ? -23.052 7.954 9.206 1.00 88.00 839 ILE A O 1
ATOM 6420 N N . ILE A 1 840 ? -23.048 9.426 10.902 1.00 84.06 840 ILE A N 1
ATOM 6421 C CA . ILE A 1 840 ? -21.654 9.163 11.319 1.00 84.06 840 ILE A CA 1
ATOM 6422 C C . ILE A 1 840 ? -21.565 7.921 12.220 1.00 84.06 840 ILE A C 1
ATOM 6424 O O . ILE A 1 840 ? -20.581 7.186 12.187 1.00 84.06 840 ILE A O 1
ATOM 6428 N N . GLY A 1 841 ? -22.611 7.670 13.010 1.00 77.62 841 GLY A N 1
ATOM 6429 C CA . GLY A 1 841 ? -22.747 6.502 13.882 1.00 77.62 841 GLY A CA 1
ATOM 6430 C C . GLY A 1 841 ? -24.169 5.956 13.842 1.00 77.62 841 GLY A C 1
ATOM 6431 O O . GLY A 1 841 ? -24.791 5.878 12.783 1.00 77.62 841 GLY A O 1
ATOM 6432 N N . ARG A 1 842 ? -24.741 5.602 14.998 1.00 76.62 842 ARG A N 1
ATOM 6433 C CA . ARG A 1 842 ? -26.180 5.323 15.077 1.00 76.62 842 ARG A CA 1
ATOM 6434 C C . ARG A 1 842 ? -26.980 6.543 15.459 1.00 76.62 842 ARG A C 1
ATOM 6436 O O . ARG A 1 842 ? -26.550 7.420 16.202 1.00 76.62 842 ARG A O 1
ATOM 6443 N N . LEU A 1 843 ? -28.250 6.488 15.073 1.00 84.31 843 LEU A N 1
ATOM 6444 C CA . LEU A 1 843 ? -29.253 7.392 15.609 1.00 84.31 843 LEU A CA 1
ATOM 6445 C C . LEU A 1 843 ? -29.280 7.302 17.139 1.00 84.31 843 LEU A C 1
ATOM 6447 O O . LEU A 1 843 ? -29.535 6.239 17.711 1.00 84.31 843 LEU A O 1
ATOM 6451 N N . GLY A 1 844 ? -29.052 8.446 17.780 1.00 81.50 844 GLY A N 1
ATOM 6452 C CA . GLY A 1 844 ? -28.967 8.580 19.232 1.00 81.50 844 GLY A CA 1
ATOM 6453 C C . GLY A 1 844 ? -27.574 8.400 19.841 1.00 81.50 844 GLY A C 1
ATOM 6454 O O . GLY A 1 844 ? -27.443 8.677 21.035 1.00 81.50 844 GLY A O 1
ATOM 6455 N N . ASP A 1 845 ? -26.558 7.993 19.074 1.00 83.00 845 ASP A N 1
ATOM 6456 C CA . ASP A 1 845 ? -25.175 8.003 19.557 1.00 83.00 845 ASP A CA 1
ATOM 6457 C C . ASP A 1 845 ? -24.723 9.444 19.808 1.00 83.00 845 ASP A C 1
ATOM 6459 O O . ASP A 1 845 ? -25.136 10.375 19.109 1.00 83.00 845 ASP A O 1
ATOM 6463 N N . LEU A 1 846 ? -23.883 9.621 20.830 1.00 86.75 846 LEU A N 1
ATOM 6464 C CA . LEU A 1 846 ? -23.187 10.880 21.042 1.00 86.75 846 LEU A CA 1
ATOM 6465 C C . LEU A 1 846 ? -22.012 10.931 20.066 1.00 86.75 846 LEU A C 1
ATOM 6467 O O . LEU A 1 846 ? -21.047 10.192 20.232 1.00 86.75 846 LEU A O 1
ATOM 6471 N N . ILE A 1 847 ? -22.113 11.798 19.070 1.00 90.50 847 ILE A N 1
ATOM 6472 C CA . ILE A 1 847 ? -21.122 11.963 18.010 1.00 90.50 847 ILE A CA 1
ATOM 6473 C C . ILE A 1 847 ? -20.549 13.375 18.020 1.00 90.50 847 ILE A C 1
ATOM 6475 O O . ILE A 1 847 ? -21.102 14.288 18.647 1.00 90.50 847 ILE A O 1
ATOM 6479 N N . GLU A 1 848 ? -19.476 13.552 17.271 1.00 92.81 848 GLU A N 1
ATOM 6480 C CA . GLU A 1 848 ? -18.875 14.832 16.953 1.00 92.81 848 GLU A CA 1
ATOM 6481 C C . GLU A 1 848 ? -19.019 15.138 15.468 1.00 92.81 848 GLU A C 1
ATOM 6483 O O . GLU A 1 848 ? -18.843 14.262 14.622 1.00 92.81 848 GLU A O 1
ATOM 6488 N N . ILE A 1 849 ? -19.357 16.388 15.162 1.00 94.62 849 ILE A N 1
ATOM 6489 C CA . ILE A 1 849 ? -19.412 16.911 13.802 1.00 94.62 849 ILE A CA 1
ATOM 6490 C C . ILE A 1 849 ? -18.524 18.139 13.723 1.00 94.62 849 ILE A C 1
ATOM 6492 O O . ILE A 1 849 ? -18.668 19.073 14.517 1.00 94.62 849 ILE A O 1
ATOM 6496 N N . GLU A 1 850 ? -17.669 18.151 12.711 1.00 95.62 850 GLU A N 1
ATOM 6497 C CA . GLU A 1 850 ? -16.903 19.312 12.302 1.00 95.62 850 GLU A CA 1
ATOM 6498 C C . GLU A 1 850 ? -17.537 19.969 11.082 1.00 95.62 850 GLU A C 1
ATOM 6500 O O . GLU A 1 850 ? -17.984 19.297 10.148 1.00 95.62 850 GLU A O 1
ATOM 6505 N N . GLY A 1 851 ? -17.554 21.297 11.052 1.00 95.31 851 GLY A N 1
ATOM 6506 C CA . GLY A 1 851 ? -18.110 22.007 9.911 1.00 95.31 851 GLY A CA 1
ATOM 6507 C C . GLY A 1 851 ? -18.333 23.488 10.149 1.00 95.31 851 GLY A C 1
ATOM 6508 O O . GLY A 1 851 ? -17.818 24.075 11.097 1.00 95.31 851 GLY A O 1
ATOM 6509 N N . TYR A 1 852 ? -19.145 24.103 9.300 1.00 95.31 852 TYR A N 1
ATOM 6510 C CA . TYR A 1 852 ? -19.556 25.499 9.452 1.00 95.31 852 TYR A CA 1
ATOM 6511 C C . TYR A 1 852 ? -21.042 25.666 9.134 1.00 95.31 852 TYR A C 1
ATOM 6513 O O . TYR A 1 852 ? -21.639 24.895 8.377 1.00 95.31 852 TYR A O 1
ATOM 6521 N N . ILE A 1 853 ? -21.666 26.684 9.722 1.00 94.81 853 ILE A N 1
ATOM 6522 C CA . ILE A 1 853 ? -23.072 26.996 9.455 1.00 94.81 853 ILE A CA 1
ATOM 6523 C C . ILE A 1 853 ? -23.140 27.762 8.137 1.00 94.81 853 ILE A C 1
ATOM 6525 O O . ILE A 1 853 ? -22.402 28.721 7.933 1.00 94.81 853 ILE A O 1
ATOM 6529 N N . ILE A 1 854 ? -24.044 27.366 7.241 1.00 93.69 854 ILE A N 1
ATOM 6530 C CA . ILE A 1 854 ? -24.273 28.091 5.992 1.00 93.69 854 ILE A CA 1
ATOM 6531 C C . ILE A 1 854 ? -25.240 29.250 6.276 1.00 93.69 854 ILE A C 1
ATOM 6533 O O . ILE A 1 854 ? -26.412 28.995 6.587 1.00 93.69 854 ILE A O 1
ATOM 6537 N N . PRO A 1 855 ? -24.808 30.520 6.155 1.00 91.12 855 PRO A N 1
ATOM 6538 C CA . PRO A 1 855 ? -25.665 31.656 6.463 1.00 91.12 855 PRO A CA 1
ATOM 6539 C C . PRO A 1 855 ? -26.934 31.666 5.604 1.00 91.12 855 PRO A C 1
ATOM 6541 O O . PRO A 1 855 ? -26.900 31.378 4.407 1.00 91.12 855 PRO A O 1
ATOM 6544 N N . ASP A 1 856 ? -28.061 32.009 6.231 1.00 88.50 856 ASP A N 1
ATOM 6545 C CA . ASP A 1 856 ? -29.376 32.194 5.602 1.00 88.50 856 ASP A CA 1
ATOM 6546 C C . ASP A 1 856 ? -29.974 30.968 4.872 1.00 88.50 856 ASP A C 1
ATOM 6548 O O . ASP A 1 856 ? -31.053 31.076 4.282 1.00 88.50 856 ASP A O 1
ATOM 6552 N N . GLN A 1 857 ? -29.344 29.787 4.942 1.00 92.75 857 GLN A N 1
ATOM 6553 C CA . GLN A 1 857 ? -29.887 28.548 4.376 1.00 92.75 857 GLN A CA 1
ATOM 6554 C C . GLN A 1 857 ? -30.589 27.701 5.437 1.00 92.75 857 GLN A C 1
ATOM 6556 O O . GLN A 1 857 ? -30.042 27.431 6.507 1.00 92.75 857 GLN A O 1
ATOM 6561 N N . GLN A 1 858 ? -31.817 27.272 5.126 1.00 94.94 858 GLN A N 1
ATOM 6562 C CA . GLN A 1 858 ? -32.646 26.461 6.016 1.00 94.94 858 GLN A CA 1
ATOM 6563 C C . GLN A 1 858 ? -33.454 25.404 5.257 1.00 94.94 858 GLN A C 1
ATOM 6565 O O . GLN A 1 858 ? -33.907 25.650 4.140 1.00 94.94 858 GLN A O 1
ATOM 6570 N N . ILE A 1 859 ? -33.700 24.263 5.905 1.00 94.94 859 ILE A N 1
ATOM 6571 C CA . ILE A 1 859 ? -34.652 23.224 5.479 1.00 94.94 859 ILE A CA 1
ATOM 6572 C C . ILE A 1 859 ? -35.578 22.942 6.664 1.00 94.94 859 ILE A C 1
ATOM 6574 O O . ILE A 1 859 ? -35.112 22.740 7.786 1.00 94.94 859 ILE A O 1
ATOM 6578 N N . GLY A 1 860 ? -36.898 22.982 6.457 1.00 93.06 860 GLY A N 1
ATOM 6579 C CA . GLY A 1 860 ? -37.874 22.774 7.531 1.00 93.06 860 GLY A CA 1
ATOM 6580 C C . GLY A 1 860 ? -37.758 23.758 8.706 1.00 93.06 860 GLY A C 1
ATOM 6581 O O . GLY A 1 860 ? -38.208 23.441 9.804 1.00 93.06 860 GLY A O 1
ATOM 6582 N N . GLY A 1 861 ? -37.143 24.931 8.497 1.00 93.69 861 GLY A N 1
ATOM 6583 C CA . GLY A 1 861 ? -36.892 25.945 9.531 1.00 93.69 861 GLY A CA 1
ATOM 6584 C C . GLY A 1 861 ? -35.624 25.739 10.372 1.00 93.69 861 GLY A C 1
ATOM 6585 O O . GLY A 1 861 ? -35.382 26.528 11.284 1.00 93.69 861 GLY A O 1
ATOM 6586 N N . TYR A 1 862 ? -34.816 24.719 10.075 1.00 96.62 862 TYR A N 1
ATOM 6587 C CA . TYR A 1 862 ? -33.521 24.471 10.716 1.00 96.62 862 TYR A CA 1
ATOM 6588 C C . TYR A 1 862 ? -32.384 24.989 9.838 1.00 96.62 862 TYR A C 1
ATOM 6590 O O . TYR A 1 862 ? -32.450 24.845 8.618 1.00 96.62 862 TYR A O 1
ATOM 6598 N N . LEU A 1 863 ? -31.351 25.575 10.449 1.00 96.31 863 LEU A N 1
ATOM 6599 C CA . LEU A 1 863 ? -30.144 26.025 9.745 1.00 96.31 863 LEU A CA 1
ATOM 6600 C C . LEU A 1 863 ? -29.383 24.839 9.148 1.00 96.31 863 LEU A C 1
ATOM 6602 O O . LEU A 1 863 ? -29.382 23.749 9.723 1.00 96.31 863 LEU A O 1
ATOM 6606 N N . LEU A 1 864 ? -28.735 25.065 8.004 1.00 95.88 864 LEU A N 1
ATOM 6607 C CA . LEU A 1 864 ? -27.880 24.062 7.371 1.00 95.88 864 LEU A CA 1
ATOM 6608 C C . LEU A 1 864 ? -26.462 24.156 7.930 1.00 95.88 864 LEU A C 1
ATOM 6610 O O . LEU A 1 864 ? -25.855 25.227 7.927 1.00 95.88 864 LEU A O 1
ATOM 6614 N N . LEU A 1 865 ? -25.943 23.017 8.368 1.00 96.38 865 LEU A N 1
ATOM 6615 C CA . LEU A 1 865 ? -24.554 22.828 8.760 1.00 96.38 865 LEU A CA 1
ATOM 6616 C C . LEU A 1 865 ? -23.863 22.099 7.607 1.00 96.38 865 LEU A C 1
ATOM 6618 O O . LEU A 1 865 ? -24.296 21.012 7.220 1.00 96.38 865 LEU A O 1
ATOM 6622 N N . ARG A 1 866 ? -22.832 22.714 7.018 1.00 94.69 866 ARG A N 1
ATOM 6623 C CA . ARG A 1 866 ? -21.930 22.003 6.112 1.00 94.69 866 ARG A CA 1
ATOM 6624 C C . ARG A 1 866 ? -21.012 21.158 6.973 1.00 94.69 866 ARG A C 1
ATOM 6626 O O . ARG A 1 866 ? -20.108 21.697 7.599 1.00 94.69 866 ARG A O 1
ATOM 6633 N N . ASP A 1 867 ? -21.295 19.871 7.008 1.00 93.75 867 ASP A N 1
ATOM 6634 C CA . ASP A 1 867 ? -20.482 18.867 7.666 1.00 93.75 867 ASP A CA 1
ATOM 6635 C C . ASP A 1 867 ? -19.267 18.555 6.786 1.00 93.75 867 ASP A C 1
ATOM 6637 O O . ASP A 1 867 ? -19.405 18.294 5.588 1.00 93.75 867 ASP A O 1
ATOM 6641 N N . THR A 1 868 ? -18.081 18.680 7.375 1.00 90.12 868 THR A N 1
ATOM 6642 C CA . THR A 1 868 ? -16.785 18.453 6.722 1.00 90.12 868 THR A CA 1
ATOM 6643 C C . THR A 1 868 ? -16.182 17.128 7.173 1.00 90.12 868 THR A C 1
ATOM 6645 O O . THR A 1 868 ? -15.597 16.409 6.368 1.00 90.12 868 THR A O 1
ATOM 6648 N N . ALA A 1 869 ? -16.338 16.806 8.456 1.00 89.38 869 ALA A N 1
ATOM 6649 C CA . ALA A 1 869 ? -15.898 15.562 9.064 1.00 89.38 869 ALA A CA 1
ATOM 6650 C C . ALA A 1 869 ? -16.809 15.221 10.249 1.00 89.38 869 ALA A C 1
ATOM 6652 O O . ALA A 1 869 ? -17.581 16.060 10.726 1.00 89.38 869 ALA A O 1
ATOM 6653 N N . GLY A 1 870 ? -16.710 13.990 10.735 1.00 87.38 870 GLY A N 1
ATOM 6654 C CA . GLY A 1 870 ? -17.380 13.588 11.957 1.00 87.38 870 GLY A CA 1
ATOM 6655 C C . GLY A 1 870 ? -16.832 12.286 12.512 1.00 87.38 870 GLY A C 1
ATOM 6656 O O . GLY A 1 870 ? -16.271 11.473 11.778 1.00 87.38 870 GLY A O 1
ATOM 6657 N N . SER A 1 871 ? -16.999 12.102 13.818 1.00 85.06 871 SER A N 1
ATOM 6658 C CA . SER A 1 871 ? -16.526 10.923 14.536 1.00 85.06 871 SER A CA 1
ATOM 6659 C C . SER A 1 871 ? -17.569 10.439 15.547 1.00 85.06 871 SER A C 1
ATOM 6661 O O . SER A 1 871 ? -18.380 11.205 16.072 1.00 85.06 871 SER A O 1
ATOM 6663 N N . VAL A 1 872 ? -17.543 9.142 15.850 1.00 79.81 872 VAL A N 1
ATOM 6664 C CA . VAL A 1 872 ? -18.342 8.549 16.938 1.00 79.81 872 VAL A CA 1
ATOM 6665 C C . VAL A 1 872 ? -17.644 8.633 18.304 1.00 79.81 872 VAL A C 1
ATOM 6667 O O . VAL A 1 872 ? -18.181 8.152 19.300 1.00 79.81 872 VAL A O 1
ATOM 6670 N N . GLN A 1 873 ? -16.447 9.227 18.359 1.00 75.56 873 GLN A N 1
ATOM 6671 C CA . GLN A 1 873 ? -15.622 9.388 19.558 1.00 75.56 873 GLN A CA 1
ATOM 6672 C C . GLN A 1 873 ? -15.205 10.861 19.686 1.00 75.56 873 GLN A C 1
ATOM 6674 O O . GLN A 1 873 ? -14.117 11.218 19.246 1.00 75.56 873 GLN A O 1
ATOM 6679 N N . PRO A 1 874 ? -16.068 11.723 20.262 1.00 80.19 874 PRO A N 1
ATOM 6680 C CA . PRO A 1 874 ? -15.791 13.153 20.366 1.00 80.19 874 PRO A CA 1
ATOM 6681 C C . PRO A 1 874 ? -14.486 13.438 21.113 1.00 80.19 874 PRO A C 1
ATOM 6683 O O . PRO A 1 874 ? -14.312 12.966 22.245 1.00 80.19 874 PRO A O 1
ATOM 6686 N N . ASP A 1 875 ? -13.608 14.242 20.521 1.00 76.81 875 ASP A N 1
ATOM 6687 C CA . ASP A 1 875 ? -12.354 14.686 21.142 1.00 76.81 875 ASP A CA 1
ATOM 6688 C C . ASP A 1 875 ? -12.277 16.216 21.320 1.00 76.81 875 ASP A C 1
ATOM 6690 O O . ASP A 1 875 ? -11.447 16.722 22.087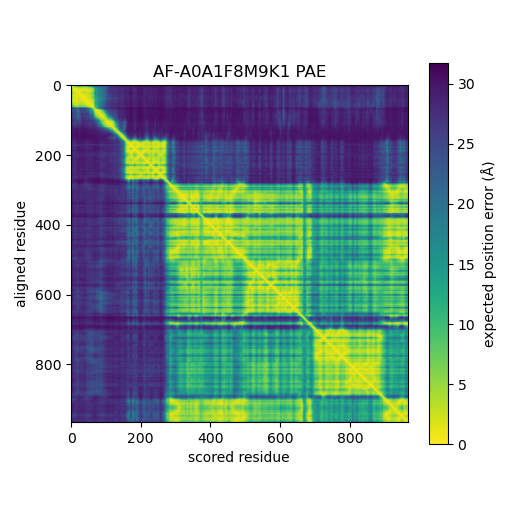 1.00 76.81 875 ASP A O 1
ATOM 6694 N N . GLY A 1 876 ? -13.213 16.953 20.713 1.00 80.94 876 GLY A N 1
ATOM 6695 C CA . GLY A 1 876 ? -13.318 18.405 20.783 1.00 80.94 876 GLY A CA 1
ATOM 6696 C C . GLY A 1 876 ? -12.287 19.152 19.933 1.00 80.94 876 GLY A C 1
ATOM 6697 O O . GLY A 1 876 ? -12.140 20.370 20.112 1.00 80.94 876 GLY A O 1
ATOM 6698 N N . VAL A 1 877 ? -11.565 18.460 19.053 1.00 81.12 877 VAL A N 1
ATOM 6699 C CA . VAL A 1 877 ? -10.554 19.012 18.151 1.00 81.12 877 VAL A CA 1
ATOM 6700 C C . VAL A 1 877 ? -11.164 19.186 16.758 1.00 81.12 877 VAL A C 1
ATOM 6702 O O . VAL A 1 877 ? -11.988 18.407 16.310 1.00 81.12 877 VAL A O 1
ATOM 6705 N N . ALA A 1 878 ? -10.821 20.291 16.092 1.00 82.75 878 ALA A N 1
ATOM 6706 C CA . ALA A 1 878 ? -11.258 20.570 14.726 1.00 82.75 878 ALA A CA 1
ATOM 6707 C C . ALA A 1 878 ? -10.164 20.129 13.747 1.00 82.75 878 ALA A C 1
ATOM 6709 O O . ALA A 1 878 ? -9.393 20.974 13.275 1.00 82.75 878 ALA A O 1
ATOM 6710 N N . ASP A 1 879 ? -10.037 18.833 13.482 1.00 83.75 879 ASP A N 1
ATOM 6711 C CA . ASP A 1 879 ? -8.968 18.312 12.626 1.00 83.75 879 ASP A CA 1
ATOM 6712 C C . ASP A 1 879 ? -9.092 18.821 11.188 1.00 83.75 879 ASP A C 1
ATOM 6714 O O . ASP A 1 879 ? -8.095 19.188 10.563 1.00 83.75 879 ASP A O 1
ATOM 6718 N N . SER A 1 880 ? -10.316 18.993 10.691 1.00 84.12 880 SER A N 1
ATOM 6719 C CA . SER A 1 880 ? -10.564 19.553 9.362 1.00 84.12 880 SER A CA 1
ATOM 6720 C C . SER A 1 880 ? -10.152 21.027 9.228 1.00 84.12 880 SER A C 1
ATOM 6722 O O . SER A 1 880 ? -9.936 21.507 8.113 1.00 84.12 880 SER A O 1
ATOM 6724 N N . ALA A 1 881 ? -9.977 21.757 10.335 1.00 86.62 881 ALA A N 1
ATOM 6725 C CA . ALA A 1 881 ? -9.444 23.120 10.306 1.00 86.62 881 ALA A CA 1
ATOM 6726 C C . ALA A 1 881 ? -7.916 23.156 10.124 1.00 86.62 881 ALA A C 1
ATOM 6728 O O . ALA A 1 881 ? -7.361 24.197 9.759 1.00 86.62 881 ALA A O 1
ATOM 6729 N N . GLN A 1 882 ? -7.224 22.050 10.408 1.00 87.19 882 GLN A N 1
ATOM 6730 C CA . GLN A 1 882 ? -5.770 21.978 10.346 1.00 87.19 882 GLN A CA 1
ATOM 6731 C C . GLN A 1 882 ? -5.311 21.745 8.907 1.00 87.19 882 GLN A C 1
ATOM 6733 O O . GLN A 1 882 ? -5.878 20.941 8.171 1.00 87.19 882 GLN A O 1
ATOM 6738 N N . VAL A 1 883 ? -4.275 22.473 8.489 1.00 86.25 883 VAL A N 1
ATOM 6739 C CA . VAL A 1 883 ? -3.612 22.228 7.204 1.00 86.25 883 VAL A CA 1
ATOM 6740 C C . VAL A 1 883 ? -2.862 20.908 7.317 1.00 86.25 883 VAL A C 1
ATOM 6742 O O . VAL A 1 883 ? -2.058 20.745 8.236 1.00 86.25 883 VAL A O 1
ATOM 6745 N N . SER A 1 884 ? -3.108 19.989 6.383 1.00 82.50 884 SER A N 1
ATOM 6746 C CA . SER A 1 884 ? -2.368 18.729 6.336 1.00 82.50 884 SER A CA 1
ATOM 6747 C C . SER A 1 884 ? -0.892 19.024 6.089 1.00 82.50 884 SER A C 1
ATOM 6749 O O . SER A 1 884 ? -0.562 19.819 5.208 1.00 82.50 884 SER A O 1
ATOM 6751 N N . VAL A 1 885 ? 0.002 18.417 6.868 1.00 79.31 885 VAL A N 1
ATOM 6752 C CA . VAL A 1 885 ? 1.448 18.592 6.709 1.00 79.31 885 VAL A CA 1
ATOM 6753 C C . VAL A 1 885 ? 2.047 17.290 6.209 1.00 79.31 885 VAL A C 1
ATOM 6755 O O . VAL A 1 885 ? 2.038 16.287 6.917 1.00 79.31 885 VAL A O 1
ATOM 6758 N N . TRP A 1 886 ? 2.621 17.333 5.011 1.00 67.88 886 TRP A N 1
ATOM 6759 C CA . TRP A 1 886 ? 3.437 16.253 4.484 1.00 67.88 886 TRP A CA 1
ATOM 6760 C C . TRP A 1 886 ? 4.911 16.572 4.730 1.00 67.88 886 TRP A C 1
ATOM 6762 O O . TRP A 1 886 ? 5.503 17.434 4.068 1.00 67.88 886 TRP A O 1
ATOM 6772 N N . ASP A 1 887 ? 5.502 15.904 5.723 1.00 63.91 887 ASP A N 1
ATOM 6773 C CA . ASP A 1 887 ? 6.927 16.038 6.007 1.00 63.91 887 ASP A CA 1
ATOM 6774 C C . ASP A 1 887 ? 7.748 15.132 5.091 1.00 63.91 887 ASP A C 1
ATOM 6776 O O . ASP A 1 887 ? 7.845 13.919 5.241 1.00 63.91 887 ASP A O 1
ATOM 6780 N N . HIS A 1 888 ? 8.347 15.803 4.131 1.00 59.91 888 HIS A N 1
ATOM 6781 C CA . HIS A 1 888 ? 9.190 15.310 3.068 1.00 59.91 888 HIS A CA 1
ATOM 6782 C C . HIS A 1 888 ? 10.675 15.331 3.485 1.00 59.91 888 HIS A C 1
ATOM 6784 O O . HIS A 1 888 ? 11.550 14.921 2.731 1.00 59.91 888 HIS A O 1
ATOM 6790 N N . SER A 1 889 ? 11.015 15.825 4.681 1.00 55.81 889 SER A N 1
ATOM 6791 C CA . SER A 1 889 ? 12.402 16.026 5.120 1.00 55.81 889 SER A CA 1
ATOM 6792 C C . SER A 1 889 ? 13.137 14.738 5.482 1.00 55.81 889 SER A C 1
ATOM 6794 O O . SER A 1 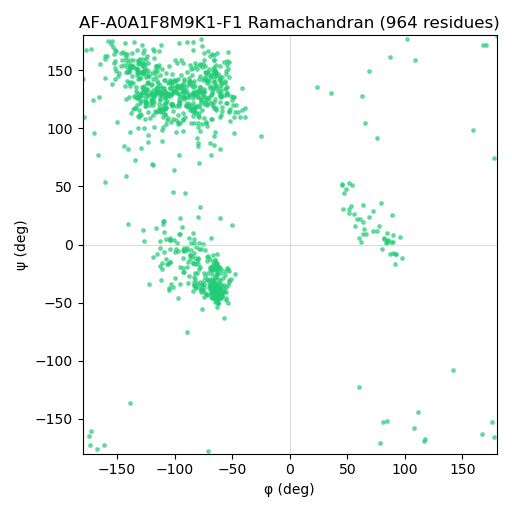889 ? 14.365 14.701 5.388 1.00 55.81 889 SER A O 1
ATOM 6796 N N . GLN A 1 890 ? 12.393 13.698 5.859 1.00 50.34 890 GLN A N 1
ATOM 6797 C CA . GLN A 1 890 ? 12.906 12.338 6.049 1.00 50.34 890 GLN A CA 1
ATOM 6798 C C . GLN A 1 890 ? 12.902 11.536 4.748 1.00 50.34 890 GLN A C 1
ATOM 6800 O O . GLN A 1 890 ? 13.469 10.449 4.699 1.00 50.34 890 GLN A O 1
ATOM 6805 N N . ASP A 1 891 ? 12.290 12.087 3.697 1.00 53.91 891 ASP A N 1
ATOM 6806 C CA . ASP A 1 891 ? 12.190 11.453 2.402 1.00 53.91 891 ASP A CA 1
ATOM 6807 C C . ASP A 1 891 ? 13.044 12.206 1.366 1.00 53.91 891 ASP A C 1
ATOM 6809 O O . ASP A 1 891 ? 12.611 13.212 0.793 1.00 53.91 891 ASP A O 1
ATOM 6813 N N . PRO A 1 892 ? 14.270 11.733 1.060 1.00 47.50 892 PRO A N 1
ATOM 6814 C CA . PRO A 1 892 ? 15.056 12.262 -0.055 1.00 47.50 892 PRO A CA 1
ATOM 6815 C C . PRO A 1 892 ? 14.260 12.254 -1.369 1.00 47.50 892 PRO A C 1
ATOM 6817 O O . PRO A 1 892 ? 14.544 13.052 -2.265 1.00 47.50 892 PRO A O 1
ATOM 6820 N N . SER A 1 893 ? 13.242 11.389 -1.447 1.00 47.22 893 SER A N 1
ATOM 6821 C CA . SER A 1 893 ? 12.291 11.214 -2.531 1.00 47.22 893 SER A CA 1
ATOM 6822 C C . SER A 1 893 ? 11.140 12.238 -2.578 1.00 47.22 893 SER A C 1
ATOM 6824 O O . SER A 1 893 ? 10.118 12.018 -3.223 1.00 47.22 893 SER A O 1
ATOM 6826 N N . SER A 1 894 ? 11.320 13.417 -2.003 1.00 47.56 894 SER A N 1
ATOM 6827 C CA . SER A 1 894 ? 10.312 14.479 -2.052 1.00 47.56 894 SER A CA 1
ATOM 6828 C C . SER A 1 894 ? 10.736 15.732 -2.813 1.00 47.56 894 SER A C 1
ATOM 6830 O O . SER A 1 894 ? 9.915 16.594 -3.104 1.00 47.56 894 SER A O 1
ATOM 6832 N N . ASN A 1 895 ? 12.004 15.840 -3.214 1.00 52.59 895 ASN A N 1
ATOM 6833 C CA . ASN A 1 895 ? 12.493 16.955 -4.021 1.00 52.59 895 ASN A CA 1
ATOM 6834 C C . ASN A 1 895 ? 12.847 16.481 -5.446 1.00 52.59 895 ASN A C 1
ATOM 6836 O O . ASN A 1 895 ? 14.008 16.142 -5.686 1.00 52.59 895 ASN A O 1
ATOM 6840 N N . PRO A 1 896 ? 11.907 16.490 -6.416 1.00 51.19 896 PRO A N 1
ATOM 6841 C CA . PRO A 1 896 ? 12.138 15.927 -7.753 1.00 51.19 896 PRO A CA 1
ATOM 6842 C C . PRO A 1 896 ? 13.337 16.566 -8.462 1.00 51.19 896 PRO A C 1
ATOM 6844 O O . PRO A 1 896 ? 14.101 15.901 -9.163 1.00 51.19 896 PRO A O 1
ATOM 6847 N N . GLY A 1 897 ? 13.541 17.867 -8.226 1.00 54.91 897 GLY A N 1
ATOM 6848 C CA . GLY A 1 897 ? 14.670 18.619 -8.760 1.00 54.91 897 GLY A CA 1
ATOM 6849 C C . GLY A 1 897 ? 16.018 18.180 -8.186 1.00 54.91 897 GLY A C 1
ATOM 6850 O O . GLY A 1 897 ? 17.005 18.245 -8.910 1.00 54.91 897 GLY A O 1
ATOM 6851 N N . ALA A 1 898 ? 16.073 17.728 -6.930 1.00 56.25 898 ALA A N 1
ATOM 6852 C CA . ALA A 1 898 ? 17.271 17.138 -6.328 1.00 56.25 898 ALA A CA 1
ATOM 6853 C C . ALA A 1 898 ? 17.427 15.648 -6.674 1.00 56.25 898 ALA A C 1
ATOM 6855 O O . ALA A 1 898 ? 18.554 15.165 -6.754 1.00 56.25 898 ALA A O 1
ATOM 6856 N N . VAL A 1 899 ? 16.324 14.931 -6.920 1.00 64.31 899 VAL A N 1
ATOM 6857 C CA . VAL A 1 899 ? 16.374 13.493 -7.200 1.00 64.31 899 VAL A CA 1
ATOM 6858 C C . VAL A 1 899 ? 16.886 13.169 -8.606 1.00 64.31 899 VAL A C 1
ATOM 6860 O O . VAL A 1 899 ? 17.627 12.209 -8.793 1.00 64.31 899 VAL A O 1
ATOM 6863 N N . LEU A 1 900 ? 16.609 13.987 -9.616 1.00 72.25 900 LEU A N 1
ATOM 6864 C CA . LEU A 1 900 ? 17.140 13.748 -10.967 1.00 72.25 900 LEU A CA 1
ATOM 6865 C C . LEU A 1 900 ? 18.491 14.443 -11.194 1.00 72.25 900 LEU A C 1
ATOM 6867 O O . LEU A 1 900 ? 18.720 15.081 -12.224 1.00 72.25 900 LEU A O 1
ATOM 6871 N N . GLN A 1 901 ? 19.384 14.340 -10.208 1.00 77.56 901 GLN A N 1
ATOM 6872 C CA . GLN A 1 901 ? 20.741 14.873 -10.266 1.00 77.56 901 GLN A CA 1
ATOM 6873 C C . GLN A 1 901 ? 21.776 13.838 -9.831 1.00 77.56 901 GLN A C 1
ATOM 6875 O O . GLN A 1 901 ? 21.563 13.094 -8.871 1.00 77.56 901 GLN A O 1
ATOM 6880 N N . GLY A 1 902 ? 22.923 13.854 -10.508 1.00 83.44 902 GLY A N 1
ATOM 6881 C CA . GLY A 1 902 ? 24.099 13.061 -10.156 1.00 83.44 902 GLY A CA 1
ATOM 6882 C C . GLY A 1 902 ? 24.483 12.055 -11.235 1.00 83.44 902 GLY A C 1
ATOM 6883 O O . GLY A 1 902 ? 24.011 12.119 -12.370 1.00 83.44 902 GLY A O 1
ATOM 6884 N N . ARG A 1 903 ? 25.376 11.132 -10.883 1.00 87.56 903 ARG A N 1
ATOM 6885 C CA . ARG A 1 903 ? 25.760 10.021 -11.751 1.00 87.56 903 ARG A CA 1
ATOM 6886 C C . ARG A 1 903 ? 25.035 8.754 -11.323 1.00 87.56 903 ARG A C 1
ATOM 6888 O O . ARG A 1 903 ? 25.012 8.457 -10.133 1.00 87.56 903 ARG A O 1
ATOM 6895 N N . VAL A 1 904 ? 24.500 8.027 -12.299 1.00 89.75 904 VAL A N 1
ATOM 6896 C CA . VAL A 1 904 ? 23.880 6.710 -12.148 1.00 89.75 904 VAL A CA 1
ATOM 6897 C C . VAL A 1 904 ? 24.756 5.661 -12.821 1.00 89.75 904 VAL A C 1
ATOM 6899 O O . VAL A 1 904 ? 25.090 5.787 -14.001 1.00 89.75 904 VAL A O 1
ATOM 6902 N N . THR A 1 905 ? 25.079 4.599 -12.093 1.00 93.00 905 THR A N 1
ATOM 6903 C CA . THR A 1 905 ? 25.698 3.395 -12.649 1.00 93.00 905 THR A CA 1
ATOM 6904 C C . THR A 1 905 ? 24.631 2.327 -12.817 1.00 93.00 905 THR A C 1
ATOM 6906 O O . THR A 1 905 ? 24.065 1.865 -11.834 1.00 93.00 905 THR A O 1
ATOM 6909 N N . ILE A 1 906 ? 24.351 1.945 -14.062 1.00 92.94 906 ILE A N 1
ATOM 6910 C CA . ILE A 1 906 ? 23.515 0.795 -14.405 1.00 92.94 906 ILE A CA 1
ATOM 6911 C C . ILE A 1 906 ? 24.356 -0.469 -14.240 1.00 92.94 906 ILE A C 1
ATOM 6913 O O . ILE A 1 906 ? 25.372 -0.640 -14.916 1.00 92.94 906 ILE A O 1
ATOM 6917 N N . GLU A 1 907 ? 23.933 -1.344 -13.339 1.00 89.69 907 GLU A N 1
ATOM 6918 C CA . GLU A 1 907 ? 24.683 -2.526 -12.908 1.00 89.69 907 GLU A CA 1
ATOM 6919 C C . GLU A 1 907 ? 24.128 -3.812 -13.505 1.00 89.69 907 GLU A C 1
ATOM 6921 O O . GLU A 1 907 ? 24.890 -4.704 -13.883 1.00 89.69 907 GLU A O 1
ATOM 6926 N N . ALA A 1 908 ? 22.803 -3.890 -13.627 1.00 90.56 908 ALA A N 1
ATOM 6927 C CA . ALA A 1 908 ? 22.113 -5.050 -14.158 1.00 90.56 908 ALA A CA 1
ATOM 6928 C C . ALA A 1 908 ? 21.171 -4.641 -15.289 1.00 90.56 908 ALA A C 1
ATOM 6930 O O . ALA A 1 908 ? 20.436 -3.656 -15.201 1.00 90.56 908 ALA A O 1
ATOM 6931 N N . ILE A 1 909 ? 21.221 -5.422 -16.364 1.00 94.19 909 ILE A N 1
ATOM 6932 C CA . ILE A 1 909 ? 20.396 -5.248 -17.551 1.00 94.19 909 ILE A CA 1
ATOM 6933 C C . ILE A 1 909 ? 19.827 -6.619 -17.865 1.00 94.19 909 ILE A C 1
ATOM 6935 O O . ILE A 1 909 ? 20.570 -7.524 -18.246 1.00 94.19 909 ILE A O 1
ATOM 6939 N N . GLU A 1 910 ? 18.526 -6.780 -17.676 1.00 93.38 910 GLU A N 1
ATOM 6940 C CA . GLU A 1 910 ? 17.846 -8.038 -17.954 1.00 93.38 910 GLU A CA 1
ATOM 6941 C C . GLU A 1 910 ? 16.634 -7.824 -18.848 1.00 93.38 910 GLU A C 1
ATOM 6943 O O . GLU A 1 910 ? 16.063 -6.738 -18.941 1.00 93.38 910 GLU A O 1
ATOM 6948 N N . LEU A 1 911 ? 16.268 -8.886 -19.545 1.00 95.00 911 LEU A N 1
ATOM 6949 C CA . LEU A 1 911 ? 15.037 -8.949 -20.301 1.00 95.00 911 LEU A CA 1
ATOM 6950 C C . LEU A 1 911 ? 13.969 -9.567 -19.402 1.00 95.00 911 LEU A C 1
ATOM 6952 O O . LEU A 1 911 ? 14.241 -10.532 -18.692 1.00 95.00 911 LEU A O 1
ATOM 6956 N N . ALA A 1 912 ? 12.770 -9.013 -19.435 1.00 95.75 912 ALA A N 1
ATOM 6957 C CA . ALA A 1 912 ? 11.657 -9.424 -18.598 1.00 95.75 912 ALA A CA 1
ATOM 6958 C C . ALA A 1 912 ? 10.344 -9.335 -19.376 1.00 95.75 912 ALA A C 1
ATOM 6960 O O . ALA A 1 912 ? 10.290 -8.827 -20.499 1.00 95.75 912 ALA A O 1
ATOM 6961 N N . TYR A 1 913 ? 9.277 -9.807 -18.753 1.00 95.12 913 TYR A N 1
ATOM 6962 C CA . TYR A 1 913 ? 7.912 -9.642 -19.215 1.00 95.12 913 TYR A CA 1
ATOM 6963 C C . TYR A 1 913 ? 7.165 -8.679 -18.297 1.00 95.12 913 TYR A C 1
ATOM 6965 O O . TYR A 1 913 ? 7.202 -8.842 -17.084 1.00 95.12 913 TYR A O 1
ATOM 6973 N N . ASP A 1 914 ? 6.481 -7.694 -18.870 1.00 91.81 914 ASP A N 1
ATOM 6974 C CA . ASP A 1 914 ? 5.537 -6.838 -18.155 1.00 91.81 914 ASP A CA 1
ATOM 6975 C C . ASP A 1 914 ? 4.157 -7.487 -18.148 1.00 91.81 914 ASP A C 1
ATOM 6977 O O . ASP A 1 914 ? 3.657 -7.887 -19.203 1.00 91.81 914 ASP A O 1
ATOM 6981 N N . ALA A 1 915 ? 3.552 -7.583 -16.973 1.00 90.06 915 ALA A N 1
ATOM 6982 C CA . ALA A 1 915 ? 2.191 -8.054 -16.769 1.00 90.06 915 ALA A CA 1
ATOM 6983 C C . ALA A 1 915 ? 1.449 -7.074 -15.858 1.00 90.06 915 ALA A C 1
ATOM 6985 O O . ALA A 1 915 ? 2.069 -6.357 -15.078 1.00 90.06 915 ALA A O 1
ATOM 6986 N N . ILE A 1 916 ? 0.121 -7.062 -15.916 1.00 85.94 916 ILE A N 1
ATOM 6987 C CA . ILE A 1 916 ? -0.665 -6.305 -14.938 1.00 85.94 916 ILE A CA 1
ATOM 6988 C C . ILE A 1 916 ? -0.932 -7.150 -13.685 1.00 85.94 916 ILE A C 1
ATOM 6990 O O . ILE A 1 916 ? -0.962 -8.389 -13.745 1.00 85.94 916 ILE A O 1
ATOM 6994 N N . ASN A 1 917 ? -1.143 -6.476 -12.555 1.00 82.81 917 ASN A N 1
ATOM 6995 C CA . ASN A 1 917 ? -1.745 -7.074 -11.370 1.00 82.81 917 ASN A CA 1
ATOM 6996 C C . ASN A 1 917 ? -3.249 -7.283 -11.620 1.00 82.81 917 ASN A C 1
ATOM 6998 O O . ASN A 1 917 ? -3.894 -6.465 -12.279 1.00 82.81 917 ASN A O 1
ATOM 7002 N N . LEU A 1 918 ? -3.804 -8.397 -11.138 1.00 81.69 918 LEU A N 1
ATOM 7003 C CA . LEU A 1 918 ? -5.215 -8.745 -11.329 1.00 81.69 918 LEU A CA 1
ATOM 7004 C C . LEU A 1 918 ? -6.084 -8.531 -10.080 1.00 81.69 918 LEU A C 1
ATOM 7006 O O . LEU A 1 918 ? -7.274 -8.836 -10.105 1.00 81.69 918 LEU A O 1
ATOM 7010 N N . ASP A 1 919 ? -5.524 -7.994 -8.995 1.00 76.06 919 ASP A N 1
ATOM 7011 C CA . ASP A 1 919 ? -6.204 -7.673 -7.725 1.00 76.06 919 ASP A CA 1
ATOM 7012 C C . ASP A 1 919 ? -7.460 -6.798 -7.871 1.00 76.06 919 ASP A C 1
ATOM 7014 O O . ASP A 1 919 ? -8.414 -6.948 -7.107 1.00 76.06 919 ASP A O 1
ATOM 7018 N N . ARG A 1 920 ? -7.501 -5.926 -8.884 1.00 76.56 920 ARG A N 1
ATOM 7019 C CA . ARG A 1 920 ? -8.658 -5.084 -9.226 1.00 76.56 920 ARG A CA 1
ATOM 7020 C C . ARG A 1 920 ? -9.324 -5.502 -10.539 1.00 76.56 920 ARG A C 1
ATOM 7022 O O . ARG A 1 920 ? -10.046 -4.711 -11.142 1.00 76.56 920 ARG A O 1
ATOM 7029 N N . CYS A 1 921 ? -9.074 -6.715 -11.028 1.00 78.31 921 CYS A N 1
ATOM 7030 C CA . CYS A 1 921 ? -9.682 -7.219 -12.256 1.00 78.31 921 CYS A CA 1
ATOM 7031 C C . CYS A 1 921 ? -10.955 -8.017 -11.991 1.00 78.31 921 CYS A C 1
ATOM 7033 O O . CYS A 1 921 ? -10.982 -8.952 -11.201 1.00 78.31 921 CYS A O 1
ATOM 7035 N N . GLN A 1 922 ? -11.997 -7.692 -12.754 1.00 79.56 922 GLN A N 1
ATOM 7036 C CA . GLN A 1 922 ? -13.199 -8.509 -12.874 1.00 79.56 922 GLN A CA 1
ATOM 7037 C C . GLN A 1 922 ? -13.101 -9.431 -14.089 1.00 79.56 922 GLN A C 1
ATOM 7039 O O . GLN A 1 922 ? -12.410 -9.133 -15.062 1.00 79.56 922 GLN A O 1
ATOM 7044 N N . THR A 1 923 ? -13.885 -10.511 -14.095 1.00 81.62 923 THR A N 1
ATOM 7045 C CA . THR A 1 923 ? -14.024 -11.404 -15.265 1.00 81.62 923 THR A CA 1
ATOM 7046 C C . THR A 1 923 ? -14.399 -10.665 -16.555 1.00 81.62 923 THR A C 1
ATOM 7048 O O . THR A 1 923 ? -13.962 -11.046 -17.639 1.00 81.62 923 THR A O 1
ATOM 7051 N N . SER A 1 924 ? -15.163 -9.574 -16.446 1.00 81.69 924 SER A N 1
ATOM 7052 C CA . SER A 1 924 ? -15.568 -8.711 -17.563 1.00 81.69 924 SER A CA 1
ATOM 7053 C C . SER A 1 924 ? -14.396 -8.000 -18.250 1.00 81.69 924 SER A C 1
ATOM 7055 O O . SER A 1 924 ? -14.516 -7.645 -19.424 1.00 81.69 924 SER A O 1
ATOM 7057 N N . ALA A 1 925 ? -13.251 -7.834 -17.577 1.00 82.50 925 ALA A N 1
ATOM 7058 C CA . ALA A 1 925 ? -12.076 -7.167 -18.138 1.00 82.50 925 ALA A CA 1
ATOM 7059 C C . ALA A 1 925 ? -11.499 -7.904 -19.361 1.00 82.50 925 ALA A C 1
ATOM 7061 O O . ALA A 1 925 ? -10.896 -7.275 -20.229 1.00 82.50 925 ALA A O 1
ATOM 7062 N N . ALA A 1 926 ? -11.729 -9.218 -19.477 1.00 82.06 926 ALA A N 1
ATOM 7063 C CA . ALA A 1 926 ? -11.312 -10.001 -20.640 1.00 82.06 926 ALA A CA 1
ATOM 7064 C C . ALA A 1 926 ? -12.024 -9.585 -21.940 1.00 82.06 926 ALA A C 1
ATOM 7066 O O . ALA A 1 926 ? -11.443 -9.749 -23.018 1.00 82.06 926 ALA A O 1
ATOM 7067 N N . ASP A 1 927 ? -13.245 -9.053 -21.825 1.00 81.75 927 ASP A N 1
ATOM 7068 C CA . ASP A 1 927 ? -14.110 -8.654 -22.940 1.00 81.75 927 ASP A CA 1
ATOM 7069 C C . ASP A 1 927 ? -14.226 -7.124 -23.094 1.00 81.75 927 ASP A C 1
ATOM 7071 O O . ASP A 1 927 ? -14.721 -6.638 -24.117 1.00 81.75 927 ASP A O 1
ATOM 7075 N N . ASP A 1 928 ? -13.776 -6.347 -22.105 1.00 79.62 928 ASP A N 1
ATOM 7076 C CA . ASP A 1 928 ? -13.757 -4.886 -22.176 1.00 79.62 928 ASP A CA 1
ATOM 7077 C C . ASP A 1 928 ? -12.665 -4.417 -23.146 1.00 79.62 928 ASP A C 1
ATOM 7079 O O . ASP A 1 928 ? -11.475 -4.651 -22.944 1.00 79.62 928 ASP A O 1
ATOM 7083 N N . SER A 1 929 ? -13.054 -3.699 -24.200 1.00 77.25 929 SER A N 1
ATOM 7084 C CA . SER A 1 929 ? -12.123 -3.199 -25.217 1.00 77.25 929 SER A CA 1
ATOM 7085 C C . SER A 1 929 ? -11.051 -2.238 -24.689 1.00 77.25 929 SER A C 1
ATOM 7087 O O . SER A 1 929 ? -10.038 -2.057 -25.361 1.00 77.25 929 SER A O 1
ATOM 7089 N N . ASN A 1 930 ? -11.268 -1.610 -23.530 1.00 73.31 930 ASN A N 1
ATOM 7090 C CA . ASN A 1 930 ? -10.305 -0.715 -22.891 1.00 73.31 930 ASN A CA 1
ATOM 7091 C C . ASN A 1 930 ? -9.326 -1.465 -21.976 1.00 73.31 930 ASN A C 1
ATOM 7093 O O . ASN A 1 930 ? -8.206 -0.990 -21.798 1.00 73.31 930 ASN A O 1
ATOM 7097 N N . LEU A 1 931 ? -9.728 -2.616 -21.420 1.00 76.69 931 LEU A N 1
ATOM 7098 C CA . LEU A 1 931 ? -8.929 -3.399 -20.466 1.00 76.69 931 LEU A CA 1
ATOM 7099 C C . LEU A 1 931 ? -8.244 -4.605 -21.115 1.00 76.69 931 LEU A C 1
ATOM 7101 O O . LEU A 1 931 ? -7.092 -4.894 -20.810 1.00 76.69 931 LEU A O 1
ATOM 7105 N N . ALA A 1 932 ? -8.894 -5.266 -22.072 1.00 82.69 932 ALA A N 1
ATOM 7106 C CA . ALA A 1 932 ? -8.359 -6.435 -22.762 1.00 82.69 932 ALA A CA 1
ATOM 7107 C C . ALA A 1 932 ? -6.962 -6.228 -23.393 1.00 82.69 932 ALA A C 1
ATOM 7109 O O . ALA A 1 932 ? -6.177 -7.181 -23.367 1.00 82.69 932 ALA A O 1
ATOM 7110 N N . PRO A 1 933 ? -6.593 -5.039 -23.930 1.00 83.62 933 PRO A N 1
ATOM 7111 C CA . PRO A 1 933 ? -5.231 -4.783 -24.406 1.00 83.62 933 PRO A CA 1
ATOM 7112 C C . PRO A 1 933 ? -4.153 -4.842 -23.313 1.00 83.62 933 PRO A C 1
ATOM 7114 O O . PRO A 1 933 ? -2.997 -5.116 -23.628 1.00 83.62 933 PRO A O 1
ATOM 7117 N N . TRP A 1 934 ? -4.512 -4.611 -22.049 1.00 83.31 934 TRP A N 1
ATOM 7118 C CA . TRP A 1 934 ? -3.586 -4.655 -20.912 1.00 83.31 934 TRP A CA 1
ATOM 7119 C C . TRP A 1 934 ? -3.304 -6.078 -20.419 1.00 83.31 934 TRP A C 1
ATOM 7121 O O . TRP A 1 934 ? -2.323 -6.295 -19.723 1.00 83.31 934 TRP A O 1
ATOM 7131 N N . LEU A 1 935 ? -4.100 -7.071 -20.835 1.00 88.38 935 LEU A N 1
ATOM 7132 C CA . LEU A 1 935 ? -3.855 -8.489 -20.529 1.00 88.38 935 LEU A CA 1
ATOM 7133 C C . LEU A 1 935 ? -2.740 -9.110 -21.386 1.00 88.38 935 LEU A C 1
ATOM 7135 O O . LEU A 1 935 ? -2.415 -10.290 -21.226 1.00 88.38 935 LEU A O 1
ATOM 7139 N N . PHE A 1 936 ? -2.184 -8.366 -22.344 1.00 90.69 936 PHE A N 1
ATOM 7140 C CA . PHE A 1 936 ? -1.025 -8.824 -23.098 1.00 90.69 936 PHE A CA 1
ATOM 7141 C C . PHE A 1 936 ? 0.248 -8.627 -22.288 1.00 90.69 936 PHE A C 1
ATOM 7143 O O . PHE A 1 936 ? 0.569 -7.520 -21.871 1.00 90.69 936 PHE A O 1
ATOM 7150 N N . VAL A 1 937 ? 1.003 -9.710 -22.165 1.00 92.12 937 VAL A N 1
ATOM 7151 C CA . VAL A 1 937 ? 2.273 -9.752 -21.453 1.00 92.12 937 VAL A CA 1
ATOM 7152 C C . VAL A 1 937 ? 3.381 -9.450 -22.447 1.00 92.12 937 VAL A C 1
ATOM 7154 O O . VAL A 1 937 ? 3.643 -10.240 -23.364 1.00 92.12 937 VAL A O 1
ATOM 7157 N N . GLN A 1 938 ? 3.982 -8.272 -22.311 1.00 89.31 938 GLN A N 1
ATOM 7158 C CA . GLN A 1 938 ? 4.897 -7.724 -23.309 1.00 89.31 938 GLN A CA 1
ATOM 7159 C C . GLN A 1 938 ? 6.352 -7.845 -22.853 1.00 89.31 938 GLN A C 1
ATOM 7161 O O . GLN A 1 938 ? 6.642 -7.627 -21.680 1.00 89.31 938 GLN A O 1
ATOM 7166 N N . PRO A 1 939 ? 7.293 -8.148 -23.760 1.00 95.25 939 PRO A N 1
ATOM 7167 C CA . PRO A 1 939 ? 8.701 -8.150 -23.407 1.00 95.25 939 PRO A CA 1
ATOM 7168 C C . PRO A 1 939 ? 9.211 -6.723 -23.168 1.00 95.25 939 PRO A C 1
ATOM 7170 O O . PRO A 1 939 ? 8.895 -5.794 -23.922 1.00 95.25 939 PRO A O 1
ATOM 7173 N N . MET A 1 940 ? 10.057 -6.561 -22.157 1.00 95.56 940 MET A N 1
ATOM 7174 C CA . MET A 1 940 ? 10.698 -5.301 -21.796 1.00 95.56 940 MET A CA 1
ATOM 7175 C C . MET A 1 940 ? 12.150 -5.506 -21.363 1.00 95.56 940 MET A C 1
ATOM 7177 O O . MET A 1 940 ? 12.518 -6.561 -20.853 1.00 95.56 940 MET A O 1
ATOM 7181 N N . TRP A 1 941 ? 12.968 -4.476 -21.549 1.00 96.75 941 TRP A N 1
ATOM 7182 C CA . TRP A 1 941 ? 14.291 -4.376 -20.943 1.00 96.75 941 TRP A CA 1
ATOM 7183 C C . TRP A 1 941 ? 14.188 -3.674 -19.594 1.00 96.75 941 TRP A C 1
ATOM 7185 O O . TRP A 1 941 ? 13.563 -2.616 -19.498 1.00 96.75 941 TRP A O 1
ATOM 7195 N N . VAL A 1 942 ? 14.827 -4.248 -18.581 1.00 95.00 942 VAL A N 1
ATOM 7196 C CA . VAL A 1 942 ? 14.926 -3.710 -17.225 1.00 95.00 942 VAL A CA 1
ATOM 7197 C C . VAL A 1 942 ? 16.366 -3.272 -16.989 1.00 95.00 942 VAL A C 1
ATOM 7199 O O . VAL A 1 942 ? 17.290 -4.079 -17.070 1.00 95.00 942 VAL A O 1
ATOM 7202 N N . PHE A 1 943 ? 16.548 -1.988 -16.700 1.00 94.62 943 PHE A N 1
ATOM 7203 C CA . PHE A 1 943 ? 17.823 -1.381 -16.340 1.00 94.62 943 PHE A CA 1
ATOM 7204 C C . PHE A 1 943 ? 17.794 -1.046 -14.852 1.00 94.62 943 PHE A C 1
ATOM 7206 O O . PHE A 1 943 ? 17.044 -0.162 -14.439 1.00 94.62 943 PHE A O 1
ATOM 7213 N N . ASN A 1 944 ? 18.613 -1.738 -14.066 1.00 92.56 944 ASN A N 1
ATOM 7214 C CA . ASN A 1 944 ? 18.757 -1.520 -12.630 1.00 92.56 944 ASN A CA 1
ATOM 7215 C C . ASN A 1 944 ? 20.128 -0.914 -12.331 1.00 92.56 944 ASN A C 1
ATOM 7217 O O . ASN A 1 944 ? 21.151 -1.378 -12.843 1.00 92.56 944 ASN A O 1
ATOM 7221 N N . GLY A 1 945 ? 20.153 0.112 -11.491 1.00 92.00 945 GLY A N 1
ATOM 7222 C CA . GLY A 1 945 ? 21.379 0.784 -11.092 1.00 92.00 945 GLY A CA 1
ATOM 7223 C C . GLY A 1 945 ? 21.231 1.607 -9.822 1.00 92.00 945 GLY A C 1
ATOM 7224 O O . GLY A 1 945 ? 20.186 1.600 -9.170 1.00 92.00 945 GLY A O 1
ATOM 7225 N N . HIS A 1 946 ? 22.275 2.362 -9.500 1.00 90.44 946 HIS A N 1
ATOM 7226 C CA . HIS A 1 946 ? 22.294 3.255 -8.347 1.00 90.44 946 HIS A CA 1
ATOM 7227 C C . HIS A 1 946 ? 22.967 4.592 -8.668 1.00 90.44 946 HIS A C 1
ATOM 7229 O O . HIS A 1 946 ? 23.841 4.691 -9.532 1.00 90.44 946 HIS A O 1
ATOM 7235 N N . PHE A 1 947 ? 22.555 5.633 -7.954 1.00 88.25 947 PHE A N 1
ATOM 7236 C CA . PHE A 1 947 ? 23.240 6.915 -7.886 1.00 88.25 947 PHE A CA 1
ATOM 7237 C C . PHE A 1 947 ? 24.445 6.823 -6.944 1.00 88.25 947 PHE A C 1
ATOM 7239 O O . PHE A 1 947 ? 24.418 6.061 -5.983 1.00 88.25 947 PHE A O 1
ATOM 7246 N N . GLU A 1 948 ? 25.464 7.665 -7.139 1.00 83.19 948 GLU A N 1
ATOM 7247 C CA . GLU A 1 948 ? 26.655 7.725 -6.261 1.00 83.19 948 GLU A CA 1
ATOM 7248 C C . GLU A 1 948 ? 26.339 7.947 -4.760 1.00 83.19 948 GLU A C 1
ATOM 7250 O O . GLU A 1 948 ? 27.176 7.656 -3.909 1.00 83.19 948 GLU A O 1
ATOM 7255 N N . ASP A 1 949 ? 25.152 8.455 -4.419 1.00 77.12 949 ASP A N 1
ATOM 7256 C CA . ASP A 1 949 ? 24.681 8.653 -3.039 1.00 77.12 949 ASP A CA 1
ATOM 7257 C C . ASP A 1 949 ? 23.822 7.494 -2.492 1.00 77.12 949 ASP A C 1
ATOM 7259 O O . ASP A 1 949 ? 23.247 7.606 -1.409 1.00 77.12 949 ASP A O 1
ATOM 7263 N N . GLY A 1 950 ? 23.746 6.380 -3.224 1.00 80.94 950 GLY A N 1
ATOM 7264 C CA . GLY A 1 950 ? 23.072 5.147 -2.822 1.00 80.94 950 GLY A CA 1
ATOM 7265 C C . GLY A 1 950 ? 21.610 5.038 -3.251 1.00 80.94 950 GLY A C 1
ATOM 7266 O O . GLY A 1 950 ? 21.034 3.962 -3.104 1.00 80.94 950 GLY A O 1
ATOM 7267 N N . ARG A 1 951 ? 20.991 6.097 -3.798 1.00 84.31 951 ARG A N 1
ATOM 7268 C CA . ARG A 1 951 ? 19.619 6.008 -4.340 1.00 84.31 951 ARG A CA 1
ATOM 7269 C C . ARG A 1 951 ? 19.568 4.995 -5.478 1.00 84.31 951 ARG A C 1
ATOM 7271 O O . ARG A 1 951 ? 20.501 4.920 -6.271 1.00 84.31 951 ARG A O 1
ATOM 7278 N N . ARG A 1 952 ? 18.479 4.241 -5.603 1.00 85.25 952 ARG A N 1
ATOM 7279 C CA . ARG A 1 952 ? 18.339 3.216 -6.650 1.00 85.25 952 ARG A CA 1
ATOM 7280 C C . ARG A 1 952 ? 17.622 3.787 -7.864 1.00 85.25 952 ARG A C 1
ATOM 7282 O O . ARG A 1 952 ? 16.730 4.616 -7.723 1.00 85.25 952 ARG A O 1
ATOM 7289 N N . PHE A 1 953 ? 18.000 3.338 -9.049 1.00 87.88 953 PHE A N 1
ATOM 7290 C CA . PHE A 1 953 ? 17.397 3.722 -10.318 1.00 87.88 953 PHE A CA 1
ATOM 7291 C C . PHE A 1 953 ? 16.908 2.472 -11.044 1.00 87.88 953 PHE A C 1
ATOM 7293 O O . PHE A 1 953 ? 17.678 1.531 -11.241 1.00 87.88 953 PHE A O 1
ATOM 7300 N N . ILE A 1 954 ? 15.646 2.485 -11.465 1.00 90.12 954 ILE A N 1
ATOM 7301 C CA . ILE A 1 954 ? 15.032 1.408 -12.242 1.00 90.12 954 ILE A CA 1
ATOM 7302 C C . ILE A 1 954 ? 14.407 2.023 -13.489 1.00 90.12 954 ILE A C 1
ATOM 7304 O O . ILE A 1 954 ? 13.663 2.995 -13.386 1.00 90.12 954 ILE A O 1
ATOM 7308 N N . ALA A 1 955 ? 14.671 1.461 -14.666 1.00 91.25 955 ALA A N 1
ATOM 7309 C CA . ALA A 1 955 ? 13.959 1.806 -15.893 1.00 91.25 955 ALA A CA 1
ATOM 7310 C C . ALA A 1 955 ? 13.477 0.547 -16.609 1.00 91.25 955 ALA A C 1
ATOM 7312 O O . ALA A 1 955 ? 14.255 -0.363 -16.881 1.00 91.25 955 ALA A O 1
ATOM 7313 N N . HIS A 1 956 ? 12.190 0.509 -16.935 1.00 93.44 956 HIS A N 1
ATOM 7314 C CA . HIS A 1 956 ? 11.580 -0.508 -17.775 1.00 93.44 956 HIS A CA 1
ATOM 7315 C C . HIS A 1 956 ? 11.290 0.102 -19.144 1.00 93.44 956 HIS A C 1
ATOM 7317 O O . HIS A 1 956 ? 10.688 1.173 -19.241 1.00 93.44 956 HIS A O 1
ATOM 7323 N N . VAL A 1 957 ? 11.691 -0.576 -20.212 1.00 94.44 957 VAL A N 1
ATOM 7324 C CA . VAL A 1 957 ? 11.538 -0.078 -21.582 1.00 94.44 957 VAL A CA 1
ATOM 7325 C C . VAL A 1 957 ? 10.952 -1.172 -22.456 1.00 94.44 957 VAL A C 1
ATOM 7327 O O . VAL A 1 957 ? 11.519 -2.262 -22.527 1.00 94.44 957 VAL A O 1
ATOM 7330 N N . GLN A 1 958 ? 9.853 -0.890 -23.160 1.00 93.62 958 GLN A N 1
ATOM 7331 C CA . GLN A 1 958 ? 9.242 -1.864 -24.065 1.00 93.62 958 GLN A CA 1
ATOM 7332 C C . GLN A 1 958 ? 10.278 -2.370 -25.072 1.00 93.62 958 GLN A C 1
ATOM 7334 O O . GLN A 1 958 ? 10.943 -1.580 -25.749 1.00 93.62 958 GLN A O 1
ATOM 7339 N N . ALA A 1 959 ? 10.402 -3.690 -25.190 1.00 95.94 959 ALA A N 1
ATOM 7340 C CA . ALA A 1 959 ? 11.345 -4.316 -26.108 1.00 95.94 959 ALA A CA 1
ATOM 7341 C C . ALA A 1 959 ? 10.751 -4.483 -27.515 1.00 95.94 959 ALA A C 1
ATOM 7343 O O . ALA A 1 959 ? 11.472 -4.816 -28.448 1.00 95.94 959 ALA A O 1
ATOM 7344 N N . LEU A 1 960 ? 9.452 -4.244 -27.710 1.00 94.25 960 LEU A N 1
ATOM 7345 C CA . LEU A 1 960 ? 8.817 -4.356 -29.023 1.00 94.25 960 LEU A CA 1
ATOM 7346 C C . LEU A 1 960 ? 9.103 -3.131 -29.911 1.00 94.25 960 LEU A C 1
ATOM 7348 O O . LEU A 1 960 ? 8.992 -1.995 -29.443 1.00 94.25 960 LEU A O 1
ATOM 7352 N N . PRO A 1 961 ? 9.438 -3.319 -31.200 1.00 92.56 961 PRO A N 1
ATOM 7353 C CA . PRO A 1 961 ? 9.480 -2.232 -32.179 1.00 92.56 961 PRO A CA 1
ATOM 7354 C C . PRO A 1 961 ? 8.120 -1.533 -32.368 1.00 92.56 961 PRO A C 1
ATOM 7356 O O . PRO A 1 961 ? 7.076 -2.165 -32.220 1.00 92.56 961 PRO A O 1
ATOM 7359 N N . ASP A 1 962 ? 8.133 -0.257 -32.774 1.00 89.81 962 ASP A N 1
ATOM 7360 C CA . ASP A 1 962 ? 6.926 0.588 -32.922 1.00 89.81 962 ASP A CA 1
ATOM 7361 C C . ASP A 1 962 ? 5.867 -0.005 -33.869 1.00 89.81 962 ASP A C 1
ATOM 7363 O O . ASP A 1 962 ? 4.680 0.269 -33.733 1.00 89.81 962 ASP A O 1
ATOM 7367 N N . GLU A 1 963 ? 6.269 -0.846 -34.828 1.00 87.62 963 GLU A N 1
ATOM 7368 C CA . GLU A 1 963 ? 5.342 -1.514 -35.753 1.00 87.62 963 GLU A CA 1
ATOM 7369 C C . GLU A 1 963 ? 4.359 -2.474 -35.057 1.00 87.62 963 GLU A C 1
ATOM 7371 O O . GLU A 1 963 ? 3.326 -2.802 -35.642 1.00 87.62 963 GLU A O 1
ATOM 7376 N N . TYR A 1 964 ? 4.653 -2.877 -33.815 1.00 88.81 964 TYR A N 1
ATOM 7377 C CA . TYR A 1 964 ? 3.789 -3.708 -32.972 1.00 88.81 964 TYR A CA 1
ATOM 7378 C C . TYR A 1 964 ? 3.079 -2.916 -31.864 1.00 88.81 964 TYR A C 1
ATOM 7380 O O . TYR A 1 964 ? 2.396 -3.533 -31.048 1.00 88.81 964 TYR A O 1
ATOM 7388 N N . LEU A 1 965 ? 3.228 -1.587 -31.810 1.00 88.19 965 LEU A N 1
ATOM 7389 C CA . LEU A 1 965 ? 2.717 -0.725 -30.735 1.00 88.19 965 LEU A CA 1
ATOM 7390 C C . LEU A 1 965 ? 1.691 0.306 -31.258 1.00 88.19 965 LEU A C 1
ATOM 7392 O O . LEU A 1 965 ? 1.500 0.452 -32.473 1.00 88.19 965 LEU A O 1
ATOM 7396 N N . LYS A 1 966 ? 0.964 0.957 -30.341 1.00 77.81 966 LYS A N 1
ATOM 7397 C CA . LYS A 1 966 ? -0.164 1.868 -30.606 1.00 77.81 966 LYS A CA 1
ATOM 7398 C C . LYS A 1 966 ? -0.107 3.151 -29.799 1.00 77.81 966 LYS A C 1
ATOM 7400 O O . LYS A 1 966 ? 0.066 3.045 -28.564 1.00 77.81 966 LYS A O 1
#

Nearest PDB structures (foldseek):
  8ast-assembly1_A  TM=6.063E-01  e=8.241E-03  Rhizobium sp. AAP43
  7wzg-assembly1_A  TM=6.502E-01  e=5.765E-01  Streptomyces sp.
  6x04-assembly1_I  TM=1.885E-01  e=2.940E-01  Saccharomyces cerevisiae S288C
  7zny-assembly1_A  TM=1.009E-01  e=1.535E-02  Morbillivirus canis
  3alx-assembly1_A  TM=7.934E-02  e=1.942E-01  Measles morbillivirus

Radius of gyration: 34.69 Å; Cα contacts (8 Å, |Δi|>4): 1955; chains: 1; bounding box: 90×102×80 Å

Secondary structure (DSSP, 8-state):
-PPPPHHHHHHHHHHHHHHHTT---HHHHHHHHHHHHH-HHHHHHHHHHHHHHHHHHHHHHHHS------HHHHHHHHHHHHHHHHHHHHHHHHHHHHHHHHHHHHHHHHHHHHHHHHHH--PPP-----------------PPPPPP-------------PPSEEEEEEETTEEEEEEE-TTS-EEEEEEEEESSEEETTEEE-SEEEE---EE-BTTEEEEEEE-STTS--EEEEEEEEETTTTEEEEEEEEEETTEEEEEEEEEEE---------B---SS-TTEEEEESSPPP---SEEEEEEEPPPPPP-HHHHHHHHHHTT---EEEEEE-SSTT-EEEEEE-SSEEEEE-SSTTEEEEEESS--SSS--TTS--SPPPPHHHHHHHHHHHHGGGT---S-EEEEE-TTSTTEEEEEEEETTEEEE-EES--TTS--SEEEEE-TTS-EEEEEEE---EEEEEEEE---HHHHHHHHHH-TT-SSEEEEEEPPP-----EEE-----TT-EEEEEEEEEEEEESSTTSPPEEEETTEEEESS-TTTS-SSTT---EEEEEEEEEEETTTEEEEEEEEEEE--PPEEEEEEEEEEETTEEEEEESS-EEEESS--TTSPTT-EEEEEEEEES-SSPEEEEEEEEES-------EE-BS---SSS---TTSSTT-EEEPPPB-TT------------S--TT-EEEEEEEEEEEEEEEETTS-EEEEEEEEE-TTSSS-TTSEEEEESGGGTTGGGGBTSEEEEEEEEEEEETTEEEEEEEEEEESSTT---EEEEEEEEEEEETTEEEEEEEETTS-EEEEHHHHHSSSGGGG-SS-TT--EEEEEEEEEEEEETTEEEEEEEEEESS-----GGGSPEEEEETT-GGG-HHHHT-EEEEEEEEEEEEE--B-TT--GGGGT-TTTGGGGEEEEEEEEEEEETTS-EEEEEEE-S-GGGB-

Mean predicted aligned error: 18.08 Å

pLDDT: mean 79.75, std 18.01, range [26.56, 97.81]

Sequence (966 aa):
MKPHNITAHLQARELIHLEMDGSLDDDQRKQLDQHLEACEECRAYAGRIGQLNAQLMHSLQVRWPQSNPNEAKLASSLAELLPQVRKNQMKINHANTLRSFGWGALAILFIAGLVWTIKTLAPLPEQVPAGVSSPEATNADLMPTEVPSATIQVAPTEFAGLIAGDWVADTDFGKLIISVDDPGTRITKIDYQFTDWTCGSIKQSAEIVDSSSWLVTGNEFSVTSTFDQDGQVYMFLNGAYDPADQKITGTWEETANDAYCSGTWEAVIQAQTAIIISSGSSSQFPGIEFSFASELPSTPASMTIYRQQLSEAVTAEVARQIATEWGVAGGVYTTPSEGMNDVIFDVMDGARTMRFLNFPDQFIYGVGYVSPDYGSALMDNGPLPSFDEQVAIATNFLKPLGILDLPYRTQPLETERGMVAFIPLLDGYPVIQEIGVDRGNIGWIDVKVNAPGQVTMVQYSHHDFQPVGSFSVLTAQQAWDRFTNDANLQHSRYAVLSPQSDNTYQTWSPKYEPGQPADIYGWVNTYNSVDPSSPALVMINNLPIIGEISGMIPANQYDVRFVHVWGQIQGSSSDGIALRVSGWEVSTLNEEYITGTLTTQSGETQLIAIDRTLSLPDPPSDIPDGTQVGILGIVLDGNPPQLSWKFIETGEIPFSYGSSSSCGGSGGGGNELSNANFGGGTFAQLNLDGLSGPTAPQVAQPYQPGDEIDAVSGTVYVTQHIYLGGNTSLEVGISPDPSSGLKMDWGYSLTGDSLSGIEQFNNLPVTIWGRVDRVDNNIVYIDVTRYEPLYPGEQIQVWTGTEQILTLDGQEVVLFTTSAGESYVLKSSADFKPADANIIGRLGDLIEIEGYIIPDQQIGGYLLLRDTAGSVQPDGVADSAQVSVWDHSQDPSSNPGAVLQGRVTIEAIELAYDAINLDRCQTSAADDSNLAPWLFVQPMWVFNGHFEDGRRFIAHVQALPDEYLK

Foldseek 3Di:
DDDDDPVLLVLLVVLLVCVLVVNADPVSVVSNVVCCVVDVVSVVVSVVVVVVSVVVVVVVCVVCVDPDDPVVVVVVVCVVVVVVVVVVVVVVVVVVVVVVVVVVVVVVVVVVVVVVVVVPPDDDDDDDDDDDDDDDDDDDDDDDDDDDDDDDDDDDDPDPAQDAAWWWKQDQQGIWIWGADVVRFKTQKIKDQGCQDDFPPDTDHHIDMDRDIWTQDPQKTWDWDADDPVRQWIKIWIWGADPVVSKIKTKIWIDDPGGIDMDIIIIHHPPQPQVQPFPDQQPQLNFETEGASDDFFFDDQKDWWKFWDDAAWDDQVLLCVLCVLLVQNFFWFWDQDPDDRWTWIWGHLQFKIWIAFTHSQFIKIFGHLAPRQADRPDAAPADADDPVLLVVLLCVSCVVSVQCVADWDWDDQLQHPQKIATFGDDVNFGEDFWAWHDRNFQGQWIWHAHRVGHTGMIGHHHTDIGTDDMAGFFTSVVLVVCCSHVNAQAFKKKFWFDFRDHFPKHKHFDDAAAFDKDKDWAKWDWTHTPPVVDDIFIDGLSATEDDPCPVVDAPDPQAIATKIFIAGWHDHNVSHIHGYTPDMDGDLWDWDWFKAFWAADPRWIWGDGPPAIATEPPDDPPDDHGFIKIFTATFDDDVRTYGPTGMIMHDDRRDIFMDGFELDDDDPDPPDPCRRQLMDHHRFFFAPPLDPDPPPPPPPPPADFFAKQDFWKFQKAWEWEQAAPGDIDIWIWTQTDPPRPDDNQATETEDEPQCPPVLQRQRFMKTFTFTFRDDDPRYTYTDTPYMGGPDPPWAKFKFKFFWDWDQFPNAIFIWTAGPVGAIATEVCCVVDPDRVVVDQHDGPQTKMFIFTWDPPDDTNRHTYTHTPDMHSNDPRDRVSSDRHYHYNNVPPSPDSVSSSRAYKYFHDKGKHWHAGRHSVPHSCLCVDPVRVSRSITFIWIWTWIAGPVSIIMIMIGGRHDCSRGD

Solvent-accessible surface area (backbone atoms only — not comparable to full-atom values): 54262 Å² total; per-residue (Å²): 134,80,88,76,62,70,70,61,54,54,54,45,51,53,49,51,52,33,49,75,70,71,68,54,50,76,68,55,45,52,53,40,53,58,47,44,76,73,30,70,67,60,38,53,49,51,51,53,53,52,50,50,53,53,50,49,56,49,48,51,45,67,78,55,60,83,73,81,66,61,62,70,61,55,50,49,52,47,65,61,45,53,61,52,52,52,55,50,52,52,49,52,58,50,50,60,57,47,53,64,54,49,56,59,54,49,54,54,51,50,54,55,47,55,62,51,54,68,73,70,71,74,80,82,91,80,88,85,86,88,84,89,86,86,89,83,91,85,91,86,90,87,84,84,87,86,78,87,85,78,88,75,89,73,76,89,70,80,80,82,50,52,77,53,43,45,27,44,19,68,40,94,45,35,38,39,38,39,31,28,37,89,83,15,50,32,37,48,32,38,37,41,38,31,61,79,22,70,44,66,87,49,72,42,69,48,77,47,76,46,69,59,76,40,69,52,56,95,53,29,38,72,47,79,48,69,80,47,97,84,66,67,36,41,41,38,38,38,39,36,54,41,82,91,77,58,34,35,38,35,41,40,40,34,43,40,100,81,28,79,42,71,51,65,37,55,22,38,65,50,75,79,69,54,57,71,55,68,52,64,62,29,87,74,42,73,48,33,39,46,34,32,64,60,84,72,52,71,69,67,59,54,47,68,34,32,31,58,50,80,59,66,65,55,44,75,67,55,52,51,50,54,34,44,76,74,66,39,81,40,56,51,24,47,46,82,46,100,57,92,86,42,65,27,39,39,38,38,43,62,26,34,40,34,40,31,54,49,26,79,53,26,37,41,39,32,50,56,72,53,51,92,88,45,77,76,80,34,77,62,78,59,72,60,60,55,70,70,54,42,50,51,48,48,48,67,63,36,53,86,72,66,72,71,77,64,56,63,51,77,45,75,40,82,88,37,91,51,26,41,34,42,38,46,37,59,100,84,25,47,53,40,45,57,47,75,45,49,86,86,58,77,52,53,33,33,34,29,35,39,41,91,66,43,80,41,35,36,33,36,41,63,68,54,72,46,81,74,49,77,43,64,35,47,35,48,58,57,31,48,52,45,62,48,64,42,86,75,24,54,49,19,36,38,31,42,42,62,48,90,60,77,62,55,47,38,35,47,62,83,84,86,52,68,70,38,77,46,76,46,75,40,54,54,46,76,35,44,34,74,49,85,90,48,77,60,49,39,29,41,86,63,36,40,54,43,72,92,49,77,90,70,59,52,93,49,96,61,46,72,42,50,28,37,40,31,30,34,28,37,66,38,97,84,61,14,51,30,39,37,54,74,50,70,49,80,48,92,72,64,80,42,80,47,59,28,33,36,44,68,56,99,89,45,39,28,35,45,34,96,90,51,58,29,34,39,72,89,64,71,89,84,62,62,78,64,41,62,33,42,32,35,26,36,80,39,93,59,91,61,29,31,40,54,66,58,36,38,36,34,71,46,70,56,79,61,39,20,38,65,48,51,70,58,77,89,82,84,93,67,83,55,74,55,48,12,29,80,21,51,55,36,74,51,44,74,26,88,83,76,64,78,65,78,72,73,72,75,71,75,66,95,70,54,65,67,43,77,42,76,70,34,36,23,35,28,42,39,37,37,38,32,31,65,93,74,47,72,50,77,48,37,37,44,53,65,39,90,85,44,77,65,64,87,92,46,47,37,37,57,42,56,86,52,52,75,74,51,67,83,35,28,70,31,48,30,30,36,29,30,27,29,63,43,75,55,95,63,30,40,33,28,37,33,69,42,70,46,63,71,57,81,88,70,59,73,41,66,46,48,23,30,42,43,83,44,74,41,91,89,39,59,26,31,38,38,33,34,78,88,70,50,60,29,32,36,40,57,14,67,75,43,81,61,28,78,81,60,57,77,47,51,78,67,40,66,27,25,41,27,24,36,75,46,84,96,41,64,60,73,86,26,44,29,27,44,65,77,49,65,38,64,67,68,81,86,68,54,67,68,54,52,65,47,72,47,75,22,51,88,36,77,75,57,42,69,80,65,60,53,49,49,46,34,41,34,66,46,77,46,66,31,28,40,42,54,40,60,90,51,37,55,64,62,38,73,75,32,85,86,43,34,62,56,36,44,28,41,49,22,37,37,42,33,29,32,33,88,87,48,31,31,37,40,36,42,24,50,20,59,49,70,85,44,41,91